Protein AF-A0A9W8YN40-F1 (afdb_monomer)

Sequence (1027 aa):
MPEPERVTSNSIYPKCIRDFQIVTLHNPSYLPKDEFDDFLQGDRIKATIQMERAFQSYRSKRKKDLIEYSRRNPKVFLTLAVTDLIKKMPLLFSEKFEDKDFPVRLELKEGSGPKVFSVSGTQHRPWECFVLGDDEDHEWAWAELEHFVSKQWMFSAFTFDTRSFMAILLQDCPLPYFKLGGMAIGGGHFGKVFKLGLRAEHIIPQSSRVHEVAVKQLHVDGANDQDLTSFFNKERITLETMRKLDHCHLIKAISAYERGSERCFVFPWATGGNLRELWNRGTGPTRRETMRWAWDQIQGLTEGITMLHKDNTRHGDLKPENILVFGNEGKTKLGELVVADVGIAKYHADETAKRQAEGKNTTNKYETMRYGPPKIELGIPGKTETISRKYDSWSLGCILLEFIIWLLRGPTGQERFNDEGRNATPRLDSFWIHESNQPPMLHPVVKRWMNEELNQDWKDAPALQDLMTLIGDQLLVASLKKRKYIREFYQSLEDLIKKKIKGPITLERVGSKIKVLSTDQHIISLYCDQVSQLAVPFAKPGLPLLPEVASPEEFSLLKSLLHHCDEKHHCMKEQKYSKVPERLPTRVIDVGRDGTNSIRLLDNTIEDSGITGRYIALSHCWGKAGDKGHFCTSKLNIEERKAHISYEELPASFQDAVRVTRSLGVRYLWIDSLCIIQGDDEDWATEAGRMEDVFSGAYCTIAASSAASSSVGFLGKRRPRDVIKLPMSGGTPLYLAEDIDDFRADVENSGLSSRGWVFQERALSRRTIYFTSAQIYWECGNGVVCETLAQLQNPQSRFLGDSDFPSFGLQFYKDERIRLVQHFYETYSTLALSYATDRTKAVAGLQRRIARVFNSEVTYGIVWNWLERTLLWRAAQSGSLTRIVYTETAEAPPSWSWMAYEGPISFLEIHFAGVEWAGNVHKPSPAEGYERVQAEATGLCLNGADLMERVVLDVQDVESSQDSWMCVLIGKAKPSSDGEEVGTAHYVLLIRPISTPGEPSDIYERVGVATLLASHLTSDTRSVSIV

Foldseek 3Di:
DDDDPDDDPQELQVVCVVVVVVVVPADDWADDVVRLVVCLPLVRLLVHQVPDPLCPPDDPVVSVVLSLLCNQAVLLNSLCRNLVNNLLSVLCVVLVPGNQQPPKDWDDDVPDDIFIHRPRDPDPDTRPQAADDDPSRRYDDPVSVVSSNLSSQRHAAAAFEQVAAEEEAEQSHHHQWHDPPDDFPDDDQFWTKDFTWHAQVRYPLGDDGIFTKIKTKTDHPPDDLVVNVVQLVQQSVLLVLLCVLVAPQAFNWRHWYHYPSITITMGGDQPLAWQVVLLQDDDDPDLPLNVLLVLVQLLSNLVSQVSCVVVVAAQQQQDRNQWGFHDDPPDDPGGHTHGHRSGCNVVVVVVLVVVVVVVDDDPCNQRSQALFADPPVPPDPPDPDDDDNLRVLSSSLSRLLLVLLCSQPGSVSSVVLQVCQCPDVVHSSYQWDDDPPDQIGGDPSSVCSLPPVCVVVCVVPVLVNVVSVLSVQARNDRDPVRHHRSVVSSVVSVVSVVVVVVDDFDWDQDQQFIATPSVRDTWKGKEFDPVCCVVVVSHYHFCLFFDAQLDLVNLVLVLVVLVCCCPPNPLNVVVVVDPDFLDAPQKWWQLDAPPDQATAIDGPPPVPPPDGDAEEEEQDAAADPPPPDRPAAAPVCNVVRRRGDGLVPFAQQVVQQSSSCNSSVHRIYHYCRYRAHPPDVVSCLVVLLCLLVNQLSHSFYEYLLADNHSNDHLSDGADGKDKDWDDDDPGIIMMMITDLPDCCVFPCPTPSNLALLVLSSQQSHQWYWYRTSHFIWIAHCVAIATSRRDGDDDLLSNQSRRSLHRQRNCVVPPQCSVVNLQVVVLSSLSHDYPALLCLQSSCVSVQVSVCVNVVAHGHLSAGQVPRLQSLQKFAPAFQFKDFHDDPDPVSAAFQSHPSRIHHGIHGPDDDRVFKDFDPQWDDDDVVVPPNKIKGKKFAFDDDPVQCSNWWRWRRDPPVDDPNQKIKGFGIWTHDDPPPDPDFIWTKIWMWGFDPDPPDDRQEIETTTIGTDGPSGTDPDIDIHMGD

InterPro domains:
  IPR000719 Protein kinase domain [PF00069] (184-405)
  IPR000719 Protein kinase domain [PS50011] (179-476)
  IPR000719 Protein kinase domain [SM00220] (178-464)
  IPR010730 Heterokaryon incompatibility [PF06985] (615-761)
  IPR011009 Protein kinase-like domain superfamily [SSF56112] (185-411)
  IPR017441 Protein kinase, ATP binding site [PS00107] (185-216)

Mean predicted aligned error: 19.42 Å

Nearest PDB structures (foldseek):
  8y22-assembly2_A  TM=7.067E-01  e=1.399E-10  Homo sapiens
  2qkw-assembly1_B  TM=6.751E-01  e=4.948E-10  Solanum pimpinellifolium
  3c4f-assembly2_B  TM=7.199E-01  e=5.060E-09  Homo sapiens
  4zsa-assembly2_B  TM=7.064E-01  e=3.736E-09  Homo sapiens
  8w5c-assembly1_A  TM=7.017E-01  e=5.598E-09  Homo sapiens

pLDDT: mean 79.55, std 15.23, range [28.55, 97.81]

Solvent-accessible surface area (backbone atoms only — not comparable to full-atom values): 56852 Å² total; per-residue (Å²): 131,83,83,86,75,83,79,68,96,58,36,53,47,74,46,49,56,53,54,49,65,59,48,66,77,80,75,76,58,53,63,55,70,85,62,51,59,69,64,64,39,72,65,29,52,50,45,44,54,67,69,38,70,81,50,70,81,53,54,74,65,62,53,50,54,53,55,51,47,36,69,76,15,48,50,54,40,51,28,25,42,72,64,74,40,56,73,46,46,68,51,38,58,73,70,64,65,48,50,75,47,49,60,55,46,82,46,81,48,96,96,47,78,67,38,40,30,48,72,73,58,98,56,94,58,62,53,81,71,59,40,76,51,88,47,85,70,81,27,36,45,72,70,56,50,54,45,44,57,64,44,41,28,41,64,50,50,52,66,49,43,57,90,47,55,70,48,84,46,58,68,79,56,25,68,61,62,44,82,74,86,63,73,76,78,49,70,59,81,59,26,39,34,34,60,31,33,33,52,23,90,39,31,40,75,72,55,99,53,74,39,60,29,32,40,38,36,54,43,58,88,92,59,55,74,68,56,53,51,54,49,52,51,52,29,48,54,52,46,53,50,45,42,71,67,69,43,84,24,37,47,60,60,50,34,34,38,35,37,63,91,46,40,36,38,33,30,69,48,46,80,52,43,26,46,52,59,54,47,67,47,95,69,74,65,63,80,65,66,48,48,56,52,49,52,54,43,54,52,41,41,39,50,36,53,35,54,45,45,69,75,80,41,64,46,64,57,54,46,45,76,33,25,32,18,36,67,47,99,86,79,52,100,81,42,47,58,22,44,44,78,51,56,56,43,74,55,58,54,53,53,52,50,51,35,65,77,67,73,67,86,63,92,72,65,54,66,71,46,30,36,47,62,76,72,79,86,69,84,60,94,91,66,95,70,84,82,61,66,52,44,43,18,24,9,49,26,48,46,50,52,54,50,50,41,30,75,76,47,33,46,66,38,44,51,49,56,52,50,53,24,70,72,36,89,76,55,58,55,30,60,49,47,68,56,95,98,50,77,58,37,64,22,68,67,59,54,40,46,74,70,51,74,43,54,71,55,31,77,81,38,55,70,58,43,56,50,49,49,49,33,47,71,28,19,55,36,52,48,75,87,73,29,34,46,47,58,58,49,41,54,52,48,52,54,46,52,70,67,49,78,78,58,93,77,57,73,44,74,59,73,36,32,31,23,32,71,91,73,73,43,62,51,34,32,33,27,28,51,74,87,46,30,81,81,41,73,50,33,38,58,54,40,72,71,70,62,58,77,91,31,74,61,38,44,48,50,52,48,49,54,51,50,46,40,65,76,72,38,72,60,42,54,66,60,80,74,48,91,67,76,50,67,54,59,61,30,32,32,38,49,40,53,85,96,50,79,57,27,23,42,42,74,55,80,54,91,82,68,80,66,62,52,64,30,32,33,55,48,72,33,79,51,63,97,83,55,86,73,78,83,58,23,26,89,88,44,41,70,52,31,44,72,46,39,62,68,87,74,42,40,37,29,53,44,42,50,48,51,52,37,34,66,68,74,35,42,30,38,35,41,64,52,60,48,32,44,52,96,35,70,69,52,38,55,54,49,55,71,38,47,42,58,48,32,48,66,24,67,34,30,41,31,34,40,50,20,79,20,35,75,38,45,39,73,55,89,55,70,85,79,61,66,46,82,41,88,43,96,86,80,56,57,41,33,43,17,59,46,75,94,47,63,56,68,53,44,64,67,17,82,46,50,46,26,33,55,47,50,40,47,51,32,39,14,31,25,37,41,35,30,30,61,80,51,46,37,39,36,23,46,92,32,36,35,39,65,42,57,46,75,48,90,48,74,67,50,34,34,40,21,11,40,60,34,48,55,67,40,42,71,79,33,86,88,54,50,67,55,55,57,49,53,47,51,29,56,53,39,63,34,48,56,98,50,70,76,44,52,59,63,42,42,44,50,56,35,53,32,49,15,64,71,67,74,26,62,46,57,68,87,31,40,58,84,44,41,60,70,44,57,42,45,34,36,66,46,68,24,62,30,43,78,59,83,60,94,48,76,92,76,48,57,29,50,67,23,72,66,27,39,46,46,49,40,36,66,68,93,69,61,88,86,41,55,47,73,61,74,34,64,44,85,53,54,86,91,76,38,84,58,44,35,46,29,43,29,22,39,62,57,72,54,77,65,54,44,71,66,33,44,34,30,31,46,68,86,68,89,63,70,70,89,59,38,31,28,31,54,35,28,30,44,50,78,61,96,76,82,60,88,73,71,55,42,28,39,28,42,29,29,33,65,63,93,53,95,89,64,70,93,48,38,26,33,51,47,31,28,33,60,40,45,70,82,34,47,48,93,59,69,42,79,32,35,37,43

Structure (mmCIF, N/CA/C/O backbone):
data_AF-A0A9W8YN40-F1
#
_entry.id   AF-A0A9W8YN40-F1
#
loop_
_atom_site.group_PDB
_atom_site.id
_atom_site.type_symbol
_atom_site.label_atom_id
_atom_site.label_alt_id
_atom_site.label_comp_id
_atom_site.label_asym_id
_atom_site.label_entity_id
_atom_site.label_seq_id
_atom_site.pdbx_PDB_ins_code
_atom_site.Cartn_x
_atom_site.Cartn_y
_atom_site.Cartn_z
_atom_site.occupancy
_atom_site.B_iso_or_equiv
_atom_site.auth_seq_id
_atom_site.auth_comp_id
_atom_site.auth_asym_id
_atom_site.auth_atom_id
_atom_site.pdbx_PDB_model_num
ATOM 1 N N . MET A 1 1 ? 20.243 1.309 -68.559 1.00 29.31 1 MET A N 1
ATOM 2 C CA . MET A 1 1 ? 20.143 0.231 -67.554 1.00 29.31 1 MET A CA 1
ATOM 3 C C . MET A 1 1 ? 19.019 -0.700 -67.983 1.00 29.31 1 MET A C 1
ATOM 5 O O . MET A 1 1 ? 18.032 -0.169 -68.484 1.00 29.31 1 MET A O 1
ATOM 9 N N . PRO A 1 2 ? 19.179 -2.029 -67.890 1.00 29.22 2 PRO A N 1
ATOM 10 C CA . PRO A 1 2 ? 18.128 -2.983 -68.244 1.00 29.22 2 PRO A CA 1
ATOM 11 C C . PRO A 1 2 ? 16.961 -2.889 -67.250 1.00 29.22 2 PRO A C 1
ATOM 13 O O . PRO A 1 2 ? 17.165 -2.494 -66.102 1.00 29.22 2 PRO A O 1
ATOM 16 N N . GLU A 1 3 ? 15.755 -3.228 -67.705 1.00 28.55 3 GLU A N 1
ATOM 17 C CA . GLU A 1 3 ? 14.522 -3.262 -66.906 1.00 28.55 3 GLU A CA 1
ATOM 18 C C . GLU A 1 3 ? 14.653 -4.158 -65.656 1.00 28.55 3 GLU A C 1
ATOM 20 O O . GLU A 1 3 ? 15.265 -5.226 -65.737 1.00 28.55 3 GLU A O 1
ATOM 25 N N . PRO A 1 4 ? 14.059 -3.780 -64.505 1.00 35.75 4 PRO A N 1
ATOM 26 C CA . PRO A 1 4 ? 14.060 -4.628 -63.324 1.00 35.75 4 PRO A CA 1
ATOM 27 C C . PRO A 1 4 ? 13.022 -5.747 -63.484 1.00 35.75 4 PRO A C 1
ATOM 29 O O . PRO A 1 4 ? 11.815 -5.549 -63.336 1.00 35.75 4 PRO A O 1
ATOM 32 N N . GLU A 1 5 ? 13.510 -6.949 -63.777 1.00 34.06 5 GLU A N 1
ATOM 33 C CA . GLU A 1 5 ? 12.746 -8.189 -63.691 1.00 34.06 5 GLU A CA 1
ATOM 34 C C . GLU A 1 5 ? 12.165 -8.380 -62.275 1.00 34.06 5 GLU A C 1
ATOM 36 O O . GLU A 1 5 ? 12.888 -8.406 -61.284 1.00 34.06 5 GLU A O 1
ATOM 41 N N . ARG A 1 6 ? 10.833 -8.519 -62.203 1.00 38.22 6 ARG A N 1
ATOM 42 C CA . ARG A 1 6 ? 10.029 -9.163 -61.140 1.00 38.22 6 ARG A CA 1
ATOM 43 C C . ARG A 1 6 ? 10.667 -9.221 -59.735 1.00 38.22 6 ARG A C 1
ATOM 45 O O . ARG A 1 6 ? 11.030 -10.292 -59.253 1.00 38.22 6 ARG A O 1
ATOM 52 N N . VAL A 1 7 ? 10.662 -8.099 -59.013 1.00 38.56 7 VAL A N 1
ATOM 53 C CA . VAL A 1 7 ? 10.828 -8.103 -57.548 1.00 38.56 7 VAL A CA 1
ATOM 54 C C . VAL A 1 7 ? 9.521 -8.597 -56.920 1.00 38.56 7 VAL A C 1
ATOM 56 O O . VAL A 1 7 ? 8.497 -7.918 -56.950 1.00 38.56 7 VAL A O 1
ATOM 59 N N . THR A 1 8 ? 9.532 -9.816 -56.385 1.00 41.78 8 THR A N 1
ATOM 60 C CA . THR A 1 8 ? 8.410 -10.393 -55.631 1.00 41.78 8 THR A CA 1
ATOM 61 C C . THR A 1 8 ? 8.090 -9.539 -54.401 1.00 41.78 8 THR A C 1
ATOM 63 O O . THR A 1 8 ? 8.997 -9.158 -53.665 1.00 41.78 8 THR A O 1
ATOM 66 N N . SER A 1 9 ? 6.804 -9.295 -54.143 1.00 49.72 9 SER A N 1
ATOM 67 C CA . SER A 1 9 ? 6.222 -8.397 -53.127 1.00 49.72 9 SER A CA 1
ATOM 68 C C . SER A 1 9 ? 6.549 -8.680 -51.645 1.00 49.72 9 SER A C 1
ATOM 70 O O . SER A 1 9 ? 5.893 -8.104 -50.780 1.00 49.72 9 SER A O 1
ATOM 72 N N . ASN A 1 10 ? 7.516 -9.552 -51.341 1.00 54.31 10 ASN A N 1
ATOM 73 C CA . ASN A 1 10 ? 7.762 -10.119 -50.006 1.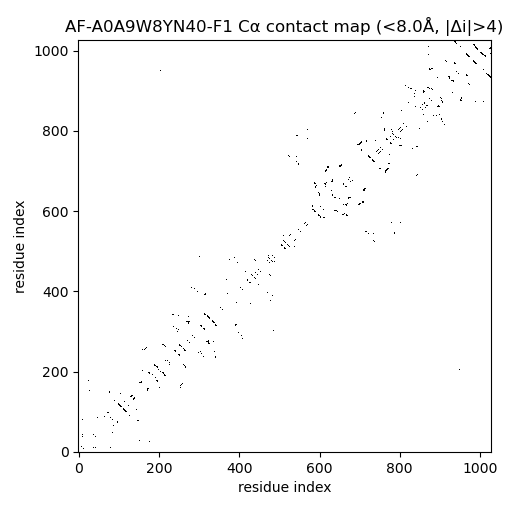00 54.31 10 ASN A CA 1
ATOM 74 C C . ASN A 1 10 ? 9.112 -9.732 -49.364 1.00 54.31 10 ASN A C 1
ATOM 76 O O . ASN A 1 10 ? 9.381 -10.180 -48.249 1.00 54.31 10 ASN A O 1
ATOM 80 N N . SER A 1 11 ? 9.973 -8.940 -50.018 1.00 59.44 11 SER A N 1
ATOM 81 C CA . SER A 1 11 ? 11.221 -8.454 -49.402 1.00 59.44 11 SER A CA 1
ATOM 82 C C . SER A 1 11 ? 10.999 -7.203 -48.543 1.00 59.44 11 SER A C 1
ATOM 84 O O . SER A 1 11 ? 10.030 -6.463 -48.724 1.00 59.44 11 SER A O 1
ATOM 86 N N . ILE A 1 12 ? 11.891 -6.978 -47.573 1.00 64.06 12 ILE A N 1
ATOM 87 C CA . ILE A 1 12 ? 11.754 -5.905 -46.573 1.00 64.06 12 ILE A CA 1
ATOM 88 C C . ILE A 1 12 ? 11.967 -4.521 -47.202 1.00 64.06 12 ILE A C 1
ATOM 90 O O . ILE A 1 12 ? 11.219 -3.598 -46.899 1.00 64.06 12 ILE A O 1
ATOM 94 N N . TYR A 1 13 ? 12.899 -4.384 -48.149 1.00 62.81 13 TYR A N 1
ATOM 95 C CA . TYR A 1 13 ? 13.249 -3.096 -48.760 1.00 62.81 13 TYR A CA 1
ATOM 96 C C . TYR A 1 13 ? 12.068 -2.384 -49.475 1.00 62.81 13 TYR A C 1
ATOM 98 O O . TYR A 1 13 ? 11.756 -1.248 -49.108 1.00 62.81 13 TYR A O 1
ATOM 106 N N . PRO A 1 14 ? 11.305 -3.013 -50.402 1.00 58.34 14 PRO A N 1
ATOM 107 C CA . PRO A 1 14 ? 10.176 -2.364 -51.086 1.00 58.34 14 PRO A CA 1
ATOM 108 C C . PRO A 1 14 ? 8.959 -2.116 -50.187 1.00 58.34 14 PRO A C 1
ATOM 110 O O . PRO A 1 14 ? 8.075 -1.334 -50.547 1.00 58.34 14 PRO A O 1
ATOM 113 N N . LYS A 1 15 ? 8.861 -2.823 -49.053 1.00 60.44 15 LYS A N 1
ATOM 114 C CA . LYS A 1 15 ? 7.811 -2.608 -48.055 1.00 60.44 15 LYS A CA 1
ATOM 115 C C . LYS A 1 15 ? 8.190 -1.469 -47.112 1.00 60.44 15 LYS A C 1
ATOM 117 O O . LYS A 1 15 ? 7.402 -0.542 -46.976 1.00 60.44 15 LYS A O 1
ATOM 122 N N . CYS A 1 16 ? 9.418 -1.467 -46.586 1.00 57.88 16 CYS A N 1
ATOM 123 C CA . CYS A 1 16 ? 9.956 -0.354 -45.810 1.00 57.88 16 CYS A CA 1
ATOM 124 C C . CYS A 1 16 ? 9.834 0.951 -46.593 1.00 57.88 16 CYS A C 1
ATOM 126 O O . CYS A 1 16 ? 9.239 1.874 -46.071 1.00 57.88 16 CYS A O 1
ATOM 128 N N . ILE A 1 17 ? 10.281 1.039 -47.853 1.00 59.00 17 ILE A N 1
ATOM 129 C CA . ILE A 1 17 ? 10.170 2.296 -48.620 1.00 59.00 17 ILE A CA 1
ATOM 130 C C . ILE A 1 17 ? 8.711 2.749 -48.818 1.00 59.00 17 ILE A C 1
ATOM 132 O O . ILE A 1 17 ? 8.439 3.944 -48.740 1.00 59.00 17 ILE A O 1
ATOM 136 N N . ARG A 1 18 ? 7.764 1.825 -49.019 1.00 57.31 18 ARG A N 1
ATOM 137 C CA . ARG A 1 18 ? 6.336 2.139 -49.211 1.00 57.31 18 ARG A CA 1
ATOM 138 C C . ARG A 1 18 ? 5.660 2.608 -47.923 1.00 57.31 18 ARG A C 1
ATOM 140 O O . ARG A 1 18 ? 4.980 3.630 -47.938 1.00 57.31 18 ARG A O 1
ATOM 147 N N . ASP A 1 19 ? 5.890 1.901 -46.822 1.00 52.84 19 ASP A N 1
ATOM 148 C CA . ASP A 1 19 ? 5.282 2.204 -45.526 1.00 52.84 19 ASP A CA 1
ATOM 149 C C . ASP A 1 19 ? 5.960 3.444 -44.895 1.00 52.84 19 ASP A C 1
ATOM 151 O O . ASP A 1 19 ? 5.278 4.328 -44.382 1.00 52.84 19 ASP A O 1
ATOM 155 N N . PHE A 1 20 ? 7.276 3.645 -45.081 1.00 52.19 20 PHE A N 1
ATOM 156 C CA . PHE A 1 20 ? 7.968 4.880 -44.663 1.00 52.19 20 PHE A CA 1
ATOM 157 C C . PHE A 1 20 ? 7.581 6.117 -45.497 1.00 52.19 20 PHE A C 1
ATOM 159 O O . PHE A 1 20 ? 7.558 7.234 -44.969 1.00 52.19 20 PHE A O 1
ATOM 166 N N . GLN A 1 21 ? 7.245 5.961 -46.785 1.00 45.28 21 GLN A N 1
ATOM 167 C CA . GLN A 1 21 ? 6.706 7.065 -47.599 1.00 45.28 21 GLN A CA 1
ATOM 168 C C . GLN A 1 21 ? 5.317 7.523 -47.119 1.00 45.28 21 GLN A C 1
ATOM 170 O O . GLN A 1 21 ? 4.964 8.683 -47.317 1.00 45.28 21 GLN A O 1
ATOM 175 N N . ILE A 1 22 ? 4.559 6.659 -46.434 1.00 40.50 22 ILE A N 1
ATOM 176 C CA . ILE A 1 22 ? 3.275 7.004 -45.802 1.00 40.50 22 ILE A CA 1
ATOM 177 C C . ILE A 1 22 ? 3.502 7.634 -44.413 1.00 40.50 22 ILE A C 1
ATOM 179 O O . ILE A 1 22 ? 2.855 8.623 -44.067 1.00 40.50 22 ILE A O 1
ATOM 183 N N . VAL A 1 23 ? 4.477 7.137 -43.643 1.00 39.00 23 VAL A N 1
ATOM 184 C CA . VAL A 1 23 ? 4.809 7.621 -42.284 1.00 39.00 23 VAL A CA 1
ATOM 185 C C . VAL A 1 23 ? 5.474 9.010 -42.276 1.00 39.00 23 VAL A C 1
ATOM 187 O O . VAL A 1 23 ? 5.299 9.788 -41.334 1.00 39.00 23 VAL A O 1
ATOM 190 N N . THR A 1 24 ? 6.180 9.399 -43.343 1.00 37.78 24 THR A N 1
ATOM 191 C CA . THR A 1 24 ? 6.833 10.725 -43.441 1.00 37.78 24 THR A CA 1
ATOM 192 C C . THR A 1 24 ? 5.859 11.918 -43.466 1.00 37.78 24 THR A C 1
ATOM 194 O O . THR A 1 24 ? 6.288 13.048 -43.232 1.00 37.78 24 THR A O 1
ATOM 197 N N . LEU A 1 25 ? 4.550 11.698 -43.654 1.00 33.75 25 LEU A N 1
ATOM 198 C CA . LEU A 1 25 ? 3.537 12.761 -43.742 1.00 33.75 25 LEU A CA 1
ATOM 199 C C . LEU A 1 25 ? 3.020 13.304 -42.389 1.00 33.75 25 LEU A C 1
ATOM 201 O O . LEU A 1 25 ? 2.448 14.396 -42.378 1.00 33.75 25 LEU A O 1
ATOM 205 N N . HIS A 1 26 ? 3.223 12.626 -41.244 1.00 38.41 26 HIS A N 1
ATOM 206 C CA . HIS A 1 26 ? 2.530 12.994 -39.982 1.00 38.41 26 HIS A CA 1
ATOM 207 C C . HIS A 1 26 ? 3.381 13.325 -38.730 1.00 38.41 26 HIS A C 1
ATOM 209 O O . HIS A 1 26 ? 2.818 13.762 -37.727 1.00 38.41 26 HIS A O 1
ATOM 215 N N . ASN A 1 27 ? 4.713 13.335 -38.840 1.00 44.81 27 ASN A N 1
ATOM 216 C CA . ASN A 1 27 ? 5.774 13.702 -37.866 1.00 44.81 27 ASN A CA 1
ATOM 217 C C . ASN A 1 27 ? 6.640 12.502 -37.439 1.00 44.81 27 ASN A C 1
ATOM 219 O O . ASN A 1 27 ? 6.096 11.568 -36.861 1.00 44.81 27 ASN A O 1
ATOM 223 N N . PRO A 1 28 ? 7.972 12.547 -37.654 1.00 54.56 28 PRO A N 1
ATOM 224 C CA . PRO A 1 28 ? 8.762 11.357 -37.983 1.00 54.56 28 PRO A CA 1
ATOM 225 C C . PRO A 1 28 ? 9.953 11.131 -37.033 1.00 54.56 28 PRO A C 1
ATOM 227 O O . PRO A 1 28 ? 10.402 12.076 -36.389 1.00 54.56 28 PRO A O 1
ATOM 230 N N . SER A 1 29 ? 10.514 9.916 -36.977 1.00 60.59 29 SER A N 1
ATOM 231 C CA . SER A 1 29 ? 11.969 9.655 -36.777 1.00 60.59 29 SER A CA 1
ATOM 232 C C . SER A 1 29 ? 12.302 8.187 -36.484 1.00 60.59 29 SER A C 1
ATOM 234 O O . SER A 1 29 ? 13.461 7.804 -36.611 1.00 60.59 29 SER A O 1
ATOM 236 N N . TYR A 1 30 ? 11.313 7.358 -36.152 1.00 69.06 30 TYR A N 1
ATOM 237 C CA . TYR A 1 30 ? 11.506 5.937 -35.882 1.00 69.06 30 TYR A CA 1
ATOM 238 C C . TYR A 1 30 ? 10.229 5.137 -36.166 1.00 69.06 30 TYR A C 1
ATOM 240 O O . TYR A 1 30 ? 9.148 5.716 -36.278 1.00 69.06 30 TYR A O 1
ATOM 248 N N . LEU A 1 31 ? 10.373 3.823 -36.310 1.00 71.38 31 LEU A N 1
ATOM 249 C CA . LEU A 1 31 ? 9.282 2.881 -36.522 1.00 71.38 31 LEU A CA 1
ATOM 250 C C . LEU A 1 31 ? 8.691 2.450 -35.161 1.00 71.38 31 LEU A C 1
ATOM 252 O O . LEU A 1 31 ? 9.449 1.940 -34.330 1.00 71.38 31 LEU A O 1
ATOM 256 N N . PRO A 1 32 ? 7.384 2.654 -34.907 1.00 65.31 32 PRO A N 1
ATOM 257 C CA . PRO A 1 32 ? 6.709 2.178 -33.696 1.00 65.31 32 PRO A CA 1
ATOM 258 C C . PRO A 1 32 ? 6.850 0.658 -33.498 1.00 65.31 32 PRO A C 1
ATOM 260 O O . PRO A 1 32 ? 6.951 -0.085 -34.476 1.00 65.31 32 PRO A O 1
ATOM 263 N N . LYS A 1 33 ? 6.877 0.176 -32.247 1.00 64.62 33 LYS A N 1
ATOM 264 C CA . LYS A 1 33 ? 7.172 -1.239 -31.949 1.00 64.62 33 LYS A CA 1
ATOM 265 C C . LYS A 1 33 ? 6.107 -2.205 -32.495 1.00 64.62 33 LYS A C 1
ATOM 267 O O . LYS A 1 33 ? 6.441 -3.299 -32.932 1.00 64.62 33 LYS A O 1
ATOM 272 N N . ASP A 1 34 ? 4.852 -1.775 -32.530 1.00 61.12 34 ASP A N 1
ATOM 273 C CA . ASP A 1 34 ? 3.718 -2.470 -33.150 1.00 61.12 34 ASP A CA 1
ATOM 274 C C . ASP A 1 34 ? 3.907 -2.697 -34.663 1.00 61.12 34 ASP A C 1
ATOM 276 O O . ASP A 1 34 ? 3.527 -3.742 -35.187 1.00 61.12 34 ASP A O 1
ATOM 280 N N . GLU A 1 35 ? 4.557 -1.767 -35.366 1.00 64.06 35 GLU A N 1
ATOM 281 C CA . GLU A 1 35 ? 4.912 -1.932 -36.784 1.00 64.06 35 GLU A CA 1
ATOM 282 C C . GLU A 1 35 ? 6.239 -2.695 -36.969 1.00 64.06 35 GLU A C 1
ATOM 284 O O . GLU A 1 35 ? 6.428 -3.381 -37.976 1.00 64.06 35 GLU A O 1
ATOM 289 N N . PHE A 1 36 ? 7.148 -2.612 -35.989 1.00 66.19 36 PHE A N 1
ATOM 290 C CA . PHE A 1 36 ? 8.460 -3.274 -35.967 1.00 66.19 36 PHE A CA 1
ATOM 291 C C . PHE A 1 36 ? 8.358 -4.806 -36.068 1.00 66.19 36 PHE A C 1
ATOM 293 O O . PHE A 1 36 ? 9.114 -5.424 -36.824 1.00 66.19 36 PHE A O 1
ATOM 300 N N . ASP A 1 37 ? 7.387 -5.414 -35.381 1.00 66.75 37 ASP A N 1
ATOM 301 C CA . ASP A 1 37 ? 7.210 -6.872 -35.344 1.00 66.75 37 ASP A CA 1
ATOM 302 C C . ASP A 1 37 ? 6.696 -7.456 -36.684 1.00 66.75 37 ASP A C 1
ATOM 304 O O . ASP A 1 37 ? 7.063 -8.576 -37.054 1.00 66.75 37 ASP A O 1
ATOM 308 N N . ASP A 1 38 ? 5.943 -6.692 -37.494 1.00 67.44 38 ASP A N 1
ATOM 309 C CA . ASP A 1 38 ? 5.480 -7.144 -38.823 1.00 67.44 38 ASP A CA 1
ATOM 310 C C . ASP A 1 38 ? 6.633 -7.269 -39.843 1.00 67.44 38 ASP A C 1
ATOM 312 O O . ASP A 1 38 ? 6.598 -8.127 -40.735 1.00 67.44 38 ASP A O 1
ATOM 316 N N . PHE A 1 39 ? 7.696 -6.465 -39.720 1.00 65.31 39 PHE A N 1
ATOM 317 C CA . PHE A 1 39 ? 8.874 -6.576 -40.595 1.00 65.31 39 PHE A CA 1
ATOM 318 C C . PHE A 1 39 ? 9.738 -7.807 -40.290 1.00 65.31 39 PHE A C 1
ATOM 320 O O . PHE A 1 39 ? 10.436 -8.295 -41.183 1.00 65.31 39 PHE A O 1
ATOM 327 N N . LEU A 1 40 ? 9.660 -8.343 -39.068 1.00 68.25 40 LEU A N 1
ATOM 328 C CA . LEU A 1 40 ? 10.500 -9.440 -38.576 1.00 68.25 40 LEU A CA 1
ATOM 329 C C . LEU A 1 40 ? 9.883 -10.836 -38.761 1.00 68.25 40 LEU A C 1
ATOM 331 O O . LEU A 1 40 ? 10.463 -11.835 -38.323 1.00 68.25 40 LEU A O 1
ATOM 335 N N . GLN A 1 41 ? 8.753 -10.943 -39.469 1.00 71.81 41 GLN A N 1
ATOM 336 C CA . GLN A 1 41 ? 8.169 -12.233 -39.846 1.00 71.81 41 GLN A CA 1
ATOM 337 C C . GLN A 1 41 ? 9.205 -13.119 -40.561 1.00 71.81 41 GLN A C 1
ATOM 339 O O . GLN A 1 41 ? 9.870 -12.710 -41.519 1.00 71.81 41 GLN A O 1
ATOM 344 N N . GLY A 1 42 ? 9.336 -14.369 -40.100 1.00 64.62 42 GLY A N 1
ATOM 345 C CA . GLY A 1 42 ? 10.455 -15.250 -40.447 1.00 64.62 42 GLY A CA 1
ATOM 346 C C . GLY A 1 42 ? 10.639 -15.532 -41.942 1.00 64.62 42 GLY A C 1
ATOM 347 O O . GLY A 1 42 ? 11.759 -15.826 -42.364 1.00 64.62 42 GLY A O 1
ATOM 348 N N . ASP A 1 43 ? 9.583 -15.417 -42.743 1.00 71.56 43 ASP A N 1
ATOM 349 C CA . ASP A 1 43 ? 9.646 -15.614 -44.192 1.00 71.56 43 ASP A CA 1
ATOM 350 C C . ASP A 1 43 ? 10.181 -14.386 -44.940 1.00 71.56 43 ASP A C 1
ATOM 352 O O . ASP A 1 43 ? 10.863 -14.543 -45.953 1.00 71.56 43 ASP A O 1
ATOM 356 N N . ARG A 1 44 ? 9.993 -13.173 -44.404 1.00 73.56 44 ARG A N 1
ATOM 357 C CA . ARG A 1 44 ? 10.538 -11.932 -44.984 1.00 73.56 44 ARG A CA 1
ATOM 358 C C . ARG A 1 44 ? 12.039 -11.797 -44.740 1.00 73.56 44 ARG A C 1
ATOM 360 O O . ARG A 1 44 ? 12.773 -11.400 -45.647 1.00 73.56 44 ARG A O 1
ATOM 367 N N . ILE A 1 45 ? 12.512 -12.202 -43.557 1.00 76.62 45 ILE A N 1
ATOM 368 C CA . ILE A 1 45 ? 13.950 -12.274 -43.236 1.00 76.62 45 ILE A CA 1
ATOM 369 C C . ILE A 1 45 ? 14.646 -13.246 -44.195 1.00 76.62 45 ILE A C 1
ATOM 371 O O . ILE A 1 45 ? 15.641 -12.898 -44.833 1.00 76.62 45 ILE A O 1
ATOM 375 N N . LYS A 1 46 ? 14.085 -14.455 -44.356 1.00 76.25 46 LYS A N 1
ATOM 376 C CA . LYS A 1 46 ? 14.612 -15.464 -45.288 1.00 76.25 46 LYS A CA 1
ATOM 377 C C . LYS A 1 46 ? 14.623 -14.954 -46.725 1.00 76.25 46 LYS A C 1
ATOM 379 O O . LYS A 1 46 ? 15.646 -15.098 -47.383 1.00 76.25 46 LYS A O 1
ATOM 384 N N . ALA A 1 47 ? 13.525 -14.360 -47.195 1.00 76.44 47 ALA A N 1
ATOM 385 C CA . ALA A 1 47 ? 13.438 -13.821 -48.549 1.00 76.44 47 ALA A CA 1
ATOM 386 C C . ALA A 1 47 ? 14.499 -12.735 -48.795 1.00 76.44 47 ALA A C 1
ATOM 388 O O . ALA A 1 47 ? 15.195 -12.783 -49.804 1.00 76.44 47 ALA A O 1
ATOM 389 N N . THR A 1 48 ? 14.682 -11.816 -47.842 1.00 79.00 48 THR A N 1
ATOM 390 C CA . THR A 1 48 ? 15.663 -10.721 -47.944 1.00 79.00 48 THR A CA 1
ATOM 391 C C . THR A 1 48 ? 17.102 -11.249 -48.004 1.00 79.00 48 THR A C 1
ATOM 393 O O . THR A 1 48 ? 17.868 -10.831 -48.864 1.00 79.00 48 THR A O 1
ATOM 396 N N . ILE A 1 49 ? 17.461 -12.237 -47.173 1.00 77.94 49 ILE A N 1
ATOM 397 C CA . ILE A 1 49 ? 18.805 -12.851 -47.190 1.00 77.94 49 ILE A CA 1
ATOM 398 C C . ILE A 1 49 ? 19.028 -13.715 -48.445 1.00 77.94 49 ILE A C 1
ATOM 400 O O . ILE A 1 49 ? 20.136 -13.772 -48.970 1.00 77.94 49 ILE A O 1
ATOM 404 N N . GLN A 1 50 ? 17.997 -14.408 -48.938 1.00 75.31 50 GLN A N 1
ATOM 405 C CA . GLN A 1 50 ? 18.101 -15.271 -50.125 1.00 75.31 50 GLN A CA 1
ATOM 406 C C . GLN A 1 50 ? 18.216 -14.489 -51.437 1.00 75.31 50 GLN A C 1
ATOM 408 O O . GLN A 1 50 ? 18.779 -15.010 -52.402 1.00 75.31 50 GLN A O 1
ATOM 413 N N . MET A 1 51 ? 17.680 -13.269 -51.479 1.00 72.94 51 MET A N 1
ATOM 414 C CA . MET A 1 51 ? 17.784 -12.377 -52.634 1.00 72.94 51 MET A CA 1
ATOM 415 C C . MET A 1 51 ? 19.192 -11.801 -52.814 1.00 72.94 51 MET A C 1
ATOM 417 O O . MET A 1 51 ? 19.571 -11.489 -53.942 1.00 72.94 51 MET A O 1
ATOM 421 N N . GLU A 1 52 ? 19.976 -11.705 -51.741 1.00 79.25 52 GLU A N 1
ATOM 422 C CA . GLU A 1 52 ? 21.319 -11.136 -51.794 1.00 79.25 52 GLU A CA 1
ATOM 423 C C . GLU A 1 52 ? 22.331 -12.139 -52.378 1.00 79.25 52 GLU A C 1
ATOM 425 O O . GLU A 1 52 ? 22.527 -13.257 -51.881 1.00 79.25 52 GLU A O 1
ATOM 430 N N . ARG A 1 53 ? 22.984 -11.736 -53.474 1.00 73.06 53 ARG A N 1
ATOM 431 C CA . ARG A 1 53 ? 23.846 -12.604 -54.293 1.00 73.06 53 ARG A CA 1
ATOM 432 C C . ARG A 1 53 ? 25.056 -13.090 -53.510 1.00 73.06 53 ARG A C 1
ATOM 434 O O . ARG A 1 53 ? 25.411 -14.265 -53.637 1.00 73.06 53 ARG A O 1
ATOM 441 N N . ALA A 1 54 ? 25.616 -12.233 -52.653 1.00 68.62 54 ALA A N 1
ATOM 442 C CA . ALA A 1 54 ? 26.746 -12.563 -51.785 1.00 68.62 54 ALA A CA 1
ATOM 443 C C . ALA A 1 54 ? 26.473 -13.806 -50.920 1.00 68.62 54 ALA A C 1
ATOM 445 O O . ALA A 1 54 ? 27.387 -14.572 -50.612 1.00 68.62 54 ALA A O 1
ATOM 446 N N . PHE A 1 55 ? 25.203 -14.082 -50.591 1.00 72.31 55 PHE A N 1
ATOM 447 C CA . PHE A 1 55 ? 24.860 -15.227 -49.759 1.00 72.31 55 PHE A CA 1
ATOM 448 C C . PHE A 1 55 ? 24.684 -16.528 -50.529 1.00 72.31 55 PHE A C 1
ATOM 450 O O . PHE A 1 55 ? 24.718 -17.589 -49.909 1.00 72.31 55 PHE A O 1
ATOM 457 N N . GLN A 1 56 ? 24.530 -16.515 -51.855 1.00 70.38 56 GLN A N 1
ATOM 458 C CA . GLN A 1 56 ? 24.230 -17.727 -52.627 1.00 70.38 56 GLN A CA 1
ATOM 459 C C . GLN A 1 56 ? 25.333 -18.790 -52.503 1.00 70.38 56 GLN A C 1
ATOM 461 O O . GLN A 1 56 ? 25.008 -19.974 -52.374 1.00 70.38 56 GLN A O 1
ATOM 466 N N . SER A 1 57 ? 26.595 -18.360 -52.409 1.00 69.31 57 SER A N 1
ATOM 467 C CA . SER A 1 57 ? 27.794 -19.199 -52.277 1.00 69.31 57 SER A CA 1
ATOM 468 C C . SER A 1 57 ? 28.001 -19.806 -50.878 1.00 69.31 57 SER A C 1
ATOM 470 O O . SER A 1 57 ? 28.755 -20.772 -50.731 1.00 69.31 57 SER A O 1
ATOM 472 N N . TYR A 1 58 ? 27.325 -19.303 -49.836 1.00 73.94 58 TYR A N 1
ATOM 473 C CA . TYR A 1 58 ? 27.503 -19.823 -48.478 1.00 73.94 58 TYR A CA 1
ATOM 474 C C . TYR A 1 58 ? 26.850 -21.194 -48.273 1.00 73.94 58 TYR A C 1
ATOM 476 O O . TYR A 1 58 ? 25.728 -21.469 -48.717 1.00 73.94 58 TYR A O 1
ATOM 484 N N . ARG A 1 59 ? 27.539 -22.046 -47.498 1.00 76.62 59 ARG A N 1
ATOM 485 C CA . ARG A 1 59 ? 27.011 -23.335 -47.027 1.00 76.62 59 ARG A CA 1
ATOM 486 C C . ARG A 1 59 ? 25.722 -23.129 -46.227 1.00 76.62 59 ARG A C 1
ATOM 488 O O . ARG A 1 59 ? 25.573 -22.150 -45.498 1.00 76.62 59 ARG A O 1
ATOM 495 N N . SER A 1 60 ? 24.825 -24.110 -46.301 1.00 74.19 60 SER A N 1
ATOM 496 C CA . SER A 1 60 ? 23.512 -24.109 -45.641 1.00 74.19 60 SER A CA 1
ATOM 497 C C . SER A 1 60 ? 23.569 -23.829 -44.135 1.00 74.19 60 SER A C 1
ATOM 499 O O . SER A 1 60 ? 22.674 -23.167 -43.620 1.00 74.19 60 SER A O 1
ATOM 501 N N . LYS A 1 61 ? 24.630 -24.264 -43.441 1.00 77.56 61 LYS A N 1
ATOM 502 C CA . LYS A 1 61 ? 24.860 -23.949 -42.021 1.00 77.56 61 LYS A CA 1
ATOM 503 C C . LYS A 1 61 ? 25.077 -22.445 -41.784 1.00 77.56 61 LYS A C 1
ATOM 505 O O . LYS A 1 61 ? 24.310 -21.844 -41.050 1.00 77.56 61 LYS A O 1
ATOM 510 N N . ARG A 1 62 ? 26.007 -21.814 -42.512 1.00 78.31 62 ARG A N 1
ATOM 511 C CA . ARG A 1 62 ? 26.319 -20.377 -42.369 1.00 78.31 62 ARG A CA 1
ATOM 512 C C . ARG A 1 62 ? 25.121 -19.478 -42.701 1.00 78.31 62 ARG A C 1
ATOM 514 O O . ARG A 1 62 ? 24.922 -18.461 -42.053 1.00 78.31 62 ARG A O 1
ATOM 521 N N . LYS A 1 63 ? 24.277 -19.880 -43.661 1.00 79.19 63 LYS A N 1
ATOM 522 C CA . LYS A 1 63 ? 23.000 -19.197 -43.955 1.00 79.19 63 LYS A CA 1
ATOM 523 C C . LYS A 1 63 ? 22.022 -19.248 -42.776 1.00 79.19 63 LYS A C 1
ATOM 525 O O . LYS A 1 63 ? 21.357 -18.254 -42.509 1.00 79.19 63 LYS A O 1
ATOM 530 N N . LYS A 1 64 ? 21.924 -20.390 -42.082 1.00 82.44 64 LYS A N 1
ATOM 531 C CA . LYS A 1 64 ? 21.080 -20.525 -40.883 1.00 82.44 64 LYS A CA 1
ATOM 532 C C . LYS A 1 64 ? 21.592 -19.643 -39.745 1.00 82.44 64 LYS A C 1
ATOM 534 O O . LYS A 1 64 ? 20.782 -18.936 -39.160 1.00 82.44 64 LYS A O 1
ATOM 539 N N . ASP A 1 65 ? 22.907 -19.621 -39.525 1.00 85.06 65 ASP A N 1
ATOM 540 C CA . ASP A 1 65 ? 23.540 -18.807 -38.478 1.00 85.06 65 ASP A CA 1
ATOM 541 C C . ASP A 1 65 ? 23.266 -17.304 -38.691 1.00 85.06 65 ASP A C 1
ATOM 543 O O . ASP A 1 65 ? 22.917 -16.591 -37.756 1.00 85.06 65 ASP A O 1
ATOM 547 N N . LEU A 1 66 ? 23.326 -16.824 -39.940 1.00 84.06 66 LEU A N 1
ATOM 548 C CA . LEU A 1 66 ? 23.026 -15.428 -40.291 1.00 84.06 66 LEU A CA 1
ATOM 549 C C . LEU A 1 66 ? 21.531 -15.075 -40.179 1.00 84.06 66 LEU A C 1
ATOM 551 O O . LEU A 1 66 ? 21.189 -13.968 -39.763 1.00 84.06 66 LEU A O 1
ATOM 555 N N . ILE A 1 67 ? 20.628 -16.008 -40.511 1.00 84.31 67 ILE A N 1
ATOM 556 C CA . ILE A 1 67 ? 19.179 -15.837 -40.289 1.00 84.31 67 ILE A CA 1
ATOM 557 C C . ILE A 1 67 ? 18.880 -15.751 -38.788 1.00 84.31 67 ILE A C 1
ATOM 559 O O . ILE A 1 67 ? 18.058 -14.940 -38.366 1.00 84.31 67 ILE A O 1
ATOM 563 N N . GLU A 1 68 ? 19.531 -16.581 -37.976 1.00 87.12 68 GLU A N 1
ATOM 564 C CA . GLU A 1 68 ? 19.383 -16.553 -36.524 1.00 87.12 68 GLU A CA 1
ATOM 565 C C . GLU A 1 68 ? 19.961 -15.270 -35.918 1.00 87.12 68 GLU A C 1
ATOM 567 O O . GLU A 1 68 ? 19.286 -14.619 -35.122 1.00 87.12 68 GLU A O 1
ATOM 572 N N . TYR A 1 69 ? 21.142 -14.844 -36.372 1.00 88.31 69 TYR A N 1
ATOM 573 C CA . TYR A 1 69 ? 21.730 -13.555 -36.012 1.00 88.31 69 TYR A CA 1
ATOM 574 C C . TYR A 1 69 ? 20.797 -12.385 -36.349 1.00 88.31 69 TYR A C 1
ATOM 576 O O . TYR A 1 69 ? 20.600 -11.511 -35.511 1.00 88.31 69 TYR A O 1
ATOM 584 N N . SER A 1 70 ? 20.149 -12.409 -37.519 1.00 85.44 70 SER A N 1
ATOM 585 C CA . SER A 1 70 ? 19.187 -11.379 -37.940 1.00 85.44 70 SER A CA 1
ATOM 586 C C . SER A 1 70 ? 17.942 -11.309 -37.049 1.00 85.44 70 SER A C 1
ATOM 588 O O . SER A 1 70 ? 17.393 -10.232 -36.846 1.00 85.44 70 SER A O 1
ATOM 590 N N . ARG A 1 71 ? 17.490 -12.447 -36.501 1.00 83.25 71 ARG A N 1
ATOM 591 C CA . ARG A 1 71 ? 16.359 -12.496 -35.554 1.00 83.25 71 ARG A CA 1
ATOM 592 C C . ARG A 1 71 ? 16.731 -12.000 -34.164 1.00 83.25 71 ARG A C 1
ATOM 594 O O . ARG A 1 71 ? 15.889 -11.422 -33.491 1.00 83.25 71 ARG A O 1
ATOM 601 N N . ARG A 1 72 ? 17.965 -12.269 -33.728 1.00 85.88 72 ARG A N 1
ATOM 602 C CA . ARG A 1 72 ? 18.484 -11.833 -32.423 1.00 85.88 72 ARG A CA 1
ATOM 603 C C . ARG A 1 72 ? 18.903 -10.361 -32.424 1.00 85.88 72 ARG A C 1
ATOM 605 O O . ARG A 1 72 ? 18.842 -9.734 -31.375 1.00 85.88 72 ARG A O 1
ATOM 612 N N . ASN A 1 73 ? 19.289 -9.827 -33.586 1.00 89.44 73 ASN A N 1
ATOM 613 C CA . ASN A 1 73 ? 19.723 -8.440 -33.776 1.00 89.44 73 ASN A CA 1
ATOM 614 C C . ASN A 1 73 ? 18.845 -7.715 -34.811 1.00 89.44 73 ASN A C 1
ATOM 616 O O . ASN A 1 73 ? 19.318 -7.361 -35.901 1.00 89.44 73 ASN A O 1
ATOM 620 N N . PRO A 1 74 ? 17.541 -7.551 -34.523 1.00 86.69 74 PRO A N 1
ATOM 621 C CA . PRO A 1 74 ? 16.600 -6.968 -35.464 1.00 86.69 74 PRO A CA 1
ATOM 622 C C . PRO A 1 74 ? 16.944 -5.524 -35.849 1.00 86.69 74 PRO A C 1
ATOM 624 O O . PRO A 1 74 ? 16.738 -5.162 -37.006 1.00 86.69 74 PRO A O 1
ATOM 627 N N . LYS A 1 75 ? 17.508 -4.696 -34.956 1.00 87.50 75 LYS A N 1
ATOM 628 C CA . LYS A 1 75 ? 17.906 -3.320 -35.309 1.00 87.50 75 LYS A CA 1
ATOM 629 C C . LYS A 1 75 ? 19.076 -3.318 -36.284 1.00 87.50 75 LYS A C 1
ATOM 631 O O . LYS A 1 75 ? 19.037 -2.573 -37.264 1.00 87.50 75 LYS A O 1
ATOM 636 N N . VAL A 1 76 ? 20.090 -4.161 -36.069 1.00 89.88 76 VAL A N 1
ATOM 637 C CA . VAL A 1 76 ? 21.223 -4.314 -37.002 1.00 89.88 76 VAL A CA 1
ATOM 638 C C . VAL A 1 76 ? 20.720 -4.800 -38.355 1.00 89.88 76 VAL A C 1
ATOM 640 O O . VAL A 1 76 ? 21.006 -4.182 -39.381 1.00 89.88 76 VAL A O 1
ATOM 643 N N . PHE A 1 77 ? 19.914 -5.861 -38.358 1.00 88.75 77 PHE A N 1
ATOM 644 C CA . PHE A 1 77 ? 19.373 -6.447 -39.577 1.00 88.75 77 PHE A CA 1
ATOM 645 C C . PHE A 1 77 ? 18.516 -5.463 -40.378 1.00 88.75 77 PHE A C 1
ATOM 647 O O . PHE A 1 77 ? 18.741 -5.297 -41.575 1.00 88.75 77 PHE A O 1
ATOM 654 N N . LEU A 1 78 ? 17.561 -4.786 -39.737 1.00 85.31 78 LEU A N 1
ATOM 655 C CA . LEU A 1 78 ? 16.675 -3.837 -40.410 1.00 85.31 78 LEU A CA 1
ATOM 656 C C . LEU A 1 78 ? 17.429 -2.596 -40.901 1.00 85.31 78 LEU A C 1
ATOM 658 O O . LEU A 1 78 ? 17.124 -2.091 -41.981 1.00 85.31 78 LEU A O 1
ATOM 662 N N . THR A 1 79 ? 18.458 -2.146 -40.173 1.00 87.56 79 THR A N 1
ATOM 663 C CA . THR A 1 79 ? 19.334 -1.056 -40.632 1.00 87.56 79 THR A CA 1
ATOM 664 C C . THR A 1 79 ? 20.090 -1.464 -41.896 1.00 87.56 79 THR A C 1
ATOM 666 O O . THR A 1 79 ? 20.103 -0.705 -42.862 1.00 87.56 79 THR A O 1
ATOM 669 N N . LEU A 1 80 ? 20.651 -2.677 -41.953 1.00 88.19 80 LEU A N 1
ATOM 670 C CA . LEU A 1 80 ? 21.272 -3.200 -43.177 1.00 88.19 80 LEU A CA 1
ATOM 671 C C . LEU A 1 80 ? 20.249 -3.390 -44.306 1.00 88.19 80 LEU A C 1
ATOM 673 O O . LEU A 1 80 ? 20.533 -3.064 -45.454 1.00 88.19 80 LEU A O 1
ATOM 677 N N . ALA A 1 81 ? 19.049 -3.884 -43.993 1.00 83.81 81 ALA A N 1
ATOM 678 C CA . ALA A 1 81 ? 17.997 -4.127 -44.976 1.00 83.81 81 ALA A CA 1
ATOM 679 C C . ALA A 1 81 ? 17.518 -2.832 -45.635 1.00 83.81 81 ALA A C 1
ATOM 681 O O . ALA A 1 81 ? 17.329 -2.799 -46.846 1.00 83.81 81 ALA A O 1
ATOM 682 N N . VAL A 1 82 ? 17.328 -1.762 -44.858 1.00 78.38 82 VAL A N 1
ATOM 683 C CA . VAL A 1 82 ? 16.822 -0.484 -45.378 1.00 78.38 82 VAL A CA 1
ATOM 684 C C . VAL A 1 82 ? 17.894 0.336 -46.094 1.00 78.38 82 VAL A C 1
ATOM 686 O O . VAL A 1 82 ? 17.566 1.200 -46.906 1.00 78.38 82 VAL A O 1
ATOM 689 N N . THR A 1 83 ? 19.168 0.059 -45.809 1.00 81.75 83 THR A N 1
ATOM 690 C CA . THR A 1 83 ? 20.319 0.688 -46.474 1.00 81.75 83 THR A CA 1
ATOM 691 C C . THR A 1 83 ? 20.820 -0.090 -47.686 1.00 81.75 83 THR A C 1
ATOM 693 O O . THR A 1 83 ? 21.715 0.398 -48.366 1.00 81.75 83 THR A O 1
ATOM 696 N N . ASP A 1 84 ? 20.229 -1.254 -47.982 1.00 82.62 84 ASP A N 1
ATOM 697 C CA . ASP A 1 84 ? 20.686 -2.180 -49.029 1.00 82.62 84 ASP A CA 1
ATOM 698 C C . ASP A 1 84 ? 22.127 -2.690 -48.796 1.00 82.62 84 ASP A C 1
ATOM 700 O O . ASP A 1 84 ? 22.906 -2.921 -49.715 1.00 82.62 84 ASP A O 1
ATOM 704 N N . LEU A 1 85 ? 22.501 -2.862 -47.522 1.00 87.06 85 LEU A N 1
ATOM 705 C CA . LEU A 1 85 ? 23.836 -3.285 -47.079 1.00 87.06 85 LEU A CA 1
ATOM 706 C C . LEU A 1 85 ? 23.842 -4.691 -46.476 1.00 87.06 85 LEU A C 1
ATOM 708 O O . LEU A 1 85 ? 24.760 -5.056 -45.743 1.00 87.06 85 LEU A O 1
ATOM 712 N N . ILE A 1 86 ? 22.842 -5.519 -46.788 1.00 87.19 86 ILE A N 1
ATOM 713 C CA . ILE A 1 86 ? 22.724 -6.891 -46.266 1.00 87.19 86 ILE A CA 1
ATOM 714 C C . ILE A 1 86 ? 23.991 -7.714 -46.535 1.00 87.19 86 ILE A C 1
ATOM 716 O O . ILE A 1 86 ? 24.392 -8.490 -45.667 1.00 87.19 86 ILE A O 1
ATOM 720 N N . LYS A 1 87 ? 24.699 -7.465 -47.646 1.00 86.25 87 LYS A N 1
ATOM 721 C CA . LYS A 1 87 ? 26.028 -8.034 -47.943 1.00 86.25 87 LYS A CA 1
ATOM 722 C C . LYS A 1 87 ? 27.072 -7.863 -46.822 1.00 86.25 87 LYS A C 1
ATOM 724 O O . LYS A 1 87 ? 27.923 -8.731 -46.673 1.00 86.25 87 LYS A O 1
ATOM 729 N N . LYS A 1 88 ? 26.984 -6.817 -45.986 1.00 88.88 88 LYS A N 1
ATOM 730 C CA . LYS A 1 88 ? 27.915 -6.526 -44.870 1.00 88.88 88 LYS A CA 1
ATOM 731 C C . LYS A 1 88 ? 27.624 -7.311 -43.590 1.00 88.88 88 LYS A C 1
ATOM 733 O O . LYS A 1 88 ? 28.434 -7.327 -42.666 1.00 88.88 88 LYS A O 1
ATOM 738 N N . MET A 1 89 ? 26.496 -8.013 -43.524 1.00 89.00 89 MET A N 1
ATOM 739 C CA . MET A 1 89 ? 26.091 -8.783 -42.345 1.00 89.00 89 MET A CA 1
ATOM 740 C C . MET A 1 89 ? 27.114 -9.833 -41.871 1.00 89.00 89 MET A C 1
ATOM 742 O O . MET A 1 89 ? 27.289 -9.950 -40.659 1.00 89.00 89 MET A O 1
ATOM 746 N N . PRO A 1 90 ? 27.824 -10.588 -42.742 1.00 87.62 90 PRO A N 1
ATOM 747 C CA . PRO A 1 90 ? 28.820 -11.560 -42.293 1.00 87.62 90 PRO A CA 1
ATOM 748 C C . PRO A 1 90 ? 29.981 -10.933 -41.516 1.00 87.62 90 PRO A C 1
ATOM 750 O O . PRO A 1 90 ? 30.522 -11.600 -40.638 1.00 87.62 90 PRO A O 1
ATOM 753 N N . LEU A 1 91 ? 30.338 -9.685 -41.836 1.00 87.69 91 LEU A N 1
ATOM 754 C CA . LEU A 1 91 ? 31.403 -8.922 -41.184 1.00 87.69 91 LEU A CA 1
ATOM 755 C C . LEU A 1 91 ? 30.982 -8.461 -39.781 1.00 87.69 91 LEU A C 1
ATOM 757 O O . LEU A 1 91 ? 31.731 -8.611 -38.820 1.00 87.69 91 LEU A O 1
ATOM 761 N N . LEU A 1 92 ? 29.748 -7.966 -39.637 1.00 90.62 92 LEU A N 1
ATOM 762 C CA . LEU A 1 92 ? 29.190 -7.618 -38.323 1.00 90.62 92 LEU A CA 1
ATOM 763 C C . LEU A 1 92 ? 28.993 -8.862 -37.442 1.00 90.62 92 LEU A C 1
ATOM 765 O O . LEU A 1 92 ? 29.268 -8.825 -36.244 1.00 90.62 92 LEU A O 1
ATOM 769 N N . PHE A 1 93 ? 28.589 -9.982 -38.048 1.00 89.44 93 PHE A N 1
ATOM 770 C CA . PHE A 1 93 ? 28.461 -11.272 -37.372 1.00 89.44 93 PHE A CA 1
ATOM 771 C C . PHE A 1 93 ? 29.808 -11.812 -36.866 1.00 89.44 93 PHE A C 1
ATOM 773 O O . PHE A 1 93 ? 29.869 -12.308 -35.741 1.00 89.44 93 PHE A O 1
ATOM 780 N N . SER A 1 94 ? 30.891 -11.725 -37.655 1.00 86.50 94 SER A N 1
ATOM 781 C CA . SER A 1 94 ? 32.209 -12.226 -37.232 1.00 86.50 94 SER A CA 1
ATOM 782 C C . SER A 1 94 ? 32.789 -11.441 -36.059 1.00 86.50 94 SER A C 1
ATOM 784 O O . SER A 1 94 ? 33.354 -12.049 -35.153 1.00 86.50 94 SER A O 1
ATOM 786 N N . GLU A 1 95 ? 32.578 -10.124 -36.041 1.00 86.94 95 GLU A N 1
ATOM 787 C CA . GLU A 1 95 ? 33.025 -9.242 -34.955 1.00 86.94 95 GLU A CA 1
ATOM 788 C C . GLU A 1 95 ? 32.038 -9.162 -33.778 1.00 86.94 95 GLU A C 1
ATOM 790 O O . GLU A 1 95 ? 32.288 -8.440 -32.817 1.00 86.94 95 GLU A O 1
ATOM 795 N N . LYS A 1 96 ? 30.937 -9.930 -33.807 1.00 88.88 96 LYS A N 1
ATOM 796 C CA . LYS A 1 96 ? 29.907 -9.969 -32.749 1.00 88.88 96 LYS A CA 1
ATOM 797 C C . LYS A 1 96 ? 29.290 -8.598 -32.434 1.00 88.88 96 LYS A C 1
ATOM 799 O O . LYS A 1 96 ? 28.992 -8.309 -31.278 1.00 88.88 96 LYS A O 1
ATOM 804 N N . PHE A 1 97 ? 29.094 -7.772 -33.458 1.00 89.88 97 PHE A N 1
ATOM 805 C CA . PHE A 1 97 ? 28.339 -6.528 -33.333 1.00 89.88 97 PHE A CA 1
ATOM 806 C C . PHE A 1 97 ? 26.852 -6.862 -33.135 1.00 89.88 97 PHE A C 1
ATOM 808 O O . PHE A 1 97 ? 26.293 -7.638 -33.908 1.00 89.88 97 PHE A O 1
ATOM 815 N N . GLU A 1 98 ? 26.198 -6.328 -32.113 1.00 90.62 98 GLU A N 1
ATOM 816 C CA . GLU A 1 98 ? 24.837 -6.686 -31.694 1.00 90.62 98 GLU A CA 1
ATOM 817 C C . GLU A 1 98 ? 23.950 -5.443 -31.502 1.00 90.62 98 GLU A C 1
ATOM 819 O O . GLU A 1 98 ? 24.421 -4.310 -31.431 1.00 90.62 98 GLU A O 1
ATOM 824 N N . ASP A 1 99 ? 22.635 -5.637 -31.358 1.00 88.19 99 ASP A N 1
ATOM 825 C CA . ASP A 1 99 ? 21.674 -4.539 -31.150 1.00 88.19 99 ASP A CA 1
ATOM 826 C C . ASP A 1 99 ? 21.986 -3.668 -29.917 1.00 88.19 99 ASP A C 1
ATOM 828 O O . ASP A 1 99 ? 21.641 -2.485 -29.893 1.00 88.19 99 ASP A O 1
ATOM 832 N N . LYS A 1 100 ? 22.643 -4.236 -28.896 1.00 84.75 100 LYS A N 1
ATOM 833 C CA . LYS A 1 100 ? 23.074 -3.522 -27.679 1.00 84.75 100 LYS A CA 1
ATOM 834 C C . LYS A 1 100 ? 24.191 -2.503 -27.938 1.00 84.75 100 LYS A C 1
ATOM 836 O O . LYS A 1 100 ? 24.383 -1.596 -27.128 1.00 84.75 100 LYS A O 1
ATOM 841 N N . ASP A 1 101 ? 24.918 -2.666 -29.045 1.00 85.94 101 ASP A N 1
ATOM 842 C CA . ASP A 1 101 ? 26.035 -1.802 -29.426 1.00 85.94 101 ASP A CA 1
ATOM 843 C C . ASP A 1 101 ? 25.551 -0.520 -30.114 1.00 85.94 101 ASP A C 1
ATOM 845 O O . ASP A 1 101 ? 26.306 0.456 -30.199 1.00 85.94 101 ASP A O 1
ATOM 849 N N . PHE A 1 102 ? 24.279 -0.481 -30.531 1.00 83.69 102 PHE A N 1
ATOM 850 C CA . PHE A 1 102 ? 23.595 0.757 -30.871 1.00 83.69 102 PHE A CA 1
ATOM 851 C C . PHE A 1 102 ? 23.230 1.580 -29.614 1.00 83.69 102 PHE A C 1
ATOM 853 O O . PHE A 1 102 ? 22.886 1.022 -28.571 1.00 83.69 102 PHE A O 1
ATOM 860 N N . PRO A 1 103 ? 23.214 2.921 -29.715 1.00 84.69 103 PRO A N 1
ATOM 861 C CA . PRO A 1 103 ? 23.546 3.678 -30.913 1.00 84.69 103 PRO A CA 1
ATOM 862 C C . PRO A 1 103 ? 25.061 3.799 -31.138 1.00 84.69 103 PRO A C 1
ATOM 864 O O . PRO A 1 103 ? 25.843 3.867 -30.188 1.00 84.69 103 PRO A O 1
ATOM 867 N N . VAL A 1 104 ? 25.467 3.869 -32.407 1.00 86.38 104 VAL A N 1
ATOM 868 C CA . VAL A 1 104 ? 26.857 4.106 -32.821 1.00 86.38 104 VAL A CA 1
ATOM 869 C C . VAL A 1 104 ? 27.038 5.499 -33.407 1.00 86.38 104 VAL A C 1
ATOM 871 O O . VAL A 1 104 ? 26.115 6.075 -33.979 1.00 86.38 104 VAL A O 1
ATOM 874 N N . ARG A 1 105 ? 28.246 6.048 -33.300 1.00 84.62 105 ARG A N 1
ATOM 875 C CA . ARG A 1 105 ? 28.610 7.341 -33.886 1.00 84.62 105 ARG A CA 1
ATOM 876 C C . ARG A 1 105 ? 29.886 7.248 -34.703 1.00 84.62 105 ARG A C 1
ATOM 878 O O . ARG A 1 105 ? 30.772 6.450 -34.398 1.00 84.62 105 ARG A O 1
ATOM 885 N N . LEU A 1 106 ? 29.973 8.110 -35.706 1.00 85.62 106 LEU A N 1
ATOM 886 C CA . LEU A 1 106 ? 31.158 8.291 -36.530 1.00 85.62 106 LEU A CA 1
ATOM 887 C C . LEU A 1 106 ? 32.030 9.405 -35.927 1.00 85.62 106 LEU A C 1
ATOM 889 O O . LEU A 1 106 ? 31.536 10.506 -35.688 1.00 85.62 106 LEU A O 1
ATOM 893 N N . GLU A 1 107 ? 33.316 9.144 -35.691 1.00 82.81 107 GLU A N 1
ATOM 894 C CA . GLU A 1 107 ? 34.297 10.188 -35.370 1.00 82.81 107 GLU A CA 1
ATOM 895 C C . GLU A 1 107 ? 35.340 10.323 -36.483 1.00 82.81 107 GLU A C 1
ATOM 897 O O . GLU A 1 107 ? 35.904 9.330 -36.952 1.00 82.81 107 GLU A O 1
ATOM 902 N N . LEU A 1 108 ? 35.646 11.570 -36.843 1.00 79.44 108 LEU A N 1
ATOM 903 C CA . LEU A 1 108 ? 36.749 11.936 -37.727 1.00 79.44 108 LEU A CA 1
ATOM 904 C C . LEU A 1 108 ? 37.883 12.517 -36.883 1.00 79.44 108 LEU A C 1
ATOM 906 O O . LEU A 1 108 ? 37.687 13.511 -36.187 1.00 79.44 108 LEU A O 1
ATOM 910 N N . LYS A 1 109 ? 39.069 11.908 -36.940 1.00 69.94 109 LYS A N 1
ATOM 911 C CA . LYS A 1 109 ? 40.285 12.459 -36.326 1.00 69.94 109 LYS A CA 1
ATOM 912 C C . LYS A 1 109 ? 41.249 12.884 -37.422 1.00 69.94 109 LYS A C 1
ATOM 914 O O . LYS A 1 109 ? 41.487 12.121 -38.353 1.00 69.94 109 LYS A O 1
ATOM 919 N N . GLU A 1 110 ? 41.822 14.079 -37.311 1.00 58.69 110 GLU A N 1
ATOM 920 C CA . GLU A 1 110 ? 42.817 14.563 -38.274 1.00 58.69 110 GLU A CA 1
ATOM 921 C C . GLU A 1 110 ? 43.965 13.548 -38.418 1.00 58.69 110 GLU A C 1
ATOM 923 O O . GLU A 1 110 ? 44.617 13.182 -37.441 1.00 58.69 110 GLU A O 1
ATOM 928 N N . GLY A 1 111 ? 44.180 13.049 -39.639 1.00 59.81 111 GLY A N 1
ATOM 929 C CA . GLY A 1 111 ? 45.243 12.087 -39.956 1.00 59.81 111 GLY A CA 1
ATOM 930 C C . GLY A 1 111 ? 44.898 10.600 -39.782 1.00 59.81 111 GLY A C 1
ATOM 931 O O . GLY A 1 111 ? 45.723 9.761 -40.133 1.00 59.81 111 GLY A O 1
ATOM 932 N N . SER A 1 112 ? 43.699 10.238 -39.309 1.00 63.81 112 SER A N 1
ATOM 933 C CA . SER A 1 112 ? 43.201 8.852 -39.335 1.00 63.81 112 SER A CA 1
ATOM 934 C C . SER A 1 112 ? 41.792 8.808 -39.928 1.00 63.81 112 SER A C 1
ATOM 936 O O . SER A 1 112 ? 40.972 9.647 -39.573 1.00 63.81 112 SER A O 1
ATOM 938 N N . GLY A 1 113 ? 41.502 7.848 -40.813 1.00 68.50 113 GLY A N 1
ATOM 939 C CA . GLY A 1 113 ? 40.169 7.680 -41.415 1.00 68.50 113 GLY A CA 1
ATOM 940 C C . GLY A 1 113 ? 39.028 7.571 -40.382 1.00 68.50 113 GLY A C 1
ATOM 941 O O . GLY A 1 113 ? 39.298 7.441 -39.182 1.00 68.50 113 GLY A O 1
ATOM 942 N N . PRO A 1 114 ? 37.754 7.636 -40.818 1.00 76.06 114 PRO A N 1
ATOM 943 C CA . PRO A 1 114 ? 36.609 7.563 -39.914 1.00 76.06 114 PRO A CA 1
ATOM 944 C C . PRO A 1 114 ? 36.639 6.304 -39.067 1.00 76.06 114 PRO A C 1
ATOM 946 O O . PRO A 1 114 ? 37.041 5.232 -39.519 1.00 76.06 114 PRO A O 1
ATOM 949 N N . LYS A 1 115 ? 36.156 6.439 -37.838 1.00 83.88 115 LYS A N 1
ATOM 950 C CA . LYS A 1 115 ? 36.031 5.330 -36.901 1.00 83.88 115 LYS A CA 1
ATOM 951 C C . LYS A 1 115 ? 34.641 5.315 -36.290 1.00 83.88 115 LYS A C 1
ATOM 953 O O . LYS A 1 115 ? 34.099 6.370 -35.958 1.00 83.88 115 LYS A O 1
ATOM 958 N N . VAL A 1 116 ? 34.083 4.117 -36.132 1.00 86.12 116 VAL A N 1
ATOM 959 C CA . VAL A 1 116 ? 32.763 3.904 -35.531 1.00 86.12 116 VAL A CA 1
ATOM 960 C C . VAL A 1 116 ? 32.917 3.491 -34.075 1.00 86.12 116 VAL A C 1
ATOM 962 O O . VAL A 1 116 ? 33.675 2.575 -33.757 1.00 86.12 116 VAL A O 1
ATOM 965 N N . PHE A 1 117 ? 32.175 4.155 -33.195 1.00 83.94 117 PHE A N 1
ATOM 966 C CA . PHE A 1 117 ? 32.176 3.903 -31.756 1.00 83.94 117 PHE A CA 1
ATOM 967 C C . PHE A 1 117 ? 30.758 3.641 -31.264 1.00 83.94 117 PHE A C 1
ATOM 969 O O . PHE A 1 117 ? 29.835 4.346 -31.672 1.00 83.94 117 PHE A O 1
ATOM 976 N N . SER A 1 118 ? 30.594 2.688 -30.346 1.00 81.00 118 SER A N 1
ATOM 977 C CA . SER A 1 118 ? 29.359 2.579 -29.563 1.00 81.00 118 SER A CA 1
ATOM 978 C C . SER A 1 118 ? 29.269 3.727 -28.554 1.00 81.00 118 SER A C 1
ATOM 980 O O . SER A 1 118 ? 30.284 4.206 -28.044 1.00 81.00 118 SER A O 1
ATOM 982 N N . VAL A 1 119 ? 28.051 4.190 -28.284 1.00 69.12 119 VAL A N 1
ATOM 983 C CA . VAL A 1 119 ? 27.779 5.268 -27.321 1.00 69.12 119 VAL A CA 1
ATOM 984 C C . VAL A 1 119 ? 27.315 4.730 -25.964 1.00 69.12 119 VAL A C 1
ATOM 986 O O . VAL A 1 119 ? 27.448 5.422 -24.958 1.00 69.12 119 VAL A O 1
ATOM 989 N N . SER A 1 120 ? 26.820 3.492 -25.917 1.00 57.88 120 SER A N 1
ATOM 990 C CA . SER A 1 120 ? 26.225 2.846 -24.739 1.00 57.88 120 SER A CA 1
ATOM 991 C C . SER A 1 120 ? 27.198 1.968 -23.930 1.00 57.88 120 SER A C 1
ATOM 993 O O . SER A 1 120 ? 26.833 1.514 -22.846 1.00 57.88 120 SER A O 1
ATOM 995 N N . GLY A 1 121 ? 28.423 1.718 -24.417 1.00 50.22 121 GLY A N 1
ATOM 996 C CA . GLY A 1 121 ? 29.334 0.703 -23.865 1.00 50.22 121 GLY A CA 1
ATOM 997 C C . GLY A 1 121 ? 30.596 1.214 -23.151 1.00 50.22 121 GLY A C 1
ATOM 998 O O . GLY A 1 121 ? 31.113 2.293 -23.417 1.00 50.22 121 GLY A O 1
ATOM 999 N N . THR A 1 122 ? 31.159 0.361 -22.288 1.00 41.22 122 THR A N 1
ATOM 1000 C CA . THR A 1 122 ? 32.448 0.508 -21.570 1.00 41.22 122 THR A CA 1
ATOM 1001 C C . THR A 1 122 ? 33.692 0.500 -22.477 1.00 41.22 122 THR A C 1
ATOM 1003 O O . THR A 1 122 ? 34.822 0.611 -21.994 1.00 41.22 122 THR A O 1
ATOM 1006 N N . GLN A 1 123 ? 33.518 0.363 -23.794 1.00 50.09 123 GLN A N 1
ATOM 1007 C CA . GLN A 1 123 ? 34.605 0.353 -24.766 1.00 50.09 123 GLN A CA 1
ATOM 1008 C C . GLN A 1 123 ? 34.891 1.761 -25.303 1.00 50.09 123 GLN A C 1
ATOM 1010 O O . GLN A 1 123 ? 34.122 2.328 -26.069 1.00 50.09 123 GLN A O 1
ATOM 1015 N N . HIS A 1 124 ? 36.077 2.290 -24.993 1.00 59.47 124 HIS A N 1
ATOM 1016 C CA . HIS A 1 124 ? 36.632 3.485 -25.650 1.00 59.47 124 HIS A CA 1
ATOM 1017 C C . HIS A 1 124 ? 37.350 3.174 -26.983 1.00 59.47 124 HIS A C 1
ATOM 1019 O O . HIS A 1 124 ? 38.067 4.025 -27.514 1.00 59.47 124 HIS A O 1
ATOM 1025 N N . ARG A 1 125 ? 37.220 1.949 -27.513 1.00 75.25 125 ARG A N 1
ATOM 1026 C CA . ARG A 1 125 ? 37.901 1.502 -28.738 1.00 75.25 125 ARG A CA 1
ATOM 1027 C C . ARG A 1 125 ? 36.933 1.486 -29.929 1.00 75.25 125 ARG A C 1
ATOM 1029 O O . ARG A 1 125 ? 35.760 1.188 -29.729 1.00 75.25 125 ARG A O 1
ATOM 1036 N N . PRO A 1 126 ? 37.404 1.837 -31.138 1.00 82.75 126 PRO A N 1
ATOM 1037 C CA . PRO A 1 126 ? 36.590 1.782 -32.345 1.00 82.75 126 PRO A CA 1
ATOM 1038 C C . PRO A 1 126 ? 36.324 0.331 -32.748 1.00 82.75 126 PRO A C 1
ATOM 1040 O O . PRO A 1 126 ? 37.169 -0.536 -32.528 1.00 82.75 126 PRO A O 1
ATOM 1043 N N . TRP A 1 127 ? 35.185 0.090 -33.382 1.00 86.19 127 TRP A N 1
ATOM 1044 C CA . TRP A 1 127 ? 34.857 -1.209 -33.955 1.00 86.19 127 TRP A CA 1
ATOM 1045 C C . TRP A 1 127 ? 35.724 -1.497 -35.183 1.00 86.19 127 TRP A C 1
ATOM 1047 O O . TRP A 1 127 ? 35.751 -0.714 -36.133 1.00 86.19 127 TRP A O 1
ATOM 1057 N N . GLU A 1 128 ? 36.423 -2.631 -35.163 1.00 83.31 128 GLU A N 1
ATOM 1058 C CA . GLU A 1 128 ? 37.367 -3.019 -36.218 1.00 83.31 128 GLU A CA 1
ATOM 1059 C C . GLU A 1 128 ? 36.663 -3.513 -37.495 1.00 83.31 128 GLU A C 1
ATOM 1061 O O . GLU A 1 128 ? 37.270 -3.489 -38.557 1.00 83.31 128 GLU A O 1
ATOM 1066 N N . CYS A 1 129 ? 35.370 -3.859 -37.441 1.00 85.19 129 CYS A N 1
ATOM 1067 C CA . CYS A 1 129 ? 34.569 -4.235 -38.617 1.00 85.19 129 CYS A CA 1
ATOM 1068 C C . CYS A 1 129 ? 34.226 -3.075 -39.569 1.00 85.19 129 CYS A C 1
ATOM 1070 O O . CYS A 1 129 ? 33.719 -3.326 -40.659 1.00 85.19 129 CYS A O 1
ATOM 1072 N N . PHE A 1 130 ? 34.462 -1.814 -39.198 1.00 87.19 130 PHE A N 1
ATOM 1073 C CA . PHE A 1 130 ? 34.140 -0.654 -40.040 1.00 87.19 130 PHE A CA 1
ATOM 1074 C C . PHE A 1 130 ? 35.401 -0.072 -40.693 1.00 87.19 130 PHE A C 1
ATOM 1076 O O . PHE A 1 130 ? 35.776 1.075 -40.446 1.00 87.19 130 PHE A O 1
ATOM 1083 N N . VAL A 1 131 ? 36.080 -0.884 -41.508 1.00 85.12 131 VAL A N 1
ATOM 1084 C CA . VAL A 1 131 ? 37.261 -0.467 -42.285 1.00 85.12 131 VAL A CA 1
ATOM 1085 C C . VAL A 1 131 ? 36.816 0.152 -43.604 1.00 85.12 131 VAL A C 1
ATOM 1087 O O . VAL A 1 131 ? 36.011 -0.452 -44.307 1.00 85.12 131 VAL A O 1
ATOM 1090 N N . LEU A 1 132 ? 37.338 1.334 -43.949 1.00 84.31 132 LEU A N 1
ATOM 1091 C CA . LEU A 1 132 ? 37.142 1.901 -45.283 1.00 84.31 132 LEU A CA 1
ATOM 1092 C C . LEU A 1 132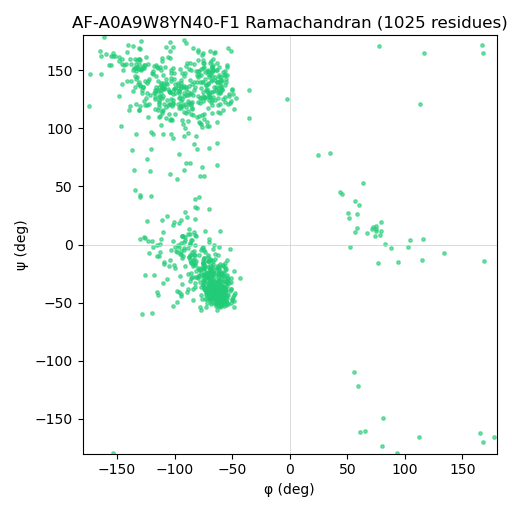 ? 38.102 1.287 -46.297 1.00 84.31 132 LEU A C 1
ATOM 1094 O O . LEU A 1 132 ? 39.298 1.190 -46.020 1.00 84.31 132 LEU A O 1
ATOM 1098 N N . GLY A 1 133 ? 37.598 1.026 -47.494 1.00 81.94 133 GLY A N 1
ATOM 1099 C CA . GLY A 1 133 ? 38.411 0.624 -48.631 1.00 81.94 133 GLY A CA 1
ATOM 1100 C C . GLY A 1 133 ? 37.561 0.326 -49.862 1.00 81.94 133 GLY A C 1
ATOM 1101 O O . GLY A 1 133 ? 36.395 0.724 -49.919 1.00 81.94 133 GLY A O 1
ATOM 1102 N N . ASP A 1 134 ? 38.169 -0.323 -50.850 1.00 77.62 134 ASP A N 1
ATOM 1103 C CA . ASP A 1 134 ? 37.589 -0.534 -52.180 1.00 77.62 134 ASP A CA 1
ATOM 1104 C C . ASP A 1 134 ? 37.049 -1.970 -52.369 1.00 77.62 134 ASP A C 1
ATOM 1106 O O . ASP A 1 134 ? 36.444 -2.267 -53.402 1.00 77.62 134 ASP A O 1
ATOM 1110 N N . ASP A 1 135 ? 37.243 -2.875 -51.395 1.00 81.81 135 ASP A N 1
ATOM 1111 C CA . ASP A 1 135 ? 36.648 -4.219 -51.417 1.00 81.81 135 ASP A CA 1
ATOM 1112 C C . ASP A 1 135 ? 35.153 -4.156 -51.054 1.00 81.81 135 ASP A C 1
ATOM 1114 O O . ASP A 1 135 ? 34.762 -4.083 -49.886 1.00 81.81 135 ASP A O 1
ATOM 1118 N N . GLU A 1 136 ? 34.295 -4.226 -52.076 1.00 72.31 136 GLU A N 1
ATOM 1119 C CA . GLU A 1 136 ? 32.838 -4.120 -51.937 1.00 72.31 136 GLU A CA 1
ATOM 1120 C C . GLU A 1 136 ? 32.193 -5.160 -51.006 1.00 72.31 136 GLU A C 1
ATOM 1122 O O . GLU A 1 136 ? 31.065 -4.914 -50.553 1.00 72.31 136 GLU A O 1
ATOM 1127 N N . ASP A 1 137 ? 32.867 -6.270 -50.685 1.00 70.75 137 ASP A N 1
ATOM 1128 C CA . ASP A 1 137 ? 32.366 -7.340 -49.818 1.00 70.75 137 ASP A CA 1
ATOM 1129 C C . ASP A 1 137 ? 32.895 -7.202 -48.381 1.00 70.75 137 ASP A C 1
ATOM 1131 O O . ASP A 1 137 ? 32.120 -7.346 -47.431 1.00 70.75 137 ASP A O 1
ATOM 1135 N N . HIS A 1 138 ? 34.166 -6.828 -48.199 1.00 77.56 138 HIS A N 1
ATOM 1136 C CA . HIS A 1 138 ? 34.843 -6.854 -46.890 1.00 77.56 138 HIS A CA 1
ATOM 1137 C C . HIS A 1 138 ? 35.121 -5.473 -46.276 1.00 77.56 138 HIS A C 1
ATOM 1139 O O . HIS A 1 138 ? 35.374 -5.390 -45.075 1.00 77.56 138 HIS A O 1
ATOM 1145 N N . GLU A 1 139 ? 35.024 -4.393 -47.051 1.00 84.81 139 GLU A N 1
ATOM 1146 C CA . GLU A 1 139 ? 35.330 -3.020 -46.628 1.00 84.81 139 GLU A CA 1
ATOM 1147 C C . GLU A 1 139 ? 34.146 -2.083 -46.906 1.00 84.81 139 GLU A C 1
ATOM 1149 O O . GLU A 1 139 ? 33.299 -2.361 -47.747 1.00 84.81 139 GLU A O 1
ATOM 1154 N N . TRP A 1 140 ? 34.019 -0.983 -46.173 1.00 89.69 140 TRP A N 1
ATOM 1155 C CA . TRP A 1 140 ? 32.902 -0.048 -46.309 1.00 89.69 140 TRP A CA 1
ATOM 1156 C C . TRP A 1 140 ? 33.288 1.113 -47.216 1.00 89.69 140 TRP A C 1
ATOM 1158 O O . TRP A 1 140 ? 34.305 1.768 -46.987 1.00 89.69 140 TRP A O 1
ATOM 1168 N N . ALA A 1 141 ? 32.439 1.462 -48.181 1.00 88.25 141 ALA A N 1
ATOM 1169 C CA . ALA A 1 141 ? 32.559 2.775 -48.800 1.00 88.25 141 ALA A CA 1
ATOM 1170 C C . ALA A 1 141 ? 32.105 3.856 -47.804 1.00 88.25 141 ALA A C 1
ATOM 1172 O O . ALA A 1 141 ? 31.199 3.638 -46.995 1.00 88.25 141 ALA A O 1
ATOM 1173 N N . TRP A 1 142 ? 32.685 5.058 -47.895 1.00 83.12 142 TRP A N 1
ATOM 1174 C CA . TRP A 1 142 ? 32.311 6.183 -47.025 1.00 83.12 142 TRP A CA 1
ATOM 1175 C C . TRP A 1 142 ? 30.791 6.409 -46.991 1.00 83.12 142 TRP A C 1
ATOM 1177 O O . TRP A 1 142 ? 30.192 6.520 -45.923 1.00 83.12 142 TRP A O 1
ATOM 1187 N N . ALA A 1 143 ? 30.164 6.413 -48.170 1.00 81.00 143 ALA A N 1
ATOM 1188 C CA . ALA A 1 143 ? 28.730 6.628 -48.309 1.00 81.00 143 ALA A CA 1
ATOM 1189 C C . ALA A 1 143 ? 27.895 5.503 -47.671 1.00 81.00 143 ALA A C 1
ATOM 1191 O O . ALA A 1 143 ? 26.856 5.791 -47.088 1.00 81.00 143 ALA A O 1
ATOM 1192 N N . GLU A 1 144 ? 28.339 4.241 -47.740 1.00 87.88 144 GLU A N 1
ATOM 1193 C CA . GLU A 1 144 ? 27.650 3.105 -47.103 1.00 87.88 144 GLU A CA 1
ATOM 1194 C C . GLU A 1 144 ? 27.680 3.245 -45.575 1.00 87.88 144 GLU A C 1
ATOM 1196 O O . GLU A 1 144 ? 26.661 3.068 -44.905 1.00 87.88 144 GLU A O 1
ATOM 1201 N N . LEU A 1 145 ? 28.837 3.627 -45.026 1.00 86.88 145 LEU A N 1
ATOM 1202 C CA . LEU A 1 145 ? 29.034 3.808 -43.590 1.00 86.88 145 LEU A CA 1
ATOM 1203 C C . LEU A 1 145 ? 28.187 4.960 -43.036 1.00 86.88 145 LEU A C 1
ATOM 1205 O O . LEU A 1 145 ? 27.509 4.812 -42.019 1.00 86.88 145 LEU A O 1
ATOM 1209 N N . GLU A 1 146 ? 28.185 6.097 -43.730 1.00 83.38 146 GLU A N 1
ATOM 1210 C CA . GLU A 1 146 ? 27.351 7.254 -43.396 1.00 83.38 146 GLU A CA 1
ATOM 1211 C C . GLU A 1 146 ? 25.852 6.906 -43.470 1.00 83.38 146 GLU A C 1
ATOM 1213 O O . GLU A 1 146 ? 25.059 7.299 -42.606 1.00 83.38 146 GLU A O 1
ATOM 1218 N N . HIS A 1 147 ? 25.454 6.093 -44.453 1.00 84.69 147 HIS A N 1
ATOM 1219 C CA . HIS A 1 147 ? 24.078 5.622 -44.592 1.00 84.69 147 HIS A CA 1
ATOM 1220 C C . HIS A 1 147 ? 23.682 4.680 -43.438 1.00 84.69 147 HIS A C 1
ATOM 1222 O O . HIS A 1 147 ? 22.626 4.859 -42.831 1.00 84.69 147 HIS A O 1
ATOM 1228 N N . PHE A 1 148 ? 24.536 3.725 -43.066 1.00 87.50 148 PHE A N 1
ATOM 1229 C CA . PHE A 1 148 ? 24.288 2.812 -41.945 1.00 87.50 148 PHE A CA 1
ATOM 1230 C C . PHE A 1 148 ? 24.159 3.553 -40.607 1.00 87.50 148 PHE A C 1
ATOM 1232 O O . PHE A 1 148 ? 23.179 3.370 -39.881 1.00 87.50 148 PHE A O 1
ATOM 1239 N N . VAL A 1 149 ? 25.100 4.458 -40.315 1.00 86.81 149 VAL A N 1
ATOM 1240 C CA . VAL A 1 149 ? 25.086 5.268 -39.087 1.00 86.81 149 VAL A CA 1
ATOM 1241 C C . VAL A 1 149 ? 23.872 6.201 -39.052 1.00 86.81 149 VAL A C 1
ATOM 1243 O O . VAL A 1 149 ? 23.276 6.374 -37.994 1.00 86.81 149 VAL A O 1
ATOM 1246 N N . SER A 1 150 ? 23.447 6.784 -40.174 1.00 82.44 150 SER A N 1
ATOM 1247 C CA . SER A 1 150 ? 22.274 7.673 -40.179 1.00 82.44 150 SER A CA 1
ATOM 1248 C C . SER A 1 150 ? 20.937 6.929 -40.068 1.00 82.44 150 SER A C 1
ATOM 1250 O O . SER A 1 150 ? 20.004 7.445 -39.451 1.00 82.44 150 SER A O 1
ATOM 1252 N N . LYS A 1 151 ? 20.814 5.714 -40.624 1.00 84.00 151 LYS A N 1
ATOM 1253 C CA . LYS A 1 151 ? 19.542 4.962 -40.641 1.00 84.00 151 LYS A CA 1
ATOM 1254 C C . LYS A 1 151 ? 19.278 4.116 -39.404 1.00 84.00 151 LYS A C 1
ATOM 1256 O O . LYS A 1 151 ? 18.124 3.751 -39.194 1.00 84.00 151 LYS A O 1
ATOM 1261 N N . GLN A 1 152 ? 20.274 3.892 -38.542 1.00 86.19 152 GLN A N 1
ATOM 1262 C CA . GLN A 1 152 ? 20.090 3.183 -37.263 1.00 86.19 152 GLN A CA 1
ATOM 1263 C C . GLN A 1 152 ? 18.935 3.755 -36.419 1.00 86.19 152 GLN A C 1
ATOM 1265 O O . GLN A 1 152 ? 18.248 3.038 -35.687 1.00 86.19 152 GLN A O 1
ATOM 1270 N N . TRP A 1 153 ? 18.718 5.070 -36.527 1.00 83.88 153 TRP A N 1
ATOM 1271 C CA . TRP A 1 153 ? 17.740 5.812 -35.744 1.00 83.88 153 TRP A CA 1
ATOM 1272 C C . TRP A 1 153 ? 16.306 5.412 -36.064 1.00 83.88 153 TRP A C 1
ATOM 1274 O O . TRP A 1 153 ? 15.463 5.447 -35.176 1.00 83.88 153 TRP A O 1
ATOM 1284 N N . MET A 1 154 ? 16.048 4.883 -37.263 1.00 80.56 154 MET A N 1
ATOM 1285 C CA . MET A 1 154 ? 14.734 4.351 -37.628 1.00 80.56 154 MET A CA 1
ATOM 1286 C C . MET A 1 154 ? 14.246 3.258 -36.663 1.00 80.56 154 MET A C 1
ATOM 1288 O O . MET A 1 154 ? 13.045 3.036 -36.564 1.00 80.56 154 MET A O 1
ATOM 1292 N N . PHE A 1 155 ? 15.157 2.609 -35.934 1.00 81.69 155 PHE A N 1
ATOM 1293 C CA . PHE A 1 155 ? 14.876 1.460 -35.072 1.00 81.69 155 PHE A CA 1
ATOM 1294 C C . PHE A 1 155 ? 15.379 1.642 -33.629 1.00 81.69 155 PHE A C 1
ATOM 1296 O O . PHE A 1 155 ? 15.334 0.709 -32.827 1.00 81.69 155 PHE A O 1
ATOM 1303 N N . SER A 1 156 ? 15.882 2.833 -33.286 1.00 80.06 156 SER A N 1
ATOM 1304 C CA . SER A 1 156 ? 16.641 3.077 -32.048 1.00 80.06 156 SER A CA 1
ATOM 1305 C C . SER A 1 156 ? 16.138 4.291 -31.264 1.00 80.06 156 SER A C 1
ATOM 1307 O O . SER A 1 156 ? 16.936 5.074 -30.750 1.00 80.06 156 SER A O 1
ATOM 1309 N N . ALA A 1 157 ? 14.817 4.467 -31.175 1.00 82.56 157 ALA A N 1
ATOM 1310 C CA . ALA A 1 157 ? 14.231 5.506 -30.330 1.00 82.56 157 ALA A CA 1
ATOM 1311 C C . ALA A 1 157 ? 14.523 5.285 -28.841 1.00 82.56 157 ALA A C 1
ATOM 1313 O O . ALA A 1 157 ? 14.666 4.154 -28.374 1.00 82.56 157 ALA A O 1
ATOM 1314 N N . PHE A 1 158 ? 14.601 6.389 -28.100 1.00 84.62 158 PHE A N 1
ATOM 1315 C CA . PHE A 1 158 ? 14.911 6.378 -26.675 1.00 84.62 158 PHE A CA 1
ATOM 1316 C C . PHE A 1 158 ? 13.810 5.711 -25.832 1.00 84.62 158 PHE A C 1
ATOM 1318 O O . PHE A 1 158 ? 12.628 5.793 -26.161 1.00 84.62 158 PHE A O 1
ATOM 1325 N N . THR A 1 159 ? 14.194 5.108 -24.705 1.00 84.44 159 THR A N 1
ATOM 1326 C CA . THR A 1 159 ? 13.280 4.511 -23.720 1.00 84.44 159 THR A CA 1
ATOM 1327 C C . THR A 1 159 ? 13.554 5.110 -22.343 1.00 84.44 159 THR A C 1
ATOM 1329 O O . THR A 1 159 ? 14.687 5.094 -21.864 1.00 84.44 159 THR A O 1
ATOM 1332 N N . PHE A 1 160 ? 12.515 5.641 -21.697 1.00 83.88 160 PHE A N 1
ATOM 1333 C CA . PHE A 1 160 ? 12.590 6.269 -20.381 1.00 83.88 160 PHE A CA 1
ATOM 1334 C C . PHE A 1 160 ? 12.586 5.214 -19.268 1.00 83.88 160 PHE A C 1
ATOM 1336 O O . PHE A 1 160 ? 11.553 4.611 -18.989 1.00 83.88 160 PHE A O 1
ATOM 1343 N N . ASP A 1 161 ? 13.709 5.022 -18.576 1.00 81.19 161 ASP A N 1
ATOM 1344 C CA . ASP A 1 161 ? 13.743 4.211 -17.354 1.00 81.19 161 ASP A CA 1
ATOM 1345 C C . ASP A 1 161 ? 13.363 5.067 -16.146 1.00 81.19 161 ASP A C 1
ATOM 1347 O O . ASP A 1 161 ? 14.111 5.949 -15.741 1.00 81.19 161 ASP A O 1
ATOM 1351 N N . THR A 1 162 ? 12.212 4.801 -15.534 1.00 71.38 162 THR A N 1
ATOM 1352 C CA . THR A 1 162 ? 11.763 5.550 -14.357 1.00 71.38 162 THR A CA 1
ATOM 1353 C C . THR A 1 162 ? 12.654 5.325 -13.134 1.00 71.38 162 THR A C 1
ATOM 1355 O O . THR A 1 162 ? 12.610 6.135 -12.217 1.00 71.38 162 THR A O 1
ATOM 1358 N N . ARG A 1 163 ? 13.501 4.292 -13.083 1.00 78.06 163 ARG A N 1
ATOM 1359 C CA . ARG A 1 163 ? 14.473 4.111 -11.989 1.00 78.06 163 ARG A CA 1
ATOM 1360 C C . ARG A 1 163 ? 15.650 5.077 -12.098 1.00 78.06 163 ARG A C 1
ATOM 1362 O O . ARG A 1 163 ? 16.238 5.421 -11.075 1.00 78.06 163 ARG A O 1
ATOM 1369 N N . SER A 1 164 ? 15.971 5.538 -13.309 1.00 81.38 164 SER A N 1
ATOM 1370 C CA . SER A 1 164 ? 17.014 6.535 -13.555 1.00 81.38 164 SER A CA 1
ATOM 1371 C C . SER A 1 164 ? 16.401 7.891 -13.882 1.00 81.38 164 SER A C 1
ATOM 1373 O O . SER A 1 164 ? 15.693 8.067 -14.869 1.00 81.38 164 SER A O 1
ATOM 1375 N N . PHE A 1 165 ? 16.706 8.907 -13.079 1.00 85.69 165 PHE A N 1
ATOM 1376 C CA . PHE A 1 165 ? 16.127 10.226 -13.311 1.00 85.69 165 PHE A CA 1
ATOM 1377 C C . PHE A 1 165 ? 16.772 10.986 -14.484 1.00 85.69 165 PHE A C 1
ATOM 1379 O O . PHE A 1 165 ? 16.155 11.915 -14.992 1.00 85.69 165 PHE A O 1
ATOM 1386 N N . MET A 1 166 ? 17.983 10.621 -14.926 1.00 89.62 166 MET A N 1
ATOM 1387 C CA . MET A 1 166 ? 18.773 11.407 -15.881 1.00 89.62 166 MET A CA 1
ATOM 1388 C C . MET A 1 166 ? 19.295 10.573 -17.058 1.00 89.62 166 MET A C 1
ATOM 1390 O O . MET A 1 166 ? 19.834 9.488 -16.849 1.00 89.62 166 MET A O 1
ATOM 1394 N N . ALA A 1 167 ? 19.214 11.119 -18.276 1.00 86.75 167 ALA A N 1
ATOM 1395 C CA . ALA A 1 167 ? 19.751 10.508 -19.494 1.00 86.75 167 ALA A CA 1
ATOM 1396 C C . ALA A 1 167 ? 20.542 11.502 -20.366 1.00 86.75 167 ALA A C 1
ATOM 1398 O O . ALA A 1 167 ? 20.161 12.660 -20.515 1.00 86.75 167 ALA A O 1
ATOM 1399 N N . ILE A 1 168 ? 21.638 11.046 -20.976 1.00 85.69 168 ILE A N 1
ATOM 1400 C CA . ILE A 1 168 ? 22.421 11.821 -21.952 1.00 85.69 168 ILE A CA 1
ATOM 1401 C C . ILE A 1 168 ? 22.276 11.137 -23.312 1.00 85.69 168 ILE A C 1
ATOM 1403 O O . ILE A 1 168 ? 22.597 9.959 -23.453 1.00 85.69 168 ILE A O 1
ATOM 1407 N N . LEU A 1 169 ? 21.768 11.870 -24.300 1.00 83.50 169 LEU A N 1
ATOM 1408 C CA . LEU A 1 169 ? 21.360 11.374 -25.611 1.00 83.50 169 LEU A CA 1
ATOM 1409 C C . LEU A 1 169 ? 22.166 12.052 -26.726 1.00 83.50 169 LEU A C 1
ATOM 1411 O O . LEU A 1 169 ? 22.504 13.238 -26.650 1.00 83.50 169 LEU A O 1
ATOM 1415 N N . LEU A 1 170 ? 22.419 11.313 -27.807 1.00 79.69 170 LEU A N 1
ATOM 1416 C CA . LEU A 1 170 ? 22.979 11.879 -29.037 1.00 79.69 170 LEU A CA 1
ATOM 1417 C C . LEU A 1 170 ? 21.974 12.824 -29.702 1.00 79.69 170 LEU A C 1
ATOM 1419 O O . LEU A 1 170 ? 20.771 12.586 -29.634 1.00 79.69 170 LEU A O 1
ATOM 1423 N N . GLN A 1 171 ? 22.476 13.862 -30.379 1.00 80.62 171 GLN A N 1
ATOM 1424 C CA . GLN A 1 171 ? 21.663 14.888 -31.052 1.00 80.62 171 GLN A CA 1
ATOM 1425 C C . GLN A 1 171 ? 20.591 14.283 -31.976 1.00 80.62 171 GLN A C 1
ATOM 1427 O O . GLN A 1 171 ? 19.461 14.768 -31.998 1.00 80.62 171 GLN A O 1
ATOM 1432 N N . ASP A 1 172 ? 20.931 13.200 -32.675 1.00 77.94 172 ASP A N 1
ATOM 1433 C CA . ASP A 1 172 ? 20.062 12.547 -33.660 1.00 77.94 172 ASP A CA 1
ATOM 1434 C C . ASP A 1 172 ? 19.135 11.476 -33.063 1.00 77.94 172 ASP A C 1
ATOM 1436 O O . ASP A 1 172 ? 18.312 10.911 -33.779 1.00 77.94 172 ASP A O 1
ATOM 1440 N N . CYS A 1 173 ? 19.233 11.202 -31.755 1.00 82.19 173 CYS A N 1
ATOM 1441 C CA . CYS A 1 173 ? 18.429 10.180 -31.090 1.00 82.19 173 CYS A CA 1
ATOM 1442 C C . CYS A 1 173 ? 16.927 10.518 -31.170 1.00 82.19 173 CYS A C 1
ATOM 1444 O O . CYS A 1 173 ? 16.512 11.568 -30.652 1.00 82.19 173 CYS A O 1
ATOM 1446 N N . PRO A 1 174 ? 16.091 9.659 -31.786 1.00 83.56 174 PRO A N 1
ATOM 1447 C CA . PRO A 1 174 ? 14.650 9.853 -31.833 1.00 83.56 174 PRO A CA 1
ATOM 1448 C C . PRO A 1 174 ? 14.039 9.758 -30.445 1.00 83.56 174 PRO A C 1
ATOM 1450 O O . PRO A 1 174 ? 14.344 8.856 -29.662 1.00 83.56 174 PRO A O 1
ATOM 1453 N N . LEU A 1 175 ? 13.136 10.686 -30.154 1.00 84.75 175 LEU A N 1
ATOM 1454 C CA . LEU A 1 175 ? 12.378 10.676 -28.914 1.00 84.75 175 LEU A CA 1
ATOM 1455 C C . LEU A 1 175 ? 11.013 10.031 -29.173 1.00 84.75 175 LEU A C 1
ATOM 1457 O O . LEU A 1 175 ? 10.384 10.357 -30.183 1.00 84.75 175 LEU A O 1
ATOM 1461 N N . PRO A 1 176 ? 10.526 9.166 -28.270 1.00 84.81 176 PRO A N 1
ATOM 1462 C CA . PRO A 1 176 ? 9.329 8.352 -28.479 1.00 84.81 176 PRO A CA 1
ATOM 1463 C C . PRO A 1 176 ? 8.013 9.121 -28.265 1.00 84.81 176 PRO A C 1
ATOM 1465 O O . PRO A 1 176 ? 7.067 8.640 -27.636 1.00 84.81 176 PRO A O 1
ATOM 1468 N N . TYR A 1 177 ? 7.968 10.364 -28.738 1.00 84.25 177 TYR A N 1
ATOM 1469 C CA . TYR A 1 177 ? 6.828 11.252 -28.591 1.00 84.25 177 TYR A CA 1
ATOM 1470 C C . TYR A 1 177 ? 6.003 11.302 -29.868 1.00 84.25 177 TYR A C 1
ATOM 1472 O O . TYR A 1 177 ? 6.544 11.397 -30.967 1.00 84.25 177 TYR A O 1
ATOM 1480 N N . PHE A 1 178 ? 4.685 11.366 -29.721 1.00 78.50 178 PHE A N 1
ATOM 1481 C CA . PHE A 1 178 ? 3.775 11.633 -30.830 1.00 78.50 178 PHE A CA 1
ATOM 1482 C C . PHE A 1 178 ? 2.833 12.794 -30.506 1.00 78.50 178 PHE A C 1
ATOM 1484 O O . PHE A 1 178 ? 2.539 13.101 -29.346 1.00 78.50 178 PHE A O 1
ATOM 1491 N N . LYS A 1 179 ? 2.383 13.499 -31.548 1.00 75.25 179 LYS A N 1
ATOM 1492 C CA . LYS A 1 179 ? 1.529 14.680 -31.389 1.00 75.25 179 LYS A CA 1
ATOM 1493 C C . LYS A 1 179 ? 0.092 14.256 -31.102 1.00 75.25 179 LYS A C 1
ATOM 1495 O O . LYS A 1 179 ? -0.523 13.568 -31.904 1.00 75.25 179 LYS A O 1
ATOM 1500 N N . LEU A 1 180 ? -0.470 14.773 -30.014 1.00 68.75 180 LEU A N 1
ATOM 1501 C CA . LEU A 1 180 ? -1.885 14.606 -29.654 1.00 68.75 180 LEU A CA 1
ATOM 1502 C C . LEU A 1 180 ? -2.785 15.710 -30.256 1.00 68.75 180 LEU A C 1
ATOM 1504 O O . LEU A 1 180 ? -3.842 16.016 -29.718 1.00 68.75 180 LEU A O 1
ATOM 1508 N N . GLY A 1 181 ? -2.360 16.347 -31.356 1.00 54.59 181 GLY A N 1
ATOM 1509 C CA . GLY A 1 181 ? -3.157 17.362 -32.064 1.00 54.59 181 GLY A CA 1
ATOM 1510 C C . GLY A 1 181 ? -3.180 18.777 -31.458 1.00 54.59 181 GLY A C 1
ATOM 1511 O O . GLY A 1 181 ? -3.966 19.599 -31.916 1.00 54.59 181 GLY A O 1
ATOM 1512 N N . GLY A 1 182 ? -2.325 19.100 -30.477 1.00 49.50 182 GLY A N 1
ATOM 1513 C CA . GLY A 1 182 ? -2.226 20.441 -29.870 1.00 49.50 182 GLY A CA 1
ATOM 1514 C C . GLY A 1 182 ? -0.890 21.153 -30.140 1.00 49.50 182 GLY A C 1
ATOM 1515 O O . GLY A 1 182 ? 0.167 20.522 -30.123 1.00 49.50 182 GLY A O 1
ATOM 1516 N N . MET A 1 183 ? -0.928 22.470 -30.384 1.00 53.34 183 MET A N 1
ATOM 1517 C CA . MET A 1 183 ? 0.255 23.354 -30.397 1.00 53.34 183 MET A CA 1
ATOM 1518 C C . MET A 1 183 ? 0.840 23.534 -28.980 1.00 53.34 183 MET A C 1
ATOM 1520 O O . MET A 1 183 ? 0.192 23.190 -27.994 1.00 53.34 183 MET A O 1
ATOM 1524 N N . ALA A 1 184 ? 2.066 24.071 -28.880 1.00 52.72 184 ALA A N 1
ATOM 1525 C CA . ALA A 1 184 ? 2.723 24.398 -27.608 1.00 52.72 184 ALA A CA 1
ATOM 1526 C C . ALA A 1 184 ? 1.769 25.152 -26.661 1.00 52.72 184 ALA A C 1
ATOM 1528 O O . ALA A 1 184 ? 1.185 26.161 -27.049 1.00 52.72 184 ALA A O 1
ATOM 1529 N N . ILE A 1 185 ? 1.606 24.644 -25.436 1.00 59.44 185 ILE A N 1
ATOM 1530 C CA . ILE A 1 185 ? 0.524 25.067 -24.526 1.00 59.44 185 ILE A CA 1
ATOM 1531 C C . ILE A 1 185 ? 0.965 26.235 -23.630 1.00 59.44 185 ILE A C 1
ATOM 1533 O O . ILE A 1 185 ? 0.135 26.983 -23.125 1.00 59.44 185 ILE A O 1
ATOM 1537 N N . GLY A 1 186 ? 2.276 26.461 -23.495 1.00 57.59 186 GLY A N 1
ATOM 1538 C CA . GLY A 1 186 ? 2.821 27.615 -22.784 1.00 57.59 186 GLY A CA 1
ATOM 1539 C C . GLY A 1 186 ? 4.340 27.727 -22.914 1.00 57.59 186 GLY A C 1
ATOM 1540 O O . GLY A 1 186 ? 5.049 26.722 -23.003 1.00 57.59 186 GLY A O 1
ATOM 1541 N N . GLY A 1 187 ? 4.840 28.964 -22.941 1.00 50.50 187 GLY A N 1
ATOM 1542 C CA . GLY A 1 187 ? 6.265 29.294 -22.942 1.00 50.50 187 GLY A CA 1
ATOM 1543 C C . GLY A 1 187 ? 6.560 30.343 -21.876 1.00 50.50 187 GLY A C 1
ATOM 1544 O O . GLY A 1 187 ? 6.001 31.438 -21.910 1.00 50.50 187 GLY A O 1
ATOM 1545 N N . GLY A 1 188 ? 7.414 29.988 -20.918 1.00 53.34 188 GLY A N 1
ATOM 1546 C CA . GLY A 1 188 ? 8.001 30.929 -19.971 1.00 53.34 188 GLY A CA 1
ATOM 1547 C C . GLY A 1 188 ? 9.339 31.458 -20.489 1.00 53.34 188 GLY A C 1
ATOM 1548 O O . GLY A 1 188 ? 9.855 30.998 -21.503 1.00 53.34 188 GLY A O 1
ATOM 1549 N N . HIS A 1 189 ? 9.939 32.392 -19.750 1.00 52.38 189 HIS A N 1
ATOM 1550 C CA . HIS A 1 189 ? 11.254 32.964 -20.086 1.00 52.38 189 HIS A CA 1
ATOM 1551 C C . HIS A 1 189 ? 12.393 31.922 -20.106 1.00 52.38 189 HIS A C 1
ATOM 1553 O O . HIS A 1 189 ? 13.403 32.118 -20.771 1.00 52.38 189 HIS A O 1
ATOM 1559 N N . PHE A 1 190 ? 12.218 30.807 -19.391 1.00 58.72 190 PHE A N 1
ATOM 1560 C CA . PHE A 1 190 ? 13.250 29.786 -19.181 1.00 58.72 190 PHE A CA 1
ATOM 1561 C C . PHE A 1 190 ? 12.948 28.445 -19.869 1.00 58.72 190 PHE A C 1
ATOM 1563 O O . PHE A 1 190 ? 13.687 27.479 -19.684 1.00 58.72 190 PHE A O 1
ATOM 1570 N N . GLY A 1 191 ? 11.865 28.347 -20.651 1.00 69.94 191 GLY A N 1
ATOM 1571 C CA . GLY A 1 191 ? 11.545 27.117 -21.371 1.00 69.94 191 GLY A CA 1
ATOM 1572 C C . GLY A 1 191 ? 10.145 27.046 -21.978 1.00 69.94 191 GLY A C 1
ATOM 1573 O O . GLY A 1 191 ? 9.246 27.815 -21.633 1.00 69.94 191 GLY A O 1
ATOM 1574 N N . LYS A 1 192 ? 9.963 26.089 -22.890 1.00 79.88 192 LYS A N 1
ATOM 1575 C CA . LYS A 1 192 ? 8.696 25.780 -23.569 1.00 79.88 192 LYS A CA 1
ATOM 1576 C C . LYS A 1 192 ? 8.154 24.441 -23.092 1.00 79.88 192 LYS A C 1
ATOM 1578 O O . LYS A 1 192 ? 8.920 23.493 -22.949 1.00 79.88 192 LYS A O 1
ATOM 1583 N N . VAL A 1 193 ? 6.842 24.362 -22.875 1.00 82.50 193 VAL A N 1
ATOM 1584 C CA . VAL A 1 193 ? 6.169 23.125 -22.464 1.00 82.50 193 VAL A CA 1
ATOM 1585 C C . VAL A 1 193 ? 5.303 22.590 -23.601 1.00 82.50 193 VAL A C 1
ATOM 1587 O O . VAL A 1 193 ? 4.452 23.294 -24.153 1.00 82.50 193 VAL A O 1
ATOM 1590 N N . PHE A 1 194 ? 5.510 21.320 -23.931 1.00 84.12 194 PHE A N 1
ATOM 1591 C CA . PHE A 1 194 ? 4.783 20.599 -24.969 1.00 84.12 194 PHE A CA 1
ATOM 1592 C C . PHE A 1 194 ? 3.919 19.505 -24.344 1.00 84.12 194 PHE A C 1
ATOM 1594 O O . PHE A 1 194 ? 4.419 18.727 -23.533 1.00 84.12 194 PHE A O 1
ATOM 1601 N N . LYS A 1 195 ? 2.647 19.408 -24.750 1.00 86.00 195 LYS A N 1
ATOM 1602 C CA . LYS A 1 195 ? 1.825 18.222 -24.476 1.00 86.00 195 LYS A CA 1
ATOM 1603 C C . LYS A 1 195 ? 2.064 17.197 -25.569 1.00 86.00 195 LYS A C 1
ATOM 1605 O O . LYS A 1 195 ? 1.800 17.470 -26.740 1.00 86.00 195 LYS A O 1
ATOM 1610 N N . LEU A 1 196 ? 2.548 16.029 -25.177 1.00 86.75 196 LEU A N 1
ATOM 1611 C CA . LEU A 1 196 ? 2.899 14.951 -26.090 1.00 86.75 196 LEU A CA 1
ATOM 1612 C C . LEU A 1 196 ? 2.307 13.634 -25.591 1.00 86.75 196 LEU A C 1
ATOM 1614 O O . LEU A 1 196 ? 2.064 13.458 -24.397 1.00 86.75 196 LEU A O 1
ATOM 1618 N N . GLY A 1 197 ? 2.051 12.720 -26.520 1.00 85.31 197 GLY A N 1
ATOM 1619 C CA . GLY A 1 197 ? 1.786 11.326 -26.198 1.00 85.31 197 GLY A CA 1
ATOM 1620 C C . GLY A 1 197 ? 3.106 10.580 -26.065 1.00 85.31 197 GLY A C 1
ATOM 1621 O O . GLY A 1 197 ? 4.013 10.788 -26.870 1.00 85.31 197 GLY A O 1
ATOM 1622 N N . LEU A 1 198 ? 3.205 9.720 -25.057 1.00 84.81 198 LEU A N 1
ATOM 1623 C CA . LEU A 1 198 ? 4.320 8.809 -24.837 1.00 84.81 198 LEU A CA 1
ATOM 1624 C C . LEU A 1 198 ? 3.768 7.384 -24.755 1.00 84.81 198 LEU A C 1
ATOM 1626 O O . LEU A 1 198 ? 2.907 7.086 -23.923 1.00 84.81 198 LEU A O 1
ATOM 1630 N N . ARG A 1 199 ? 4.219 6.506 -25.654 1.00 78.75 199 ARG A N 1
ATOM 1631 C CA . ARG A 1 199 ? 3.776 5.105 -25.672 1.00 78.75 199 ARG A CA 1
ATOM 1632 C C . ARG A 1 199 ? 4.361 4.359 -24.471 1.00 78.75 199 ARG A C 1
ATOM 1634 O O . ARG A 1 199 ? 5.529 4.549 -24.138 1.00 78.75 199 ARG A O 1
ATOM 1641 N N . ALA A 1 200 ? 3.555 3.503 -23.844 1.00 74.31 200 ALA A N 1
ATOM 1642 C CA . ALA A 1 200 ? 3.938 2.746 -22.647 1.00 74.31 200 ALA A CA 1
ATOM 1643 C C . ALA A 1 200 ? 5.185 1.871 -22.855 1.00 74.31 200 ALA A C 1
ATOM 1645 O O . ALA A 1 200 ? 5.977 1.702 -21.936 1.00 74.31 200 ALA A O 1
ATOM 1646 N N . GLU A 1 201 ? 5.382 1.362 -24.075 1.00 76.88 201 GLU A N 1
ATOM 1647 C CA . GLU A 1 201 ? 6.538 0.550 -24.482 1.00 76.88 201 GLU A CA 1
ATOM 1648 C C . GLU A 1 201 ? 7.887 1.280 -24.373 1.00 76.88 201 GLU A C 1
ATOM 1650 O O . GLU A 1 201 ? 8.930 0.635 -24.290 1.00 76.88 201 GLU A O 1
ATOM 1655 N N . HIS A 1 202 ? 7.869 2.615 -24.339 1.00 81.50 202 HIS A N 1
ATOM 1656 C CA . HIS A 1 202 ? 9.049 3.455 -24.155 1.00 81.50 202 HIS A CA 1
ATOM 1657 C C . HIS A 1 202 ? 9.198 3.965 -22.711 1.00 81.50 202 HIS A C 1
ATOM 1659 O O . HIS A 1 202 ? 9.923 4.934 -22.478 1.00 81.50 202 HIS A O 1
ATOM 1665 N N . ILE A 1 203 ? 8.537 3.328 -21.736 1.00 79.56 203 ILE A N 1
ATOM 1666 C CA . ILE A 1 203 ? 8.675 3.604 -20.299 1.00 79.56 203 ILE A CA 1
ATOM 1667 C C . ILE A 1 203 ? 8.964 2.293 -19.550 1.00 79.56 203 ILE A C 1
ATOM 1669 O O . ILE A 1 203 ? 8.275 1.299 -19.758 1.00 79.56 203 ILE A O 1
ATOM 1673 N N . ILE A 1 204 ? 9.957 2.290 -18.656 1.00 77.81 204 ILE A N 1
ATOM 1674 C CA . ILE A 1 204 ? 10.321 1.134 -17.817 1.00 77.81 204 ILE A CA 1
ATOM 1675 C C . ILE A 1 204 ? 10.106 1.481 -16.328 1.00 77.81 204 ILE A C 1
ATOM 1677 O O . ILE A 1 204 ? 10.602 2.521 -15.886 1.00 77.81 204 ILE A O 1
ATOM 1681 N N . PRO A 1 205 ? 9.417 0.645 -15.523 1.00 72.12 205 PRO A N 1
ATOM 1682 C CA . PRO A 1 205 ? 8.736 -0.587 -15.924 1.00 72.12 205 PRO A CA 1
ATOM 1683 C C . PRO A 1 205 ? 7.517 -0.294 -16.811 1.00 72.12 205 PRO A C 1
ATOM 1685 O O . PRO A 1 205 ? 6.887 0.757 -16.682 1.00 72.12 205 PRO A O 1
ATOM 1688 N N . GLN A 1 206 ? 7.206 -1.225 -17.718 1.00 65.75 206 GLN A N 1
ATOM 1689 C CA . GLN A 1 206 ? 6.111 -1.063 -18.675 1.00 65.75 206 GLN A CA 1
ATOM 1690 C C . GLN A 1 206 ? 4.757 -0.991 -17.956 1.00 65.75 206 GLN A C 1
ATOM 1692 O O . GLN A 1 206 ? 4.462 -1.767 -17.048 1.00 65.75 206 GLN A O 1
ATOM 1697 N N . SER A 1 207 ? 3.935 -0.037 -18.387 1.00 59.28 207 SER A N 1
ATOM 1698 C CA . SER A 1 207 ? 2.575 0.217 -17.903 1.00 59.28 207 SER A CA 1
ATOM 1699 C C . SER A 1 207 ? 1.561 -0.138 -18.997 1.00 59.28 207 SER A C 1
ATOM 1701 O O . SER A 1 207 ? 1.906 -0.214 -20.172 1.00 59.28 207 SER A O 1
ATOM 1703 N N . SER A 1 208 ? 0.294 -0.357 -18.650 1.00 47.72 208 SER A N 1
ATOM 1704 C CA . SER A 1 208 ? -0.717 -0.905 -19.567 1.00 47.72 208 SER A CA 1
ATOM 1705 C C . SER A 1 208 ? -1.382 0.109 -20.524 1.00 47.72 208 SER A C 1
ATOM 1707 O O . SER A 1 208 ? -2.348 -0.252 -21.194 1.00 47.72 208 SER A O 1
ATOM 1709 N N . ARG A 1 209 ? -0.923 1.375 -20.619 1.00 60.56 209 ARG A N 1
ATOM 1710 C CA . ARG A 1 209 ? -1.563 2.436 -21.446 1.00 60.56 209 ARG A CA 1
ATOM 1711 C C . ARG A 1 209 ? -0.587 3.478 -22.027 1.00 60.56 209 ARG A C 1
ATOM 1713 O O . ARG A 1 209 ? 0.496 3.693 -21.501 1.00 60.56 209 ARG A O 1
ATOM 1720 N N . VAL A 1 210 ? -1.022 4.202 -23.069 1.00 65.38 210 VAL A N 1
ATOM 1721 C CA . VAL A 1 210 ? -0.415 5.475 -23.526 1.00 65.38 210 VAL A CA 1
ATOM 1722 C C . VAL A 1 210 ? -0.469 6.520 -22.407 1.00 65.38 210 VAL A C 1
ATOM 1724 O O . VAL A 1 210 ? -1.524 6.730 -21.808 1.00 65.38 210 VAL A O 1
ATOM 1727 N N . HIS A 1 211 ? 0.639 7.223 -22.178 1.00 76.00 211 HIS A N 1
ATOM 1728 C CA . HIS A 1 211 ? 0.728 8.316 -21.215 1.00 76.00 211 HIS A CA 1
ATOM 1729 C C . HIS A 1 211 ? 0.670 9.677 -21.919 1.00 76.00 211 HIS A C 1
ATOM 1731 O O . HIS A 1 211 ? 1.436 9.947 -22.844 1.00 76.00 211 HIS A O 1
ATOM 1737 N N . GLU A 1 212 ? -0.209 10.568 -21.458 1.00 87.44 212 GLU A N 1
ATOM 1738 C CA . GLU A 1 212 ? -0.089 11.992 -21.773 1.00 87.44 212 GLU A CA 1
ATOM 1739 C C . GLU A 1 212 ? 1.012 12.599 -20.892 1.00 87.44 212 GLU A C 1
ATOM 1741 O O . GLU A 1 212 ? 0.976 12.477 -19.663 1.00 87.44 212 GLU A O 1
ATOM 1746 N N . VAL A 1 213 ? 1.991 13.261 -21.510 1.00 89.19 213 VAL A N 1
ATOM 1747 C CA . VAL A 1 213 ? 3.130 13.870 -20.809 1.00 89.19 213 VAL A CA 1
ATOM 1748 C C . VAL A 1 213 ? 3.291 15.347 -21.157 1.00 89.19 213 VAL A C 1
ATOM 1750 O O . VAL A 1 213 ? 2.935 15.799 -22.248 1.00 89.19 213 VAL A O 1
ATOM 1753 N N . ALA A 1 214 ? 3.854 16.100 -20.214 1.00 89.25 214 ALA A N 1
ATOM 1754 C CA . ALA A 1 214 ? 4.363 17.446 -20.427 1.00 89.25 214 ALA A CA 1
ATOM 1755 C C . ALA A 1 214 ? 5.890 17.395 -20.563 1.00 89.25 214 ALA A C 1
ATOM 1757 O O . ALA A 1 214 ? 6.582 16.973 -19.637 1.00 89.25 214 ALA A O 1
ATOM 1758 N N . VAL A 1 215 ? 6.427 17.852 -21.693 1.00 89.38 215 VAL A N 1
ATOM 1759 C CA . VAL A 1 215 ? 7.876 17.979 -21.905 1.00 89.38 215 VAL A CA 1
ATOM 1760 C C . VAL A 1 215 ? 8.259 19.447 -21.812 1.00 89.38 215 VAL A C 1
ATOM 1762 O O . VAL A 1 215 ? 7.861 20.245 -22.659 1.00 89.38 215 VAL A O 1
ATOM 1765 N N . LYS A 1 216 ? 9.018 19.807 -20.775 1.00 87.56 216 LYS A N 1
ATOM 1766 C CA . LYS A 1 216 ? 9.573 21.148 -20.560 1.00 87.56 216 LYS A CA 1
ATOM 1767 C C . LYS A 1 216 ? 10.977 21.199 -21.150 1.00 87.56 216 LYS A C 1
ATOM 1769 O O . LYS A 1 216 ? 11.901 20.633 -20.576 1.00 87.56 216 LYS A O 1
ATOM 1774 N N . GLN A 1 217 ? 11.134 21.882 -22.276 1.00 87.19 217 GLN A N 1
ATOM 1775 C CA . GLN A 1 217 ? 12.429 22.166 -22.888 1.00 87.19 217 GLN A CA 1
ATOM 1776 C C . GLN A 1 217 ? 12.957 23.498 -22.362 1.00 87.19 217 GLN A C 1
ATOM 1778 O O . GLN A 1 217 ? 12.301 24.526 -22.536 1.00 87.19 217 GLN A O 1
ATOM 1783 N N . LEU A 1 218 ? 14.133 23.494 -21.739 1.00 82.94 218 LEU A N 1
ATOM 1784 C CA . LEU A 1 218 ? 14.785 24.710 -21.273 1.00 82.94 218 LEU A CA 1
ATOM 1785 C C . LEU A 1 218 ? 15.339 25.520 -22.446 1.00 82.94 218 LEU A C 1
ATOM 1787 O O . LEU A 1 218 ? 15.952 24.983 -23.366 1.00 82.94 218 LEU A O 1
ATOM 1791 N N . HIS A 1 219 ? 15.144 26.831 -22.376 1.00 72.88 219 HIS A N 1
ATOM 1792 C CA . HIS A 1 219 ? 15.733 27.812 -23.280 1.00 72.88 219 HIS A CA 1
ATOM 1793 C C . HIS A 1 219 ? 16.012 29.076 -22.478 1.00 72.88 219 HIS A C 1
ATOM 1795 O O . HIS A 1 219 ? 15.169 29.470 -21.676 1.00 72.88 219 HIS A O 1
ATOM 1801 N N . VAL A 1 220 ? 17.155 29.726 -22.688 1.00 63.19 220 VAL A N 1
ATOM 1802 C CA . VAL A 1 220 ? 17.448 31.014 -22.050 1.00 63.19 220 VAL A CA 1
ATOM 1803 C C . VAL A 1 220 ? 17.933 31.992 -23.111 1.00 63.19 220 VAL A C 1
ATOM 1805 O O . VAL A 1 220 ? 18.984 31.796 -23.717 1.00 63.19 220 VAL A O 1
ATOM 1808 N N . ASP A 1 221 ? 17.155 33.051 -23.335 1.00 57.22 221 ASP A N 1
ATOM 1809 C CA . ASP A 1 221 ? 17.466 34.081 -24.326 1.00 57.22 221 ASP A CA 1
ATOM 1810 C C . ASP A 1 221 ? 18.803 34.770 -23.998 1.00 57.22 221 ASP A C 1
ATOM 1812 O O . ASP A 1 221 ? 18.918 35.485 -23.002 1.00 57.22 221 ASP A O 1
ATOM 1816 N N . GLY A 1 222 ? 19.813 34.581 -24.853 1.00 58.28 222 GLY A N 1
ATOM 1817 C CA . GLY A 1 222 ? 21.122 35.232 -24.724 1.00 58.28 222 GLY A CA 1
ATOM 1818 C C . GLY A 1 222 ? 22.066 34.627 -23.678 1.00 58.28 222 GLY A C 1
ATOM 1819 O O . GLY A 1 222 ? 23.121 35.211 -23.429 1.00 58.28 222 GLY A O 1
ATOM 1820 N N . ALA A 1 223 ? 21.726 33.483 -23.075 1.00 61.69 223 ALA A N 1
ATOM 1821 C CA . ALA A 1 223 ? 22.653 32.745 -22.216 1.00 61.69 223 ALA A CA 1
ATOM 1822 C C . ALA A 1 223 ? 23.642 31.914 -23.039 1.00 61.69 223 ALA A C 1
ATOM 1824 O O . ALA A 1 223 ? 23.315 31.425 -24.119 1.00 61.69 223 ALA A O 1
ATOM 1825 N N . ASN A 1 224 ? 24.847 31.727 -22.500 1.00 68.81 224 ASN A N 1
ATOM 1826 C CA . ASN A 1 224 ? 25.795 30.758 -23.044 1.00 68.81 224 ASN A CA 1
ATOM 1827 C C . ASN A 1 224 ? 25.437 29.326 -22.582 1.00 68.81 224 ASN A C 1
ATOM 1829 O O . ASN A 1 224 ? 24.682 29.128 -21.625 1.00 68.81 224 ASN A O 1
ATOM 1833 N N . ASP A 1 225 ? 26.019 28.317 -23.231 1.00 69.69 225 ASP A N 1
ATOM 1834 C CA . ASP A 1 225 ? 25.765 26.901 -22.916 1.00 69.69 225 ASP A CA 1
ATOM 1835 C C . ASP A 1 225 ? 26.127 26.516 -21.469 1.00 69.69 225 ASP A C 1
ATOM 1837 O O . ASP A 1 225 ? 25.510 25.620 -20.883 1.00 69.69 225 ASP A O 1
ATOM 1841 N N . GLN A 1 226 ? 27.104 27.197 -20.855 1.00 72.56 226 GLN A N 1
ATOM 1842 C CA . GLN A 1 226 ? 27.510 26.935 -19.469 1.00 72.56 226 GLN A CA 1
ATOM 1843 C C . GLN A 1 226 ? 26.429 27.363 -18.473 1.00 72.56 226 GLN A C 1
ATOM 1845 O O . GLN A 1 226 ? 26.135 26.633 -17.521 1.00 72.56 226 GLN A O 1
ATOM 1850 N N . ASP A 1 227 ? 25.803 28.514 -18.708 1.00 70.69 227 ASP A N 1
ATOM 1851 C CA . ASP A 1 227 ? 24.702 29.021 -17.900 1.00 70.69 227 ASP A CA 1
ATOM 1852 C C . ASP A 1 227 ? 23.490 28.086 -18.013 1.00 70.69 227 ASP A C 1
ATOM 1854 O O . ASP A 1 227 ? 22.960 27.645 -16.990 1.00 70.69 227 ASP A O 1
ATOM 1858 N N . LEU A 1 228 ? 23.117 27.688 -19.237 1.00 76.12 228 LEU A N 1
ATOM 1859 C CA . LEU A 1 228 ? 22.020 26.743 -19.485 1.00 76.12 228 LEU A CA 1
ATOM 1860 C C . LEU A 1 228 ? 22.246 25.395 -18.780 1.00 76.12 228 LEU A C 1
ATOM 1862 O O . LEU A 1 228 ? 21.350 24.882 -18.107 1.00 76.12 228 LEU A O 1
ATOM 1866 N N . THR A 1 229 ? 23.466 24.859 -18.855 1.00 80.12 229 THR A N 1
ATOM 1867 C CA . THR A 1 229 ? 23.859 23.612 -18.178 1.00 80.12 229 THR A CA 1
ATOM 1868 C C . THR A 1 229 ? 23.810 23.750 -16.653 1.00 80.12 229 THR A C 1
ATOM 1870 O O . THR A 1 229 ? 23.375 22.838 -15.944 1.00 80.12 229 THR A O 1
ATOM 1873 N N . SER A 1 230 ? 24.220 24.902 -16.114 1.00 77.12 230 SER A N 1
ATOM 1874 C CA . SER A 1 230 ? 24.125 25.195 -14.678 1.00 77.12 230 SER A CA 1
ATOM 1875 C C . SER A 1 230 ? 22.671 25.219 -14.199 1.00 77.12 230 SER A C 1
ATOM 1877 O O . SER A 1 230 ? 22.369 24.692 -13.123 1.00 77.12 230 SER A O 1
ATOM 1879 N N . PHE A 1 231 ? 21.762 25.808 -14.984 1.00 76.12 231 PHE A N 1
ATOM 1880 C CA . PHE A 1 231 ? 20.331 25.840 -14.666 1.00 76.12 231 PHE A CA 1
ATOM 1881 C C . PHE A 1 231 ? 19.714 24.455 -14.698 1.00 76.12 231 PHE A C 1
ATOM 1883 O O . PHE A 1 231 ? 19.095 24.043 -13.716 1.00 76.12 231 PHE A O 1
ATOM 1890 N N . PHE A 1 232 ? 19.954 23.726 -15.783 1.00 84.38 232 PHE A N 1
ATOM 1891 C CA . PHE A 1 232 ? 19.466 22.369 -15.944 1.00 84.38 232 PHE A CA 1
ATOM 1892 C C . PHE A 1 232 ? 19.884 21.481 -14.768 1.00 84.38 232 PHE A C 1
ATOM 1894 O O . PHE A 1 232 ? 19.044 20.822 -14.163 1.00 84.38 232 PHE A O 1
ATOM 1901 N N . ASN A 1 233 ? 21.151 21.541 -14.347 1.00 84.50 233 ASN A N 1
ATOM 1902 C CA . ASN A 1 233 ? 21.629 20.753 -13.212 1.00 84.50 233 ASN A CA 1
ATOM 1903 C C . ASN A 1 233 ? 20.962 21.124 -11.879 1.00 84.50 233 ASN A C 1
ATOM 1905 O O . ASN A 1 233 ? 20.646 20.236 -11.088 1.00 84.50 233 ASN A O 1
ATOM 1909 N N . LYS A 1 234 ? 20.722 22.413 -11.616 1.00 78.19 234 LYS A N 1
ATOM 1910 C CA . LYS A 1 234 ? 20.043 22.858 -10.385 1.00 78.19 234 LYS A CA 1
ATOM 1911 C C . LYS A 1 234 ? 18.585 22.411 -10.348 1.00 78.19 234 LYS A C 1
ATOM 1913 O O . LYS A 1 234 ? 18.127 21.905 -9.322 1.00 78.19 234 LYS A O 1
ATOM 1918 N N . GLU A 1 235 ? 17.866 22.573 -11.455 1.00 83.50 235 GLU A N 1
ATOM 1919 C CA . GLU A 1 235 ? 16.474 22.136 -11.561 1.00 83.50 235 GLU A CA 1
ATOM 1920 C C . GLU A 1 235 ? 16.375 20.608 -11.469 1.00 83.50 235 GLU A C 1
ATOM 1922 O O . GLU A 1 235 ? 15.574 20.100 -10.687 1.00 83.50 235 GLU A O 1
ATOM 1927 N N . ARG A 1 236 ? 17.278 19.876 -12.140 1.00 87.25 236 ARG A N 1
ATOM 1928 C CA . ARG A 1 236 ? 17.389 18.414 -12.055 1.00 87.25 236 ARG A CA 1
ATOM 1929 C C . ARG A 1 236 ? 17.556 17.936 -10.615 1.00 87.25 236 ARG A C 1
ATOM 1931 O O . ARG A 1 236 ? 16.788 17.089 -10.180 1.00 87.25 236 ARG A O 1
ATOM 1938 N N . ILE A 1 237 ? 18.513 18.488 -9.863 1.00 83.69 237 ILE A N 1
ATOM 1939 C CA . ILE A 1 237 ? 18.737 18.106 -8.457 1.00 83.69 237 ILE A CA 1
ATOM 1940 C C . ILE A 1 237 ? 17.474 18.350 -7.624 1.00 83.69 237 ILE A C 1
ATOM 1942 O O . ILE A 1 237 ? 17.085 17.504 -6.827 1.00 83.69 237 ILE A O 1
ATOM 1946 N N . THR A 1 238 ? 16.806 19.484 -7.835 1.00 80.75 238 THR A N 1
ATOM 1947 C CA . THR A 1 238 ? 15.605 19.846 -7.071 1.00 80.75 238 THR A CA 1
ATOM 1948 C C . THR A 1 238 ? 14.441 18.894 -7.367 1.00 80.75 238 THR A C 1
ATOM 1950 O O . THR A 1 238 ? 13.795 18.407 -6.440 1.00 80.75 238 THR A O 1
ATOM 1953 N N . LEU A 1 239 ? 14.196 18.582 -8.643 1.00 87.31 239 LEU A N 1
ATOM 1954 C CA . LEU A 1 239 ? 13.160 17.635 -9.064 1.00 87.31 239 LEU A CA 1
ATOM 1955 C C . LEU A 1 239 ? 13.466 16.206 -8.604 1.00 87.31 239 LEU A C 1
ATOM 1957 O O . LEU A 1 239 ? 12.557 15.478 -8.211 1.00 87.31 239 LEU A O 1
ATOM 1961 N N . GLU A 1 240 ? 14.740 15.819 -8.593 1.00 86.88 240 GLU A N 1
ATOM 1962 C CA . GLU A 1 240 ? 15.175 14.528 -8.066 1.00 86.88 240 GLU A CA 1
ATOM 1963 C C . GLU A 1 240 ? 14.918 14.426 -6.552 1.00 86.88 240 GLU A C 1
ATOM 1965 O O . GLU A 1 240 ? 14.432 13.400 -6.077 1.00 86.88 240 GLU A O 1
ATOM 1970 N N . THR A 1 241 ? 15.173 15.498 -5.792 1.00 83.69 241 THR A N 1
ATOM 1971 C CA . THR A 1 241 ? 14.827 15.578 -4.363 1.00 83.69 241 THR A CA 1
ATOM 1972 C C . THR A 1 241 ? 13.317 15.487 -4.146 1.00 83.69 241 THR A C 1
ATOM 1974 O O . THR A 1 241 ? 12.867 14.676 -3.341 1.00 83.69 241 THR A O 1
ATOM 1977 N N . MET A 1 242 ? 12.511 16.249 -4.897 1.00 85.69 242 MET A N 1
ATOM 1978 C CA . MET A 1 242 ? 11.043 16.167 -4.811 1.00 85.69 242 MET A CA 1
ATOM 1979 C C . MET A 1 242 ? 10.525 14.758 -5.092 1.00 85.69 242 MET A C 1
ATOM 1981 O O . MET A 1 242 ? 9.628 14.281 -4.401 1.00 85.69 242 MET A O 1
ATOM 1985 N N . ARG A 1 243 ? 11.119 14.078 -6.077 1.00 85.94 243 ARG A N 1
ATOM 1986 C CA . ARG A 1 243 ? 10.785 12.698 -6.416 1.00 85.94 243 ARG A CA 1
ATOM 1987 C C . ARG A 1 243 ? 11.085 11.733 -5.262 1.00 85.94 243 ARG A C 1
ATOM 1989 O O . ARG A 1 243 ? 10.281 10.841 -5.018 1.00 85.94 243 ARG A O 1
ATOM 1996 N N . LYS A 1 244 ? 12.197 11.921 -4.539 1.00 86.06 244 LYS A N 1
ATOM 1997 C CA . LYS A 1 244 ? 12.591 11.093 -3.377 1.00 86.06 244 LYS A CA 1
ATOM 1998 C C . LYS A 1 244 ? 11.705 11.302 -2.146 1.00 86.06 244 LYS A C 1
ATOM 2000 O O . LYS A 1 244 ? 11.551 10.376 -1.361 1.00 86.06 244 LYS A O 1
ATOM 2005 N N . LEU A 1 245 ? 11.117 12.490 -1.985 1.00 85.38 245 LEU A N 1
ATOM 2006 C CA . LEU A 1 245 ? 10.177 12.787 -0.895 1.00 85.38 245 LEU A CA 1
ATOM 2007 C C . LEU A 1 245 ? 8.829 12.053 -1.033 1.00 85.38 245 LEU A C 1
ATOM 2009 O O . LEU A 1 245 ? 8.087 11.981 -0.059 1.00 85.38 245 LEU A O 1
ATOM 2013 N N . ASP A 1 246 ? 8.511 11.545 -2.229 1.00 81.94 246 ASP A N 1
ATOM 2014 C CA . ASP A 1 246 ? 7.353 10.697 -2.560 1.00 81.94 246 ASP A CA 1
ATOM 2015 C C . ASP A 1 246 ? 5.965 11.208 -2.105 1.00 81.94 246 ASP A C 1
ATOM 2017 O O . ASP A 1 246 ? 5.015 10.447 -1.933 1.00 81.94 246 ASP A O 1
ATOM 2021 N N . HIS A 1 247 ? 5.790 12.522 -1.974 1.00 90.62 247 HIS A N 1
ATOM 2022 C CA . HIS A 1 247 ? 4.537 13.124 -1.508 1.00 90.62 247 HIS A CA 1
ATOM 2023 C C . HIS A 1 247 ? 3.529 13.356 -2.651 1.00 90.62 247 HIS A C 1
ATOM 2025 O O . HIS A 1 247 ? 3.917 13.772 -3.742 1.00 90.62 247 HIS A O 1
ATOM 2031 N N . CYS A 1 248 ? 2.226 13.143 -2.421 1.00 90.38 248 CYS A N 1
ATOM 2032 C CA . CYS A 1 248 ? 1.195 13.256 -3.469 1.00 90.38 248 CYS A CA 1
ATOM 2033 C C . CYS A 1 248 ? 0.970 14.696 -3.975 1.00 90.38 248 CYS A C 1
ATOM 2035 O O . CYS A 1 248 ? 0.737 14.901 -5.160 1.00 90.38 248 CYS A O 1
ATOM 2037 N N . HIS A 1 249 ? 1.158 15.704 -3.118 1.00 94.25 249 HIS A N 1
ATOM 2038 C CA . HIS A 1 249 ? 1.056 17.127 -3.482 1.00 94.25 249 HIS A CA 1
ATOM 2039 C C . HIS A 1 249 ? 2.351 17.752 -4.045 1.00 94.25 249 HIS A C 1
ATOM 2041 O O . HIS A 1 249 ? 2.421 18.971 -4.205 1.00 94.25 249 HIS A O 1
ATOM 2047 N N . LEU A 1 250 ? 3.389 16.959 -4.332 1.00 92.25 250 LEU A N 1
ATOM 2048 C CA . LEU A 1 250 ? 4.626 17.418 -4.977 1.00 92.25 250 LEU A CA 1
ATOM 2049 C C . LEU A 1 250 ? 4.785 16.728 -6.337 1.00 92.25 250 LEU A C 1
ATOM 2051 O O . LEU A 1 250 ? 4.581 15.521 -6.447 1.00 92.25 250 LEU A O 1
ATOM 2055 N N . ILE A 1 251 ? 5.150 17.479 -7.381 1.00 91.19 251 ILE A N 1
ATOM 2056 C CA . ILE A 1 251 ? 5.262 16.914 -8.730 1.00 91.19 251 ILE A CA 1
ATOM 2057 C C . ILE A 1 251 ? 6.327 15.813 -8.792 1.00 91.19 251 ILE A C 1
ATOM 2059 O O . ILE A 1 251 ? 7.469 15.990 -8.363 1.00 91.19 251 ILE A O 1
ATOM 2063 N N . LYS A 1 252 ? 5.956 14.677 -9.388 1.00 90.06 252 LYS A N 1
ATOM 2064 C CA . LYS A 1 252 ? 6.853 13.542 -9.628 1.00 90.06 252 LYS A CA 1
ATOM 2065 C C . LYS A 1 252 ? 7.289 13.554 -11.089 1.00 90.06 252 LYS A C 1
ATOM 2067 O O . LYS A 1 252 ? 6.600 13.029 -11.959 1.00 90.06 252 LYS A O 1
ATOM 2072 N N . ALA A 1 253 ? 8.417 14.207 -11.367 1.00 89.25 253 ALA A N 1
ATOM 2073 C CA . ALA A 1 253 ? 9.002 14.229 -12.705 1.00 89.25 253 ALA A CA 1
ATOM 2074 C C . ALA A 1 253 ? 9.383 12.805 -13.152 1.00 89.25 253 ALA A C 1
ATOM 2076 O O . ALA A 1 253 ? 9.982 12.045 -12.387 1.00 89.25 253 ALA A O 1
ATOM 2077 N N . ILE A 1 254 ? 9.040 12.453 -14.394 1.00 87.06 254 ILE A N 1
ATOM 2078 C CA . ILE A 1 254 ? 9.277 11.130 -14.984 1.00 87.06 254 ILE A CA 1
ATOM 2079 C C . ILE A 1 254 ? 10.771 10.950 -15.259 1.00 87.06 254 ILE A C 1
ATOM 2081 O O . ILE A 1 254 ? 11.340 9.945 -14.840 1.00 87.06 254 ILE A O 1
ATOM 2085 N N . SER A 1 255 ? 11.396 11.922 -15.933 1.00 90.44 255 SER A N 1
ATOM 2086 C CA . SER A 1 255 ? 12.808 11.875 -16.333 1.00 90.44 255 SER A CA 1
ATOM 2087 C C . SER A 1 255 ? 13.332 13.263 -16.730 1.00 90.44 255 SER A C 1
ATOM 2089 O O . SER A 1 255 ? 12.554 14.170 -17.034 1.00 90.44 255 SER A O 1
ATOM 2091 N N . ALA A 1 256 ? 14.651 13.421 -16.753 1.00 91.56 256 ALA A N 1
ATOM 2092 C CA . ALA A 1 256 ? 15.393 14.549 -17.295 1.00 91.56 256 ALA A CA 1
ATOM 2093 C C . ALA A 1 256 ? 16.366 14.041 -18.368 1.00 91.56 256 ALA A C 1
ATOM 2095 O O . ALA A 1 256 ? 16.965 12.977 -18.202 1.00 91.56 256 ALA A O 1
ATOM 2096 N N . TYR A 1 257 ? 16.558 14.789 -19.456 1.00 91.31 257 TYR A N 1
ATOM 2097 C CA . TYR A 1 257 ? 17.529 14.399 -20.476 1.00 91.31 257 TYR A CA 1
ATOM 2098 C C . TYR A 1 257 ? 18.259 15.569 -21.138 1.00 91.31 257 TYR A C 1
ATOM 2100 O O . TYR A 1 257 ? 17.718 16.668 -21.291 1.00 91.31 257 TYR A O 1
ATOM 2108 N N . GLU A 1 258 ? 19.493 15.297 -21.564 1.00 89.62 258 GLU A N 1
ATOM 2109 C CA . GLU A 1 258 ? 20.266 16.137 -22.481 1.00 89.62 258 GLU A CA 1
ATOM 2110 C C . GLU A 1 258 ? 20.261 15.491 -23.862 1.00 89.62 258 GLU A C 1
ATOM 2112 O O . GLU A 1 258 ? 20.551 14.304 -23.967 1.00 89.62 258 GLU A O 1
ATOM 2117 N N . ARG A 1 259 ? 19.963 16.243 -24.922 1.00 85.88 259 ARG A N 1
ATOM 2118 C CA . ARG A 1 259 ? 20.062 15.751 -26.303 1.00 85.88 259 ARG A CA 1
ATOM 2119 C C . ARG A 1 259 ? 20.784 16.779 -27.164 1.00 85.88 259 ARG A C 1
ATOM 2121 O O . ARG A 1 259 ? 20.185 17.755 -27.606 1.00 85.88 259 ARG A O 1
ATOM 2128 N N . GLY A 1 260 ? 22.094 16.595 -27.323 1.00 79.19 260 GLY A N 1
ATOM 2129 C CA . GLY A 1 260 ? 22.989 17.600 -27.905 1.00 79.19 260 GLY A CA 1
ATOM 2130 C C . GLY A 1 260 ? 22.912 18.943 -27.171 1.00 79.19 260 GLY A C 1
ATOM 2131 O O . GLY A 1 260 ? 23.361 19.008 -26.028 1.00 79.19 260 GLY A O 1
ATOM 2132 N N . SER A 1 261 ? 22.347 19.999 -27.769 1.00 77.38 261 SER A N 1
ATOM 2133 C CA . SER A 1 261 ? 22.127 21.296 -27.085 1.00 77.38 261 SER A CA 1
ATOM 2134 C C . SER A 1 261 ? 20.799 21.388 -26.317 1.00 77.38 261 SER A C 1
ATOM 2136 O O . SER A 1 261 ? 20.599 22.304 -25.520 1.00 77.38 261 SER A O 1
ATOM 2138 N N . GLU A 1 262 ? 19.888 20.428 -26.496 1.00 84.06 262 GLU A N 1
ATOM 2139 C CA . GLU A 1 262 ? 18.587 20.426 -25.826 1.00 84.06 262 GLU A CA 1
ATOM 2140 C C . GLU A 1 262 ? 18.711 19.956 -24.374 1.00 84.06 262 GLU A C 1
ATOM 2142 O O . GLU A 1 262 ? 19.440 19.008 -24.067 1.00 84.06 262 GLU A O 1
ATOM 2147 N N . ARG A 1 263 ? 17.974 20.603 -23.471 1.00 88.56 263 ARG A N 1
ATOM 2148 C CA . ARG A 1 263 ? 17.891 20.253 -22.049 1.00 88.56 263 ARG A CA 1
ATOM 2149 C C . ARG A 1 263 ? 16.427 20.193 -21.646 1.00 88.56 263 ARG A C 1
ATOM 2151 O O . ARG A 1 263 ? 15.740 21.209 -21.724 1.00 88.56 263 ARG A O 1
ATOM 2158 N N . CYS A 1 264 ? 15.937 19.017 -21.263 1.00 90.00 264 CYS A N 1
ATOM 2159 C CA . CYS A 1 264 ? 14.503 18.773 -21.123 1.00 90.00 264 CYS A CA 1
ATOM 2160 C C . CYS A 1 264 ? 14.137 18.009 -19.849 1.00 90.00 264 CYS A C 1
ATOM 2162 O O . CYS A 1 264 ? 14.884 17.153 -19.379 1.00 90.00 264 CYS A O 1
ATOM 2164 N N . PHE A 1 265 ? 12.931 18.269 -19.350 1.00 90.75 265 PHE A N 1
ATOM 2165 C CA . PHE A 1 265 ? 12.289 17.532 -18.263 1.00 90.75 265 PHE A CA 1
ATOM 2166 C C . PHE A 1 265 ? 10.941 16.980 -18.718 1.00 90.75 265 PHE A C 1
ATOM 2168 O O . PHE A 1 265 ? 10.190 17.656 -19.420 1.00 90.75 265 PHE A O 1
ATOM 2175 N N . VAL A 1 266 ? 10.627 15.760 -18.298 1.00 90.31 266 VAL A N 1
ATOM 2176 C CA . VAL A 1 266 ? 9.398 15.043 -18.643 1.00 90.31 266 VAL A CA 1
ATOM 2177 C C . VAL A 1 266 ? 8.548 14.898 -17.390 1.00 90.31 266 VAL A C 1
ATOM 2179 O O . VAL A 1 266 ? 9.015 14.389 -16.371 1.00 90.31 266 VAL A O 1
ATOM 2182 N N . PHE A 1 267 ? 7.291 15.318 -17.463 1.00 90.31 267 PHE A N 1
ATOM 2183 C CA . PHE A 1 267 ? 6.338 15.285 -16.358 1.00 90.31 267 PHE A CA 1
ATOM 2184 C C . PHE A 1 267 ? 5.048 14.572 -16.769 1.00 90.31 267 PHE A C 1
ATOM 2186 O O . PHE A 1 267 ? 4.689 14.588 -17.951 1.00 90.31 267 PHE A O 1
ATOM 2193 N N . PRO A 1 268 ? 4.302 14.003 -15.811 1.00 89.25 268 PRO A N 1
ATOM 2194 C CA . PRO A 1 268 ? 2.925 13.590 -16.051 1.00 89.25 268 PRO A CA 1
ATOM 2195 C C . PRO A 1 268 ? 2.075 14.790 -16.499 1.00 89.25 268 PRO A C 1
ATOM 2197 O O . PRO A 1 268 ? 2.238 15.896 -15.976 1.00 89.25 268 PRO A O 1
ATOM 2200 N N . TRP A 1 269 ? 1.168 14.594 -17.459 1.00 89.00 269 TRP A N 1
ATOM 2201 C CA . TRP A 1 269 ? 0.269 15.662 -17.900 1.00 89.00 269 TRP A CA 1
ATOM 2202 C C . TRP A 1 269 ? -0.838 15.933 -16.870 1.00 89.00 269 TRP A C 1
ATOM 2204 O O . TRP A 1 269 ? -1.586 15.033 -16.484 1.00 89.00 269 TRP A O 1
ATOM 2214 N N . ALA A 1 270 ? -0.980 17.194 -16.460 1.00 88.75 270 ALA A N 1
ATOM 2215 C CA . ALA A 1 270 ? -2.046 17.639 -15.568 1.00 88.75 270 ALA A CA 1
ATOM 2216 C C . ALA A 1 270 ? -3.344 17.875 -16.356 1.00 88.75 270 ALA A C 1
ATOM 2218 O O . ALA A 1 270 ? -3.582 18.954 -16.901 1.00 88.75 270 ALA A O 1
ATOM 2219 N N . THR A 1 271 ? -4.204 16.857 -16.425 1.00 84.00 271 THR A N 1
ATOM 2220 C CA . THR A 1 271 ? -5.475 16.904 -17.175 1.00 84.00 271 THR A CA 1
ATOM 2221 C C . THR A 1 271 ? -6.425 18.011 -16.711 1.00 84.00 271 THR A C 1
ATOM 2223 O O . THR A 1 271 ? -7.245 18.492 -17.493 1.00 84.00 271 THR A O 1
ATOM 2226 N N . GLY A 1 272 ? -6.310 18.446 -15.456 1.00 81.50 272 GLY A N 1
ATOM 2227 C CA . GLY A 1 272 ? -7.109 19.515 -14.877 1.00 81.50 272 GLY A CA 1
ATOM 2228 C C . GLY A 1 272 ? -6.583 20.928 -15.144 1.00 81.50 272 GLY A C 1
ATOM 2229 O O . GLY A 1 272 ? -7.317 21.867 -14.844 1.00 81.50 272 GLY A O 1
ATOM 2230 N N . GLY A 1 273 ? -5.401 21.105 -15.744 1.00 87.44 273 GLY A N 1
ATOM 2231 C CA . GLY A 1 273 ? -4.764 22.418 -15.924 1.00 87.44 273 GLY A CA 1
ATOM 2232 C C . GLY A 1 273 ? -4.029 22.896 -14.665 1.00 87.44 273 GLY A C 1
ATOM 2233 O O . GLY A 1 273 ? -3.530 22.079 -13.892 1.00 87.44 273 GLY A O 1
ATOM 2234 N N . ASN A 1 274 ? -3.957 24.212 -14.450 1.00 89.50 274 ASN A N 1
ATOM 2235 C CA . ASN A 1 274 ? -3.410 24.816 -13.221 1.00 89.50 274 ASN A CA 1
ATOM 2236 C C . ASN A 1 274 ? -4.507 25.429 -12.325 1.00 89.50 274 ASN A C 1
ATOM 2238 O O . ASN A 1 274 ? -5.670 25.551 -12.714 1.00 89.50 274 ASN A O 1
ATOM 2242 N N . LEU A 1 275 ? -4.143 25.823 -11.103 1.00 90.62 275 LEU A N 1
ATOM 2243 C CA . LEU A 1 275 ? -5.080 26.348 -10.109 1.00 90.62 275 LEU A CA 1
ATOM 2244 C C . LEU A 1 275 ? -5.750 27.659 -10.560 1.00 90.62 275 LEU A C 1
ATOM 2246 O O . LEU A 1 275 ? -6.928 27.865 -10.268 1.00 90.62 275 LEU A O 1
ATOM 2250 N N . ARG A 1 276 ? -5.051 28.516 -11.319 1.00 89.12 276 ARG A N 1
ATOM 2251 C CA . ARG A 1 276 ? -5.647 29.729 -11.909 1.00 89.12 276 ARG A CA 1
ATOM 2252 C C . ARG A 1 276 ? -6.768 29.375 -12.880 1.00 89.12 276 ARG A C 1
ATOM 2254 O O . ARG A 1 276 ? -7.850 29.952 -12.820 1.00 89.12 276 ARG A O 1
ATOM 2261 N N . GLU A 1 277 ? -6.516 28.424 -13.771 1.00 87.81 277 GLU A N 1
ATOM 2262 C CA . GLU A 1 277 ? -7.507 27.947 -14.734 1.00 87.81 277 GLU A CA 1
ATOM 2263 C C . GLU A 1 277 ? -8.690 27.280 -14.039 1.00 87.81 277 GLU A C 1
ATOM 2265 O O . GLU A 1 277 ? -9.829 27.489 -14.452 1.00 87.81 277 GLU A O 1
ATOM 2270 N N . LEU A 1 278 ? -8.440 26.524 -12.964 1.00 85.56 278 LEU A N 1
ATOM 2271 C CA . LEU A 1 278 ? -9.501 25.963 -12.132 1.00 85.56 278 LEU A CA 1
ATOM 2272 C C . LEU A 1 278 ? -10.401 27.069 -11.573 1.00 85.56 278 LEU A C 1
ATOM 2274 O O . LEU A 1 278 ? -11.625 26.938 -11.622 1.00 85.56 278 LEU A O 1
ATOM 2278 N N . TRP A 1 279 ? -9.814 28.174 -11.103 1.00 86.44 279 TRP A N 1
ATOM 2279 C CA . TRP A 1 279 ? -10.583 29.302 -10.586 1.00 86.44 279 TRP A CA 1
ATOM 2280 C C . TRP A 1 279 ? -11.451 29.988 -11.643 1.00 86.44 279 TRP A C 1
ATOM 2282 O O . TRP A 1 279 ? -12.524 30.490 -11.312 1.00 86.44 279 TRP A O 1
ATOM 2292 N N . ASN A 1 280 ? -11.031 29.955 -12.907 1.00 82.44 280 ASN A N 1
ATOM 2293 C CA . ASN A 1 280 ? -11.735 30.585 -14.023 1.00 82.44 280 ASN A CA 1
ATOM 2294 C C . ASN A 1 280 ? -12.877 29.722 -14.605 1.00 82.44 280 ASN A C 1
ATOM 2296 O O . ASN A 1 280 ? -13.649 30.205 -15.433 1.00 82.44 280 ASN A O 1
ATOM 2300 N N . ARG A 1 281 ? -13.019 28.445 -14.211 1.00 75.56 281 ARG A N 1
ATOM 2301 C CA . ARG A 1 281 ? -14.080 27.558 -14.731 1.00 75.56 281 ARG A CA 1
ATOM 2302 C C . ARG A 1 281 ? -15.446 27.898 -14.110 1.00 75.56 281 ARG A C 1
ATOM 2304 O O . ARG A 1 281 ? -15.607 27.949 -12.895 1.00 75.56 281 ARG A O 1
ATOM 2311 N N . GLY A 1 282 ? -16.446 28.109 -14.973 1.00 52.91 282 GLY A N 1
ATOM 2312 C CA . GLY A 1 282 ? -17.706 28.822 -14.694 1.00 52.91 282 GLY A CA 1
ATOM 2313 C C . GLY A 1 282 ? -18.782 28.141 -13.837 1.00 52.91 282 GLY A C 1
ATOM 2314 O O . GLY A 1 282 ? -19.890 28.661 -13.761 1.00 52.91 282 GLY A O 1
ATOM 2315 N N . THR A 1 283 ? -18.505 27.025 -13.164 1.00 52.28 283 THR A N 1
ATOM 2316 C CA . THR A 1 283 ? -19.427 26.448 -12.169 1.00 52.28 283 THR A CA 1
ATOM 2317 C C . THR A 1 283 ? -18.619 25.788 -11.062 1.00 52.28 283 THR A C 1
ATOM 2319 O O . THR A 1 283 ? -18.096 24.687 -11.242 1.00 52.28 283 THR A O 1
ATOM 2322 N N . GLY A 1 284 ? -18.504 26.462 -9.914 1.00 50.44 284 GLY A N 1
ATOM 2323 C CA . GLY A 1 284 ? -17.966 25.841 -8.707 1.00 50.44 284 GLY A CA 1
ATOM 2324 C C . GLY A 1 284 ? -18.790 24.595 -8.337 1.00 50.44 284 GLY A C 1
ATOM 2325 O O . GLY A 1 284 ? -20.000 24.573 -8.577 1.00 50.44 284 GLY A O 1
ATOM 2326 N N . PRO A 1 285 ? -18.183 23.541 -7.773 1.00 50.78 285 PRO A N 1
ATOM 2327 C CA . PRO A 1 285 ? -18.930 22.371 -7.319 1.00 50.78 285 PRO A CA 1
ATOM 2328 C C . PRO A 1 285 ? -19.848 22.726 -6.146 1.00 50.78 285 PRO A C 1
ATOM 2330 O O . PRO A 1 285 ? -19.699 23.776 -5.513 1.00 50.78 285 PRO A O 1
ATOM 2333 N N . THR A 1 286 ? -20.800 21.839 -5.836 1.00 54.69 286 THR A N 1
ATOM 2334 C CA . THR A 1 286 ? -21.732 22.031 -4.715 1.00 54.69 286 THR A CA 1
ATOM 2335 C C . THR A 1 286 ? -20.963 22.392 -3.433 1.00 54.69 286 THR A C 1
ATOM 2337 O O . THR A 1 286 ? -19.955 21.764 -3.109 1.00 54.69 286 THR A O 1
ATOM 2340 N N . ARG A 1 287 ? -21.428 23.419 -2.694 1.00 59.44 287 ARG A N 1
ATOM 2341 C CA . ARG A 1 287 ? -20.691 24.111 -1.603 1.00 59.44 287 ARG A CA 1
ATOM 2342 C C . ARG A 1 287 ? -20.032 23.174 -0.575 1.00 59.44 287 ARG A C 1
ATOM 2344 O O . ARG A 1 287 ? -19.096 23.576 0.104 1.00 59.44 287 ARG A O 1
ATOM 2351 N N . ARG A 1 288 ? -20.513 21.934 -0.435 1.00 57.81 288 ARG A N 1
ATOM 2352 C CA . ARG A 1 288 ? -20.092 20.981 0.598 1.00 57.81 288 ARG A CA 1
ATOM 2353 C C . ARG A 1 288 ? -18.990 20.013 0.177 1.00 57.81 288 ARG A C 1
ATOM 2355 O O . ARG A 1 288 ? -18.084 19.775 0.971 1.00 57.81 288 ARG A O 1
ATOM 2362 N N . GLU A 1 289 ? -19.056 19.466 -1.033 1.00 58.84 289 GLU A N 1
ATOM 2363 C CA . GLU A 1 289 ? -18.014 18.577 -1.571 1.00 58.84 289 GLU A CA 1
ATOM 2364 C C . GLU A 1 289 ? -16.736 19.373 -1.858 1.00 58.84 289 GLU A C 1
ATOM 2366 O O . GLU A 1 289 ? -15.650 18.953 -1.468 1.00 58.84 289 GLU A O 1
ATOM 2371 N N . THR A 1 290 ? -16.885 20.586 -2.403 1.00 72.75 290 THR A N 1
ATOM 2372 C CA . THR A 1 290 ? -15.785 21.535 -2.634 1.00 72.75 290 THR A CA 1
ATOM 2373 C C . THR A 1 290 ? -15.063 21.913 -1.346 1.00 72.75 290 THR A C 1
ATOM 2375 O O . THR A 1 290 ? -13.847 22.051 -1.345 1.00 72.75 290 THR A O 1
ATOM 2378 N N . MET A 1 291 ? -15.796 22.078 -0.238 1.00 76.25 291 MET A N 1
ATOM 2379 C CA . MET A 1 291 ? -15.211 22.526 1.027 1.00 76.25 291 MET A CA 1
ATOM 2380 C C . MET A 1 291 ? -14.296 21.462 1.631 1.00 76.25 291 MET A C 1
ATOM 2382 O O . MET A 1 291 ? -13.178 21.773 2.015 1.00 76.25 291 MET A O 1
ATOM 2386 N N . ARG A 1 292 ? -14.762 20.209 1.702 1.00 74.75 292 ARG A N 1
ATOM 2387 C CA . ARG A 1 292 ? -13.963 19.084 2.219 1.00 74.75 292 ARG A CA 1
ATOM 2388 C C . ARG A 1 292 ? -12.714 18.880 1.380 1.00 74.75 292 ARG A C 1
ATOM 2390 O O . ARG A 1 292 ? -11.617 18.930 1.916 1.00 74.75 292 ARG A O 1
ATOM 2397 N N . TRP A 1 293 ? -12.908 18.803 0.065 1.00 84.69 293 TRP A N 1
ATOM 2398 C CA . TRP A 1 293 ? -11.812 18.745 -0.887 1.00 84.69 293 TRP A CA 1
ATOM 2399 C C . TRP A 1 293 ? -10.797 19.869 -0.650 1.00 84.69 293 TRP A C 1
ATOM 2401 O O . TRP A 1 293 ? -9.613 19.593 -0.509 1.00 84.69 293 TRP A O 1
ATOM 2411 N N . ALA A 1 294 ? -11.246 21.123 -0.533 1.00 86.00 294 ALA A N 1
ATOM 2412 C CA . ALA A 1 294 ? -10.355 22.262 -0.339 1.00 86.00 294 ALA A CA 1
ATOM 2413 C C . ALA A 1 294 ? -9.529 22.165 0.950 1.00 86.00 294 ALA A C 1
ATOM 2415 O O . ALA A 1 294 ? -8.351 22.506 0.926 1.00 86.00 294 ALA A O 1
ATOM 2416 N N . TRP A 1 295 ? -10.107 21.684 2.054 1.00 87.06 295 TRP A N 1
ATOM 2417 C CA . TRP A 1 295 ? -9.352 21.452 3.289 1.00 87.06 295 TRP A CA 1
ATOM 2418 C C . TRP A 1 295 ? -8.257 20.405 3.099 1.00 87.06 295 TRP A C 1
ATOM 2420 O O . TRP A 1 295 ? -7.116 20.676 3.476 1.00 87.06 295 TRP A O 1
ATOM 2430 N N . ASP A 1 296 ? -8.575 19.281 2.450 1.00 87.19 296 ASP A N 1
ATOM 2431 C CA . ASP A 1 296 ? -7.595 18.232 2.146 1.00 87.19 296 ASP A CA 1
ATOM 2432 C C . ASP A 1 296 ? -6.455 18.794 1.285 1.00 87.19 296 ASP A C 1
ATOM 2434 O O . ASP A 1 296 ? -5.279 18.580 1.575 1.00 87.19 296 ASP A O 1
ATOM 2438 N N . GLN A 1 297 ? -6.791 19.606 0.274 1.00 92.12 297 GLN A N 1
ATOM 2439 C CA . GLN A 1 297 ? -5.788 20.231 -0.586 1.00 92.12 297 GLN A CA 1
ATOM 2440 C C . GLN A 1 297 ? -4.918 21.247 0.165 1.00 92.12 297 GLN A C 1
ATOM 2442 O O . GLN A 1 297 ? -3.706 21.267 -0.019 1.00 92.12 297 GLN A O 1
ATOM 2447 N N . ILE A 1 298 ? -5.500 22.102 1.012 1.00 94.06 298 ILE A N 1
ATOM 2448 C CA . ILE A 1 298 ? -4.743 23.105 1.781 1.00 94.06 298 ILE A CA 1
ATOM 2449 C C . ILE A 1 298 ? -3.798 22.411 2.763 1.00 94.06 298 ILE A C 1
ATOM 2451 O O . ILE A 1 298 ? -2.637 22.814 2.877 1.00 94.06 298 ILE A O 1
ATOM 2455 N N . GLN A 1 299 ? -4.268 21.364 3.443 1.00 93.50 299 GLN A N 1
ATOM 2456 C CA . GLN A 1 299 ? -3.446 20.574 4.352 1.00 93.50 299 GLN A CA 1
ATOM 2457 C C . GLN A 1 299 ? -2.293 19.908 3.598 1.00 93.50 299 GLN A C 1
ATOM 2459 O O . GLN A 1 299 ? -1.134 20.135 3.947 1.00 93.50 299 GLN A O 1
ATOM 2464 N N . GLY A 1 300 ? -2.596 19.178 2.525 1.00 93.81 300 GLY A N 1
ATOM 2465 C CA . GLY A 1 300 ? -1.603 18.430 1.765 1.00 93.81 300 GLY A CA 1
ATOM 2466 C C . GLY A 1 300 ? -0.585 19.305 1.023 1.00 93.81 300 GLY A C 1
ATOM 2467 O O . GLY A 1 300 ? 0.607 18.996 1.024 1.00 93.81 300 GLY A O 1
ATOM 2468 N N . LEU A 1 301 ? -0.993 20.453 0.464 1.00 95.44 301 LEU A N 1
ATOM 2469 C CA . LEU A 1 301 ? -0.059 21.437 -0.106 1.00 95.44 301 LEU A CA 1
ATOM 2470 C C . LEU A 1 301 ? 0.906 21.968 0.964 1.00 95.44 301 LEU A C 1
ATOM 2472 O O . LEU A 1 301 ? 2.112 22.078 0.733 1.00 95.44 301 LEU A O 1
ATOM 2476 N N . THR A 1 302 ? 0.384 22.287 2.150 1.00 95.50 302 THR A N 1
ATOM 2477 C CA . THR A 1 302 ? 1.185 22.823 3.258 1.00 95.50 302 THR A CA 1
ATOM 2478 C C . THR A 1 302 ? 2.158 21.770 3.804 1.00 95.50 302 THR A C 1
ATOM 2480 O O . THR A 1 302 ? 3.316 22.089 4.099 1.00 95.50 302 THR A O 1
ATOM 2483 N N . GLU A 1 303 ? 1.722 20.515 3.899 1.00 95.50 303 GLU A N 1
ATOM 2484 C CA . GLU A 1 303 ? 2.549 19.375 4.297 1.00 95.50 303 GLU A CA 1
ATOM 2485 C C . GLU A 1 303 ? 3.675 19.118 3.290 1.00 95.50 303 GLU A C 1
ATOM 2487 O O . GLU A 1 303 ? 4.851 19.108 3.665 1.00 95.50 303 GLU A O 1
ATOM 2492 N N . GLY A 1 304 ? 3.340 19.023 2.000 1.00 92.88 304 GLY A N 1
ATOM 2493 C CA . GLY A 1 304 ? 4.311 18.796 0.931 1.00 92.88 304 GLY A CA 1
ATOM 2494 C C . GLY A 1 304 ? 5.391 19.879 0.888 1.00 92.88 304 GLY A C 1
ATOM 2495 O O . GLY A 1 304 ? 6.585 19.576 0.842 1.00 92.88 304 GLY A O 1
ATOM 2496 N N . ILE A 1 305 ? 5.012 21.158 0.994 1.00 92.06 305 ILE A N 1
ATOM 2497 C CA . ILE A 1 305 ? 5.992 22.256 1.037 1.00 92.06 305 ILE A CA 1
ATOM 2498 C C . ILE A 1 305 ? 6.821 22.207 2.333 1.00 92.06 305 ILE A C 1
ATOM 2500 O O . ILE A 1 305 ? 8.019 22.498 2.316 1.00 92.06 305 ILE A O 1
ATOM 2504 N N . THR A 1 306 ? 6.230 21.786 3.454 1.00 93.19 306 THR A N 1
ATOM 2505 C CA . THR A 1 306 ? 6.968 21.572 4.708 1.00 93.19 306 THR A CA 1
ATOM 2506 C C . THR A 1 306 ? 8.029 20.480 4.560 1.00 93.19 306 THR A C 1
ATOM 2508 O O . THR A 1 306 ? 9.143 20.653 5.061 1.00 93.19 306 THR A O 1
ATOM 2511 N N . MET A 1 307 ? 7.725 19.384 3.859 1.00 90.44 307 MET A N 1
ATOM 2512 C CA . MET A 1 307 ? 8.695 18.329 3.545 1.00 90.44 307 MET A CA 1
ATOM 2513 C C . MET A 1 307 ? 9.813 18.844 2.640 1.00 90.44 307 MET A C 1
ATOM 2515 O O . MET A 1 307 ? 10.982 18.674 2.976 1.00 90.44 307 MET A O 1
ATOM 2519 N N . LEU A 1 308 ? 9.471 19.573 1.573 1.00 86.38 308 LEU A N 1
ATOM 2520 C CA . LEU A 1 308 ? 10.454 20.205 0.687 1.00 86.38 308 LEU A CA 1
ATOM 2521 C C . LEU A 1 308 ? 11.417 21.118 1.463 1.00 86.38 308 LEU A C 1
ATOM 2523 O O . LEU A 1 308 ? 12.625 21.129 1.230 1.00 86.38 308 LEU A O 1
ATOM 2527 N N . HIS A 1 309 ? 10.890 21.859 2.439 1.00 87.00 309 HIS A N 1
ATOM 2528 C CA . HIS A 1 309 ? 11.685 22.731 3.299 1.00 87.00 309 HIS A CA 1
ATOM 2529 C C . HIS A 1 309 ? 12.640 21.976 4.228 1.00 87.00 309 HIS A C 1
ATOM 2531 O O . HIS A 1 309 ? 13.654 22.571 4.602 1.00 87.00 309 HIS A O 1
ATOM 2537 N N . LYS A 1 310 ? 12.366 20.719 4.612 1.00 83.06 310 LYS A N 1
ATOM 2538 C CA . LYS A 1 310 ? 13.258 19.924 5.482 1.00 83.06 310 LYS A CA 1
ATOM 2539 C C . LYS A 1 310 ? 14.589 19.609 4.795 1.00 83.06 310 LYS A C 1
ATOM 2541 O O . LYS A 1 310 ? 15.626 19.794 5.427 1.00 83.06 310 LYS A O 1
ATOM 2546 N N . ASP A 1 311 ? 14.574 19.308 3.500 1.00 67.56 311 ASP A N 1
ATOM 2547 C CA . ASP A 1 311 ? 15.770 18.982 2.700 1.00 67.56 311 ASP A CA 1
ATOM 2548 C C . ASP A 1 311 ? 16.549 20.226 2.237 1.00 67.56 311 ASP A C 1
ATOM 2550 O O . ASP A 1 311 ? 17.135 20.272 1.156 1.00 67.56 311 ASP A O 1
ATOM 2554 N N . ASN A 1 312 ? 16.516 21.291 3.047 1.00 69.12 312 ASN A N 1
ATOM 2555 C CA . ASN A 1 312 ? 17.138 22.591 2.778 1.00 69.12 312 ASN A CA 1
ATOM 2556 C C . ASN A 1 312 ? 16.771 23.201 1.407 1.00 69.12 312 ASN A C 1
ATOM 2558 O O . ASN A 1 312 ? 17.486 24.056 0.879 1.00 69.12 312 ASN A O 1
ATOM 2562 N N . THR A 1 313 ? 15.638 22.779 0.849 1.00 73.25 313 THR A N 1
ATOM 2563 C CA . THR A 1 313 ? 15.143 23.199 -0.459 1.00 73.25 313 THR A CA 1
ATOM 2564 C C . THR A 1 313 ? 14.022 24.222 -0.273 1.00 73.25 313 THR A C 1
ATOM 2566 O O . THR A 1 313 ? 13.295 24.218 0.720 1.00 73.25 313 THR A O 1
ATOM 2569 N N . ARG A 1 314 ? 13.906 25.168 -1.204 1.00 77.25 314 ARG A N 1
ATOM 2570 C CA . ARG A 1 314 ? 12.822 26.161 -1.248 1.00 77.25 314 ARG A CA 1
ATOM 2571 C C . ARG A 1 314 ? 12.194 26.142 -2.630 1.00 77.25 314 ARG A C 1
ATOM 2573 O O . ARG A 1 314 ? 12.903 25.866 -3.592 1.00 77.25 314 ARG A O 1
ATOM 2580 N N . HIS A 1 315 ? 10.926 26.516 -2.726 1.00 82.31 315 HIS A N 1
ATOM 2581 C CA . HIS A 1 315 ? 10.268 26.669 -4.018 1.00 82.31 315 HIS A CA 1
ATOM 2582 C C . HIS A 1 315 ? 10.675 27.991 -4.688 1.00 82.31 315 HIS A C 1
ATOM 2584 O O . HIS A 1 315 ? 11.146 28.032 -5.818 1.00 82.31 315 HIS A O 1
ATOM 2590 N N . GLY A 1 316 ? 10.522 29.110 -3.979 1.00 75.56 316 GLY A N 1
ATOM 2591 C CA . GLY A 1 316 ? 10.985 30.436 -4.387 1.00 75.56 316 GLY A CA 1
ATOM 2592 C C . GLY A 1 316 ? 10.149 31.169 -5.447 1.00 75.56 316 GLY A C 1
ATOM 2593 O O . GLY A 1 316 ? 10.324 32.378 -5.570 1.00 75.56 316 GLY A O 1
ATOM 2594 N N . ASP A 1 317 ? 9.259 30.486 -6.171 1.00 78.75 317 ASP A N 1
ATOM 2595 C CA . ASP A 1 317 ? 8.277 31.091 -7.099 1.00 78.75 317 ASP A CA 1
ATOM 2596 C C . ASP A 1 317 ? 6.859 30.496 -6.942 1.00 78.75 317 ASP A C 1
ATOM 2598 O O . ASP A 1 317 ? 6.240 30.055 -7.905 1.00 78.75 317 ASP A O 1
ATOM 2602 N N . LEU A 1 318 ? 6.352 30.366 -5.710 1.00 86.75 318 LEU A N 1
ATOM 2603 C CA . LEU A 1 318 ? 4.991 29.847 -5.509 1.00 86.75 318 LEU A CA 1
ATOM 2604 C C . LEU A 1 318 ? 3.955 30.838 -6.056 1.00 86.75 318 LEU A C 1
ATOM 2606 O O . LEU A 1 318 ? 3.898 31.991 -5.627 1.00 86.75 318 LEU A O 1
ATOM 2610 N N . LYS A 1 319 ? 3.102 30.358 -6.959 1.00 87.94 319 LYS A N 1
ATOM 2611 C CA . LYS A 1 319 ? 1.968 31.087 -7.543 1.00 87.94 319 LYS A CA 1
ATOM 2612 C C . LYS A 1 319 ? 0.903 30.095 -8.031 1.00 87.94 319 LYS A C 1
ATOM 2614 O O . LYS A 1 319 ? 1.232 28.917 -8.193 1.00 87.94 319 LYS A O 1
ATOM 2619 N N . PRO A 1 320 ? -0.349 30.519 -8.268 1.00 90.81 320 PRO A N 1
ATOM 2620 C CA . PRO A 1 320 ? -1.422 29.610 -8.688 1.00 90.81 320 PRO A CA 1
ATOM 2621 C C . PRO A 1 320 ? -1.112 28.837 -9.978 1.00 90.81 320 PRO A C 1
ATOM 2623 O O . PRO A 1 320 ? -1.510 27.689 -10.131 1.00 90.81 320 PRO A O 1
ATOM 2626 N N . GLU A 1 321 ? -0.347 29.426 -10.890 1.00 88.25 321 GLU A N 1
ATOM 2627 C CA . GLU A 1 321 ? 0.048 28.807 -12.156 1.00 88.25 321 GLU A CA 1
ATOM 2628 C C . GLU A 1 321 ? 1.036 27.637 -11.953 1.00 88.25 321 GLU A C 1
ATOM 2630 O O . GLU A 1 321 ? 1.105 26.738 -12.787 1.00 88.25 321 GLU A O 1
ATOM 2635 N N . ASN A 1 322 ? 1.737 27.608 -10.811 1.00 90.31 322 ASN A N 1
ATOM 2636 C CA . ASN A 1 322 ? 2.685 26.561 -10.412 1.00 90.31 322 ASN A CA 1
ATOM 2637 C C . ASN A 1 322 ? 2.038 25.466 -9.537 1.00 90.31 322 ASN A C 1
ATOM 2639 O O . ASN A 1 322 ? 2.728 24.595 -9.008 1.00 90.31 322 ASN A O 1
ATOM 2643 N N . ILE A 1 323 ? 0.711 25.487 -9.373 1.00 93.06 323 ILE A N 1
ATOM 2644 C CA . ILE A 1 323 ? -0.054 24.424 -8.712 1.00 93.06 323 ILE A CA 1
ATOM 2645 C C . ILE A 1 323 ? -0.936 23.760 -9.770 1.00 93.06 323 ILE A C 1
ATOM 2647 O O . ILE A 1 323 ? -1.881 24.362 -10.277 1.00 93.06 323 ILE A O 1
ATOM 2651 N N . LEU A 1 324 ? -0.601 22.523 -10.123 1.00 92.94 324 LEU A N 1
ATOM 2652 C CA . LEU A 1 324 ? -1.242 21.744 -11.179 1.00 92.94 324 LEU A CA 1
ATOM 2653 C C . LEU A 1 324 ? -2.408 20.915 -10.639 1.00 92.94 324 LEU A C 1
ATOM 2655 O O . LEU A 1 324 ? -2.412 20.541 -9.471 1.00 92.94 324 LEU A O 1
ATOM 2659 N N . VAL A 1 325 ? -3.381 20.598 -11.492 1.00 90.94 325 VAL A N 1
ATOM 2660 C CA . VAL A 1 325 ? -4.583 19.837 -11.129 1.00 90.94 325 VAL A CA 1
ATOM 2661 C C . VAL A 1 325 ? -4.590 18.490 -11.855 1.00 90.94 325 VAL A C 1
ATOM 2663 O O . VAL A 1 325 ? -4.696 18.436 -13.083 1.00 90.94 325 VAL A O 1
ATOM 2666 N N . PHE A 1 326 ? -4.512 17.389 -11.106 1.00 88.88 326 PHE A N 1
ATOM 2667 C CA . PHE A 1 326 ? -4.531 16.022 -11.640 1.00 88.88 326 PHE A CA 1
ATOM 2668 C C . PHE A 1 326 ? -5.888 15.350 -11.409 1.00 88.88 326 PHE A C 1
ATOM 2670 O O . PHE A 1 326 ? -6.332 15.209 -10.273 1.00 88.88 326 PHE A O 1
ATOM 2677 N N . GLY A 1 327 ? -6.573 14.932 -12.478 1.00 74.31 327 GLY A N 1
ATOM 2678 C CA . GLY A 1 327 ? -7.842 14.203 -12.367 1.00 74.31 327 GLY A CA 1
ATOM 2679 C C . GLY A 1 327 ? -7.646 12.766 -11.869 1.00 74.31 327 GLY A C 1
ATOM 2680 O O . GLY A 1 327 ? -6.751 12.074 -12.341 1.00 74.31 327 GLY A O 1
ATOM 2681 N N . ASN A 1 328 ? -8.501 12.305 -10.951 1.00 56.34 328 ASN A N 1
ATOM 2682 C CA . ASN A 1 328 ? -8.518 10.915 -10.484 1.00 56.34 328 ASN A CA 1
ATOM 2683 C C . ASN A 1 328 ? -9.685 10.170 -11.152 1.00 56.34 328 ASN A C 1
ATOM 2685 O O . ASN A 1 328 ? -10.842 10.534 -10.925 1.00 56.34 328 ASN A O 1
ATOM 2689 N N . GLU A 1 329 ? -9.408 9.114 -11.925 1.00 46.59 329 GLU A N 1
ATOM 2690 C CA . GLU A 1 329 ? -10.428 8.142 -12.347 1.00 46.59 329 GLU A CA 1
ATOM 2691 C C . GLU A 1 329 ? -10.973 7.438 -11.082 1.00 46.59 329 GLU A C 1
ATOM 2693 O O . GLU A 1 329 ? -10.448 6.423 -10.641 1.00 46.59 329 GLU A O 1
ATOM 2698 N N . GLY A 1 330 ? -11.994 8.024 -10.436 1.00 44.56 330 GLY A N 1
ATOM 2699 C CA . GLY A 1 330 ? -12.786 7.364 -9.386 1.00 44.56 330 GLY A CA 1
ATOM 2700 C C . GLY A 1 330 ? -12.743 7.922 -7.953 1.00 44.56 330 GLY A C 1
ATOM 2701 O O . GLY A 1 330 ? -13.361 7.301 -7.095 1.00 44.56 330 GLY A O 1
ATOM 2702 N N . LYS A 1 331 ? -12.082 9.059 -7.651 1.00 47.66 331 LYS A N 1
ATOM 2703 C CA . LYS A 1 331 ? -12.034 9.608 -6.264 1.00 47.66 331 LYS A CA 1
ATOM 2704 C C . LYS A 1 331 ? -12.744 10.958 -6.042 1.00 47.66 331 LYS A C 1
ATOM 2706 O O . LYS A 1 331 ? -13.474 11.070 -5.066 1.00 47.66 331 LYS A O 1
ATOM 2711 N N . THR A 1 332 ? -12.610 11.966 -6.918 1.00 55.22 332 THR A N 1
ATOM 2712 C CA . THR A 1 332 ? -13.363 13.248 -6.841 1.00 55.22 332 THR A CA 1
ATOM 2713 C C . THR A 1 332 ? -13.484 13.920 -8.223 1.00 55.22 332 THR A C 1
ATOM 2715 O O . THR A 1 332 ? -12.625 13.725 -9.080 1.00 55.22 332 THR A O 1
ATOM 2718 N N . LYS A 1 333 ? -14.513 14.757 -8.460 1.00 62.12 333 LYS A N 1
ATOM 2719 C CA . LYS A 1 333 ? -14.672 15.521 -9.726 1.00 62.12 333 LYS A CA 1
ATOM 2720 C C . LYS A 1 333 ? -13.658 16.668 -9.914 1.00 62.12 333 LYS A C 1
ATOM 2722 O O . LYS A 1 333 ? -13.571 17.207 -11.012 1.00 62.12 333 LYS A O 1
ATOM 2727 N N . LEU A 1 334 ? -12.942 17.071 -8.858 1.00 73.12 334 LEU A N 1
ATOM 2728 C CA . LEU A 1 334 ? -12.077 18.264 -8.828 1.00 73.12 334 LEU A CA 1
ATOM 2729 C C . LEU A 1 334 ? -10.579 17.974 -9.000 1.00 73.12 334 LEU A C 1
ATOM 2731 O O . LEU A 1 334 ? -9.834 18.891 -9.333 1.00 73.12 334 LEU A O 1
ATOM 2735 N N . GLY A 1 335 ? -10.148 16.724 -8.805 1.00 84.12 335 GLY A N 1
ATOM 2736 C CA . GLY A 1 335 ? -8.741 16.328 -8.920 1.00 84.12 335 GLY A CA 1
ATOM 2737 C C . GLY A 1 335 ? -7.889 16.657 -7.689 1.00 84.12 335 GLY A C 1
ATOM 2738 O O . GLY A 1 335 ? -8.412 17.059 -6.657 1.00 84.12 335 GLY A O 1
ATOM 2739 N N . GLU A 1 336 ? -6.580 16.451 -7.778 1.00 91.06 336 GLU A N 1
ATOM 2740 C CA . GLU A 1 336 ? -5.587 16.706 -6.725 1.00 91.06 336 GLU A CA 1
ATOM 2741 C C . GLU A 1 336 ? -4.666 17.870 -7.126 1.00 91.06 336 GLU A C 1
ATOM 2743 O O . GLU A 1 336 ? -4.258 17.966 -8.285 1.00 91.06 336 GLU A O 1
ATOM 2748 N N . LEU A 1 337 ? -4.366 18.772 -6.184 1.00 93.56 337 LEU A N 1
ATOM 2749 C CA . LEU A 1 337 ? -3.505 19.940 -6.375 1.00 93.56 337 LEU A CA 1
ATOM 2750 C C . LEU A 1 337 ? -2.044 19.579 -6.116 1.00 93.56 337 LEU A C 1
ATOM 2752 O O . LEU A 1 337 ? -1.689 19.185 -5.013 1.00 93.56 337 LEU A O 1
ATOM 2756 N N . VAL A 1 338 ? -1.172 19.775 -7.093 1.00 94.50 338 VAL A N 1
ATOM 2757 C CA . VAL A 1 338 ? 0.222 19.326 -7.032 1.00 94.50 338 VAL A CA 1
ATOM 2758 C C . VAL A 1 338 ? 1.158 20.497 -7.307 1.00 94.50 338 VAL A C 1
ATOM 2760 O O . VAL A 1 338 ? 1.065 21.142 -8.348 1.00 94.50 338 VAL A O 1
ATOM 2763 N N . VAL A 1 339 ? 2.078 20.775 -6.382 1.00 92.44 339 VAL A N 1
ATOM 2764 C CA . VAL A 1 339 ? 3.094 21.825 -6.534 1.00 92.44 339 VAL A CA 1
ATOM 2765 C C . VAL A 1 339 ? 4.116 21.409 -7.590 1.00 92.44 339 VAL A C 1
ATOM 2767 O O . VAL A 1 339 ? 4.722 20.340 -7.487 1.00 92.44 339 VAL A O 1
ATOM 2770 N N . ALA A 1 340 ? 4.342 22.276 -8.573 1.00 88.31 340 ALA A N 1
ATOM 2771 C CA . ALA A 1 340 ? 5.307 22.102 -9.651 1.00 88.31 340 ALA A CA 1
ATOM 2772 C C . ALA A 1 340 ? 6.196 23.348 -9.818 1.00 88.31 340 ALA A C 1
ATOM 2774 O O . ALA A 1 340 ? 5.912 24.396 -9.260 1.00 88.31 340 ALA A O 1
ATOM 2775 N N . ASP A 1 341 ? 7.260 23.237 -10.619 1.00 75.50 341 ASP A N 1
ATOM 2776 C CA . ASP A 1 341 ? 8.134 24.361 -11.016 1.00 75.50 341 ASP A CA 1
ATOM 2777 C C . ASP A 1 341 ? 8.923 25.048 -9.871 1.00 75.50 341 ASP A C 1
ATOM 2779 O O . ASP A 1 341 ? 8.938 26.264 -9.694 1.00 75.50 341 ASP A O 1
ATOM 2783 N N . VAL A 1 342 ? 9.655 24.238 -9.102 1.00 64.31 342 VAL A N 1
ATOM 2784 C CA . VAL A 1 342 ? 10.478 24.623 -7.932 1.00 64.31 342 VAL A CA 1
ATOM 2785 C C . VAL A 1 342 ? 11.822 25.322 -8.246 1.00 64.31 342 VAL A C 1
ATOM 2787 O O . VAL A 1 342 ? 12.578 25.644 -7.331 1.00 64.31 342 VAL A O 1
ATOM 2790 N N . GLY A 1 343 ? 12.191 25.499 -9.522 1.00 56.38 343 GLY A N 1
ATOM 2791 C CA . GLY A 1 343 ? 13.604 25.423 -9.936 1.00 56.38 343 GLY A CA 1
ATOM 2792 C C . GLY A 1 343 ? 14.411 26.696 -10.248 1.00 56.38 343 GLY A C 1
ATOM 2793 O O . GLY A 1 343 ? 15.630 26.581 -10.359 1.00 56.38 343 GLY A O 1
ATOM 2794 N N . ILE A 1 344 ? 13.837 27.901 -10.415 1.00 56.81 344 ILE A N 1
ATOM 2795 C CA . ILE A 1 344 ? 14.584 29.021 -11.070 1.00 56.81 344 ILE A CA 1
ATOM 2796 C C . ILE A 1 344 ? 14.550 30.360 -10.287 1.00 56.81 344 ILE A C 1
ATOM 2798 O O . ILE A 1 344 ? 15.122 31.376 -10.691 1.00 56.81 344 ILE A O 1
ATOM 2802 N N . ALA A 1 345 ? 13.968 30.385 -9.086 1.00 49.78 345 ALA A N 1
ATOM 2803 C CA . ALA A 1 345 ? 13.660 31.612 -8.335 1.00 49.78 345 ALA A CA 1
ATOM 2804 C C . ALA A 1 345 ? 14.827 32.601 -8.090 1.00 49.78 345 ALA A C 1
ATOM 2806 O O . ALA A 1 345 ? 14.606 33.808 -7.970 1.00 49.78 345 ALA A O 1
ATOM 2807 N N . LYS A 1 346 ? 16.080 32.125 -7.989 1.00 45.72 346 LYS A N 1
ATOM 2808 C CA . LYS A 1 346 ? 17.248 32.997 -7.737 1.00 45.72 346 LYS A CA 1
ATOM 2809 C C . LYS A 1 346 ? 17.589 33.870 -8.956 1.00 45.72 346 LYS A C 1
ATOM 2811 O O . LYS A 1 346 ? 17.886 35.041 -8.771 1.00 45.72 346 LYS A O 1
ATOM 2816 N N . TYR A 1 347 ? 17.477 33.336 -10.174 1.00 47.75 347 TYR A N 1
ATOM 2817 C CA . TYR A 1 347 ? 17.816 34.065 -11.404 1.00 47.75 347 TYR A CA 1
ATOM 2818 C C . TYR A 1 347 ? 16.643 34.899 -11.933 1.00 47.75 347 TYR A C 1
ATOM 2820 O O . TYR A 1 347 ? 16.869 35.999 -12.423 1.00 47.75 347 TYR A O 1
ATOM 2828 N N . HIS A 1 348 ? 15.389 34.461 -11.727 1.00 46.47 348 HIS A N 1
ATOM 2829 C CA . HIS A 1 348 ? 14.200 35.293 -11.978 1.00 46.47 348 HIS A CA 1
ATOM 2830 C C . HIS A 1 348 ? 14.306 36.667 -11.296 1.00 46.47 348 HIS A C 1
ATOM 2832 O O . HIS A 1 348 ? 13.917 37.676 -11.880 1.00 46.47 348 HIS A O 1
ATOM 2838 N N . ALA A 1 349 ? 14.856 36.728 -10.079 1.00 46.44 349 ALA A N 1
ATOM 2839 C CA . ALA A 1 349 ? 15.068 37.981 -9.358 1.00 46.44 349 ALA A CA 1
ATOM 2840 C C . ALA A 1 349 ? 16.184 38.851 -9.971 1.00 46.44 349 ALA A C 1
ATOM 2842 O O . ALA A 1 349 ? 15.984 40.058 -10.111 1.00 46.44 349 ALA A O 1
ATOM 2843 N N . ASP A 1 350 ? 17.311 38.248 -10.360 1.00 43.03 350 ASP A N 1
ATOM 2844 C CA . ASP A 1 350 ? 18.485 38.945 -10.909 1.00 43.03 350 ASP A CA 1
ATOM 2845 C C . ASP A 1 350 ? 18.254 39.441 -12.351 1.00 43.03 350 ASP A C 1
ATOM 2847 O O . ASP A 1 350 ? 18.633 40.559 -12.701 1.00 43.03 350 ASP A O 1
ATOM 2851 N N . GLU A 1 351 ? 17.570 38.661 -13.190 1.00 45.88 351 GLU A N 1
ATOM 2852 C CA . GLU A 1 351 ? 17.189 39.068 -14.548 1.00 45.88 351 GLU A CA 1
ATOM 2853 C C . GLU A 1 351 ? 16.074 40.115 -14.560 1.00 45.88 351 GLU A C 1
ATOM 2855 O O . GLU A 1 351 ? 16.120 41.051 -15.358 1.00 45.88 351 GLU A O 1
ATOM 2860 N N . THR A 1 352 ? 15.083 39.997 -13.669 1.00 43.81 352 THR A N 1
ATOM 2861 C CA . THR A 1 352 ? 14.042 41.029 -13.526 1.00 43.81 352 THR A CA 1
ATOM 2862 C C . THR A 1 352 ? 14.668 42.357 -13.090 1.00 43.81 352 THR A C 1
ATOM 2864 O O . THR A 1 352 ? 14.279 43.406 -13.603 1.00 43.81 352 THR A O 1
ATOM 2867 N N . ALA A 1 353 ? 15.687 42.322 -12.221 1.00 45.97 353 ALA A N 1
ATOM 2868 C CA . ALA A 1 353 ? 16.454 43.500 -11.819 1.00 45.97 353 ALA A CA 1
ATOM 2869 C C . ALA A 1 353 ? 17.303 44.085 -12.969 1.00 45.97 353 ALA A C 1
ATOM 2871 O O . ALA A 1 353 ? 17.277 45.296 -13.187 1.00 45.97 353 ALA A O 1
ATOM 2872 N N . LYS A 1 354 ? 17.998 43.250 -13.760 1.00 43.88 354 LYS A N 1
ATOM 2873 C CA . LYS A 1 354 ? 18.743 43.701 -14.957 1.00 43.88 354 LYS A CA 1
ATOM 2874 C C . LYS A 1 354 ? 17.826 44.311 -16.024 1.00 43.88 354 LYS A C 1
ATOM 2876 O O . LYS A 1 354 ? 18.123 45.372 -16.559 1.00 43.88 354 LYS A O 1
ATOM 2881 N N . ARG A 1 355 ? 16.666 43.706 -16.292 1.00 47.97 355 ARG A N 1
ATOM 2882 C CA . ARG A 1 355 ? 15.684 44.217 -17.270 1.00 47.97 355 ARG A CA 1
ATOM 2883 C C . ARG A 1 355 ? 15.000 45.507 -16.821 1.00 47.97 355 ARG A C 1
ATOM 2885 O O . ARG A 1 355 ? 14.677 46.337 -17.667 1.00 47.97 355 ARG A O 1
ATOM 2892 N N . GLN A 1 356 ? 14.804 45.694 -15.512 1.00 44.44 356 GLN A N 1
ATOM 2893 C CA . GLN A 1 356 ? 14.366 46.974 -14.944 1.00 44.44 356 GLN A CA 1
ATOM 2894 C C . GLN A 1 356 ? 15.400 48.082 -15.168 1.00 44.44 356 GLN A C 1
ATOM 2896 O O . GLN A 1 356 ? 15.004 49.206 -15.464 1.00 44.44 356 GLN A O 1
ATOM 2901 N N . ALA A 1 357 ? 16.696 47.763 -15.094 1.00 45.62 357 ALA A N 1
ATOM 2902 C CA . ALA A 1 357 ? 17.766 48.702 -15.427 1.00 45.62 357 ALA A CA 1
ATOM 2903 C C . ALA A 1 357 ? 17.848 49.019 -16.939 1.00 45.62 357 ALA A C 1
ATOM 2905 O O . ALA A 1 357 ? 18.302 50.098 -17.306 1.00 45.62 357 ALA A O 1
ATOM 2906 N N . GLU A 1 358 ? 17.369 48.120 -17.810 1.00 40.66 358 GLU A N 1
ATOM 2907 C CA . GLU A 1 358 ? 17.406 48.253 -19.281 1.00 40.66 358 GLU A CA 1
ATOM 2908 C C . GLU A 1 358 ? 16.088 48.727 -19.938 1.00 40.66 358 GLU A C 1
ATOM 2910 O O . GLU A 1 358 ? 16.024 48.876 -21.157 1.00 40.66 358 GLU A O 1
ATOM 2915 N N . GLY A 1 359 ? 15.012 48.949 -19.176 1.00 39.25 359 GLY A N 1
ATOM 2916 C CA . GLY A 1 359 ? 13.765 49.545 -19.688 1.00 39.25 359 GLY A CA 1
ATOM 2917 C C . GLY A 1 359 ? 12.902 48.668 -20.615 1.00 39.25 359 GLY A C 1
ATOM 2918 O O . GLY A 1 359 ? 11.973 49.180 -21.240 1.00 39.25 359 GLY A O 1
ATOM 2919 N N . LYS A 1 360 ? 13.148 47.354 -20.712 1.00 39.38 360 LYS A N 1
ATOM 2920 C CA . LYS A 1 360 ? 12.352 46.431 -21.552 1.00 39.38 360 LYS A CA 1
ATOM 2921 C C . LYS A 1 360 ? 11.080 45.953 -20.824 1.00 39.38 360 LYS A C 1
ATOM 2923 O O . LYS A 1 360 ? 11.150 45.463 -19.698 1.00 39.38 360 LYS A O 1
ATOM 2928 N N . ASN A 1 361 ? 9.911 46.067 -21.466 1.00 36.66 361 ASN A N 1
ATOM 2929 C CA . ASN A 1 361 ? 8.616 45.603 -20.937 1.00 36.66 361 ASN A CA 1
ATOM 2930 C C . ASN A 1 361 ? 8.253 44.203 -21.464 1.00 36.66 361 ASN A C 1
ATOM 2932 O O . ASN A 1 361 ? 8.290 43.975 -22.668 1.00 36.66 361 ASN A O 1
ATOM 2936 N N . THR A 1 362 ? 7.837 43.293 -20.577 1.00 37.06 362 THR A N 1
ATOM 2937 C CA . THR A 1 362 ? 7.222 41.998 -20.926 1.00 37.06 362 THR A CA 1
ATOM 2938 C C . THR A 1 362 ? 5.777 41.936 -20.422 1.00 37.06 362 THR A C 1
ATOM 2940 O O . THR A 1 362 ? 5.414 42.615 -19.462 1.00 37.06 362 THR A O 1
ATOM 2943 N N . THR A 1 363 ? 4.940 41.119 -21.060 1.00 37.06 363 THR A N 1
ATOM 2944 C CA . THR A 1 363 ? 3.526 40.901 -20.698 1.00 37.06 363 THR A CA 1
ATOM 2945 C C . THR A 1 363 ? 3.348 40.176 -19.354 1.00 37.06 363 THR A C 1
ATOM 2947 O O . THR A 1 363 ? 2.390 40.461 -18.644 1.00 37.06 363 THR A O 1
ATOM 2950 N N . ASN A 1 364 ? 4.320 39.355 -18.927 1.00 41.38 364 ASN A N 1
ATOM 2951 C CA . ASN A 1 364 ? 4.310 38.618 -17.645 1.00 41.38 364 ASN A CA 1
ATOM 2952 C C . ASN A 1 364 ? 4.896 39.410 -16.450 1.00 41.38 364 ASN A C 1
ATOM 2954 O O . ASN A 1 364 ? 5.194 38.841 -15.400 1.00 41.38 364 ASN A O 1
ATOM 2958 N N . LYS A 1 365 ? 5.094 40.729 -16.596 1.00 38.00 365 LYS A N 1
ATOM 2959 C CA . LYS A 1 365 ? 5.729 41.609 -15.593 1.00 38.00 365 LYS A CA 1
ATOM 2960 C C . LYS A 1 365 ? 4.910 41.775 -14.299 1.00 38.00 365 LYS A C 1
ATOM 2962 O O . LYS A 1 365 ? 5.492 42.071 -13.260 1.00 38.00 365 LYS A O 1
ATOM 2967 N N . TYR A 1 366 ? 3.590 41.584 -14.355 1.00 41.62 366 TYR A N 1
ATOM 2968 C CA . TYR A 1 366 ? 2.671 41.879 -13.246 1.00 41.62 366 TYR A CA 1
ATOM 2969 C C . TYR A 1 366 ? 2.388 40.673 -12.330 1.00 41.62 366 TYR A C 1
ATOM 2971 O O . TYR A 1 366 ? 2.247 40.845 -11.124 1.00 41.62 366 TYR A O 1
ATOM 2979 N N . GLU A 1 367 ? 2.351 39.448 -12.861 1.00 42.97 367 GLU A N 1
ATOM 2980 C CA . GLU A 1 367 ? 1.875 38.269 -12.113 1.00 42.97 367 GLU A CA 1
ATOM 2981 C C . GLU A 1 367 ? 2.943 37.653 -11.191 1.00 42.97 367 GLU A C 1
ATOM 2983 O O . GLU A 1 367 ? 2.640 37.288 -10.057 1.00 42.97 367 GLU A O 1
ATOM 2988 N N . THR A 1 368 ? 4.217 37.634 -11.601 1.00 47.47 368 THR A N 1
ATOM 2989 C CA . THR A 1 368 ? 5.328 37.086 -10.790 1.00 47.47 368 THR A CA 1
ATOM 2990 C C . THR A 1 368 ? 5.672 37.961 -9.575 1.00 47.47 368 THR A C 1
ATOM 2992 O O . THR A 1 368 ? 6.144 37.467 -8.553 1.00 47.47 368 THR A O 1
ATOM 2995 N N . MET A 1 369 ? 5.429 39.276 -9.643 1.00 60.25 369 MET A N 1
ATOM 2996 C CA . MET A 1 369 ? 5.667 40.178 -8.506 1.00 60.25 369 MET A CA 1
ATOM 2997 C C . MET A 1 369 ? 4.511 40.154 -7.495 1.00 60.25 369 MET A C 1
ATOM 2999 O O . MET A 1 369 ? 4.722 40.439 -6.313 1.00 60.25 369 MET A O 1
ATOM 3003 N N . ARG A 1 370 ? 3.312 39.753 -7.939 1.00 78.44 370 ARG A N 1
ATOM 3004 C CA . ARG A 1 370 ? 2.078 39.814 -7.155 1.00 78.44 370 ARG A CA 1
ATOM 3005 C C . ARG A 1 370 ? 2.134 38.976 -5.878 1.00 78.44 370 ARG A C 1
ATOM 3007 O O . ARG A 1 370 ? 1.787 39.469 -4.803 1.00 78.44 370 ARG A O 1
ATOM 3014 N N . TYR A 1 371 ? 2.632 37.746 -6.004 1.00 87.44 371 TYR A N 1
ATOM 3015 C CA . TYR A 1 371 ? 2.796 36.772 -4.916 1.00 87.44 371 TYR A CA 1
ATOM 3016 C C . TYR A 1 371 ? 4.127 36.927 -4.160 1.00 87.44 371 TYR A C 1
ATOM 3018 O O . TYR A 1 371 ? 4.420 36.148 -3.252 1.00 87.44 371 TYR A O 1
ATOM 3026 N N . GLY A 1 372 ? 4.960 37.909 -4.522 1.00 81.81 372 GLY A N 1
ATOM 3027 C CA . GLY A 1 372 ? 6.277 38.126 -3.927 1.00 81.81 372 GLY A CA 1
ATOM 3028 C C . GLY A 1 372 ? 6.224 38.931 -2.618 1.00 81.81 372 GLY A C 1
ATOM 3029 O O . GLY A 1 372 ? 5.484 39.915 -2.532 1.00 81.81 372 GLY A O 1
ATOM 3030 N N . PRO A 1 373 ? 7.024 38.579 -1.591 1.00 83.94 373 PRO A N 1
ATOM 3031 C CA . PRO A 1 373 ? 7.077 39.333 -0.337 1.00 83.94 373 PRO A CA 1
ATOM 3032 C C . PRO A 1 373 ? 7.856 40.656 -0.457 1.00 83.94 373 PRO A C 1
ATOM 3034 O O . PRO A 1 373 ? 8.666 40.818 -1.376 1.00 83.94 373 PRO A O 1
ATOM 3037 N N . PRO A 1 374 ? 7.716 41.568 0.526 1.00 79.81 374 PRO A N 1
ATOM 3038 C CA . PRO A 1 374 ? 8.586 42.735 0.650 1.00 79.81 374 PRO A CA 1
ATOM 3039 C C . PRO A 1 374 ? 10.065 42.342 0.791 1.00 79.81 374 PRO A C 1
ATOM 3041 O O . PRO A 1 374 ? 10.428 41.591 1.698 1.00 79.81 374 PRO A O 1
ATOM 3044 N N . LYS A 1 375 ? 10.935 42.876 -0.079 1.00 68.06 375 LYS A N 1
ATOM 3045 C CA . LYS A 1 375 ? 12.395 42.620 -0.071 1.00 68.06 375 LYS A CA 1
ATOM 3046 C C . LYS A 1 375 ? 13.213 43.629 0.760 1.00 68.06 375 LYS A C 1
ATOM 3048 O O . LYS A 1 375 ? 14.416 43.459 0.915 1.00 68.06 375 LYS A O 1
ATOM 3053 N N . ILE A 1 376 ? 12.568 44.667 1.296 1.00 59.62 376 ILE A N 1
ATOM 3054 C CA . ILE A 1 376 ? 13.204 45.902 1.803 1.00 59.62 376 ILE A CA 1
ATOM 3055 C C . ILE A 1 376 ? 13.913 45.722 3.167 1.00 59.62 376 ILE A C 1
ATOM 3057 O O . ILE A 1 376 ? 14.773 46.520 3.521 1.00 59.62 376 ILE A O 1
ATOM 3061 N N . GLU A 1 377 ? 13.642 44.649 3.921 1.00 50.00 377 GLU A N 1
ATOM 3062 C CA . GLU A 1 377 ? 14.297 44.395 5.223 1.00 50.00 377 GLU A CA 1
ATOM 3063 C C . GLU A 1 377 ? 15.747 43.850 5.120 1.00 50.00 377 GLU A C 1
ATOM 3065 O O . GLU A 1 377 ? 16.416 43.717 6.145 1.00 50.00 377 GLU A O 1
ATOM 3070 N N . LEU A 1 378 ? 16.261 43.554 3.916 1.00 49.22 378 LEU A N 1
ATOM 3071 C CA . LEU A 1 378 ? 17.642 43.098 3.674 1.00 49.22 378 LEU A CA 1
ATOM 3072 C C . LEU A 1 378 ? 18.566 44.292 3.380 1.00 49.22 378 LEU A C 1
ATOM 3074 O O . LEU A 1 378 ? 19.088 44.457 2.279 1.00 49.22 378 LEU A O 1
ATOM 3078 N N . GLY A 1 379 ? 18.736 45.179 4.357 1.00 45.91 379 GLY A N 1
ATOM 3079 C CA . GLY A 1 379 ? 19.720 46.252 4.257 1.00 45.91 379 GLY A CA 1
ATOM 3080 C C . GLY A 1 379 ? 21.139 45.690 4.342 1.00 45.91 379 GLY A C 1
ATOM 3081 O O . GLY A 1 379 ? 21.561 45.371 5.442 1.00 45.91 379 GLY A O 1
ATOM 3082 N N . ILE A 1 380 ? 21.832 45.557 3.202 1.00 38.06 380 ILE A N 1
ATOM 3083 C CA . ILE A 1 380 ? 23.270 45.827 2.948 1.00 38.06 380 ILE A CA 1
ATOM 3084 C C . ILE A 1 380 ? 23.509 45.647 1.428 1.00 38.06 380 ILE A C 1
ATOM 3086 O O . ILE A 1 380 ? 23.335 44.542 0.909 1.00 38.06 380 ILE A O 1
ATOM 3090 N N . PRO A 1 381 ? 23.953 46.678 0.685 1.00 34.53 381 PRO A N 1
ATOM 3091 C CA . PRO A 1 381 ? 24.450 46.504 -0.679 1.00 34.53 381 PRO A CA 1
ATOM 3092 C C . PRO A 1 381 ? 25.756 45.691 -0.664 1.00 34.53 381 PRO A C 1
ATOM 3094 O O . PRO A 1 381 ? 26.699 46.058 0.033 1.00 34.53 381 PRO A O 1
ATOM 3097 N N . GLY A 1 382 ? 25.836 44.602 -1.437 1.00 38.91 382 GLY A N 1
ATOM 3098 C CA . GLY A 1 382 ? 27.106 43.909 -1.720 1.00 38.91 382 GLY A CA 1
ATOM 3099 C C . GLY A 1 382 ? 27.375 42.578 -1.001 1.00 38.91 382 GLY A C 1
ATOM 3100 O O . GLY A 1 382 ? 28.434 41.997 -1.221 1.00 38.91 382 GLY A O 1
ATOM 3101 N N . LYS A 1 383 ? 26.441 42.036 -0.206 1.00 35.78 383 LYS A N 1
ATOM 3102 C CA . LYS A 1 383 ? 26.494 40.636 0.267 1.00 35.78 383 LYS A CA 1
ATOM 3103 C C . LYS A 1 383 ? 25.344 39.829 -0.334 1.00 35.78 383 LYS A C 1
ATOM 3105 O O . LYS A 1 383 ? 24.180 40.113 -0.075 1.00 35.78 383 LYS A O 1
ATOM 3110 N N . THR A 1 384 ? 25.656 38.795 -1.113 1.00 37.06 384 THR A N 1
ATOM 3111 C CA . THR A 1 384 ? 24.683 37.778 -1.544 1.00 37.06 384 THR A CA 1
ATOM 3112 C C . THR A 1 384 ? 24.269 36.919 -0.347 1.00 37.06 384 THR A C 1
ATOM 3114 O O . THR A 1 384 ? 24.832 35.848 -0.127 1.00 37.06 384 THR A O 1
ATOM 3117 N N . GLU A 1 385 ? 23.314 37.385 0.456 1.00 44.34 385 GLU A N 1
ATOM 3118 C CA . GLU A 1 385 ? 22.724 36.577 1.528 1.00 44.34 385 GLU A CA 1
ATOM 3119 C C . GLU A 1 385 ? 21.716 35.552 0.980 1.00 44.34 385 GLU A C 1
ATOM 3121 O O . GLU A 1 385 ? 21.009 35.769 -0.008 1.00 44.34 385 GLU A O 1
ATOM 3126 N N . THR A 1 386 ? 21.658 34.390 1.628 1.00 54.06 386 THR A N 1
ATOM 3127 C CA . THR A 1 386 ? 20.725 33.300 1.326 1.00 54.06 386 THR A CA 1
ATOM 3128 C C . THR A 1 386 ? 19.288 33.713 1.656 1.00 54.06 386 THR A C 1
ATOM 3130 O O . THR A 1 386 ? 18.934 33.891 2.819 1.00 54.06 386 THR A O 1
ATOM 3133 N N . ILE A 1 387 ? 18.443 33.847 0.633 1.00 65.81 387 ILE A N 1
ATOM 3134 C CA . ILE A 1 387 ? 17.025 34.211 0.773 1.00 65.81 387 ILE A CA 1
ATOM 3135 C C . ILE A 1 387 ? 16.274 33.155 1.613 1.00 65.81 387 ILE A C 1
ATOM 3137 O O . ILE A 1 387 ? 16.357 31.957 1.345 1.00 65.81 387 ILE A O 1
ATOM 3141 N N . SER A 1 388 ? 15.507 33.610 2.609 1.00 78.44 388 SER A N 1
ATOM 3142 C CA . SER A 1 388 ? 14.804 32.757 3.581 1.00 78.44 388 SER A CA 1
ATOM 3143 C C . SER A 1 388 ? 13.641 31.949 2.980 1.00 78.44 388 SER A C 1
ATOM 3145 O O . SER A 1 388 ? 12.875 32.462 2.166 1.00 78.44 388 SER A O 1
ATOM 3147 N N . ARG A 1 389 ? 13.411 30.728 3.495 1.00 84.50 389 ARG A N 1
ATOM 3148 C CA . ARG A 1 389 ? 12.210 29.898 3.231 1.00 84.50 389 ARG A CA 1
ATOM 3149 C C . ARG A 1 389 ? 10.886 30.582 3.610 1.00 84.50 389 ARG A C 1
ATOM 3151 O O . ARG A 1 389 ? 9.839 30.215 3.095 1.00 84.50 389 ARG A O 1
ATOM 3158 N N . LYS A 1 390 ? 10.919 31.628 4.448 1.00 87.88 390 LYS A N 1
ATOM 3159 C CA . LYS A 1 390 ? 9.745 32.467 4.768 1.00 87.88 390 LYS A CA 1
ATOM 3160 C C . LYS A 1 390 ? 9.206 33.264 3.570 1.00 87.88 390 LYS A C 1
ATOM 3162 O O . LYS A 1 390 ? 8.175 33.927 3.684 1.00 87.88 390 LYS A O 1
ATOM 3167 N N . TYR A 1 391 ? 9.912 33.264 2.442 1.00 86.94 391 TYR A N 1
ATOM 3168 C CA . TYR A 1 391 ? 9.394 33.816 1.193 1.00 86.94 391 TYR A CA 1
ATOM 3169 C C . TYR A 1 391 ? 8.247 32.953 0.664 1.00 86.94 391 TYR A C 1
ATOM 3171 O O . TYR A 1 391 ? 7.174 33.490 0.411 1.00 86.94 391 TYR A O 1
ATOM 3179 N N . ASP A 1 392 ? 8.428 31.629 0.656 1.00 90.12 392 ASP A N 1
ATOM 3180 C CA . ASP A 1 392 ? 7.378 30.675 0.287 1.00 90.12 392 ASP A CA 1
ATOM 3181 C C . ASP A 1 392 ? 6.160 30.813 1.211 1.00 90.12 392 ASP A C 1
ATOM 3183 O O . ASP A 1 392 ? 5.031 30.743 0.736 1.00 90.12 392 ASP A O 1
ATOM 3187 N N . SER A 1 393 ? 6.367 31.096 2.510 1.00 93.88 393 SER A N 1
ATOM 3188 C CA . SER A 1 393 ? 5.264 31.367 3.449 1.00 93.88 393 SER A CA 1
ATOM 3189 C C . SER A 1 393 ? 4.355 32.503 2.969 1.00 93.88 393 SER A C 1
ATOM 3191 O O . SER A 1 393 ? 3.137 32.382 3.028 1.00 93.88 393 SER A O 1
ATOM 3193 N N . TRP A 1 394 ? 4.932 33.611 2.493 1.00 93.38 394 TRP A N 1
ATOM 3194 C CA . TRP A 1 394 ? 4.152 34.759 2.017 1.00 93.38 394 TRP A CA 1
ATOM 3195 C C . TRP A 1 394 ? 3.397 34.431 0.735 1.00 93.38 394 TRP A C 1
ATOM 3197 O O . TRP A 1 394 ? 2.208 34.726 0.623 1.00 93.38 394 TRP A O 1
ATOM 3207 N N . SER A 1 395 ? 4.083 33.798 -0.215 1.00 92.62 395 SER A N 1
ATOM 3208 C CA . SER A 1 395 ? 3.494 33.408 -1.492 1.00 92.62 395 SER A CA 1
ATOM 3209 C C . SER A 1 395 ? 2.340 32.425 -1.297 1.00 92.62 395 SER A C 1
ATOM 3211 O O . SER A 1 395 ? 1.264 32.640 -1.852 1.00 92.62 395 SER A O 1
ATOM 3213 N N . LEU A 1 396 ? 2.501 31.428 -0.418 1.00 95.50 396 LEU A N 1
ATOM 3214 C CA . LEU A 1 396 ? 1.416 30.530 -0.021 1.00 95.50 396 LEU A CA 1
ATOM 3215 C C . LEU A 1 396 ? 0.255 31.302 0.622 1.00 95.50 396 LEU A C 1
ATOM 3217 O O . LEU A 1 396 ? -0.894 31.059 0.275 1.00 95.50 396 LEU A O 1
ATOM 3221 N N . GLY A 1 397 ? 0.530 32.279 1.492 1.00 96.50 397 GLY A N 1
ATOM 3222 C CA . GLY A 1 397 ? -0.510 33.127 2.084 1.00 96.50 397 GLY A CA 1
ATOM 3223 C C . GLY A 1 397 ? -1.333 33.898 1.046 1.00 96.50 397 GLY A C 1
ATOM 3224 O O . GLY A 1 397 ? -2.555 33.974 1.161 1.00 96.50 397 GLY A O 1
ATOM 3225 N N . CYS A 1 398 ? -0.682 34.418 0.003 1.00 95.50 398 CYS A N 1
ATOM 3226 C CA . CYS A 1 398 ? -1.353 35.116 -1.096 1.00 95.50 398 CYS A CA 1
ATOM 3227 C C . CYS A 1 398 ? -2.254 34.159 -1.897 1.00 95.50 398 CYS A C 1
ATOM 3229 O O . CYS A 1 398 ? -3.411 34.480 -2.168 1.00 95.50 398 CYS A O 1
ATOM 3231 N N . ILE A 1 399 ? -1.745 32.961 -2.217 1.00 95.56 399 ILE A N 1
ATOM 3232 C CA . ILE A 1 399 ? -2.490 31.910 -2.928 1.00 95.56 399 ILE A CA 1
ATOM 3233 C C . ILE A 1 399 ? -3.706 31.463 -2.115 1.00 95.56 399 ILE A C 1
ATOM 3235 O O . ILE A 1 399 ? -4.798 31.359 -2.666 1.00 95.56 399 ILE A O 1
ATOM 3239 N N . LEU A 1 400 ? -3.541 31.223 -0.811 1.00 96.25 400 LEU A N 1
ATOM 3240 C CA . LEU A 1 400 ? -4.624 30.765 0.059 1.00 96.25 400 LEU A CA 1
ATOM 3241 C C . LEU A 1 400 ? -5.714 31.829 0.247 1.00 96.25 400 LEU A C 1
ATOM 3243 O O . LEU A 1 400 ? -6.888 31.469 0.294 1.00 96.25 400 LEU A O 1
ATOM 3247 N N . LEU A 1 401 ? -5.366 33.123 0.303 1.00 94.88 401 LEU A N 1
ATOM 3248 C CA . LEU A 1 401 ? -6.367 34.197 0.326 1.00 94.88 401 LEU A CA 1
ATOM 3249 C C . LEU A 1 401 ? -7.245 34.156 -0.929 1.00 94.88 401 LEU A C 1
ATOM 3251 O O . LEU A 1 401 ? -8.470 34.100 -0.835 1.00 94.88 401 LEU A O 1
ATOM 3255 N N . GLU A 1 402 ? -6.616 34.148 -2.100 1.00 93.25 402 GLU A N 1
ATOM 3256 C CA . GLU A 1 402 ? -7.319 34.058 -3.380 1.00 93.25 402 GLU A CA 1
ATOM 3257 C C . GLU A 1 402 ? -8.128 32.757 -3.498 1.00 93.25 402 GLU A C 1
ATOM 3259 O O . GLU A 1 402 ? -9.279 32.772 -3.946 1.00 93.25 402 GLU A O 1
ATOM 3264 N N . PHE A 1 403 ? -7.588 31.640 -3.010 1.00 92.62 403 PHE A N 1
ATOM 3265 C CA . PHE A 1 403 ? -8.305 30.372 -2.990 1.00 92.62 403 PHE A CA 1
ATOM 3266 C C . PHE A 1 403 ? -9.578 30.453 -2.136 1.00 92.62 403 PHE A C 1
ATOM 3268 O O . PHE A 1 403 ? -10.636 30.010 -2.575 1.00 92.62 403 PHE A O 1
ATOM 3275 N N . ILE A 1 404 ? -9.517 31.081 -0.957 1.00 90.69 404 ILE A N 1
ATOM 3276 C CA . ILE A 1 404 ? -10.684 31.276 -0.082 1.00 90.69 404 ILE A CA 1
ATOM 3277 C C . ILE A 1 404 ? -11.719 32.208 -0.724 1.00 90.69 404 ILE A C 1
ATOM 3279 O O . ILE A 1 404 ? -12.914 31.915 -0.662 1.00 90.69 404 ILE A O 1
ATOM 3283 N N . ILE A 1 405 ? -11.288 33.290 -1.381 1.00 90.69 405 ILE A N 1
ATOM 3284 C CA . ILE A 1 405 ? -12.193 34.179 -2.131 1.00 90.69 405 ILE A CA 1
ATOM 3285 C C . ILE A 1 405 ? -12.943 33.380 -3.202 1.00 90.69 405 ILE A C 1
ATOM 3287 O O . ILE A 1 405 ? -14.169 33.469 -3.296 1.00 90.69 405 ILE A O 1
ATOM 3291 N N . TRP A 1 406 ? -12.228 32.549 -3.963 1.00 88.94 406 TRP A N 1
ATOM 3292 C CA . TRP A 1 406 ? -12.838 31.683 -4.967 1.00 88.94 406 TRP A CA 1
ATOM 3293 C C . TRP A 1 406 ? -13.802 30.656 -4.353 1.00 88.94 406 TRP A C 1
ATOM 3295 O O . TRP A 1 406 ? -14.906 30.473 -4.860 1.00 88.94 406 TRP A O 1
ATOM 3305 N N . LEU A 1 407 ? -13.443 30.023 -3.231 1.00 85.25 407 LEU A N 1
ATOM 3306 C CA . LEU A 1 407 ? -14.309 29.049 -2.552 1.00 85.25 407 LEU A CA 1
ATOM 3307 C C . LEU A 1 407 ? -15.635 29.658 -2.076 1.00 85.25 407 LEU A C 1
ATOM 3309 O O . LEU A 1 407 ? -16.658 28.973 -2.066 1.00 85.25 407 LEU A O 1
ATOM 3313 N N . LEU A 1 408 ? -15.624 30.928 -1.664 1.00 83.88 408 LEU A N 1
ATOM 3314 C CA . LEU A 1 408 ? -16.799 31.612 -1.120 1.00 83.88 408 LEU A CA 1
ATOM 3315 C C . LEU A 1 408 ? -17.656 32.284 -2.194 1.00 83.88 408 LEU A C 1
ATOM 3317 O O . LEU A 1 408 ? -18.882 32.289 -2.089 1.00 83.88 408 LEU A O 1
ATOM 3321 N N . ARG A 1 409 ? -17.021 32.869 -3.211 1.00 84.75 409 ARG A N 1
ATOM 3322 C CA . ARG A 1 409 ? -17.663 33.777 -4.175 1.00 84.75 409 ARG A CA 1
ATOM 3323 C C . ARG A 1 409 ? -17.477 33.356 -5.636 1.00 84.75 409 ARG A C 1
ATOM 3325 O O . ARG A 1 409 ? -17.887 34.091 -6.536 1.00 84.75 409 ARG A O 1
ATOM 3332 N N . GLY A 1 410 ? -16.873 32.194 -5.876 1.00 83.62 410 GLY A N 1
ATOM 3333 C CA . GLY A 1 410 ? -16.616 31.652 -7.206 1.00 83.62 410 GLY A CA 1
ATOM 3334 C C . GLY A 1 410 ? -15.711 32.544 -8.069 1.00 83.62 410 GLY A C 1
ATOM 3335 O O . GLY A 1 410 ? -15.025 33.434 -7.550 1.00 83.62 410 GLY A O 1
ATOM 3336 N N . PRO A 1 411 ? -15.735 32.343 -9.400 1.00 84.38 411 PRO A N 1
ATOM 3337 C CA . PRO A 1 411 ? -14.973 33.154 -10.353 1.00 84.38 411 PRO A CA 1
ATOM 3338 C C . PRO A 1 411 ? -15.297 34.654 -10.254 1.00 84.38 411 PRO A C 1
ATOM 3340 O O . PRO A 1 411 ? -14.402 35.491 -10.293 1.00 84.38 411 PRO A O 1
ATOM 3343 N N . THR A 1 412 ? -16.562 35.005 -10.000 1.00 84.19 412 THR A N 1
ATOM 3344 C CA . THR A 1 412 ? -17.012 36.403 -9.892 1.00 84.19 412 THR A CA 1
ATOM 3345 C C . THR A 1 412 ? -16.382 37.161 -8.721 1.00 84.19 412 THR A C 1
ATOM 3347 O O . THR A 1 412 ? -16.106 38.354 -8.822 1.00 84.19 412 THR A O 1
ATOM 3350 N N . GLY A 1 413 ? -16.135 36.490 -7.590 1.00 86.25 413 GLY A N 1
ATOM 3351 C CA . GLY A 1 413 ? -15.464 37.121 -6.450 1.00 86.25 413 GLY A CA 1
ATOM 3352 C C . GLY A 1 413 ? -13.986 37.382 -6.713 1.00 86.25 413 GLY A C 1
ATOM 3353 O O . GLY A 1 413 ? -13.470 38.437 -6.354 1.00 86.25 413 GLY A O 1
ATOM 3354 N N . GLN A 1 414 ? -13.332 36.435 -7.383 1.00 87.31 414 GLN A N 1
ATOM 3355 C CA . GLN A 1 414 ? -11.958 36.570 -7.858 1.00 87.31 414 GLN A CA 1
ATOM 3356 C C . GLN A 1 414 ? -11.813 37.738 -8.838 1.00 87.31 414 GLN A C 1
ATOM 3358 O O . GLN A 1 414 ? -10.949 38.595 -8.654 1.00 87.31 414 GLN A O 1
ATOM 3363 N N . GLU A 1 415 ? -12.690 37.820 -9.840 1.00 86.44 415 GLU A N 1
ATOM 3364 C CA . GLU A 1 415 ? -12.739 38.936 -10.792 1.00 86.44 415 GLU A CA 1
ATOM 3365 C C . GLU A 1 415 ? -12.885 40.277 -10.071 1.00 86.44 415 GLU A C 1
ATOM 3367 O O . GLU A 1 415 ? -12.077 41.179 -10.287 1.00 86.44 415 GLU A O 1
ATOM 3372 N N . ARG A 1 416 ? -13.829 40.380 -9.126 1.00 89.94 416 ARG A N 1
ATOM 3373 C CA . ARG A 1 416 ? -14.041 41.607 -8.351 1.00 89.94 416 ARG A CA 1
ATOM 3374 C C . ARG A 1 416 ? -12.819 41.998 -7.512 1.00 89.94 416 ARG A C 1
ATOM 3376 O O . ARG A 1 416 ? -12.438 43.166 -7.511 1.00 89.94 416 ARG A O 1
ATOM 3383 N N . PHE A 1 417 ? -12.187 41.048 -6.820 1.00 90.56 417 PHE A N 1
ATOM 3384 C CA . PHE A 1 417 ? -10.957 41.305 -6.058 1.00 90.56 417 PHE A CA 1
ATOM 3385 C C . PHE A 1 417 ? -9.838 41.839 -6.963 1.00 90.56 417 PHE A C 1
ATOM 3387 O O . PHE A 1 417 ? -9.159 42.814 -6.626 1.00 90.56 417 PHE A O 1
ATOM 3394 N N . ASN A 1 418 ? -9.679 41.236 -8.143 1.00 87.38 418 ASN A N 1
ATOM 3395 C CA . ASN A 1 418 ? -8.698 41.653 -9.138 1.00 87.38 418 ASN A CA 1
ATOM 3396 C C . ASN A 1 418 ? -9.017 43.045 -9.714 1.00 87.38 418 ASN A C 1
ATOM 3398 O O . ASN A 1 418 ? -8.109 43.863 -9.855 1.00 87.38 418 ASN A O 1
ATOM 3402 N N . ASP A 1 419 ? -10.282 43.347 -10.005 1.00 86.56 419 ASP A N 1
ATOM 3403 C CA . ASP A 1 419 ? -10.730 44.642 -10.532 1.00 86.56 419 ASP A CA 1
ATOM 3404 C C . ASP A 1 419 ? -10.554 45.780 -9.536 1.00 86.56 419 ASP A C 1
ATOM 3406 O O . ASP A 1 419 ? -10.026 46.837 -9.885 1.00 86.56 419 ASP A O 1
ATOM 3410 N N . GLU A 1 420 ? -10.938 45.566 -8.280 1.00 89.19 420 GLU A N 1
ATOM 3411 C CA . GLU A 1 420 ? -10.703 46.540 -7.217 1.00 89.19 420 GLU A CA 1
ATOM 3412 C C . GLU A 1 420 ? -9.206 46.782 -7.015 1.00 89.19 420 GLU A C 1
ATOM 3414 O O . GLU A 1 420 ? -8.789 47.921 -6.825 1.00 89.19 420 GLU A O 1
ATOM 3419 N N . GLY A 1 421 ? -8.387 45.734 -7.122 1.00 85.25 421 GLY A N 1
ATOM 3420 C CA . GLY A 1 421 ? -6.936 45.856 -7.107 1.00 85.25 421 GLY A CA 1
ATOM 3421 C C . GLY A 1 421 ? -6.382 46.674 -8.279 1.00 85.25 421 GLY A C 1
ATOM 3422 O O . GLY A 1 421 ? -5.529 47.538 -8.071 1.00 85.25 421 GLY A O 1
ATOM 3423 N N . ARG A 1 422 ? -6.882 46.444 -9.503 1.00 85.31 422 ARG A N 1
ATOM 3424 C CA . ARG A 1 422 ? -6.486 47.185 -10.717 1.00 85.31 422 ARG A CA 1
ATOM 3425 C C . ARG A 1 422 ? -6.857 48.668 -10.655 1.00 85.31 422 ARG A C 1
ATOM 3427 O O . ARG A 1 422 ? -6.105 49.486 -11.178 1.00 85.31 422 ARG A O 1
ATOM 3434 N N . ASN A 1 423 ? -7.984 48.989 -10.023 1.00 85.44 423 ASN A N 1
ATOM 3435 C CA . ASN A 1 423 ? -8.538 50.342 -9.940 1.00 85.44 423 ASN A CA 1
ATOM 3436 C C . ASN A 1 423 ? -8.173 51.090 -8.642 1.00 85.44 423 ASN A C 1
ATOM 3438 O O . ASN A 1 423 ? -8.577 52.239 -8.469 1.00 85.44 423 ASN A O 1
ATOM 3442 N N . ALA A 1 424 ? -7.446 50.457 -7.717 1.00 85.06 424 ALA A N 1
ATOM 3443 C CA . ALA A 1 424 ? -7.022 51.082 -6.469 1.00 85.06 424 ALA A CA 1
ATOM 3444 C C . ALA A 1 424 ? -5.870 52.079 -6.668 1.00 85.06 424 ALA A C 1
ATOM 3446 O O . ALA A 1 424 ? -5.070 51.964 -7.598 1.00 85.06 424 ALA A O 1
ATOM 3447 N N . THR A 1 425 ? -5.756 53.023 -5.730 1.00 79.75 425 THR A N 1
ATOM 3448 C CA . THR A 1 425 ? -4.627 53.955 -5.629 1.00 79.75 425 THR A CA 1
ATOM 3449 C C . THR A 1 425 ? -3.991 53.810 -4.242 1.00 79.75 425 THR A C 1
ATOM 3451 O O . THR A 1 425 ? -4.621 54.213 -3.261 1.00 79.75 425 THR A O 1
ATOM 3454 N N . PRO A 1 426 ? -2.769 53.254 -4.124 1.00 80.88 426 PRO A N 1
ATOM 3455 C CA . PRO A 1 426 ? -1.963 52.648 -5.191 1.00 80.88 426 PRO A CA 1
ATOM 3456 C C . PRO A 1 426 ? -2.597 51.364 -5.757 1.00 80.88 426 PRO A C 1
ATOM 3458 O O . PRO A 1 426 ? -3.441 50.740 -5.114 1.00 80.88 426 PRO A O 1
ATOM 3461 N N . ARG A 1 427 ? -2.190 50.990 -6.976 1.00 81.25 427 ARG A N 1
ATOM 3462 C CA . ARG A 1 427 ? -2.642 49.768 -7.652 1.00 81.25 427 ARG A CA 1
ATOM 3463 C C . ARG A 1 427 ? -2.102 48.534 -6.923 1.00 81.25 427 ARG A C 1
ATOM 3465 O O . ARG A 1 427 ? -0.947 48.523 -6.499 1.00 81.25 427 ARG A O 1
ATOM 3472 N N . LEU A 1 428 ? -2.913 47.478 -6.831 1.00 81.94 428 LEU A N 1
ATOM 3473 C CA . LEU A 1 428 ? -2.535 46.196 -6.226 1.00 81.94 428 LEU A CA 1
ATOM 3474 C C . LEU A 1 428 ? -1.634 45.377 -7.166 1.00 81.94 428 LEU A C 1
ATOM 3476 O O . LEU A 1 428 ? -2.020 44.321 -7.667 1.00 81.94 428 LEU A O 1
ATOM 3480 N N . ASP A 1 429 ? -0.427 45.870 -7.411 1.00 78.31 429 ASP A N 1
ATOM 3481 C CA . ASP A 1 429 ? 0.585 45.144 -8.185 1.00 78.31 429 ASP A CA 1
ATOM 3482 C C . ASP A 1 429 ? 1.303 44.080 -7.327 1.00 78.31 429 ASP A C 1
ATOM 3484 O O . ASP A 1 429 ? 1.845 43.108 -7.850 1.00 78.31 429 ASP A O 1
ATOM 3488 N N . SER A 1 430 ? 1.255 44.216 -5.998 1.00 84.12 430 SER A N 1
ATOM 3489 C CA . SER A 1 430 ? 1.689 43.222 -5.011 1.00 84.12 430 SER A CA 1
ATOM 3490 C C . SER A 1 430 ? 0.797 43.271 -3.771 1.00 84.12 430 SER A C 1
ATOM 3492 O O . SER A 1 430 ? 0.129 44.267 -3.503 1.00 84.12 430 SER A O 1
ATOM 3494 N N . PHE A 1 431 ? 0.778 42.199 -2.973 1.00 90.12 431 PHE A N 1
ATOM 3495 C CA . PHE A 1 431 ? -0.064 42.126 -1.766 1.00 90.12 431 PHE A CA 1
ATOM 3496 C C . PHE A 1 431 ? 0.398 43.061 -0.628 1.00 90.12 431 PHE A C 1
ATOM 3498 O O . PHE A 1 431 ? -0.172 43.052 0.463 1.00 90.12 431 PHE A O 1
ATOM 3505 N N . TRP A 1 432 ? 1.417 43.888 -0.861 1.00 89.50 432 TRP A N 1
ATOM 3506 C CA . TRP A 1 432 ? 2.001 44.805 0.109 1.00 89.50 432 TRP A CA 1
ATOM 3507 C C . TRP A 1 432 ? 2.315 46.162 -0.528 1.00 89.50 432 TRP A C 1
ATOM 3509 O O . TRP A 1 432 ? 2.460 46.276 -1.737 1.00 89.50 432 TRP A O 1
ATOM 3519 N N . ILE A 1 433 ? 2.450 47.193 0.300 1.00 87.50 433 ILE A N 1
ATOM 3520 C CA . ILE A 1 433 ? 2.899 48.529 -0.102 1.00 87.50 433 ILE A CA 1
ATOM 3521 C C . ILE A 1 433 ? 4.017 49.004 0.821 1.00 87.50 433 ILE A C 1
ATOM 3523 O O . ILE A 1 433 ? 4.172 48.514 1.943 1.00 87.50 433 ILE A O 1
ATOM 3527 N N . HIS A 1 434 ? 4.804 49.960 0.342 1.00 81.62 434 HIS A N 1
ATOM 3528 C CA . HIS A 1 434 ? 5.834 50.621 1.130 1.00 81.62 434 HIS A CA 1
ATOM 3529 C C . HIS A 1 434 ? 5.839 52.110 0.802 1.00 81.62 434 HIS A C 1
ATOM 3531 O O . HIS A 1 434 ? 6.138 52.507 -0.324 1.00 81.62 434 HIS A O 1
ATOM 3537 N N . GLU A 1 435 ? 5.521 52.920 1.803 1.00 79.44 435 GLU A N 1
ATOM 3538 C CA . GLU A 1 435 ? 5.652 54.371 1.743 1.00 79.44 435 GLU A CA 1
ATOM 3539 C C . GLU A 1 435 ? 7.032 54.775 2.270 1.00 79.44 435 GLU A C 1
ATOM 3541 O O . GLU A 1 435 ? 7.576 54.147 3.181 1.00 79.44 435 GLU A O 1
ATOM 3546 N N . SER A 1 436 ? 7.620 55.820 1.690 1.00 70.88 436 SER A N 1
ATOM 3547 C CA . SER A 1 436 ? 8.922 56.348 2.104 1.00 70.88 436 SER A CA 1
ATOM 3548 C C . SER A 1 436 ? 8.951 56.592 3.622 1.00 70.88 436 SER A C 1
ATOM 3550 O O . SER A 1 436 ? 8.129 57.344 4.137 1.00 70.88 436 SER A O 1
ATOM 3552 N N . ASN A 1 437 ? 9.913 55.984 4.329 1.00 68.81 437 ASN A N 1
ATOM 3553 C CA . ASN A 1 437 ? 10.101 56.035 5.792 1.00 68.81 437 ASN A CA 1
ATOM 3554 C C . ASN A 1 437 ? 9.133 55.202 6.661 1.00 68.81 437 ASN A C 1
ATOM 3556 O O . ASN A 1 437 ? 9.128 55.383 7.879 1.00 68.81 437 ASN A O 1
ATOM 3560 N N . GLN A 1 438 ? 8.358 54.272 6.095 1.00 76.06 438 GLN A N 1
ATOM 3561 C CA . GLN A 1 438 ? 7.541 53.318 6.861 1.00 76.06 438 GLN A CA 1
ATOM 3562 C C . GLN A 1 438 ? 7.958 51.867 6.575 1.00 76.06 438 GLN A C 1
ATOM 3564 O O . GLN A 1 438 ? 8.405 51.567 5.470 1.00 76.06 438 GLN A O 1
ATOM 3569 N N . PRO A 1 439 ? 7.827 50.929 7.535 1.00 78.25 439 PRO A N 1
ATOM 3570 C CA . PRO A 1 439 ? 8.025 49.513 7.242 1.00 78.25 439 PRO A CA 1
ATOM 3571 C C . PRO A 1 439 ? 6.997 49.036 6.200 1.00 78.25 439 PRO A C 1
ATOM 3573 O O . PRO A 1 439 ? 5.896 49.584 6.136 1.00 78.25 439 PRO A O 1
ATOM 3576 N N . PRO A 1 440 ? 7.308 48.003 5.395 1.00 83.94 440 PRO A N 1
ATOM 3577 C CA . PRO A 1 440 ? 6.348 47.465 4.441 1.00 83.94 440 PRO A CA 1
ATOM 3578 C C . PRO A 1 440 ? 5.088 46.965 5.160 1.00 83.94 440 PRO A C 1
ATOM 3580 O O . PRO A 1 440 ? 5.163 46.371 6.238 1.00 83.94 440 PRO A O 1
ATOM 3583 N N . MET A 1 441 ? 3.930 47.188 4.545 1.00 88.25 441 MET A N 1
ATOM 3584 C CA . MET A 1 441 ? 2.614 46.865 5.100 1.00 88.25 441 MET A CA 1
ATOM 3585 C C . MET A 1 441 ? 1.767 46.092 4.093 1.00 88.25 441 MET A C 1
ATOM 3587 O O . MET A 1 441 ? 2.009 46.153 2.893 1.00 88.25 441 MET A O 1
ATOM 3591 N N . LEU A 1 442 ? 0.750 45.375 4.574 1.00 90.69 442 LEU A N 1
ATOM 3592 C CA . LEU A 1 442 ? -0.237 44.719 3.714 1.00 90.69 442 LEU A CA 1
ATOM 3593 C C . LEU A 1 442 ? -1.025 45.767 2.912 1.00 90.69 442 LEU A C 1
ATOM 3595 O O . LEU A 1 442 ? -1.393 46.810 3.456 1.00 90.69 442 LEU A O 1
ATOM 3599 N N . HIS A 1 443 ? -1.299 45.492 1.637 1.00 92.12 443 HIS A N 1
ATOM 3600 C CA . HIS A 1 443 ? -2.002 46.434 0.769 1.00 92.12 443 HIS A CA 1
ATOM 3601 C C . HIS A 1 443 ? -3.425 46.731 1.298 1.00 92.12 443 HIS A C 1
ATOM 3603 O O . HIS A 1 443 ? -4.116 45.793 1.710 1.00 92.12 443 HIS A O 1
ATOM 3609 N N . PRO A 1 444 ? -3.919 47.987 1.247 1.00 91.06 444 PRO A N 1
ATOM 3610 C CA . PRO A 1 444 ? -5.241 48.355 1.766 1.00 91.06 444 PRO A CA 1
ATOM 3611 C C . PRO A 1 444 ? -6.391 47.508 1.211 1.00 91.06 444 PRO A C 1
ATOM 3613 O O . PRO A 1 444 ? -7.223 47.039 1.979 1.00 91.06 444 PRO A O 1
ATOM 3616 N N . VAL A 1 445 ? -6.399 47.242 -0.101 1.00 92.25 445 VAL A N 1
ATOM 3617 C CA . VAL A 1 445 ? -7.377 46.337 -0.743 1.00 92.25 445 VAL A CA 1
ATOM 3618 C C . VAL A 1 445 ? -7.346 44.938 -0.123 1.00 92.25 445 VAL A C 1
ATOM 3620 O O . VAL A 1 445 ? -8.389 44.426 0.261 1.00 92.25 445 VAL A O 1
ATOM 3623 N N . VAL A 1 446 ? -6.165 44.335 0.050 1.00 93.19 446 VAL A N 1
ATOM 3624 C CA . VAL A 1 446 ? -6.022 42.998 0.656 1.00 93.19 446 VAL A CA 1
ATOM 3625 C C . VAL A 1 446 ? -6.548 43.004 2.090 1.00 93.19 446 VAL A C 1
ATOM 3627 O O . VAL A 1 446 ? -7.352 42.155 2.466 1.00 93.19 446 VAL A O 1
ATOM 3630 N N . LYS A 1 447 ? -6.159 44.016 2.874 1.00 91.62 447 LYS A N 1
ATOM 3631 C CA . LYS A 1 447 ? -6.618 44.193 4.255 1.00 91.62 447 LYS A CA 1
ATOM 3632 C C . LYS A 1 447 ? -8.141 44.359 4.338 1.00 91.62 447 LYS A C 1
ATOM 3634 O O . LYS A 1 447 ? -8.761 43.759 5.212 1.00 91.62 447 LYS A O 1
ATOM 3639 N N . ARG A 1 448 ? -8.742 45.133 3.428 1.00 92.75 448 ARG A N 1
ATOM 3640 C CA . ARG A 1 448 ? -10.197 45.322 3.334 1.00 92.75 448 ARG A CA 1
ATOM 3641 C C . ARG A 1 448 ? -10.905 44.015 2.988 1.00 92.75 448 ARG A C 1
ATOM 3643 O O . ARG A 1 448 ? -11.897 43.676 3.618 1.00 92.75 448 ARG A O 1
ATOM 3650 N N . TRP A 1 449 ? -10.383 43.240 2.043 1.00 93.25 449 TRP A N 1
ATOM 3651 C CA . TRP A 1 449 ? -10.987 41.956 1.685 1.00 93.25 449 TRP A CA 1
ATOM 3652 C C . TRP A 1 449 ? -10.956 40.943 2.831 1.00 93.25 449 TRP A C 1
ATOM 3654 O O . TRP A 1 449 ? -11.951 40.266 3.076 1.00 93.25 449 TRP A O 1
ATOM 3664 N N . MET A 1 450 ? -9.853 40.887 3.578 1.00 89.81 450 MET A N 1
ATOM 3665 C CA . MET A 1 450 ? -9.730 39.999 4.737 1.00 89.81 450 MET A CA 1
ATOM 3666 C C . MET A 1 450 ? -10.657 40.397 5.897 1.00 89.81 450 MET A C 1
ATOM 3668 O O . MET A 1 450 ? -11.231 39.520 6.542 1.00 89.81 450 MET A O 1
ATOM 3672 N N . ASN A 1 451 ? -10.818 41.700 6.154 1.00 85.94 451 ASN A N 1
ATOM 3673 C CA . ASN A 1 451 ? -11.469 42.202 7.372 1.00 85.94 451 ASN A CA 1
ATOM 3674 C C . ASN A 1 451 ? -12.898 42.731 7.177 1.00 85.94 451 ASN A C 1
ATOM 3676 O O . ASN A 1 451 ? -13.609 42.915 8.164 1.00 85.94 451 ASN A O 1
ATOM 3680 N N . GLU A 1 452 ? -13.300 43.055 5.946 1.00 87.25 452 GLU A N 1
ATOM 3681 C CA . GLU A 1 452 ? -14.543 43.778 5.651 1.00 87.25 452 GLU A CA 1
ATOM 3682 C C . GLU A 1 452 ? -15.392 43.064 4.591 1.00 87.25 452 GLU A C 1
ATOM 3684 O O . GLU A 1 452 ? -16.512 42.654 4.897 1.00 87.25 452 GLU A O 1
ATOM 3689 N N . GLU A 1 453 ? -14.875 42.857 3.373 1.00 87.56 453 GLU A N 1
ATOM 3690 C CA . GLU A 1 453 ? -15.686 42.364 2.236 1.00 87.56 453 GLU A CA 1
ATOM 3691 C C . GLU A 1 453 ? -16.247 40.950 2.451 1.00 87.56 453 GLU A C 1
ATOM 3693 O O . GLU A 1 453 ? -17.360 40.647 2.021 1.00 87.56 453 GLU A O 1
ATOM 3698 N N . LEU A 1 454 ? -15.504 40.087 3.149 1.00 85.25 454 LEU A N 1
ATOM 3699 C CA . LEU A 1 454 ? -15.903 38.702 3.416 1.00 85.25 454 LEU A CA 1
ATOM 3700 C C . LEU A 1 454 ? -16.692 38.538 4.731 1.00 85.25 454 LEU A C 1
ATOM 3702 O O . LEU A 1 454 ? -17.067 37.424 5.091 1.00 85.25 454 LEU A O 1
ATOM 3706 N N . ASN A 1 455 ? -17.013 39.626 5.446 1.00 83.69 455 ASN A N 1
ATOM 3707 C CA . ASN A 1 455 ? -17.661 39.552 6.766 1.00 83.69 455 ASN A CA 1
ATOM 3708 C C . ASN A 1 455 ? -19.012 38.841 6.766 1.00 83.69 455 ASN A C 1
ATOM 3710 O O . ASN A 1 455 ? -19.363 38.164 7.734 1.00 83.69 455 ASN A O 1
ATOM 3714 N N . GLN A 1 456 ? -19.783 38.992 5.691 1.00 76.62 456 GLN A N 1
ATOM 3715 C CA . GLN A 1 456 ? -21.050 38.281 5.571 1.00 76.62 456 GLN A CA 1
ATOM 3716 C C . GLN A 1 456 ? -20.832 36.794 5.249 1.00 76.62 456 GLN A C 1
ATOM 3718 O O . GLN A 1 456 ? -21.599 35.965 5.731 1.00 76.62 456 GLN A O 1
ATOM 3723 N N . ASP A 1 457 ? -19.770 36.445 4.518 1.00 80.44 457 ASP A N 1
ATOM 3724 C CA . ASP A 1 457 ? -19.418 35.057 4.192 1.00 80.44 457 ASP A CA 1
ATOM 3725 C C . ASP A 1 457 ? -18.909 34.287 5.414 1.00 80.44 457 ASP A C 1
ATOM 3727 O O . ASP A 1 457 ? -19.176 33.092 5.560 1.00 80.44 457 ASP A O 1
ATOM 3731 N N . TRP A 1 458 ? -18.229 34.977 6.334 1.00 80.50 458 TRP A N 1
ATOM 3732 C CA . TRP A 1 458 ? -17.751 34.406 7.593 1.00 80.50 458 TRP A CA 1
ATOM 3733 C C . TRP A 1 458 ? -18.871 33.861 8.474 1.00 80.50 458 TRP A C 1
ATOM 3735 O O . TRP A 1 458 ? -18.668 32.858 9.157 1.00 80.50 458 TRP A O 1
ATOM 3745 N N . LYS A 1 459 ? -20.069 34.455 8.410 1.00 74.88 459 LYS A N 1
ATOM 3746 C CA . LYS A 1 459 ? -21.245 33.947 9.134 1.00 74.88 459 LYS A CA 1
ATOM 3747 C C . LYS A 1 459 ? -21.665 32.561 8.641 1.00 74.88 459 LYS A C 1
ATOM 3749 O O . LYS A 1 459 ? -22.056 31.726 9.451 1.00 74.88 459 LYS A O 1
ATOM 3754 N N . ASP A 1 460 ? -21.535 32.306 7.342 1.00 66.81 460 ASP A N 1
ATOM 3755 C CA . ASP A 1 460 ? -21.890 31.023 6.732 1.00 66.81 460 ASP A CA 1
ATOM 3756 C C . ASP A 1 460 ? -20.748 29.994 6.790 1.00 66.81 460 ASP A C 1
ATOM 3758 O O . ASP A 1 460 ? -20.988 28.787 6.722 1.00 66.81 460 ASP A O 1
ATOM 3762 N N . ALA A 1 461 ? -19.497 30.454 6.877 1.00 73.06 461 ALA A N 1
ATOM 3763 C CA . ALA A 1 461 ? -18.302 29.616 6.863 1.00 73.06 461 ALA A CA 1
ATOM 3764 C C . ALA A 1 461 ? -17.285 30.035 7.946 1.00 73.06 461 ALA A C 1
ATOM 3766 O O . ALA A 1 461 ? -16.145 30.390 7.626 1.00 73.06 461 ALA A O 1
ATOM 3767 N N . PRO A 1 462 ? -17.627 29.922 9.244 1.00 78.62 462 PRO A N 1
ATOM 3768 C CA . PRO A 1 462 ? -16.756 30.368 10.335 1.00 78.62 462 PRO A CA 1
ATOM 3769 C C . PRO A 1 462 ? -15.434 29.589 10.394 1.00 78.62 462 PRO A C 1
ATOM 3771 O O . PRO A 1 462 ? -14.467 30.027 11.005 1.00 78.62 462 PRO A O 1
ATOM 3774 N N . ALA A 1 463 ? -15.362 28.392 9.801 1.00 76.75 463 ALA A N 1
ATOM 3775 C CA . ALA A 1 463 ? -14.117 27.630 9.668 1.00 76.75 463 ALA A CA 1
ATOM 3776 C C . ALA A 1 463 ? -13.082 28.334 8.782 1.00 76.75 463 ALA A C 1
ATOM 3778 O O . ALA A 1 463 ? -11.902 28.361 9.121 1.00 76.75 463 ALA A O 1
ATOM 3779 N N . LEU A 1 464 ? -13.538 28.935 7.681 1.00 84.19 464 LEU A N 1
ATOM 3780 C CA . LEU A 1 464 ? -12.674 29.675 6.769 1.00 84.19 464 LEU A CA 1
ATOM 3781 C C . LEU A 1 464 ? -12.265 31.034 7.343 1.00 84.19 464 LEU A C 1
ATOM 3783 O O . LEU A 1 464 ? -11.179 31.502 7.030 1.00 84.19 464 LEU A O 1
ATOM 3787 N N . GLN A 1 465 ? -13.073 31.629 8.226 1.00 87.81 465 GLN A N 1
ATOM 3788 C CA . GLN A 1 465 ? -12.688 32.843 8.951 1.00 87.81 465 GLN A CA 1
ATOM 3789 C C . GLN A 1 465 ? -11.480 32.604 9.872 1.00 87.81 465 GLN A C 1
ATOM 3791 O O . GLN A 1 465 ? -10.537 33.395 9.885 1.00 87.81 465 GLN A O 1
ATOM 3796 N N . ASP A 1 466 ? -11.472 31.497 10.616 1.00 88.06 466 ASP A N 1
ATOM 3797 C CA . ASP A 1 466 ? -10.338 31.160 11.485 1.00 88.06 466 ASP A CA 1
ATOM 3798 C C . ASP A 1 466 ? -9.087 30.820 10.667 1.00 88.06 466 ASP A C 1
ATOM 3800 O O . ASP A 1 466 ? -7.979 31.217 11.029 1.00 88.06 466 ASP A O 1
ATOM 3804 N N . LEU A 1 467 ? -9.262 30.147 9.523 1.00 91.38 4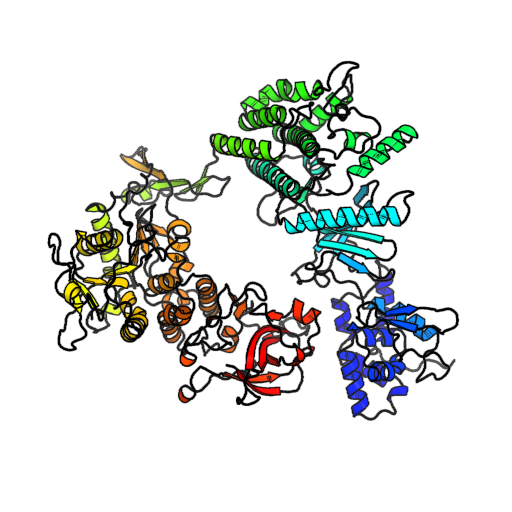67 LEU A N 1
ATOM 3805 C CA . LEU A 1 467 ? -8.174 29.919 8.574 1.00 91.38 467 LEU A CA 1
ATOM 3806 C C . LEU A 1 467 ? -7.641 31.241 8.006 1.00 91.38 467 LEU A C 1
ATOM 3808 O O . LEU A 1 467 ? -6.430 31.418 7.914 1.00 91.38 467 LEU A O 1
ATOM 3812 N N . MET A 1 468 ? -8.521 32.185 7.667 1.00 93.44 468 MET A N 1
ATOM 3813 C CA . MET A 1 468 ? -8.137 33.510 7.178 1.00 93.44 468 MET A CA 1
ATOM 3814 C C . MET A 1 468 ? -7.353 34.300 8.229 1.00 93.44 468 MET A C 1
ATOM 3816 O O . MET A 1 468 ? -6.324 34.896 7.911 1.00 93.44 468 MET A O 1
ATOM 3820 N N . THR A 1 469 ? -7.796 34.250 9.488 1.00 93.56 469 THR A N 1
ATOM 3821 C CA . THR A 1 469 ? -7.069 34.825 10.630 1.00 93.56 469 THR A CA 1
ATOM 3822 C C . THR A 1 469 ? -5.672 34.215 10.728 1.00 93.56 469 THR A C 1
ATOM 3824 O O . THR A 1 469 ? -4.679 34.937 10.778 1.00 93.56 469 THR A O 1
ATOM 3827 N N . LEU A 1 470 ? -5.571 32.884 10.640 1.00 94.81 470 LEU A N 1
ATOM 3828 C CA . LEU A 1 470 ? -4.294 32.178 10.678 1.00 94.81 470 LEU A CA 1
ATOM 3829 C C . LEU A 1 470 ? -3.359 32.586 9.525 1.00 94.81 470 LEU A C 1
ATOM 3831 O O . LEU A 1 470 ? -2.166 32.805 9.740 1.00 94.81 470 LEU A O 1
ATOM 3835 N N . ILE A 1 471 ? -3.896 32.717 8.308 1.00 96.06 471 ILE A N 1
ATOM 3836 C CA . ILE A 1 471 ? -3.153 33.183 7.129 1.00 96.06 471 ILE A CA 1
ATOM 3837 C C . ILE A 1 471 ? -2.627 34.607 7.358 1.00 96.06 471 ILE A C 1
ATOM 3839 O O . ILE A 1 471 ? -1.453 34.869 7.089 1.00 96.06 471 ILE A O 1
ATOM 3843 N N . GLY A 1 472 ? -3.456 35.512 7.882 1.00 94.75 472 GLY A N 1
ATOM 3844 C CA . GLY A 1 472 ? -3.064 36.887 8.199 1.00 94.75 472 GLY A CA 1
ATOM 3845 C C . GLY A 1 472 ? -1.975 36.982 9.266 1.00 94.75 472 GLY A C 1
ATOM 3846 O O . GLY A 1 472 ? -0.984 37.688 9.075 1.00 94.75 472 GLY A O 1
ATOM 3847 N N . ASP A 1 473 ? -2.123 36.221 10.348 1.00 94.94 473 ASP A N 1
ATOM 3848 C CA . ASP A 1 473 ? -1.235 36.272 11.513 1.00 94.94 473 ASP A CA 1
ATOM 3849 C C . ASP A 1 473 ? 0.117 35.592 11.279 1.00 94.94 473 ASP A C 1
ATOM 3851 O O . ASP A 1 473 ? 1.109 35.929 11.931 1.00 94.94 473 ASP A O 1
ATOM 3855 N N . GLN A 1 474 ? 0.174 34.613 10.370 1.00 96.50 474 GLN A N 1
ATOM 3856 C CA . GLN A 1 474 ? 1.358 33.771 10.192 1.00 96.50 474 GLN A CA 1
ATOM 3857 C C . GLN A 1 474 ? 2.036 33.927 8.828 1.00 96.50 474 GLN A C 1
ATOM 3859 O O . GLN A 1 474 ? 3.272 33.968 8.769 1.00 96.50 474 GLN A O 1
ATOM 3864 N N . LEU A 1 475 ? 1.265 34.025 7.740 1.00 95.62 475 LEU A N 1
ATOM 3865 C CA . LEU A 1 475 ? 1.777 33.981 6.366 1.00 95.62 475 LEU A CA 1
ATOM 3866 C C . LEU A 1 475 ? 1.877 35.375 5.733 1.00 95.62 475 LEU A C 1
ATOM 3868 O O . LEU A 1 475 ? 2.962 35.777 5.302 1.00 95.62 475 LEU A O 1
ATOM 3872 N N . LEU A 1 476 ? 0.787 36.150 5.744 1.00 94.50 476 LEU A N 1
ATOM 3873 C CA . LEU A 1 476 ? 0.696 37.502 5.168 1.00 94.50 476 LEU A CA 1
ATOM 3874 C C . LEU A 1 476 ? 1.239 38.597 6.107 1.00 94.50 476 LEU A C 1
ATOM 3876 O O . LEU A 1 476 ? 0.737 39.718 6.175 1.00 94.50 476 LEU A O 1
ATOM 3880 N N . VAL A 1 477 ? 2.333 38.289 6.806 1.00 92.62 477 VAL A N 1
ATOM 3881 C CA . VAL A 1 477 ? 3.037 39.216 7.699 1.00 92.62 477 VAL A CA 1
ATOM 3882 C C . VAL A 1 477 ? 4.181 39.884 6.941 1.00 92.62 477 VAL A C 1
ATOM 3884 O O . VAL A 1 477 ? 5.120 39.218 6.496 1.00 92.62 477 VAL A O 1
ATOM 3887 N N . ALA A 1 478 ? 4.125 41.209 6.784 1.00 86.69 478 ALA A N 1
ATOM 3888 C CA . ALA A 1 478 ? 5.097 41.943 5.970 1.00 86.69 478 ALA A CA 1
ATOM 3889 C C . ALA A 1 478 ? 6.534 41.842 6.517 1.00 86.69 478 ALA A C 1
ATOM 3891 O O . ALA A 1 478 ? 7.469 41.668 5.738 1.00 86.69 478 ALA A O 1
ATOM 3892 N N . SER A 1 479 ? 6.699 41.848 7.846 1.00 85.19 479 SER A N 1
ATOM 3893 C CA . SER A 1 479 ? 8.012 41.700 8.482 1.00 85.19 479 SER A CA 1
ATOM 3894 C C . SER A 1 479 ? 8.524 40.260 8.437 1.00 85.19 479 SER A C 1
ATOM 3896 O O . SER A 1 479 ? 7.899 39.345 8.980 1.00 85.19 479 SER A O 1
ATOM 3898 N N . LEU A 1 480 ? 9.714 40.061 7.870 1.00 83.25 480 LEU A N 1
ATOM 3899 C CA . LEU A 1 480 ? 10.366 38.760 7.720 1.00 83.25 480 LEU A CA 1
ATOM 3900 C C . LEU A 1 480 ? 10.725 38.135 9.075 1.00 83.25 480 LEU A C 1
ATOM 3902 O O . LEU A 1 480 ? 10.670 36.912 9.247 1.00 83.25 480 LEU A O 1
ATOM 3906 N N . LYS A 1 481 ? 11.071 38.968 10.065 1.00 83.38 481 LYS A N 1
ATOM 3907 C CA . LYS A 1 481 ? 11.375 38.506 11.428 1.00 83.38 481 LYS A CA 1
ATOM 3908 C C . LYS A 1 481 ? 10.144 37.888 12.091 1.00 83.38 481 LYS A C 1
ATOM 3910 O O . LYS A 1 481 ? 10.257 36.814 12.679 1.00 83.38 481 LYS A O 1
ATOM 3915 N N . LYS A 1 482 ? 8.981 38.530 11.943 1.00 89.12 482 LYS A N 1
ATOM 3916 C CA . LYS A 1 482 ? 7.717 38.111 12.571 1.00 89.12 482 LYS A CA 1
ATOM 3917 C C . LYS A 1 482 ? 6.993 37.004 11.805 1.00 89.12 482 LYS A C 1
ATOM 3919 O O . LYS A 1 482 ? 6.360 36.165 12.439 1.00 89.12 482 LYS A O 1
ATOM 3924 N N . ARG A 1 483 ? 7.104 36.980 10.472 1.00 93.12 483 ARG A N 1
ATOM 3925 C CA . ARG A 1 483 ? 6.461 35.970 9.619 1.00 93.12 483 ARG A CA 1
ATOM 3926 C C . ARG A 1 483 ? 6.857 34.558 10.042 1.00 93.12 483 ARG A C 1
ATOM 3928 O O . ARG A 1 483 ? 8.023 34.312 10.356 1.00 93.12 483 ARG A O 1
ATOM 3935 N N . LYS A 1 484 ? 5.909 33.632 10.028 1.00 94.75 484 LYS A N 1
ATOM 3936 C CA . LYS A 1 484 ? 6.118 32.238 10.422 1.00 94.75 484 LYS A CA 1
ATOM 3937 C C . LYS A 1 484 ? 6.616 31.383 9.259 1.00 94.75 484 LYS A C 1
ATOM 3939 O O . LYS A 1 484 ? 6.441 31.725 8.086 1.00 94.75 484 LYS A O 1
ATOM 3944 N N . TYR A 1 485 ? 7.288 30.279 9.575 1.00 94.25 485 TYR A N 1
ATOM 3945 C CA . TYR A 1 485 ? 7.592 29.252 8.575 1.00 94.25 485 TYR A CA 1
ATOM 3946 C C . TYR A 1 485 ? 6.332 28.442 8.241 1.00 94.25 485 TYR A C 1
ATOM 3948 O O . TYR A 1 485 ? 5.468 28.274 9.098 1.00 94.25 485 TYR A O 1
ATOM 3956 N N . ILE A 1 486 ? 6.258 27.880 7.029 1.00 94.56 486 ILE A N 1
ATOM 3957 C CA . ILE A 1 486 ? 5.136 27.019 6.603 1.00 94.56 486 ILE A CA 1
ATOM 3958 C C . ILE A 1 486 ? 4.927 25.850 7.575 1.00 94.56 486 ILE A C 1
ATOM 3960 O O . ILE A 1 486 ? 3.796 25.569 7.938 1.00 94.56 486 ILE A O 1
ATOM 3964 N N . ARG A 1 487 ? 6.007 25.266 8.109 1.00 94.88 487 ARG A N 1
ATOM 3965 C CA . ARG A 1 487 ? 5.970 24.280 9.206 1.00 94.88 487 ARG A CA 1
ATOM 3966 C C . ARG A 1 487 ? 5.114 24.716 10.406 1.00 94.88 487 ARG A C 1
ATOM 3968 O O . ARG A 1 487 ? 4.406 23.903 10.984 1.00 94.88 487 ARG A O 1
ATOM 3975 N N . GLU A 1 488 ? 5.257 25.964 10.850 1.00 96.25 488 GLU A N 1
ATOM 3976 C CA . GLU A 1 488 ? 4.542 26.473 12.033 1.00 96.25 488 GLU A CA 1
ATOM 3977 C C . GLU A 1 488 ? 3.063 26.722 11.705 1.00 96.25 488 GLU A C 1
ATOM 3979 O O . GLU A 1 488 ? 2.182 26.428 12.518 1.00 96.25 488 GLU A O 1
ATOM 3984 N N . PHE A 1 489 ? 2.799 27.200 10.485 1.00 96.31 489 PHE A N 1
ATOM 3985 C CA . PHE A 1 489 ? 1.447 27.329 9.952 1.00 96.31 489 PHE A CA 1
ATOM 3986 C C . PHE A 1 489 ? 0.768 25.966 9.808 1.00 96.31 489 PHE A C 1
ATOM 3988 O O . PHE A 1 489 ? -0.369 25.831 10.240 1.00 96.31 489 PHE A O 1
ATOM 3995 N N . TYR A 1 490 ? 1.471 24.947 9.304 1.00 95.75 490 TYR A N 1
ATOM 3996 C CA . TYR A 1 490 ? 0.975 23.574 9.197 1.00 95.75 490 TYR A CA 1
ATOM 3997 C C . TYR A 1 490 ? 0.507 23.032 10.547 1.00 95.75 490 TYR A C 1
ATOM 3999 O O . TYR A 1 490 ? -0.620 22.566 10.661 1.00 95.75 490 TYR A O 1
ATOM 4007 N N . GLN A 1 491 ? 1.323 23.186 11.594 1.00 93.31 491 GLN A N 1
ATOM 4008 C CA . GLN A 1 491 ? 0.942 22.743 12.936 1.00 93.31 491 GLN A CA 1
ATOM 4009 C C . GLN A 1 491 ? -0.322 23.453 13.435 1.00 93.31 491 GLN A C 1
ATOM 4011 O O . GLN A 1 491 ? -1.223 22.834 13.995 1.00 93.31 491 GLN A O 1
ATOM 4016 N N . SER A 1 492 ? -0.400 24.764 13.204 1.00 94.38 492 SER A N 1
ATOM 4017 C CA . SER A 1 492 ? -1.553 25.568 13.613 1.00 94.38 492 SER A CA 1
ATOM 4018 C C . SER A 1 492 ? -2.810 25.232 12.798 1.00 94.38 492 SER A C 1
ATOM 4020 O O . SER A 1 492 ? -3.922 25.282 13.323 1.00 94.38 492 SER A O 1
ATOM 4022 N N . LEU A 1 493 ? -2.634 24.879 11.522 1.00 91.94 493 LEU A N 1
ATOM 4023 C CA . LEU A 1 493 ? -3.680 24.420 10.616 1.00 91.94 493 LEU A CA 1
ATOM 4024 C C . LEU A 1 493 ? -4.225 23.062 11.066 1.00 91.94 493 LEU A C 1
ATOM 4026 O O . LEU A 1 493 ? -5.438 22.910 11.159 1.00 91.94 493 LEU A O 1
ATOM 4030 N N . GLU A 1 494 ? -3.359 22.106 11.408 1.00 89.06 494 GLU A N 1
ATOM 4031 C CA . GLU A 1 494 ? -3.779 20.825 11.982 1.00 89.06 494 GLU A CA 1
ATOM 4032 C C . GLU A 1 494 ? -4.589 21.028 13.264 1.00 89.06 494 GLU A C 1
ATOM 4034 O O . GLU A 1 494 ? -5.647 20.422 13.436 1.00 89.06 494 GLU A O 1
ATOM 4039 N N . ASP A 1 495 ? -4.125 21.902 14.158 1.00 85.81 495 ASP A N 1
ATOM 4040 C CA . ASP A 1 495 ? -4.838 22.217 15.394 1.00 85.81 495 ASP A CA 1
ATOM 4041 C C . ASP A 1 495 ? -6.202 22.860 15.109 1.00 85.81 495 ASP A C 1
ATOM 4043 O O . ASP A 1 495 ? -7.183 22.573 15.800 1.00 85.81 495 ASP A O 1
ATOM 4047 N N . LEU A 1 496 ? -6.291 23.714 14.084 1.00 84.19 496 LEU A N 1
ATOM 4048 C CA . LEU A 1 496 ? -7.545 24.315 13.639 1.00 84.19 496 LEU A CA 1
ATOM 4049 C C . LEU A 1 496 ? -8.506 23.262 13.070 1.00 84.19 496 LEU A C 1
ATOM 4051 O O . LEU A 1 496 ? -9.673 23.243 13.462 1.00 84.19 496 LEU A O 1
ATOM 4055 N N . ILE A 1 497 ? -8.027 22.371 12.200 1.00 78.56 497 ILE A N 1
ATOM 4056 C CA . ILE A 1 497 ? -8.813 21.275 11.616 1.00 78.56 497 ILE A CA 1
ATOM 4057 C C . ILE A 1 497 ? -9.334 20.362 12.732 1.00 78.56 497 ILE A C 1
ATOM 4059 O O . ILE A 1 497 ? -10.540 20.119 12.816 1.00 78.56 497 ILE A O 1
ATOM 4063 N N . LYS A 1 498 ? -8.463 19.969 13.672 1.00 72.81 498 LYS A N 1
ATOM 4064 C CA . LYS A 1 498 ? -8.827 19.196 14.872 1.00 72.81 498 LYS A CA 1
ATOM 4065 C C . LYS A 1 498 ? -9.893 19.913 15.714 1.00 72.81 498 LYS A C 1
ATOM 4067 O O . LYS A 1 498 ? -10.822 19.274 16.203 1.00 72.81 498 LYS A O 1
ATOM 4072 N N . LYS A 1 499 ? -9.827 21.246 15.847 1.00 68.25 499 LYS A N 1
ATOM 4073 C CA . LYS A 1 499 ? -10.843 22.062 16.547 1.00 68.25 499 LYS A CA 1
ATOM 4074 C C . LYS A 1 499 ? -12.168 22.208 15.769 1.00 68.25 499 LYS A C 1
ATOM 4076 O O . LYS A 1 499 ? -13.208 22.384 16.410 1.00 68.25 499 LYS A O 1
ATOM 4081 N N . LYS A 1 500 ? -12.152 22.150 14.427 1.00 57.38 500 LYS A N 1
ATOM 4082 C CA . LYS A 1 500 ? -13.264 22.484 13.499 1.00 57.38 500 LYS A CA 1
ATOM 4083 C C . LYS A 1 500 ? -14.044 21.306 12.910 1.00 57.38 500 LYS A C 1
ATOM 4085 O O . LYS A 1 500 ? -15.035 21.557 12.227 1.00 57.38 500 LYS A O 1
ATOM 4090 N N . ILE A 1 501 ? -13.756 20.060 13.291 1.00 53.38 501 ILE A N 1
ATOM 4091 C CA . ILE A 1 501 ? -14.681 18.905 13.131 1.00 53.38 501 ILE A CA 1
ATOM 4092 C C . ILE A 1 501 ? -16.095 19.190 13.730 1.00 53.38 501 ILE A C 1
ATOM 4094 O O . ILE A 1 501 ? -17.046 18.443 13.540 1.00 53.38 501 ILE A O 1
ATOM 4098 N N . LYS A 1 502 ? -16.277 20.354 14.362 1.00 48.59 502 LYS A N 1
ATOM 4099 C CA . LYS A 1 502 ? -17.517 20.967 14.849 1.00 48.59 502 LYS A CA 1
ATOM 4100 C C . LYS A 1 502 ? -18.370 21.744 13.798 1.00 48.59 502 LYS A C 1
ATOM 4102 O O . LYS A 1 502 ? -19.125 22.623 14.204 1.00 48.59 502 LYS A O 1
ATOM 4107 N N . GLY A 1 503 ? -18.251 21.509 12.478 1.00 51.59 503 GLY A N 1
ATOM 4108 C CA . GLY A 1 503 ? -19.116 22.105 11.417 1.00 51.59 503 GLY A CA 1
ATOM 4109 C C . GLY A 1 503 ? -20.373 21.266 11.075 1.00 51.59 503 GLY A C 1
ATOM 4110 O O . GLY A 1 503 ? -20.483 20.149 11.576 1.00 51.59 503 GLY A O 1
ATOM 4111 N N . PRO A 1 504 ? -21.335 21.726 10.230 1.00 54.31 504 PRO A N 1
ATOM 4112 C CA . PRO A 1 504 ? -22.519 20.923 9.910 1.00 54.31 504 PRO A CA 1
ATOM 4113 C C . PRO A 1 504 ? -22.112 19.656 9.143 1.00 54.31 504 PRO A C 1
ATOM 4115 O O . PRO A 1 504 ? -21.500 19.720 8.073 1.00 54.31 504 PRO A O 1
ATOM 4118 N N . ILE A 1 505 ? -22.497 18.490 9.659 1.00 60.78 505 ILE A N 1
ATOM 4119 C CA . ILE A 1 505 ? -22.160 17.157 9.132 1.00 60.78 505 ILE A CA 1
ATOM 4120 C C . ILE A 1 505 ? -23.255 16.702 8.149 1.00 60.78 505 ILE A C 1
ATOM 4122 O O . ILE A 1 505 ? -24.438 16.883 8.442 1.00 60.78 505 ILE A O 1
ATOM 4126 N N . THR A 1 506 ? -22.917 16.224 6.931 1.00 75.69 506 THR A N 1
ATOM 4127 C CA . THR A 1 506 ? -23.948 15.625 6.046 1.00 75.69 506 THR A CA 1
ATOM 4128 C C . THR A 1 506 ? -24.022 14.176 6.387 1.00 75.69 506 THR A C 1
ATOM 4130 O O . THR A 1 506 ? -23.001 13.487 6.342 1.00 75.69 506 THR A O 1
ATOM 4133 N N . LEU A 1 507 ? -25.239 13.739 6.626 1.00 81.06 507 LEU A N 1
ATOM 4134 C CA . LEU A 1 507 ? -25.545 12.376 6.949 1.00 81.06 507 LEU A CA 1
ATOM 4135 C C . LEU A 1 507 ? -26.360 11.798 5.799 1.00 81.06 507 LEU A C 1
ATOM 4137 O O . LEU A 1 507 ? -27.353 12.393 5.384 1.00 81.06 507 LEU A O 1
ATOM 4141 N N . GLU A 1 508 ? -25.917 10.664 5.277 1.00 88.19 508 GLU A N 1
ATOM 4142 C CA . GLU A 1 508 ? -26.700 9.834 4.370 1.00 88.19 508 GLU A CA 1
ATOM 4143 C C . GLU A 1 508 ? -27.099 8.562 5.111 1.00 88.19 508 GLU A C 1
ATOM 4145 O O . GLU A 1 508 ? -26.273 7.933 5.774 1.00 88.19 508 GLU A O 1
ATOM 4150 N N . ARG A 1 509 ? -28.370 8.168 5.002 1.00 88.38 509 ARG A N 1
ATOM 4151 C CA . ARG A 1 509 ? -28.838 6.885 5.526 1.00 88.38 509 ARG A CA 1
ATOM 4152 C C . ARG A 1 509 ? -28.710 5.818 4.442 1.00 88.38 509 ARG A C 1
ATOM 4154 O O . ARG A 1 509 ? -29.409 5.879 3.435 1.00 88.38 509 ARG A O 1
ATOM 4161 N N . VAL A 1 510 ? -27.895 4.805 4.705 1.00 85.69 510 VAL A N 1
ATOM 4162 C CA . VAL A 1 510 ? -27.744 3.606 3.876 1.00 85.69 510 VAL A CA 1
ATOM 4163 C C . VAL A 1 510 ? -28.313 2.425 4.658 1.00 85.69 510 VAL A C 1
ATOM 4165 O O . VAL A 1 510 ? -27.707 1.943 5.616 1.00 85.69 510 VAL A O 1
ATOM 4168 N N . GLY A 1 511 ? -29.520 1.986 4.293 1.00 87.06 511 GLY A N 1
ATOM 4169 C CA . GLY A 1 511 ? -30.237 0.947 5.039 1.00 87.06 511 GLY A CA 1
ATOM 4170 C C . GLY A 1 511 ? -30.477 1.360 6.496 1.00 87.06 511 GLY A C 1
ATOM 4171 O O . GLY A 1 511 ? -31.093 2.402 6.744 1.00 87.06 511 GLY A O 1
ATOM 4172 N N . SER A 1 512 ? -29.969 0.555 7.434 1.00 89.19 512 SER A N 1
ATOM 4173 C CA . SER A 1 512 ? -30.031 0.796 8.882 1.00 89.19 512 SER A CA 1
ATOM 4174 C C . SER A 1 512 ? -28.841 1.556 9.453 1.00 89.19 512 SER A C 1
ATOM 4176 O O . SER A 1 512 ? -28.736 1.675 10.672 1.00 89.19 512 SER A O 1
ATOM 4178 N N . LYS A 1 513 ? -27.930 2.048 8.611 1.00 91.00 513 LYS A N 1
ATOM 4179 C CA . LYS A 1 513 ? -26.773 2.833 9.038 1.00 91.00 513 LYS A CA 1
ATOM 4180 C C . LYS A 1 513 ? -26.870 4.263 8.522 1.00 91.00 513 LYS A C 1
ATOM 4182 O O . LYS A 1 513 ? -27.441 4.526 7.466 1.00 91.00 513 LYS A O 1
ATOM 4187 N N . ILE A 1 514 ? -26.271 5.187 9.254 1.00 90.06 514 ILE A N 1
ATOM 4188 C CA . ILE A 1 514 ? -26.065 6.571 8.845 1.00 90.06 514 ILE A CA 1
ATOM 4189 C C . ILE A 1 514 ? -24.567 6.772 8.678 1.00 90.06 514 ILE A C 1
ATOM 4191 O O . ILE A 1 514 ? -23.801 6.515 9.609 1.00 90.06 514 ILE A O 1
ATOM 4195 N N . LYS A 1 515 ? -24.156 7.226 7.498 1.00 85.94 515 LYS A N 1
ATOM 4196 C CA . LYS A 1 515 ? -22.766 7.535 7.180 1.00 85.94 515 LYS A CA 1
ATOM 4197 C C . LYS A 1 515 ? -22.555 9.018 6.955 1.00 85.94 515 LYS A C 1
ATOM 4199 O O . LYS A 1 515 ? -23.460 9.746 6.542 1.00 85.94 515 LYS A O 1
ATOM 4204 N N . VAL A 1 516 ? -21.336 9.459 7.213 1.00 78.50 516 VAL A N 1
ATOM 4205 C CA . VAL A 1 516 ? -20.902 10.814 6.918 1.00 78.50 516 VAL A CA 1
ATOM 4206 C C . VAL A 1 516 ? -20.452 10.866 5.466 1.00 78.50 516 VAL A C 1
ATOM 4208 O O . VAL A 1 516 ? -19.449 10.265 5.099 1.00 78.50 516 VAL A O 1
ATOM 4211 N N . LEU A 1 517 ? -21.138 11.659 4.640 1.00 69.81 517 LEU A N 1
ATOM 4212 C CA . LEU A 1 517 ? -20.816 11.747 3.208 1.00 69.81 517 LEU A CA 1
ATOM 4213 C C . LEU A 1 517 ? -19.383 12.235 2.906 1.00 69.81 517 LEU A C 1
ATOM 4215 O O . LEU A 1 517 ? -18.958 12.130 1.768 1.00 69.81 517 LEU A O 1
ATOM 4219 N N . SER A 1 518 ? -18.654 12.847 3.856 1.00 58.22 518 SER A N 1
ATOM 4220 C CA . SER A 1 518 ? -17.260 13.293 3.599 1.00 58.22 518 SER A CA 1
ATOM 4221 C C . SER A 1 518 ? -16.321 12.122 3.501 1.00 58.22 518 SER A C 1
ATOM 4223 O O . SER A 1 518 ? -15.376 12.162 2.731 1.00 58.22 518 SER A O 1
ATOM 4225 N N . THR A 1 519 ? -16.509 11.194 4.429 1.00 64.19 519 THR A N 1
ATOM 4226 C CA . THR A 1 519 ? -15.516 10.196 4.801 1.00 64.19 519 THR A CA 1
ATOM 4227 C C . THR A 1 519 ? -15.967 8.803 4.402 1.00 64.19 519 THR A C 1
ATOM 4229 O O . THR A 1 519 ? -15.219 7.858 4.597 1.00 64.19 519 THR A O 1
ATOM 4232 N N . ASP A 1 520 ? -17.205 8.670 3.916 1.00 70.88 520 ASP A N 1
ATOM 4233 C CA . ASP A 1 520 ? -17.905 7.399 3.720 1.00 70.88 520 ASP A CA 1
ATOM 4234 C C . ASP A 1 520 ? -18.013 6.547 5.004 1.00 70.88 520 ASP A C 1
ATOM 4236 O O . ASP A 1 520 ? -18.442 5.399 4.982 1.00 70.88 520 ASP A O 1
ATOM 4240 N N . GLN A 1 521 ? -17.677 7.131 6.160 1.00 75.00 521 GLN A N 1
ATOM 4241 C CA . GLN A 1 521 ? -17.644 6.448 7.445 1.00 75.00 521 GLN A CA 1
ATOM 4242 C C . GLN A 1 521 ? -19.053 6.323 8.021 1.00 75.00 521 GLN A C 1
ATOM 4244 O O . GLN A 1 521 ? -19.760 7.324 8.182 1.00 75.00 521 GLN A O 1
ATOM 4249 N N . HIS A 1 522 ? -19.445 5.110 8.396 1.00 84.62 522 HIS A N 1
ATOM 4250 C CA . HIS A 1 522 ? -20.653 4.877 9.178 1.00 84.62 522 HIS A CA 1
ATOM 4251 C C . HIS A 1 522 ? -20.459 5.345 10.626 1.00 84.62 522 HIS A C 1
ATOM 4253 O O . HIS A 1 522 ? -19.428 5.080 11.233 1.00 84.62 522 HIS A O 1
ATOM 4259 N N . ILE A 1 523 ? -21.442 6.067 11.168 1.00 88.75 523 ILE A N 1
ATOM 4260 C CA . ILE A 1 523 ? -21.355 6.658 12.514 1.00 88.75 523 ILE A CA 1
ATOM 4261 C C . ILE A 1 523 ? -22.519 6.283 13.429 1.00 88.75 523 ILE A C 1
ATOM 4263 O O . ILE A 1 523 ? -22.362 6.295 14.646 1.00 88.75 523 ILE A O 1
ATOM 4267 N N . ILE A 1 524 ? -23.694 5.966 12.874 1.00 92.62 524 ILE A N 1
ATOM 4268 C CA . ILE A 1 524 ? -24.883 5.601 13.656 1.00 92.62 524 ILE A CA 1
ATOM 4269 C C . ILE A 1 524 ? -25.532 4.369 13.034 1.00 92.62 524 ILE A C 1
ATOM 4271 O O . ILE A 1 524 ? -25.741 4.316 11.823 1.00 92.62 524 ILE A O 1
ATOM 4275 N N . SER A 1 525 ? -25.913 3.416 13.876 1.00 93.50 525 SER A N 1
ATOM 4276 C CA . SER A 1 525 ? -26.773 2.284 13.543 1.00 93.50 525 SER A CA 1
ATOM 4277 C C . SER A 1 525 ? -28.164 2.462 14.173 1.00 93.50 525 SER A C 1
ATOM 4279 O O . SER A 1 525 ? -28.294 2.894 15.320 1.00 93.50 525 SER A O 1
ATOM 4281 N N . LEU A 1 526 ? -29.210 2.127 13.412 1.00 92.19 526 LEU A N 1
ATOM 4282 C CA . LEU A 1 526 ? -30.621 2.231 13.795 1.00 92.19 526 LEU A CA 1
ATOM 4283 C C . LEU A 1 526 ? -31.177 0.860 14.193 1.00 92.19 526 LEU A C 1
ATOM 4285 O O . LEU A 1 526 ? -31.191 -0.055 13.364 1.00 92.19 526 LEU A O 1
ATOM 4289 N N . TYR A 1 527 ? -31.684 0.739 15.422 1.00 91.25 527 TYR A N 1
ATOM 4290 C CA . TYR A 1 527 ? -32.226 -0.507 15.970 1.00 91.25 527 TYR A CA 1
ATOM 4291 C C . TYR A 1 527 ? -33.706 -0.402 16.354 1.00 91.25 527 TYR A C 1
ATOM 4293 O O . TYR A 1 527 ? -34.164 0.636 16.829 1.00 91.25 527 TYR A O 1
ATOM 4301 N N . CYS A 1 528 ? -34.440 -1.501 16.202 1.00 88.50 528 CYS A N 1
ATOM 4302 C CA . CYS A 1 528 ? -35.810 -1.686 16.694 1.00 88.50 528 CYS A CA 1
ATOM 4303 C C . CYS A 1 528 ? -35.984 -3.117 17.237 1.00 88.50 528 CYS A C 1
ATOM 4305 O O . CYS A 1 528 ? -35.080 -3.940 17.094 1.00 88.50 528 CYS A O 1
ATOM 4307 N N . ASP A 1 529 ? -37.111 -3.432 17.878 1.00 81.19 529 ASP A N 1
ATOM 4308 C CA . ASP A 1 529 ? -37.417 -4.827 18.219 1.00 81.19 529 ASP A CA 1
ATOM 4309 C C . ASP A 1 529 ? -37.886 -5.633 16.991 1.00 81.19 529 ASP A C 1
ATOM 4311 O O . ASP A 1 529 ? -38.264 -5.079 15.956 1.00 81.19 529 ASP A O 1
ATOM 4315 N N . GLN A 1 530 ? -37.851 -6.967 17.097 1.00 74.50 530 GLN A N 1
ATOM 4316 C CA . GLN A 1 530 ? -38.229 -7.860 15.992 1.00 74.50 530 GLN A CA 1
ATOM 4317 C C . GLN A 1 530 ? -39.682 -7.677 15.540 1.00 74.50 530 GLN A C 1
ATOM 4319 O O . GLN A 1 530 ? -39.968 -7.781 14.350 1.00 74.50 530 GLN A O 1
ATOM 4324 N N . VAL A 1 531 ? -40.597 -7.400 16.473 1.00 72.88 531 VAL A N 1
ATOM 4325 C CA . VAL A 1 531 ? -42.028 -7.235 16.173 1.00 72.88 531 VAL A CA 1
ATOM 4326 C C . VAL A 1 531 ? -42.249 -5.996 15.301 1.00 72.88 531 VAL A C 1
ATOM 4328 O O . VAL A 1 531 ? -43.114 -5.981 14.426 1.00 72.88 531 VAL A O 1
ATOM 4331 N N . SER A 1 532 ? -41.423 -4.973 15.494 1.00 73.94 532 SER A N 1
ATOM 4332 C CA . SER A 1 532 ? -41.626 -3.647 14.918 1.00 73.94 532 SER A CA 1
ATOM 4333 C C . SER A 1 532 ? -40.814 -3.375 13.663 1.00 73.94 532 SER A C 1
ATOM 4335 O O . SER A 1 532 ? -41.044 -2.358 13.008 1.00 73.94 532 SER A O 1
ATOM 4337 N N . GLN A 1 533 ? -39.924 -4.286 13.265 1.00 77.62 533 GLN A N 1
ATOM 4338 C CA . GLN A 1 533 ? -39.178 -4.177 12.009 1.00 77.62 533 GLN A CA 1
ATOM 4339 C C . GLN A 1 533 ? -40.108 -4.018 10.790 1.00 77.62 533 GLN A C 1
ATOM 4341 O O . GLN A 1 533 ? -39.768 -3.317 9.840 1.00 77.62 533 GLN A O 1
ATOM 4346 N N . LEU A 1 534 ? -41.311 -4.602 10.833 1.00 76.56 534 LEU A N 1
ATOM 4347 C CA . LEU A 1 534 ? -42.328 -4.433 9.788 1.00 76.56 534 LEU A CA 1
ATOM 4348 C C . LEU A 1 534 ? -42.816 -2.978 9.659 1.00 76.56 534 LEU A C 1
ATOM 4350 O O . LEU A 1 534 ? -43.114 -2.530 8.554 1.00 76.56 534 LEU A O 1
ATOM 4354 N N . ALA A 1 535 ? -42.884 -2.237 10.769 1.00 73.38 535 ALA A N 1
ATOM 4355 C CA . ALA A 1 535 ? -43.324 -0.842 10.800 1.00 73.38 535 ALA A CA 1
ATOM 4356 C C . ALA A 1 535 ? -42.182 0.152 10.513 1.00 73.38 535 ALA A C 1
ATOM 4358 O O . ALA A 1 535 ? -42.421 1.230 9.968 1.00 73.38 535 ALA A O 1
ATOM 4359 N N . VAL A 1 536 ? -40.938 -0.209 10.844 1.00 80.06 536 VAL A N 1
ATOM 4360 C CA . VAL A 1 536 ? -39.718 0.574 10.573 1.00 80.06 536 VAL A CA 1
ATOM 4361 C C . VAL A 1 536 ? -38.715 -0.262 9.767 1.00 80.06 536 VAL A C 1
ATOM 4363 O O . VAL A 1 536 ? -37.677 -0.666 10.292 1.00 80.06 536 VAL A O 1
ATOM 4366 N N . PRO A 1 537 ? -38.968 -0.485 8.461 1.00 79.06 537 PRO A N 1
ATOM 4367 C CA . PRO A 1 537 ? -38.171 -1.400 7.634 1.00 79.06 537 PRO A CA 1
ATOM 4368 C C . PRO A 1 537 ? -36.730 -0.928 7.406 1.00 79.06 537 PRO A C 1
ATOM 4370 O O . PRO A 1 537 ? -35.883 -1.689 6.946 1.00 79.06 537 PRO A O 1
ATOM 4373 N N . PHE A 1 538 ? -36.435 0.337 7.712 1.00 85.00 538 PHE A N 1
ATOM 4374 C CA . PHE A 1 538 ? -35.086 0.882 7.649 1.00 85.00 538 PHE A CA 1
ATOM 4375 C C . PHE A 1 538 ? -34.262 0.649 8.923 1.00 85.00 538 PHE A C 1
ATOM 4377 O O . PHE A 1 538 ? -33.075 0.944 8.897 1.00 85.00 538 PHE A O 1
ATOM 4384 N N . ALA A 1 539 ? -34.839 0.169 10.027 1.00 86.88 539 ALA A N 1
ATOM 4385 C CA . ALA A 1 539 ? -34.108 -0.177 11.247 1.00 86.88 539 ALA A CA 1
ATOM 4386 C C . ALA A 1 539 ? -33.910 -1.699 11.337 1.00 86.88 539 ALA A C 1
ATOM 4388 O O . ALA A 1 539 ? -34.710 -2.469 10.804 1.00 86.88 539 ALA A O 1
ATOM 4389 N N . LYS A 1 540 ? -32.838 -2.144 12.004 1.00 87.81 540 LYS A N 1
ATOM 4390 C CA . LYS A 1 540 ? -32.539 -3.578 12.174 1.00 87.81 540 LYS A CA 1
ATOM 4391 C C . LYS A 1 540 ? -32.887 -4.070 13.588 1.00 87.81 540 LYS A C 1
ATOM 4393 O O . LYS A 1 540 ? -32.781 -3.290 14.533 1.00 87.81 540 LYS A O 1
ATOM 4398 N N . PRO A 1 541 ? -33.266 -5.342 13.781 1.00 86.69 541 PRO A N 1
ATOM 4399 C CA . PRO A 1 541 ? -33.271 -5.957 15.101 1.00 86.69 541 PRO A CA 1
ATOM 4400 C C . PRO A 1 541 ? -31.842 -6.043 15.640 1.00 86.69 541 PRO A C 1
ATOM 4402 O O . PRO A 1 541 ? -30.910 -6.277 14.870 1.00 86.69 541 PRO A O 1
ATOM 4405 N N . GLY A 1 542 ? -31.655 -5.870 16.947 1.00 88.50 542 GLY A N 1
ATOM 4406 C CA . GLY A 1 542 ? -30.348 -6.072 17.573 1.00 88.50 542 GLY A CA 1
ATOM 4407 C C . GLY A 1 542 ? -30.251 -5.544 18.998 1.00 88.50 542 GLY A C 1
ATOM 4408 O O . GLY A 1 542 ? -31.257 -5.164 19.598 1.00 88.50 542 GLY A O 1
ATOM 4409 N N . LEU A 1 543 ? -29.026 -5.518 19.521 1.00 89.19 543 LEU A N 1
ATOM 4410 C CA . LEU A 1 543 ? -28.697 -5.006 20.852 1.00 89.19 543 LEU A CA 1
ATOM 4411 C C . LEU A 1 543 ? -28.066 -3.608 20.729 1.00 89.19 543 LEU A C 1
ATOM 4413 O O . LEU A 1 543 ? -26.862 -3.489 20.481 1.00 89.19 543 LEU A O 1
ATOM 4417 N N . PRO A 1 544 ? -28.856 -2.521 20.855 1.00 88.81 544 PRO A N 1
ATOM 4418 C CA . PRO A 1 544 ? -28.304 -1.169 20.834 1.00 88.81 544 PRO A CA 1
ATOM 4419 C C . PRO A 1 544 ? -27.424 -0.918 22.065 1.00 88.81 544 PRO A C 1
ATOM 4421 O O . PRO A 1 544 ? -26.338 -0.359 21.929 1.00 88.81 544 PRO A O 1
ATOM 4424 N N . LEU A 1 545 ? -27.859 -1.391 23.238 1.00 89.38 545 LEU A N 1
ATOM 4425 C CA . LEU A 1 545 ? -27.062 -1.461 24.462 1.00 89.38 545 LEU A CA 1
ATOM 4426 C C . LEU A 1 545 ? -26.436 -2.850 24.558 1.00 89.38 545 LEU A C 1
ATOM 4428 O O . LEU A 1 545 ? -27.157 -3.849 24.523 1.00 89.38 545 LEU A O 1
ATOM 4432 N N . LEU A 1 546 ? -25.112 -2.894 24.664 1.00 90.81 546 LEU A N 1
ATOM 4433 C CA . LEU A 1 546 ? -24.380 -4.138 24.863 1.00 90.81 546 LEU A CA 1
ATOM 4434 C C . LEU A 1 546 ? -24.413 -4.543 26.348 1.00 90.81 546 LEU A C 1
ATOM 4436 O O . LEU A 1 546 ? -24.464 -3.655 27.206 1.00 90.81 546 LEU A O 1
ATOM 4440 N N . PRO A 1 547 ? -24.386 -5.849 26.662 1.00 91.25 547 PRO A N 1
ATOM 4441 C CA . PRO A 1 547 ? -24.177 -6.332 28.023 1.00 91.25 547 PRO A CA 1
ATOM 4442 C C . PRO A 1 547 ? -22.895 -5.772 28.657 1.00 91.25 547 PRO A C 1
ATOM 4444 O O . PRO A 1 547 ? -21.937 -5.427 27.966 1.00 91.25 547 PRO A O 1
ATOM 4447 N N . GLU A 1 548 ? -22.850 -5.698 29.989 1.00 91.25 548 GLU A N 1
ATOM 4448 C CA . GLU A 1 548 ? -21.608 -5.342 30.680 1.00 91.25 548 GLU A CA 1
ATOM 4449 C C . GLU A 1 548 ? -20.557 -6.447 30.504 1.00 91.25 548 GLU A C 1
ATOM 4451 O O . GLU A 1 548 ? -20.881 -7.637 30.489 1.00 91.25 548 GLU A O 1
ATOM 4456 N N . VAL A 1 549 ? -19.283 -6.061 30.405 1.00 91.31 549 VAL A N 1
ATOM 4457 C CA . VAL A 1 549 ? -18.181 -7.010 30.202 1.00 91.31 549 VAL A CA 1
ATOM 4458 C C . VAL A 1 549 ? -18.117 -8.006 31.358 1.00 91.31 549 VAL A C 1
ATOM 4460 O O . VAL A 1 549 ? -18.093 -7.627 32.530 1.00 91.31 549 VAL A O 1
ATOM 4463 N N . ALA A 1 550 ? -18.045 -9.288 31.014 1.00 90.25 550 ALA A N 1
ATOM 4464 C CA . ALA A 1 550 ? -18.015 -10.420 31.926 1.00 90.25 550 ALA A CA 1
ATOM 4465 C C . ALA A 1 550 ? -19.233 -10.517 32.871 1.00 90.25 550 ALA A C 1
ATOM 4467 O O . ALA A 1 550 ? -19.128 -11.090 33.967 1.00 90.25 550 ALA A O 1
ATOM 4468 N N . SER A 1 551 ? -20.376 -9.962 32.450 1.00 93.75 551 SER A N 1
ATOM 4469 C CA . SER A 1 551 ? -21.673 -10.086 33.123 1.00 93.75 551 SER A CA 1
ATOM 4470 C C . SER A 1 551 ? -22.366 -11.424 32.819 1.00 93.75 551 SER A C 1
ATOM 4472 O O . SER A 1 551 ? -22.073 -12.068 31.804 1.00 93.75 551 SER A O 1
ATOM 4474 N N . PRO A 1 552 ? -23.317 -11.863 33.667 1.00 93.56 552 PRO A N 1
ATOM 4475 C CA . PRO A 1 552 ? -24.168 -13.014 33.365 1.00 93.56 552 PRO A CA 1
ATOM 4476 C C . PRO A 1 552 ? -24.907 -12.885 32.025 1.00 93.56 552 PRO A C 1
ATOM 4478 O O . PRO A 1 552 ? -25.069 -13.882 31.321 1.00 93.56 552 PRO A O 1
ATOM 4481 N N . GLU A 1 553 ? -25.324 -11.674 31.652 1.00 94.19 553 GLU A N 1
ATOM 4482 C CA . GLU A 1 553 ? -26.025 -11.372 30.404 1.00 94.19 553 GLU A CA 1
ATOM 4483 C C . GLU A 1 553 ? -25.119 -11.567 29.181 1.00 94.19 553 GLU A C 1
ATOM 4485 O O . GLU A 1 553 ? -25.537 -12.213 28.219 1.00 94.19 553 GLU A O 1
ATOM 4490 N N . GLU A 1 554 ? -23.869 -11.085 29.232 1.00 94.00 554 GLU A N 1
ATOM 4491 C CA . GLU A 1 554 ? -22.876 -11.287 28.164 1.00 94.00 554 GLU A CA 1
ATOM 4492 C C . GLU A 1 554 ? -22.607 -12.782 27.952 1.00 94.00 554 GLU A C 1
ATOM 4494 O O . GLU A 1 554 ? -22.687 -13.300 26.836 1.00 94.00 554 GLU A O 1
ATOM 4499 N N . PHE A 1 555 ? -22.372 -13.524 29.038 1.00 94.50 555 PHE A N 1
ATOM 4500 C CA . PHE A 1 555 ? -22.141 -14.964 28.947 1.00 94.50 555 PHE A CA 1
ATOM 4501 C C . PHE A 1 555 ? -23.388 -15.740 28.505 1.00 94.50 555 PHE A C 1
ATOM 4503 O O . PHE A 1 555 ? -23.262 -16.750 27.810 1.00 94.50 555 PHE A O 1
ATOM 4510 N N . SER A 1 556 ? -24.591 -15.283 28.860 1.00 95.25 556 SER A N 1
ATOM 4511 C CA . SER A 1 556 ? -25.852 -15.862 28.378 1.00 95.25 556 SER A CA 1
ATOM 4512 C C . SER A 1 556 ? -26.034 -15.656 26.871 1.00 95.25 556 SER A C 1
ATOM 4514 O O . SER A 1 556 ? -26.434 -16.584 26.159 1.00 95.25 556 SER A O 1
ATOM 4516 N N . LEU A 1 557 ? -25.664 -14.477 26.358 1.00 94.25 557 LEU A N 1
ATOM 4517 C CA . LEU A 1 557 ? -25.630 -14.200 24.924 1.00 94.25 557 LEU A CA 1
ATOM 4518 C C . LEU A 1 557 ? -24.657 -15.146 24.206 1.00 94.25 557 LEU A C 1
ATOM 4520 O O . LEU A 1 557 ? -25.053 -15.812 23.248 1.00 94.25 557 LEU A O 1
ATOM 4524 N N . LEU A 1 558 ? -23.424 -15.282 24.702 1.00 94.81 558 LEU A N 1
ATOM 4525 C CA . LEU A 1 558 ? -22.430 -16.190 24.117 1.00 94.81 558 LEU A CA 1
ATOM 4526 C C . LEU A 1 558 ? -22.894 -17.652 24.129 1.00 94.81 558 LEU A C 1
ATOM 4528 O O . LEU A 1 558 ? -22.773 -18.342 23.117 1.00 94.81 558 LEU A O 1
ATOM 4532 N N . LYS A 1 559 ? -23.492 -18.119 25.233 1.00 94.62 559 LYS A N 1
ATOM 4533 C CA . LYS A 1 559 ? -24.113 -19.454 25.311 1.00 94.62 559 LYS A CA 1
ATOM 4534 C C . LYS A 1 559 ? -25.216 -19.635 24.278 1.00 94.62 559 LYS A C 1
ATOM 4536 O O . LYS A 1 559 ? -25.292 -20.689 23.654 1.00 94.62 559 LYS A O 1
ATOM 4541 N N . SER A 1 560 ? -26.056 -18.621 24.091 1.00 93.12 560 SER A N 1
ATOM 4542 C CA . SER A 1 560 ? -27.159 -18.665 23.129 1.00 93.12 560 SER A CA 1
ATOM 4543 C C . SER A 1 560 ? -26.646 -18.747 21.689 1.00 93.12 560 SER A C 1
ATOM 4545 O O . SER A 1 560 ? -27.160 -19.542 20.905 1.00 93.12 560 SER A O 1
ATOM 4547 N N . LEU A 1 561 ? -25.596 -17.990 21.348 1.00 92.00 561 LEU A N 1
ATOM 4548 C CA . LEU A 1 561 ? -24.937 -18.058 20.037 1.00 92.00 561 LEU A CA 1
ATOM 4549 C C . LEU A 1 561 ? -24.276 -19.425 19.799 1.00 92.00 561 LEU A C 1
ATOM 4551 O O . LEU A 1 561 ? -24.445 -20.018 18.731 1.00 92.00 561 LEU A O 1
ATOM 4555 N N . LEU A 1 562 ? -23.585 -19.959 20.811 1.00 91.56 562 LEU A N 1
ATOM 4556 C CA . LEU A 1 562 ? -22.998 -21.302 20.787 1.00 91.56 562 LEU A CA 1
ATOM 4557 C C . LEU A 1 562 ? -24.057 -22.382 20.547 1.00 91.56 562 LEU A C 1
ATOM 4559 O O . LEU A 1 562 ? -23.921 -23.177 19.617 1.00 91.56 562 LEU A O 1
ATOM 4563 N N . HIS A 1 563 ? -25.132 -22.356 21.336 1.00 90.94 563 HIS A N 1
ATOM 4564 C CA . HIS A 1 563 ? -26.262 -23.275 21.218 1.00 90.94 563 HIS A CA 1
ATOM 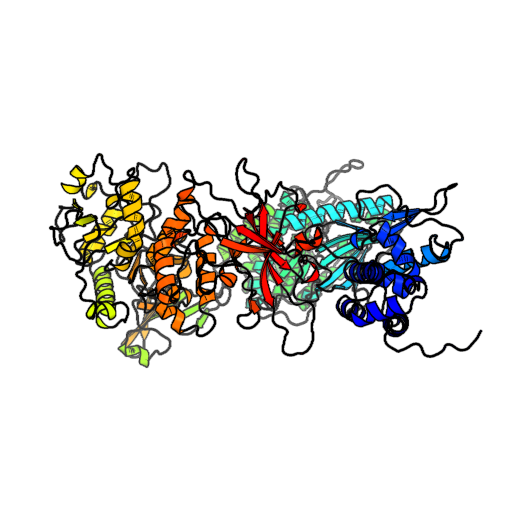4565 C C . HIS A 1 563 ? -26.941 -23.163 19.846 1.00 90.94 563 HIS A C 1
ATOM 4567 O O . HIS A 1 563 ? -27.311 -24.165 19.238 1.00 90.94 563 HIS A O 1
ATOM 4573 N N . HIS A 1 564 ? -27.059 -21.949 19.304 1.00 89.38 564 HIS A N 1
ATOM 4574 C CA . HIS A 1 564 ? -27.582 -21.749 17.957 1.00 89.38 564 HIS A CA 1
ATOM 4575 C C . HIS A 1 564 ? -26.688 -22.388 16.876 1.00 89.38 564 HIS A C 1
ATOM 4577 O O . HIS A 1 564 ? -27.226 -23.045 15.980 1.00 89.38 564 HIS A O 1
ATOM 4583 N N . CYS A 1 565 ? -25.348 -22.272 16.960 1.00 88.19 565 CYS A N 1
ATOM 4584 C CA . CYS A 1 565 ? -24.449 -22.994 16.032 1.00 88.19 565 CYS A CA 1
ATOM 4585 C C . CYS A 1 565 ? -24.617 -24.513 16.208 1.00 88.19 565 CYS A C 1
ATOM 4587 O O . CYS A 1 565 ? -24.753 -25.210 15.205 1.00 88.19 565 CYS A O 1
ATOM 4589 N N . ASP A 1 566 ? -24.674 -25.012 17.453 1.00 87.56 566 ASP A N 1
ATOM 4590 C CA . ASP A 1 566 ? -24.844 -26.444 17.763 1.00 87.56 566 ASP A CA 1
ATOM 4591 C C . ASP A 1 566 ? -26.102 -27.044 17.109 1.00 87.56 566 ASP A C 1
ATOM 4593 O O . ASP A 1 566 ? -26.080 -28.172 16.606 1.00 87.56 566 ASP A O 1
ATOM 4597 N N . GLU A 1 567 ? -27.212 -26.302 17.093 1.00 87.06 567 GLU A N 1
ATOM 4598 C CA . GLU A 1 567 ? -28.486 -26.797 16.570 1.00 87.06 567 GLU A CA 1
ATOM 4599 C C . GLU A 1 567 ? -28.696 -26.554 15.073 1.00 87.06 567 GLU A C 1
ATOM 4601 O O . GLU A 1 567 ? -29.279 -27.401 14.383 1.00 87.06 567 GLU A O 1
ATOM 4606 N N . LYS A 1 568 ? -28.314 -25.373 14.572 1.00 84.19 568 LYS A N 1
ATOM 4607 C CA . LYS A 1 568 ? -28.783 -24.870 13.269 1.00 84.19 568 LYS A CA 1
ATOM 4608 C C . LYS A 1 568 ? -27.703 -24.845 12.198 1.00 84.19 568 LYS A C 1
ATOM 4610 O O . LYS A 1 568 ? -28.020 -25.051 11.022 1.00 84.19 568 LYS A O 1
ATOM 4615 N N . HIS A 1 569 ? -26.452 -24.601 12.567 1.00 81.75 569 HIS A N 1
ATOM 4616 C CA . HIS A 1 569 ? -25.389 -24.346 11.601 1.00 81.75 569 HIS A CA 1
ATOM 4617 C C . HIS A 1 569 ? -24.730 -25.641 11.114 1.00 81.75 569 HIS A C 1
ATOM 4619 O O . HIS A 1 569 ? -24.659 -26.645 11.821 1.00 81.75 569 HIS A O 1
ATOM 4625 N N . HIS A 1 570 ? -24.226 -25.620 9.878 1.00 73.25 570 HIS A N 1
ATOM 4626 C CA . HIS A 1 570 ? -23.482 -26.752 9.317 1.00 73.25 570 HIS A CA 1
ATOM 4627 C C . HIS A 1 570 ? -22.118 -26.945 9.998 1.00 73.25 570 HIS A C 1
ATOM 4629 O O . HIS A 1 570 ? -21.648 -28.079 10.032 1.00 73.25 570 HIS A O 1
ATOM 4635 N N . CYS A 1 571 ? -21.605 -25.891 10.661 1.00 72.81 571 CYS A N 1
ATOM 4636 C CA . CYS A 1 571 ? -20.401 -25.864 11.509 1.00 72.81 571 CYS A CA 1
ATOM 4637 C C . CYS A 1 571 ? -20.267 -27.074 12.460 1.00 72.81 571 CYS A C 1
ATOM 4639 O O . CYS A 1 571 ? -19.152 -27.459 12.800 1.00 72.81 571 CYS A O 1
ATOM 4641 N N . MET A 1 572 ? -21.397 -27.664 12.883 1.00 69.81 572 MET A N 1
ATOM 4642 C CA . MET A 1 572 ? -21.465 -28.775 13.843 1.00 69.81 572 MET A CA 1
ATOM 4643 C C . MET A 1 572 ? -22.168 -30.039 13.309 1.00 69.81 572 MET A C 1
ATOM 4645 O O . MET A 1 572 ? -22.172 -31.069 13.985 1.00 69.81 572 MET A O 1
ATOM 4649 N N . LYS A 1 573 ? -22.779 -30.013 12.112 1.00 55.38 573 LYS A N 1
ATOM 4650 C CA . LYS A 1 573 ? -23.609 -31.137 11.620 1.00 55.38 573 LYS A CA 1
ATOM 4651 C C . LYS A 1 573 ? -22.799 -32.384 11.256 1.00 55.38 573 LYS A C 1
ATOM 4653 O O . LYS A 1 573 ? -23.324 -33.485 11.401 1.00 55.38 573 LYS A O 1
ATOM 4658 N N . GLU A 1 574 ? -21.543 -32.246 10.841 1.00 53.09 574 GLU A N 1
ATOM 4659 C CA . GLU A 1 574 ? -20.697 -33.395 10.478 1.00 53.09 574 GLU A CA 1
ATOM 4660 C C . GLU A 1 574 ? -20.207 -34.191 11.701 1.00 53.09 574 GLU A C 1
ATOM 4662 O O . GLU A 1 574 ? -20.039 -35.408 11.620 1.00 53.09 574 GLU A O 1
ATOM 4667 N N . GLN A 1 575 ? -20.118 -33.569 12.885 1.00 51.22 575 GLN A N 1
ATOM 4668 C CA . GLN A 1 575 ? -19.832 -34.291 14.133 1.00 51.22 575 GLN A CA 1
ATOM 4669 C C . GLN A 1 575 ? -21.000 -35.157 14.624 1.00 51.22 575 GLN A C 1
ATOM 4671 O O . GLN A 1 575 ? -20.759 -36.157 15.291 1.00 51.22 575 GLN A O 1
ATOM 4676 N N . LYS A 1 576 ? -22.256 -34.857 14.252 1.00 45.28 576 LYS A N 1
ATOM 4677 C CA . LYS A 1 576 ? -23.396 -35.736 14.594 1.00 45.28 576 LYS A CA 1
ATOM 4678 C C . LYS A 1 576 ? -23.285 -37.133 13.968 1.00 45.28 576 LYS A C 1
ATOM 4680 O O . LYS A 1 576 ? -23.926 -38.055 14.466 1.00 45.28 576 LYS A O 1
ATOM 4685 N N . TYR A 1 577 ? -22.485 -37.290 12.909 1.00 39.25 577 TYR A N 1
ATOM 4686 C CA . TYR A 1 577 ? -22.300 -38.558 12.194 1.00 39.25 577 TYR A CA 1
ATOM 4687 C C . TYR A 1 577 ? -20.887 -39.150 12.329 1.00 39.25 577 TYR A C 1
ATOM 4689 O O . TYR A 1 577 ? -20.688 -40.316 11.985 1.00 39.25 577 TYR A O 1
ATOM 4697 N N . SER A 1 578 ? -19.924 -38.401 12.877 1.00 44.16 578 SER A N 1
ATOM 4698 C CA . SER A 1 578 ? -18.576 -38.899 13.164 1.00 44.16 578 SER A CA 1
ATOM 4699 C C . SER A 1 578 ? -18.531 -39.527 14.561 1.00 44.16 578 SER A C 1
ATOM 4701 O O . SER A 1 578 ? -18.559 -38.836 15.574 1.00 44.16 578 SER A O 1
ATOM 4703 N N . LYS A 1 579 ? -18.476 -40.862 14.626 1.00 36.12 579 LYS A N 1
ATOM 4704 C CA . LYS A 1 579 ? -18.384 -41.674 15.859 1.00 36.12 579 LYS A CA 1
ATOM 4705 C C . LYS A 1 579 ? -17.025 -41.561 16.587 1.00 36.12 579 LYS A C 1
ATOM 4707 O O . LYS A 1 579 ? -16.581 -42.538 17.186 1.00 36.12 579 LYS A O 1
ATOM 4712 N N . VAL A 1 580 ? -16.326 -40.428 16.521 1.00 44.12 580 VAL A N 1
ATOM 4713 C CA . VAL A 1 580 ? -15.027 -40.269 17.197 1.00 44.12 580 VAL A CA 1
ATOM 4714 C C . VAL A 1 580 ? -15.263 -39.648 18.581 1.00 44.12 580 VAL A C 1
ATOM 4716 O O . VAL A 1 580 ? -15.904 -38.598 18.651 1.00 44.12 580 VAL A O 1
ATOM 4719 N N . PRO A 1 581 ? -14.799 -40.270 19.685 1.00 49.94 581 PRO A N 1
ATOM 4720 C CA . PRO A 1 581 ? -14.904 -39.688 21.024 1.00 49.94 581 PRO A CA 1
ATOM 4721 C C . PRO A 1 581 ? -14.282 -38.285 21.058 1.00 49.94 581 PRO A C 1
ATOM 4723 O O . PRO A 1 581 ? -13.282 -38.060 20.378 1.00 49.94 581 PRO A O 1
ATOM 4726 N N . GLU A 1 582 ? -14.838 -37.363 21.859 1.00 65.12 582 GLU A N 1
ATOM 4727 C CA . GLU A 1 582 ? -14.264 -36.036 22.164 1.00 65.12 582 GLU A CA 1
ATOM 4728 C C . GLU A 1 582 ? -12.923 -36.201 22.913 1.00 65.12 582 GLU A C 1
ATOM 4730 O O . GLU A 1 582 ? -12.829 -35.958 24.117 1.00 65.12 582 GLU A O 1
ATOM 4735 N N . ARG A 1 583 ? -11.899 -36.719 22.227 1.00 74.19 583 ARG A N 1
ATOM 4736 C CA . ARG A 1 583 ? -10.573 -36.974 22.782 1.00 74.19 583 ARG A CA 1
ATOM 4737 C C . ARG A 1 583 ? -9.932 -35.628 23.082 1.00 74.19 583 ARG A C 1
ATOM 4739 O O . ARG A 1 583 ? -9.815 -34.781 22.199 1.00 74.19 583 ARG A O 1
ATOM 4746 N N . LEU A 1 584 ? -9.545 -35.437 24.336 1.00 86.31 584 LEU A N 1
ATOM 4747 C CA . LEU A 1 584 ? -8.819 -34.246 24.747 1.00 86.31 584 LEU A CA 1
ATOM 4748 C C . LEU A 1 584 ? -7.413 -34.236 24.117 1.00 86.31 584 LEU A C 1
ATOM 4750 O O . LEU A 1 584 ? -6.861 -35.315 23.867 1.00 86.31 584 LEU A O 1
ATOM 4754 N N . PRO A 1 585 ? -6.820 -33.046 23.905 1.00 89.56 585 PRO A N 1
ATOM 4755 C CA . PRO A 1 585 ? -5.404 -32.899 23.587 1.00 89.56 585 PRO A CA 1
ATOM 4756 C C . PRO A 1 585 ? -4.496 -33.651 24.566 1.00 89.56 585 PRO A C 1
ATOM 4758 O O . PRO A 1 585 ? -4.926 -34.036 25.658 1.00 89.56 585 PRO A O 1
ATOM 4761 N N . THR A 1 586 ? -3.221 -33.812 24.196 1.00 90.19 586 THR A N 1
ATOM 4762 C CA . THR A 1 586 ? -2.200 -34.471 25.029 1.00 90.19 586 THR A CA 1
ATOM 4763 C C . THR A 1 586 ? -2.212 -33.924 26.454 1.00 90.19 586 THR A C 1
ATOM 4765 O O . THR A 1 586 ? -2.191 -34.692 27.413 1.00 90.19 586 THR A O 1
ATOM 4768 N N . ARG A 1 587 ? -2.325 -32.598 26.596 1.00 92.12 587 ARG A N 1
ATOM 4769 C CA . ARG A 1 587 ? -2.511 -31.920 27.877 1.00 92.12 587 ARG A CA 1
ATOM 4770 C C . ARG A 1 587 ? -3.592 -30.855 27.792 1.00 92.12 587 ARG A C 1
ATOM 4772 O O . ARG A 1 587 ? -3.725 -30.177 26.778 1.00 92.12 587 ARG A O 1
ATOM 4779 N N . VAL A 1 588 ? -4.334 -30.684 28.879 1.00 93.94 588 VAL A N 1
ATOM 4780 C CA . VAL A 1 588 ? -5.318 -29.606 29.055 1.00 93.94 588 VAL A CA 1
ATOM 4781 C C . VAL A 1 588 ? -5.298 -29.111 30.490 1.00 93.94 588 VAL A C 1
ATOM 4783 O O . VAL A 1 588 ? -4.968 -29.845 31.415 1.00 93.94 588 VAL A O 1
ATOM 4786 N N . ILE A 1 589 ? -5.710 -27.872 30.701 1.00 95.12 589 ILE A N 1
ATOM 4787 C CA . ILE A 1 589 ? -5.926 -27.303 32.024 1.00 95.12 589 ILE A CA 1
ATOM 4788 C C . ILE A 1 589 ? -7.342 -27.677 32.469 1.00 95.12 589 ILE A C 1
ATOM 4790 O O . ILE A 1 589 ? -8.327 -27.281 31.844 1.00 95.12 589 ILE A O 1
ATOM 4794 N N . ASP A 1 590 ? -7.457 -28.432 33.558 1.00 93.50 590 ASP A N 1
ATOM 4795 C CA . ASP A 1 590 ? -8.720 -28.616 34.273 1.00 93.50 590 ASP A CA 1
ATOM 4796 C C . ASP A 1 590 ? -8.961 -27.367 35.107 1.00 93.50 590 ASP A C 1
ATOM 4798 O O . ASP A 1 590 ? -8.306 -27.159 36.129 1.00 93.50 590 ASP A O 1
ATOM 4802 N N . VAL A 1 591 ? -9.881 -26.519 34.651 1.00 93.44 591 VAL A N 1
ATOM 4803 C CA . VAL A 1 591 ? -10.235 -25.292 35.365 1.00 93.44 591 VAL A CA 1
ATOM 4804 C C . VAL A 1 591 ? -11.287 -25.546 36.445 1.00 93.44 591 VAL A C 1
ATOM 4806 O O . VAL A 1 591 ? -11.739 -24.601 37.086 1.00 93.44 591 VAL A O 1
ATOM 4809 N N . GLY A 1 592 ? -11.698 -26.794 36.676 1.00 86.56 592 GLY A N 1
ATOM 4810 C CA . GLY A 1 592 ? -12.741 -27.127 37.639 1.00 86.56 592 GLY A CA 1
ATOM 4811 C C . GLY A 1 592 ? -14.117 -26.578 37.246 1.00 86.56 592 GLY A C 1
ATOM 4812 O O . GLY A 1 592 ? -14.393 -26.278 36.085 1.00 86.56 592 GLY A O 1
ATOM 4813 N N . ARG A 1 593 ? -15.014 -26.483 38.229 1.00 77.88 593 ARG A N 1
ATOM 4814 C CA . ARG A 1 593 ? -16.349 -25.874 38.077 1.00 77.88 593 ARG A CA 1
ATOM 4815 C C . ARG A 1 593 ? -16.371 -24.485 38.717 1.00 77.88 593 ARG A C 1
ATOM 4817 O O . ARG A 1 593 ? -15.459 -24.143 39.476 1.00 77.88 593 ARG A O 1
ATOM 4824 N N . ASP A 1 594 ? -17.409 -23.702 38.432 1.00 67.25 594 ASP A N 1
ATOM 4825 C CA . ASP A 1 594 ? -17.608 -22.392 39.062 1.00 67.25 594 ASP A CA 1
ATOM 4826 C C . ASP A 1 594 ? -17.467 -22.474 40.591 1.00 67.25 594 ASP A C 1
ATOM 4828 O O . ASP A 1 594 ? -18.043 -23.347 41.240 1.00 67.25 594 ASP A O 1
ATOM 4832 N N . GLY A 1 595 ? -16.649 -21.577 41.151 1.00 62.72 595 GLY A N 1
ATOM 4833 C CA . GLY A 1 595 ? -16.364 -21.496 42.588 1.00 62.72 595 GLY A CA 1
ATOM 4834 C C . GLY A 1 595 ? -15.284 -22.448 43.121 1.00 62.72 595 GLY A C 1
ATOM 4835 O O . GLY A 1 595 ? -14.998 -22.411 44.315 1.00 62.72 595 GLY A O 1
ATOM 4836 N N . THR A 1 596 ? -14.661 -23.284 42.281 1.00 69.25 596 THR A N 1
ATOM 4837 C CA . THR A 1 596 ? -13.532 -24.139 42.701 1.00 69.25 596 THR A CA 1
ATOM 4838 C C . THR A 1 596 ? -12.181 -23.477 42.405 1.00 69.25 596 THR A C 1
ATOM 4840 O O . THR A 1 596 ? -11.959 -22.987 41.301 1.00 69.25 596 THR A O 1
ATOM 4843 N N . ASN A 1 597 ? -11.243 -23.494 43.358 1.00 67.50 597 ASN A N 1
ATOM 4844 C CA . ASN A 1 597 ? -9.858 -23.031 43.141 1.00 67.50 597 ASN A CA 1
ATOM 4845 C C . ASN A 1 597 ? -8.925 -24.140 42.619 1.00 67.50 597 ASN A C 1
ATOM 4847 O O . ASN A 1 597 ? -7.715 -23.960 42.552 1.00 67.50 597 ASN A O 1
ATOM 4851 N N . SER A 1 598 ? -9.460 -25.304 42.243 1.00 79.44 598 SER A N 1
ATOM 4852 C CA . SER A 1 598 ? -8.658 -26.417 41.736 1.00 79.44 598 SER A CA 1
ATOM 4853 C C . SER A 1 598 ? -8.370 -26.236 40.245 1.00 79.44 598 SER A C 1
ATOM 4855 O O . SER A 1 598 ? -9.118 -26.742 39.408 1.00 79.44 598 SER A O 1
ATOM 4857 N N . ILE A 1 599 ? -7.307 -25.504 39.921 1.00 93.50 599 ILE A N 1
ATOM 4858 C CA . ILE A 1 599 ? -6.747 -25.448 38.567 1.00 93.50 599 ILE A CA 1
ATOM 4859 C C . ILE A 1 599 ? -5.529 -26.361 38.537 1.00 93.50 599 ILE A C 1
ATOM 4861 O O . ILE A 1 599 ? -4.730 -26.347 39.474 1.00 93.50 599 ILE A O 1
ATOM 4865 N N . ARG A 1 600 ? -5.409 -27.192 37.503 1.00 93.94 600 ARG A N 1
ATOM 4866 C CA . ARG A 1 600 ? -4.264 -28.094 37.325 1.00 93.94 600 ARG A CA 1
ATOM 4867 C C . ARG A 1 600 ? -4.090 -28.499 35.872 1.00 93.94 600 ARG A C 1
ATOM 4869 O O . ARG A 1 600 ? -5.058 -28.536 35.113 1.00 93.94 600 ARG A O 1
ATOM 4876 N N . LEU A 1 601 ? -2.865 -28.846 35.511 1.00 93.88 601 LEU A N 1
ATOM 4877 C CA . LEU A 1 601 ? -2.539 -29.447 34.227 1.00 93.88 601 LEU A CA 1
ATOM 4878 C C . LEU A 1 601 ? -2.883 -30.941 34.259 1.00 93.88 601 LEU A C 1
ATOM 4880 O O . LEU A 1 601 ? -2.400 -31.681 35.109 1.00 93.88 601 LEU A O 1
ATOM 4884 N N . LEU A 1 602 ? -3.726 -31.396 33.343 1.00 91.19 602 LEU A N 1
ATOM 4885 C CA . LEU A 1 602 ? -3.966 -32.813 33.108 1.00 91.19 602 LEU A CA 1
ATOM 4886 C C . LEU A 1 602 ? -3.107 -33.277 31.943 1.00 91.19 602 LEU A C 1
ATOM 4888 O O . LEU A 1 602 ? -3.066 -32.620 30.906 1.00 91.19 602 LEU A O 1
ATOM 4892 N N . ASP A 1 603 ? -2.463 -34.422 32.124 1.00 87.69 603 ASP A N 1
ATOM 4893 C CA . ASP A 1 603 ? -1.602 -35.067 31.141 1.00 87.69 603 ASP A CA 1
ATOM 4894 C C . ASP A 1 603 ? -2.207 -36.419 30.757 1.00 87.69 603 ASP A C 1
ATOM 4896 O O . ASP A 1 603 ? -2.406 -37.292 31.602 1.00 87.69 603 ASP A O 1
ATOM 4900 N N . ASN A 1 604 ? -2.576 -36.533 29.484 1.00 78.12 604 ASN A N 1
ATOM 4901 C CA . ASN A 1 604 ? -3.312 -37.643 28.890 1.00 78.12 604 ASN A CA 1
ATOM 4902 C C . ASN A 1 604 ? -2.407 -38.524 28.004 1.00 78.12 604 ASN A C 1
ATOM 4904 O O . ASN A 1 604 ? -2.882 -39.181 27.079 1.00 78.12 604 ASN A O 1
ATOM 4908 N N . THR A 1 605 ? -1.094 -38.519 28.252 1.00 68.81 605 THR A N 1
ATOM 4909 C CA . THR A 1 605 ? -0.109 -39.362 27.546 1.00 68.81 605 THR A CA 1
ATOM 4910 C C . THR A 1 605 ? -0.249 -40.858 27.846 1.00 68.81 605 THR A C 1
ATOM 4912 O O . THR A 1 605 ? 0.216 -41.686 27.067 1.00 68.81 605 THR A O 1
ATOM 4915 N N . ILE A 1 606 ? -0.926 -41.229 28.936 1.00 57.94 606 ILE A N 1
ATOM 4916 C CA . ILE A 1 606 ? -1.194 -42.627 29.287 1.00 57.94 606 ILE A CA 1
ATOM 4917 C C . ILE A 1 606 ? -2.448 -43.086 28.530 1.00 57.94 606 ILE A C 1
ATOM 4919 O O . ILE A 1 606 ? -3.555 -42.631 28.828 1.00 57.94 606 ILE A O 1
ATOM 4923 N N . GLU A 1 607 ? -2.273 -44.000 27.566 1.00 46.44 607 GLU A N 1
ATOM 4924 C CA . GLU A 1 607 ? -3.315 -44.512 26.652 1.00 46.44 607 GLU A CA 1
ATOM 4925 C C . GLU A 1 607 ? -4.572 -45.087 27.347 1.00 46.44 607 GLU A C 1
ATOM 4927 O O . GLU A 1 607 ? -5.613 -45.210 26.705 1.00 46.44 607 GLU A O 1
ATOM 4932 N N . ASP A 1 608 ? -4.525 -45.337 28.659 1.00 43.19 608 ASP A N 1
ATOM 4933 C CA . ASP A 1 608 ? -5.615 -45.908 29.464 1.00 43.19 608 ASP A CA 1
ATOM 4934 C C . ASP A 1 608 ? -6.492 -44.891 30.227 1.00 43.19 608 ASP A C 1
ATOM 4936 O O . ASP A 1 608 ? -7.427 -45.292 30.922 1.00 43.19 608 ASP A O 1
ATOM 4940 N N . SER A 1 609 ? -6.250 -43.573 30.142 1.00 50.66 609 SER A N 1
ATOM 4941 C CA . SER A 1 609 ? -7.009 -42.624 30.985 1.00 50.66 609 SER A CA 1
ATOM 4942 C C . SER A 1 609 ? -8.436 -42.317 30.483 1.00 50.66 609 SER A C 1
ATOM 4944 O O . SER A 1 609 ? -9.298 -41.929 31.274 1.00 50.66 609 SER A O 1
ATOM 4946 N N . GLY A 1 610 ? -8.725 -42.517 29.188 1.00 54.00 610 GLY A N 1
ATOM 4947 C CA . GLY A 1 610 ? -10.087 -42.453 28.630 1.00 54.00 610 GLY A CA 1
ATOM 4948 C C . GLY A 1 610 ? -10.840 -41.126 28.829 1.00 54.00 610 GLY A C 1
ATOM 4949 O O . GLY A 1 610 ? -12.059 -41.092 28.658 1.00 54.00 610 GLY A O 1
ATOM 4950 N N . ILE A 1 611 ? -10.161 -40.035 29.208 1.00 65.19 611 ILE A N 1
ATOM 4951 C CA . ILE A 1 611 ? -10.826 -38.767 29.529 1.00 65.19 611 ILE A CA 1
ATOM 4952 C C . ILE A 1 611 ? -11.297 -38.100 28.234 1.00 65.19 611 ILE A C 1
ATOM 4954 O O . ILE A 1 611 ? -10.504 -37.639 27.411 1.00 65.19 611 ILE A O 1
ATOM 4958 N N . THR A 1 612 ? -12.615 -38.035 28.074 1.00 73.44 612 THR A N 1
ATOM 4959 C CA . THR A 1 612 ? -13.290 -37.345 26.973 1.00 73.44 612 THR A CA 1
ATOM 4960 C C . THR A 1 612 ? -14.010 -36.105 27.478 1.00 73.44 612 THR A C 1
ATOM 4962 O O . THR A 1 612 ? -14.588 -36.124 28.569 1.00 73.44 612 THR A O 1
ATOM 4965 N N . GLY A 1 613 ? -14.055 -35.052 26.671 1.00 83.19 613 GLY A N 1
ATOM 4966 C CA . GLY A 1 613 ? -14.920 -33.911 26.938 1.00 83.19 613 GLY A CA 1
ATOM 4967 C C . GLY A 1 613 ? -14.615 -32.691 26.082 1.00 83.19 613 GLY A C 1
ATOM 4968 O O . GLY A 1 613 ? -13.595 -32.607 25.401 1.00 83.19 613 GLY A O 1
ATOM 4969 N N . ARG A 1 614 ? -15.500 -31.700 26.175 1.00 89.50 614 ARG A N 1
ATOM 4970 C CA . ARG A 1 614 ? -15.332 -30.398 25.524 1.00 89.50 614 ARG A CA 1
ATOM 4971 C C . ARG A 1 614 ? -14.227 -29.592 26.193 1.00 89.50 614 ARG A C 1
ATOM 4973 O O . ARG A 1 614 ? -14.185 -29.495 27.420 1.00 89.50 614 ARG A O 1
ATOM 4980 N N . TYR A 1 615 ? -13.410 -28.937 25.379 1.00 93.25 615 TYR A N 1
ATOM 4981 C CA . TYR A 1 615 ? -12.424 -27.960 25.824 1.00 93.25 615 TYR A CA 1
ATOM 4982 C C . TYR A 1 615 ? -12.490 -26.691 24.976 1.00 93.25 615 TYR A C 1
ATOM 4984 O O . TYR A 1 615 ? -13.002 -26.702 23.856 1.00 93.25 615 TYR A O 1
ATOM 4992 N N . ILE A 1 616 ? -11.978 -25.598 25.526 1.00 95.81 616 ILE A N 1
ATOM 4993 C CA . ILE A 1 616 ? -11.793 -24.323 24.831 1.00 95.81 616 ILE A CA 1
ATOM 4994 C C . ILE A 1 616 ? -10.302 -24.123 24.577 1.00 95.81 616 ILE A C 1
ATOM 4996 O O . ILE A 1 616 ? -9.495 -24.473 25.431 1.00 95.81 616 ILE A O 1
ATOM 5000 N N . ALA A 1 617 ? -9.932 -23.567 23.426 1.00 97.06 617 ALA A N 1
ATOM 5001 C CA . ALA A 1 617 ? -8.558 -23.143 23.150 1.00 97.06 617 ALA A CA 1
ATOM 5002 C C . ALA A 1 617 ? -8.415 -21.625 23.338 1.00 97.06 617 ALA A C 1
ATOM 5004 O O . ALA A 1 617 ? -9.363 -20.879 23.086 1.00 97.06 617 ALA A O 1
ATOM 5005 N N . LEU A 1 618 ? -7.242 -21.162 23.770 1.00 97.38 618 LEU A N 1
ATOM 5006 C CA . LEU A 1 618 ? -6.912 -19.740 23.880 1.00 97.38 618 LEU A CA 1
ATOM 5007 C C . LEU A 1 618 ? -5.888 -19.335 22.811 1.00 97.38 618 LEU A C 1
ATOM 5009 O O . LEU A 1 618 ? -4.761 -19.819 22.818 1.00 97.38 618 LEU A O 1
ATOM 5013 N N . SER A 1 619 ? -6.269 -18.381 21.966 1.00 95.19 619 SER A N 1
ATOM 5014 C CA . SER A 1 619 ? -5.390 -17.634 21.065 1.00 95.19 619 SER A CA 1
ATOM 5015 C C . SER A 1 619 ? -5.007 -16.306 21.723 1.00 95.19 619 SER A C 1
ATOM 5017 O O . SER A 1 619 ? -5.883 -15.492 22.047 1.00 95.19 619 SER A O 1
ATOM 5019 N N . HIS A 1 620 ? -3.715 -16.088 21.987 1.00 92.00 620 HIS A N 1
ATOM 5020 C CA . HIS A 1 620 ? -3.251 -14.920 22.740 1.00 92.00 620 HIS A CA 1
ATOM 5021 C C . HIS A 1 620 ? -1.826 -14.471 22.381 1.00 92.00 620 HIS A C 1
ATOM 5023 O O . HIS A 1 620 ? -1.025 -15.219 21.824 1.00 92.00 620 HIS A O 1
ATOM 5029 N N . CYS A 1 621 ? -1.485 -13.228 22.737 1.00 86.62 621 CYS A N 1
ATOM 5030 C CA . CYS A 1 621 ? -0.131 -12.701 22.590 1.00 86.62 621 CYS A CA 1
ATOM 5031 C C . CYS A 1 621 ? 0.705 -12.973 23.850 1.00 86.62 621 CYS A C 1
ATOM 5033 O O . CYS A 1 621 ? 0.314 -12.600 24.955 1.00 86.62 621 CYS A O 1
ATOM 5035 N N . TRP A 1 622 ? 1.897 -13.548 23.690 1.00 80.44 622 TRP A N 1
ATOM 5036 C CA . TRP A 1 622 ? 2.791 -13.858 24.814 1.00 80.44 622 TRP A CA 1
ATOM 5037 C C . TRP A 1 622 ? 3.502 -12.625 25.418 1.00 80.44 622 TRP A C 1
ATOM 5039 O O . TRP A 1 622 ? 4.023 -12.720 26.528 1.00 80.44 622 TRP A O 1
ATOM 5049 N N . GLY A 1 623 ? 3.511 -11.472 24.730 1.00 73.12 623 GLY A N 1
ATOM 5050 C CA . GLY A 1 623 ? 4.307 -10.280 25.088 1.00 73.12 623 GLY A CA 1
ATOM 5051 C C . GLY A 1 623 ? 5.677 -10.222 24.388 1.00 73.12 623 GLY A C 1
ATOM 5052 O O . GLY A 1 623 ? 5.989 -11.095 23.577 1.00 73.12 623 GLY A O 1
ATOM 5053 N N . LYS A 1 624 ? 6.487 -9.181 24.649 1.00 67.69 624 LYS A N 1
ATOM 5054 C CA . LYS A 1 624 ? 7.830 -9.035 24.046 1.00 67.69 624 LYS A CA 1
ATOM 5055 C C . LYS A 1 624 ? 8.884 -9.781 24.870 1.00 67.69 624 LYS A C 1
ATOM 5057 O O . LYS A 1 624 ? 8.775 -9.865 26.092 1.00 67.69 624 LYS A O 1
ATOM 5062 N N . ALA A 1 625 ? 9.939 -10.265 24.209 1.00 52.16 625 ALA A N 1
ATOM 5063 C CA . ALA A 1 625 ? 11.084 -10.873 24.885 1.00 52.16 625 ALA A CA 1
ATOM 5064 C C . ALA A 1 625 ? 11.706 -9.868 25.877 1.00 52.16 625 ALA A C 1
ATOM 5066 O O . ALA A 1 625 ? 12.184 -8.809 25.471 1.00 52.16 625 ALA A O 1
ATOM 5067 N N . GLY A 1 626 ? 11.656 -10.183 27.176 1.00 48.78 626 GLY A N 1
ATOM 5068 C CA . GLY A 1 626 ? 12.147 -9.323 28.263 1.00 48.78 626 GLY A CA 1
ATOM 5069 C C . GLY A 1 626 ? 11.069 -8.803 29.223 1.00 48.78 626 GLY A C 1
ATOM 5070 O O . GLY A 1 626 ? 11.417 -8.343 30.312 1.00 48.78 626 GLY A O 1
ATOM 5071 N N . ASP A 1 627 ? 9.780 -8.924 28.887 1.00 53.91 627 ASP A N 1
ATOM 5072 C CA . ASP A 1 627 ? 8.710 -8.756 29.876 1.00 53.91 627 ASP A CA 1
ATOM 5073 C C . ASP A 1 627 ? 8.805 -9.884 30.922 1.00 53.91 627 ASP A C 1
ATOM 5075 O O . ASP A 1 627 ? 9.160 -11.012 30.580 1.00 53.91 627 ASP A O 1
ATOM 5079 N N . LYS A 1 628 ? 8.555 -9.569 32.207 1.00 47.47 628 LYS A N 1
ATOM 5080 C CA . LYS A 1 628 ? 8.682 -10.482 33.367 1.00 47.47 628 LYS A CA 1
ATOM 5081 C C . LYS A 1 628 ? 8.270 -11.915 32.986 1.00 47.47 628 LYS A C 1
ATOM 5083 O O . LYS A 1 628 ? 7.089 -12.129 32.755 1.00 47.47 628 LYS A O 1
ATOM 5088 N N . GLY A 1 629 ? 9.256 -12.819 32.909 1.00 57.50 629 GLY A N 1
ATOM 5089 C CA . GLY A 1 629 ? 9.204 -14.218 32.447 1.00 57.50 629 GLY A CA 1
ATOM 5090 C C . GLY A 1 629 ? 7.846 -14.796 32.024 1.00 57.50 629 GLY A C 1
ATOM 5091 O O . GLY A 1 629 ? 6.908 -14.842 32.815 1.00 57.50 629 GLY A O 1
ATOM 5092 N N . HIS A 1 630 ? 7.768 -15.326 30.799 1.00 72.00 630 HIS A N 1
ATOM 5093 C CA . HIS A 1 630 ? 6.579 -16.011 30.284 1.00 72.00 630 HIS A CA 1
ATOM 5094 C C . HIS A 1 630 ? 6.089 -17.103 31.256 1.00 72.00 630 HIS A C 1
ATOM 5096 O O . HIS A 1 630 ? 6.829 -18.031 31.589 1.00 72.00 630 HIS A O 1
ATOM 5102 N N . PHE A 1 631 ? 4.836 -17.002 31.713 1.00 87.19 631 PHE A N 1
ATOM 5103 C CA . PHE A 1 631 ? 4.220 -18.010 32.577 1.00 87.19 631 PHE A CA 1
ATOM 5104 C C . PHE A 1 631 ? 3.937 -19.272 31.758 1.00 87.19 631 PHE A C 1
ATOM 5106 O O . PHE A 1 631 ? 2.985 -19.327 30.974 1.00 87.19 631 PHE A O 1
ATOM 5113 N N . CYS A 1 632 ? 4.801 -20.269 31.921 1.00 91.06 632 CYS A N 1
ATOM 5114 C CA . CYS A 1 632 ? 4.803 -21.466 31.099 1.00 91.06 632 CYS A CA 1
ATOM 5115 C C . CYS A 1 632 ? 5.108 -22.742 31.892 1.00 91.06 632 CYS A C 1
ATOM 5117 O O . CYS A 1 632 ? 5.549 -22.698 33.049 1.00 91.06 632 CYS A O 1
ATOM 5119 N N . THR A 1 633 ? 4.840 -23.880 31.260 1.00 92.81 633 THR A N 1
ATOM 5120 C CA . THR A 1 633 ? 5.218 -25.207 31.753 1.00 92.81 633 THR A CA 1
ATOM 5121 C C . THR A 1 633 ? 6.597 -25.575 31.212 1.00 92.81 633 THR A C 1
ATOM 5123 O O . THR A 1 633 ? 6.864 -25.382 30.035 1.00 92.81 633 THR A O 1
ATOM 5126 N N . SER A 1 634 ? 7.472 -26.119 32.052 1.00 92.69 634 SER A N 1
ATOM 5127 C CA . SER A 1 634 ? 8.787 -26.656 31.686 1.00 92.69 634 SER A CA 1
ATOM 5128 C C . SER A 1 634 ? 9.016 -27.995 32.389 1.00 92.69 634 SER A C 1
ATOM 5130 O O . SER A 1 634 ? 8.274 -28.357 33.307 1.00 92.69 634 SER A O 1
ATOM 5132 N N . LYS A 1 635 ? 10.083 -28.721 32.024 1.00 91.06 635 LYS A N 1
ATOM 5133 C CA . LYS A 1 635 ? 10.464 -29.977 32.706 1.00 91.06 635 LYS A CA 1
ATOM 5134 C C . LYS A 1 635 ? 10.644 -29.814 34.220 1.00 91.06 635 LYS A C 1
ATOM 5136 O O . LYS A 1 635 ? 10.467 -30.774 34.959 1.00 91.06 635 LYS A O 1
ATOM 5141 N N . LEU A 1 636 ? 10.985 -28.607 34.680 1.00 92.50 636 LEU A N 1
ATOM 5142 C CA . LEU A 1 636 ? 11.239 -28.322 36.092 1.00 92.50 636 LEU A CA 1
ATOM 5143 C C . LEU A 1 636 ? 9.957 -28.138 36.911 1.00 92.50 636 LEU A C 1
ATOM 5145 O O . LEU A 1 636 ? 9.979 -28.410 38.105 1.00 92.50 636 LEU A O 1
ATOM 5149 N N . ASN A 1 637 ? 8.863 -27.672 36.298 1.00 92.81 637 ASN A N 1
ATOM 5150 C CA . ASN A 1 637 ? 7.640 -27.304 37.023 1.00 92.81 637 ASN A CA 1
ATOM 5151 C C . ASN A 1 637 ? 6.403 -28.133 36.630 1.00 92.81 637 ASN A C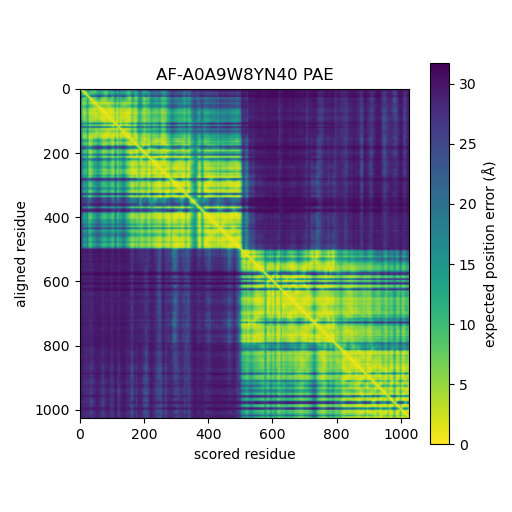 1
ATOM 5153 O O . ASN A 1 637 ? 5.338 -27.951 37.217 1.00 92.81 637 ASN A O 1
ATOM 5157 N N . ILE A 1 638 ? 6.511 -29.054 35.666 1.00 93.31 638 ILE A N 1
ATOM 5158 C CA . ILE A 1 638 ? 5.368 -29.832 35.167 1.00 93.31 638 ILE A CA 1
ATOM 5159 C C . ILE A 1 638 ? 4.642 -30.622 36.264 1.00 93.31 638 ILE A C 1
ATOM 5161 O O . ILE A 1 638 ? 3.414 -30.600 36.316 1.00 93.31 638 ILE A O 1
ATOM 5165 N N . GLU A 1 639 ? 5.370 -31.279 37.166 1.00 93.88 639 GLU A N 1
ATOM 5166 C CA . GLU A 1 639 ? 4.755 -32.057 38.249 1.00 93.88 639 GLU A CA 1
ATOM 5167 C C . GLU A 1 639 ? 4.045 -31.150 39.267 1.00 93.88 639 GLU A C 1
ATOM 5169 O O . GLU A 1 639 ? 2.961 -31.485 39.747 1.00 93.88 639 GLU A O 1
ATOM 5174 N N . GLU A 1 640 ? 4.577 -29.948 39.515 1.00 92.62 640 GLU A N 1
ATOM 5175 C CA . GLU A 1 640 ? 3.896 -28.925 40.317 1.00 92.62 640 GLU A CA 1
ATOM 5176 C C . GLU A 1 640 ? 2.599 -28.479 39.630 1.00 92.62 640 GLU A C 1
ATOM 5178 O O . GLU A 1 640 ? 1.541 -28.479 40.257 1.00 92.62 640 GLU A O 1
ATOM 5183 N N . ARG A 1 641 ? 2.643 -28.198 38.317 1.00 93.06 641 ARG A N 1
ATOM 5184 C CA . ARG A 1 641 ? 1.468 -27.815 37.511 1.00 93.06 641 ARG A CA 1
ATOM 5185 C C . ARG A 1 641 ? 0.399 -28.908 37.471 1.00 93.06 641 ARG A C 1
ATOM 5187 O O . ARG A 1 641 ? -0.790 -28.584 37.456 1.00 93.06 641 ARG A O 1
ATOM 5194 N N . LYS A 1 642 ? 0.796 -30.186 37.451 1.00 92.44 642 LYS A N 1
ATO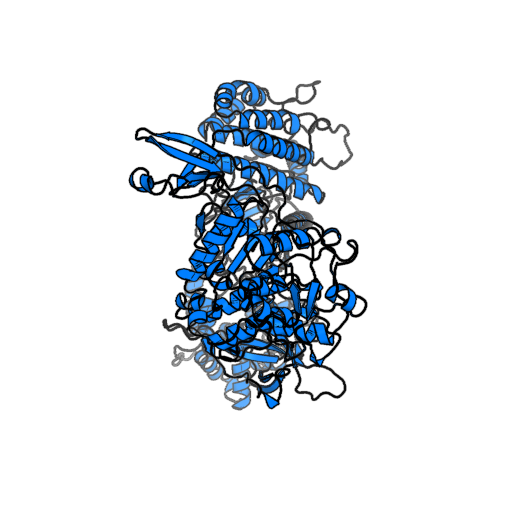M 5195 C CA . LYS A 1 642 ? -0.117 -31.340 37.516 1.00 92.44 642 LYS A CA 1
ATOM 5196 C C . LYS A 1 642 ? -0.814 -31.455 38.868 1.00 92.44 642 LYS A C 1
ATOM 5198 O O . LYS A 1 642 ? -1.988 -31.828 38.929 1.00 92.44 642 LYS A O 1
ATOM 5203 N N . ALA A 1 643 ? -0.113 -31.113 39.946 1.00 90.75 643 ALA A N 1
ATOM 5204 C CA . ALA A 1 643 ? -0.690 -31.083 41.280 1.00 90.75 643 ALA A CA 1
ATOM 5205 C C . ALA A 1 643 ? -1.648 -29.894 41.450 1.00 90.75 643 ALA A C 1
ATOM 5207 O O . ALA A 1 643 ? -2.804 -30.085 41.839 1.00 90.75 643 ALA A O 1
ATOM 5208 N N . HIS A 1 644 ? -1.181 -28.676 41.156 1.00 91.81 644 HIS A N 1
ATOM 5209 C CA . HIS A 1 644 ? -1.944 -27.449 41.351 1.00 91.81 644 HIS A CA 1
ATOM 5210 C C . HIS A 1 644 ? -1.359 -26.247 40.589 1.00 91.81 644 HIS A C 1
ATOM 5212 O O . HIS A 1 644 ? -0.151 -26.075 40.458 1.00 91.81 644 HIS A O 1
ATOM 5218 N N . ILE A 1 645 ? -2.239 -25.358 40.139 1.00 92.62 645 ILE A N 1
ATOM 5219 C CA . ILE A 1 645 ? -1.921 -24.038 39.604 1.00 92.62 645 ILE A CA 1
ATOM 5220 C C . ILE A 1 645 ? -2.747 -23.025 40.395 1.00 92.62 645 ILE A C 1
ATOM 5222 O O . ILE A 1 645 ? -3.976 -23.089 40.390 1.00 92.62 645 ILE A O 1
ATOM 5226 N N . SER A 1 646 ? -2.081 -22.090 41.067 1.00 89.75 646 SER A N 1
ATOM 5227 C CA . SER A 1 646 ? -2.760 -21.007 41.777 1.00 89.75 646 SER A CA 1
ATOM 5228 C C . SER A 1 646 ? -3.440 -20.063 40.781 1.00 89.75 646 SER A C 1
ATOM 5230 O O . SER A 1 646 ? -2.816 -19.637 39.806 1.00 89.75 646 SER A O 1
ATOM 5232 N N . TYR A 1 647 ? -4.716 -19.731 41.008 1.00 90.44 647 TYR A N 1
ATOM 5233 C CA . TYR A 1 647 ? -5.456 -18.808 40.137 1.00 90.44 647 TYR A CA 1
ATOM 5234 C C . TYR A 1 647 ? -4.864 -17.397 40.204 1.00 90.44 647 TYR A C 1
ATOM 5236 O O . TYR A 1 647 ? -4.763 -16.718 39.188 1.00 90.44 647 TYR A O 1
ATOM 5244 N N . GLU A 1 648 ? -4.429 -16.976 41.389 1.00 89.62 648 GLU A N 1
ATOM 5245 C CA . GLU A 1 648 ? -3.868 -15.653 41.649 1.00 89.62 648 GLU A CA 1
ATOM 5246 C C . GLU A 1 648 ? -2.487 -15.462 41.004 1.00 89.62 648 GLU A C 1
ATOM 5248 O O . GLU A 1 648 ? -2.090 -14.333 40.721 1.00 89.62 648 GLU A O 1
ATOM 5253 N N . GLU A 1 649 ? -1.764 -16.556 40.743 1.00 88.00 649 GLU A N 1
ATOM 5254 C CA . GLU A 1 649 ? -0.469 -16.537 40.053 1.00 88.00 649 GLU A CA 1
ATOM 5255 C C . GLU A 1 649 ? -0.601 -16.532 38.527 1.00 88.00 649 GLU A C 1
ATOM 5257 O O . GLU A 1 649 ? 0.367 -16.218 37.829 1.00 88.00 649 GLU A O 1
ATOM 5262 N N . LEU A 1 650 ? -1.778 -16.877 37.991 1.00 91.56 650 LEU A N 1
ATOM 5263 C CA . LEU A 1 650 ? -2.014 -16.839 36.553 1.00 91.56 650 LEU A CA 1
ATOM 5264 C C . LEU A 1 650 ? -1.888 -15.396 36.032 1.00 91.56 650 LEU A C 1
ATOM 5266 O O . LEU A 1 650 ? -2.414 -14.470 36.652 1.00 91.56 650 LEU A O 1
ATOM 5270 N N . PRO A 1 651 ? -1.278 -15.184 34.855 1.00 92.88 651 PRO A N 1
ATOM 5271 C CA . PRO A 1 651 ? -1.371 -13.920 34.136 1.00 92.88 651 PRO A CA 1
ATOM 5272 C C . PRO A 1 651 ? -2.825 -13.501 33.900 1.00 92.88 651 PRO A C 1
ATOM 5274 O O . PRO A 1 651 ? -3.713 -14.346 33.765 1.00 92.88 651 PRO A O 1
ATOM 5277 N N . ALA A 1 652 ? -3.071 -12.195 33.786 1.00 92.81 652 ALA A N 1
ATOM 5278 C CA . ALA A 1 652 ? -4.425 -11.652 33.685 1.00 92.81 652 ALA A CA 1
ATOM 5279 C C . ALA A 1 652 ? -5.224 -12.218 32.492 1.00 92.81 652 ALA A C 1
ATOM 5281 O O . ALA A 1 652 ? -6.390 -12.566 32.657 1.00 92.81 652 ALA A O 1
ATOM 5282 N N . SER A 1 653 ? -4.602 -12.411 31.321 1.00 93.94 653 SER A N 1
ATOM 5283 C CA . SER A 1 653 ? -5.265 -13.083 30.189 1.00 93.94 653 SER A CA 1
ATOM 5284 C C . SER A 1 653 ? -5.659 -14.530 30.509 1.00 93.94 653 SER A C 1
ATOM 5286 O O . SER A 1 653 ? -6.679 -15.015 30.030 1.00 93.94 653 SER A O 1
ATOM 5288 N N . PHE A 1 654 ? -4.872 -15.247 31.313 1.00 95.31 654 PHE A N 1
ATOM 5289 C CA . PHE A 1 654 ? -5.164 -16.645 31.648 1.00 95.31 654 PHE A CA 1
ATOM 5290 C C . PHE A 1 654 ? -6.276 -16.731 32.692 1.00 95.31 654 PHE A C 1
ATOM 5292 O O . PHE A 1 654 ? -7.143 -17.593 32.582 1.00 95.31 654 PHE A O 1
ATOM 5299 N N . GLN A 1 655 ? -6.306 -15.800 33.649 1.00 94.75 655 GLN A N 1
ATOM 5300 C CA . GLN A 1 655 ? -7.427 -15.643 34.581 1.00 94.75 655 GLN A CA 1
ATOM 5301 C C . GLN A 1 655 ? -8.741 -15.380 33.831 1.00 94.75 655 GLN A C 1
ATOM 5303 O O . GLN A 1 655 ? -9.745 -16.056 34.070 1.00 94.75 655 GLN A O 1
ATOM 5308 N N . ASP A 1 656 ? -8.715 -14.457 32.869 1.00 95.88 656 ASP A N 1
ATOM 5309 C CA . ASP A 1 656 ? -9.866 -14.142 32.025 1.00 95.88 656 ASP A CA 1
ATOM 5310 C C . ASP A 1 656 ? -10.319 -15.354 31.198 1.00 95.88 656 ASP A C 1
ATOM 5312 O O . ASP A 1 656 ? -11.511 -15.669 31.158 1.00 95.88 656 ASP A O 1
ATOM 5316 N N . ALA A 1 657 ? -9.382 -16.097 30.600 1.00 96.75 657 ALA A N 1
ATOM 5317 C CA . ALA A 1 657 ? -9.685 -17.316 29.851 1.00 96.75 657 ALA A CA 1
ATOM 5318 C C . ALA A 1 657 ? -10.310 -18.408 30.732 1.00 96.75 657 ALA A C 1
ATOM 5320 O O . ALA A 1 657 ? -11.288 -19.041 30.326 1.00 96.75 657 ALA A O 1
ATOM 5321 N N . VAL A 1 658 ? -9.809 -18.595 31.958 1.00 95.69 658 VAL A N 1
ATOM 5322 C CA . VAL A 1 658 ? -10.401 -19.496 32.960 1.00 95.69 658 VAL A CA 1
ATOM 5323 C C . VAL A 1 658 ? -11.831 -19.070 33.286 1.00 95.69 658 VAL A C 1
ATOM 5325 O O . VAL A 1 658 ? -12.740 -19.904 33.270 1.00 95.69 658 VAL A O 1
ATOM 5328 N N . ARG A 1 659 ? -12.054 -17.775 33.543 1.00 94.19 659 ARG A N 1
ATOM 5329 C CA . ARG A 1 659 ? -13.376 -17.228 33.868 1.00 94.19 659 ARG A CA 1
ATOM 5330 C C . ARG A 1 659 ? -14.369 -17.446 32.730 1.00 94.19 659 ARG A C 1
ATOM 5332 O O . ARG A 1 659 ? -15.451 -17.965 32.977 1.00 94.19 659 ARG A O 1
ATOM 5339 N N . VAL A 1 660 ? -14.002 -17.107 31.494 1.00 95.62 660 VAL A N 1
ATOM 5340 C CA . VAL A 1 660 ? -14.861 -17.319 30.315 1.00 95.62 660 VAL A CA 1
ATOM 5341 C C . VAL A 1 660 ? -15.160 -18.805 30.133 1.00 95.62 660 VAL A C 1
ATOM 5343 O O . VAL A 1 660 ? -16.312 -19.173 29.920 1.00 95.62 660 VAL A O 1
ATOM 5346 N N . THR A 1 661 ? -14.153 -19.667 30.274 1.00 95.69 661 THR A N 1
ATOM 5347 C CA . THR A 1 661 ? -14.308 -21.118 30.101 1.00 95.69 661 THR A CA 1
ATOM 5348 C C . THR A 1 661 ? -15.330 -21.700 31.077 1.00 95.69 661 THR A C 1
ATOM 5350 O O . THR A 1 661 ? -16.279 -22.366 30.650 1.00 95.69 661 THR A O 1
ATOM 5353 N N . ARG A 1 662 ? -15.204 -21.368 32.369 1.00 93.44 662 ARG A N 1
ATOM 5354 C CA . ARG A 1 662 ? -16.165 -21.779 33.402 1.00 93.44 662 ARG A CA 1
ATOM 5355 C C . ARG A 1 662 ? -17.552 -21.200 33.145 1.00 93.44 662 ARG A C 1
ATOM 5357 O O . ARG A 1 662 ? -18.528 -21.951 33.134 1.00 93.44 662 ARG A O 1
ATOM 5364 N N . SER A 1 663 ? -17.628 -19.903 32.837 1.00 93.44 663 SER A N 1
ATOM 5365 C CA . SER A 1 663 ? -18.885 -19.220 32.537 1.00 93.44 663 SER A CA 1
ATOM 5366 C C . SER A 1 663 ? -19.624 -19.856 31.370 1.00 93.44 663 SER A C 1
ATOM 5368 O O . SER A 1 663 ? -20.847 -19.929 31.421 1.00 93.44 663 SER A O 1
ATOM 5370 N N . LEU A 1 664 ? -18.926 -20.351 30.342 1.00 93.44 664 LEU A N 1
ATOM 5371 C CA . LEU A 1 664 ? -19.510 -21.068 29.202 1.00 93.44 664 LEU A CA 1
ATOM 5372 C C . LEU A 1 664 ? -19.915 -22.519 29.526 1.00 93.44 664 LEU A C 1
ATOM 5374 O O . LEU A 1 664 ? -20.517 -23.183 28.684 1.00 93.44 664 LEU A O 1
ATOM 5378 N N . GLY A 1 665 ? -19.656 -22.999 30.745 1.00 91.44 665 GLY A N 1
ATOM 5379 C CA . GLY A 1 665 ? -19.985 -24.352 31.193 1.00 91.44 665 GLY A CA 1
ATOM 5380 C C . GLY A 1 665 ? -19.000 -25.416 30.707 1.00 91.44 665 GLY A C 1
ATOM 5381 O O . GLY A 1 665 ? -19.346 -26.598 30.684 1.00 91.44 665 GLY A O 1
ATOM 5382 N N . VAL A 1 666 ? -17.792 -25.014 30.303 1.00 92.06 666 VAL A N 1
ATOM 5383 C CA . VAL A 1 666 ? -16.732 -25.916 29.843 1.00 92.06 666 VAL A CA 1
ATOM 5384 C C . VAL A 1 666 ? -15.689 -26.070 30.951 1.00 92.06 666 VAL A C 1
ATOM 5386 O O . VAL A 1 666 ? -15.380 -25.124 31.668 1.00 92.06 666 VAL A O 1
ATOM 5389 N N . ARG A 1 667 ? -15.170 -27.289 31.132 1.00 91.44 667 ARG A N 1
ATOM 5390 C CA . ARG A 1 667 ? -14.236 -27.624 32.223 1.00 91.44 667 ARG A CA 1
ATOM 5391 C C . ARG A 1 667 ? -12.767 -27.552 31.814 1.00 91.44 667 ARG A C 1
ATOM 5393 O O . ARG A 1 667 ? -11.904 -27.365 32.667 1.00 91.44 667 ARG A O 1
ATOM 5400 N N . TYR A 1 668 ? -12.482 -27.756 30.535 1.00 94.38 668 TYR A N 1
ATOM 5401 C CA . TYR A 1 668 ? -11.122 -27.909 30.041 1.00 94.38 668 TYR A CA 1
ATOM 5402 C C . TYR A 1 668 ? -10.725 -26.708 29.186 1.00 94.38 668 TYR A C 1
ATOM 5404 O O . TYR A 1 668 ? -11.501 -26.246 28.349 1.00 94.38 668 TYR A O 1
ATOM 5412 N N . LEU A 1 669 ? -9.512 -26.214 29.406 1.00 96.06 669 LEU A N 1
ATOM 5413 C CA . LEU A 1 669 ? -8.922 -25.092 28.687 1.00 96.06 669 LEU A CA 1
ATOM 5414 C C . LEU A 1 669 ? -7.555 -25.505 28.150 1.00 96.06 669 LEU A C 1
ATOM 5416 O O . LEU A 1 669 ? -6.764 -26.112 28.864 1.00 96.06 669 LEU A O 1
ATOM 5420 N N . TRP A 1 670 ? -7.264 -25.160 26.908 1.00 96.62 670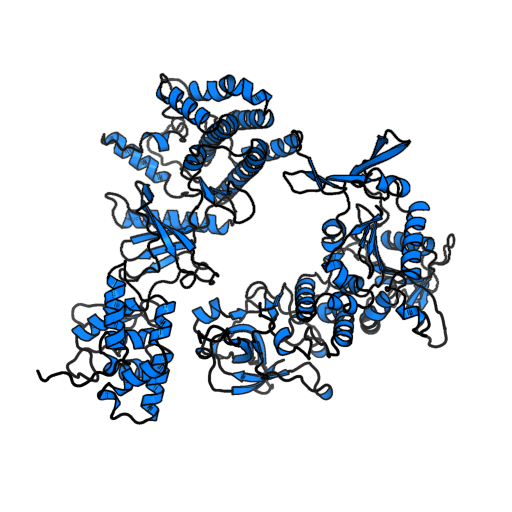 TRP A N 1
ATOM 5421 C CA . TRP A 1 670 ? -5.963 -25.357 26.294 1.00 96.62 670 TRP A CA 1
ATOM 5422 C C . TRP A 1 670 ? -5.289 -24.001 26.076 1.00 96.62 670 TRP A C 1
ATOM 5424 O O . TRP A 1 670 ? -5.878 -23.095 25.484 1.00 96.62 670 TRP A O 1
ATOM 5434 N N . ILE A 1 671 ? -4.063 -23.868 26.581 1.00 95.69 671 ILE A N 1
ATOM 5435 C CA . ILE A 1 671 ? -3.193 -22.698 26.418 1.00 95.69 671 ILE A CA 1
ATOM 5436 C C . ILE A 1 671 ? -1.819 -23.241 26.039 1.00 95.69 671 ILE A C 1
ATOM 5438 O O . ILE A 1 671 ? -1.251 -24.013 26.812 1.00 95.69 671 ILE A O 1
ATOM 5442 N N . ASP A 1 672 ? -1.298 -22.842 24.884 1.00 91.81 672 ASP A N 1
ATOM 5443 C CA . ASP A 1 672 ? -0.009 -23.280 24.331 1.00 91.81 672 ASP A CA 1
ATOM 5444 C C . ASP A 1 672 ? 1.141 -23.199 25.349 1.00 91.81 672 ASP A C 1
ATOM 5446 O O . ASP A 1 672 ? 1.820 -24.195 25.587 1.00 91.81 672 ASP A O 1
ATOM 5450 N N . SER A 1 673 ? 1.300 -22.074 26.048 1.00 91.62 673 SER A N 1
ATOM 5451 C CA . SER A 1 673 ? 2.393 -21.877 27.009 1.00 91.62 673 SER A CA 1
ATOM 5452 C C . SER A 1 673 ? 2.344 -22.833 28.209 1.00 91.62 673 SER A C 1
ATOM 5454 O O . SER A 1 673 ? 3.364 -23.049 28.866 1.00 91.62 673 SER A O 1
ATOM 5456 N N . LEU A 1 674 ? 1.174 -23.402 28.522 1.00 93.75 674 LEU A N 1
ATOM 5457 C CA . LEU A 1 674 ? 0.969 -24.308 29.656 1.00 93.75 674 LEU A CA 1
ATOM 5458 C C . LEU A 1 674 ? 0.787 -25.770 29.243 1.00 93.75 674 LEU A C 1
ATOM 5460 O O . LEU A 1 674 ? 1.125 -26.665 30.018 1.00 93.75 674 LEU A O 1
ATOM 5464 N N . CYS A 1 675 ? 0.243 -26.016 28.054 1.00 94.62 675 CYS A N 1
ATOM 5465 C CA . CYS A 1 675 ? -0.041 -27.352 27.537 1.00 94.62 675 CYS A CA 1
ATOM 5466 C C . CYS A 1 675 ? 1.097 -27.898 26.663 1.00 94.62 675 CYS A C 1
ATOM 5468 O O . CYS A 1 675 ? 1.070 -29.081 26.334 1.00 94.62 675 CYS A O 1
ATOM 5470 N N . ILE A 1 676 ? 2.096 -27.077 26.333 1.00 92.88 676 ILE A N 1
ATOM 5471 C CA . ILE A 1 676 ? 3.343 -27.470 25.665 1.00 92.88 676 ILE A CA 1
ATOM 5472 C C . ILE A 1 676 ? 4.501 -27.239 26.640 1.00 92.88 676 ILE A C 1
ATOM 5474 O O . ILE A 1 676 ? 4.578 -26.175 27.267 1.00 92.88 676 ILE A O 1
ATOM 5478 N N . ILE A 1 677 ? 5.391 -28.222 26.791 1.00 92.81 677 ILE A N 1
ATOM 5479 C CA . ILE A 1 677 ? 6.560 -28.114 27.667 1.00 92.81 677 ILE A CA 1
ATOM 5480 C C . ILE A 1 677 ? 7.603 -27.234 26.975 1.00 92.81 677 ILE A C 1
ATOM 5482 O O . ILE A 1 677 ? 8.206 -27.602 25.973 1.00 92.81 677 ILE A O 1
ATOM 5486 N N . GLN A 1 678 ? 7.834 -26.048 27.527 1.00 89.81 678 GLN A N 1
ATOM 5487 C CA . GLN A 1 678 ? 8.802 -25.094 27.003 1.00 89.81 678 GLN A CA 1
ATOM 5488 C C . GLN A 1 678 ? 10.236 -25.521 27.332 1.00 89.81 678 GLN A C 1
ATOM 5490 O O . GLN A 1 678 ? 10.528 -25.966 28.448 1.00 89.81 678 GLN A O 1
ATOM 5495 N N . GLY A 1 679 ? 11.135 -25.336 26.362 1.00 85.69 679 GLY A N 1
ATOM 5496 C CA . GLY A 1 679 ? 12.526 -25.793 26.443 1.00 85.69 679 GLY A CA 1
ATOM 5497 C C . GLY A 1 679 ? 12.693 -27.306 26.262 1.00 85.69 679 GLY A C 1
ATOM 5498 O O . GLY A 1 679 ? 13.734 -27.844 26.635 1.00 85.69 679 GLY A O 1
ATOM 5499 N N . ASP A 1 680 ? 11.667 -27.990 25.746 1.00 90.12 680 ASP A N 1
ATOM 5500 C CA . ASP A 1 680 ? 11.702 -29.402 25.375 1.00 90.12 680 ASP A CA 1
ATOM 5501 C C . ASP A 1 680 ? 11.390 -29.564 23.884 1.00 90.12 680 ASP A C 1
ATOM 5503 O O . ASP A 1 680 ? 10.227 -29.565 23.486 1.00 90.12 680 ASP A O 1
ATOM 5507 N N . ASP A 1 681 ? 12.429 -29.672 23.056 1.00 85.62 681 ASP A N 1
ATOM 5508 C CA . ASP A 1 681 ? 12.288 -29.649 21.594 1.00 85.62 681 ASP A CA 1
ATOM 5509 C C . ASP A 1 681 ? 11.465 -30.833 21.054 1.00 85.62 681 ASP A C 1
ATOM 5511 O O . ASP A 1 681 ? 10.713 -30.678 20.093 1.00 85.62 681 ASP A O 1
ATOM 5515 N N . GLU A 1 682 ? 11.545 -32.002 21.700 1.00 88.56 682 GLU A N 1
ATOM 5516 C CA . GLU A 1 682 ? 10.789 -33.205 21.317 1.00 88.56 682 GLU A CA 1
ATOM 5517 C C . GLU A 1 682 ? 9.284 -33.043 21.589 1.00 88.56 682 GLU A C 1
ATOM 5519 O O . GLU A 1 682 ? 8.434 -33.346 20.740 1.00 88.56 682 GLU A O 1
ATOM 5524 N N . ASP A 1 683 ? 8.949 -32.516 22.768 1.00 90.31 683 ASP A N 1
ATOM 5525 C CA . ASP A 1 683 ? 7.572 -32.230 23.162 1.00 90.31 683 ASP A CA 1
ATOM 5526 C C . ASP A 1 683 ? 6.981 -31.102 22.312 1.00 90.31 683 ASP A C 1
ATOM 5528 O O . ASP A 1 683 ? 5.872 -31.227 21.788 1.00 90.31 683 ASP A O 1
ATOM 5532 N N . TRP A 1 684 ? 7.755 -30.037 22.096 1.00 89.00 684 TRP A N 1
ATOM 5533 C CA . TRP A 1 684 ? 7.358 -28.932 21.237 1.00 89.00 684 TRP A CA 1
ATOM 5534 C C . TRP A 1 684 ? 7.093 -29.398 19.804 1.00 89.00 684 TRP A C 1
ATOM 5536 O O . TRP A 1 684 ? 6.048 -29.063 19.251 1.00 89.00 684 TRP A O 1
ATOM 5546 N N . ALA A 1 685 ? 7.970 -30.220 19.214 1.00 85.00 685 ALA A N 1
ATOM 5547 C CA . ALA A 1 685 ? 7.771 -30.757 17.867 1.00 85.00 685 ALA A CA 1
ATOM 5548 C C . ALA A 1 685 ? 6.494 -31.611 17.773 1.00 85.00 685 ALA A C 1
ATOM 5550 O O . ALA A 1 685 ? 5.724 -31.489 16.814 1.00 85.00 685 ALA A O 1
ATOM 5551 N N . THR A 1 686 ? 6.232 -32.429 18.797 1.00 87.56 686 THR A N 1
ATOM 5552 C CA . THR A 1 686 ? 5.031 -33.269 18.880 1.00 87.56 686 THR A CA 1
ATOM 5553 C C . THR A 1 686 ? 3.758 -32.428 18.965 1.00 87.56 686 THR A C 1
ATOM 5555 O O . THR A 1 686 ? 2.818 -32.635 18.191 1.00 87.56 686 THR A O 1
ATOM 5558 N N . GLU A 1 687 ? 3.714 -31.460 19.879 1.00 89.69 687 GLU A N 1
ATOM 5559 C CA . GLU A 1 687 ? 2.520 -30.649 20.112 1.00 89.69 687 GLU A CA 1
ATOM 5560 C C . GLU A 1 687 ? 2.289 -29.613 19.003 1.00 89.69 687 GLU A C 1
ATOM 5562 O O . GLU A 1 687 ? 1.147 -29.422 18.578 1.00 89.69 687 GLU A O 1
ATOM 5567 N N . ALA A 1 688 ? 3.348 -29.017 18.444 1.00 84.06 688 ALA A N 1
ATOM 5568 C CA . ALA A 1 688 ? 3.255 -28.151 17.267 1.00 84.06 688 ALA A CA 1
ATOM 5569 C C . ALA A 1 688 ? 2.649 -28.905 16.068 1.00 84.06 688 ALA A C 1
ATOM 5571 O O . ALA A 1 688 ? 1.771 -28.381 15.376 1.00 84.06 688 ALA A O 1
ATOM 5572 N N . GLY A 1 689 ? 3.030 -30.174 15.869 1.00 81.50 689 GLY A N 1
ATOM 5573 C CA . GLY A 1 689 ? 2.425 -31.058 14.867 1.00 81.50 689 GLY A CA 1
ATOM 5574 C C . GLY A 1 689 ? 0.934 -31.345 15.105 1.00 81.50 689 GLY A C 1
ATOM 5575 O O . GLY A 1 689 ? 0.186 -31.586 14.152 1.00 81.50 689 GLY A O 1
ATOM 5576 N N . ARG A 1 690 ? 0.467 -31.253 16.355 1.00 85.69 690 ARG A N 1
ATOM 5577 C CA . ARG A 1 690 ? -0.928 -31.485 16.776 1.00 85.69 690 ARG A CA 1
ATOM 5578 C C . ARG A 1 690 ? -1.780 -30.220 16.849 1.00 85.69 690 ARG A C 1
ATOM 5580 O O . ARG A 1 690 ? -2.970 -30.315 17.138 1.00 85.69 690 ARG A O 1
ATOM 5587 N N . MET A 1 691 ? -1.236 -29.046 16.521 1.00 84.44 691 MET A N 1
ATOM 5588 C CA . MET A 1 691 ? -1.992 -27.782 16.512 1.00 84.44 691 MET A CA 1
ATOM 5589 C C . MET A 1 691 ? -3.257 -27.849 15.637 1.00 84.44 691 MET A C 1
ATOM 5591 O O . MET A 1 691 ? -4.265 -27.228 15.976 1.00 84.44 691 MET A O 1
ATOM 5595 N N . GLU A 1 692 ? -3.242 -28.633 14.545 1.00 83.44 692 GLU A N 1
ATOM 5596 C CA . GLU A 1 692 ? -4.459 -28.913 13.761 1.00 83.44 692 GLU A CA 1
ATOM 5597 C C . GLU A 1 692 ? -5.557 -29.526 14.630 1.00 83.44 692 GLU A C 1
ATOM 5599 O O . GLU A 1 692 ? -6.678 -29.018 14.676 1.00 83.44 692 GLU A O 1
ATOM 5604 N N . ASP A 1 693 ? -5.225 -30.598 15.341 1.00 84.50 693 ASP A N 1
ATOM 5605 C CA . ASP A 1 693 ? -6.158 -31.372 16.152 1.00 84.50 693 ASP A CA 1
ATOM 5606 C C . ASP A 1 693 ? -6.654 -30.549 17.348 1.00 84.50 693 ASP A C 1
ATOM 5608 O O . ASP A 1 693 ? -7.839 -30.581 17.672 1.00 84.50 693 ASP A O 1
ATOM 5612 N N . VAL A 1 694 ? -5.778 -29.731 17.942 1.00 89.19 694 VAL A N 1
ATOM 5613 C CA . VAL A 1 694 ? -6.117 -28.845 19.062 1.00 89.19 694 VAL A CA 1
ATOM 5614 C C . VAL A 1 694 ? -7.158 -27.798 18.663 1.00 89.19 694 VAL A C 1
ATOM 5616 O O . VAL A 1 694 ? -8.207 -27.714 19.299 1.00 89.19 694 VAL A O 1
ATOM 5619 N N . PHE A 1 695 ? -6.917 -26.992 17.629 1.00 89.06 695 PHE A N 1
ATOM 5620 C CA . PHE A 1 695 ? -7.846 -25.904 17.289 1.00 89.06 695 PHE A CA 1
ATOM 5621 C C . PHE A 1 695 ? -9.092 -26.408 16.555 1.00 89.06 695 PHE A C 1
ATOM 5623 O O . PHE A 1 695 ? -10.188 -25.886 16.760 1.00 89.06 695 PHE A O 1
ATOM 5630 N N . SER A 1 696 ? -8.960 -27.467 15.753 1.00 84.88 696 SER A N 1
ATOM 5631 C CA . SER A 1 696 ? -10.109 -28.081 15.080 1.00 84.88 696 SER A CA 1
ATOM 5632 C C . SER A 1 696 ? -10.998 -28.896 16.016 1.00 84.88 696 SER A C 1
ATOM 5634 O O . SER A 1 696 ? -12.206 -28.974 15.789 1.00 84.88 696 SER A O 1
ATOM 5636 N N . GLY A 1 697 ? -10.424 -29.498 17.061 1.00 85.50 697 GLY A N 1
ATOM 5637 C CA . GLY A 1 697 ? -11.134 -30.264 18.082 1.00 85.50 697 GLY A CA 1
ATOM 5638 C C . GLY A 1 697 ? -11.756 -29.404 19.180 1.00 85.50 697 GLY A C 1
ATOM 5639 O O . GLY A 1 697 ? -12.668 -29.871 19.867 1.00 85.50 697 GLY A O 1
ATOM 5640 N N . ALA A 1 698 ? -11.314 -28.150 19.327 1.00 90.69 698 ALA A N 1
ATOM 5641 C CA . ALA A 1 698 ? -11.829 -27.244 20.342 1.00 90.69 698 ALA A CA 1
ATOM 5642 C C . ALA A 1 698 ? -13.332 -27.004 20.149 1.00 90.69 698 ALA A C 1
ATOM 5644 O O . ALA A 1 698 ? -13.837 -26.842 19.034 1.00 90.69 698 ALA A O 1
ATOM 5645 N N . TYR A 1 699 ? -14.062 -26.932 21.262 1.00 91.38 699 TYR A N 1
ATOM 5646 C CA . TYR A 1 699 ? -15.465 -26.540 21.242 1.00 91.38 699 TYR A CA 1
ATOM 5647 C C . TYR A 1 699 ? -15.592 -25.125 20.664 1.00 91.38 699 TYR A C 1
ATOM 5649 O O . TYR A 1 699 ? -16.346 -24.907 19.719 1.00 91.38 699 TYR A O 1
ATOM 5657 N N . CYS A 1 700 ? -14.792 -24.186 21.156 1.00 93.31 700 CYS A N 1
ATOM 5658 C CA . CYS A 1 700 ? -14.549 -22.901 20.513 1.00 93.31 700 CYS A CA 1
ATOM 5659 C C . CYS A 1 700 ? -13.180 -22.362 20.927 1.00 93.31 700 CYS A C 1
ATOM 5661 O O . CYS A 1 700 ? -12.612 -22.798 21.932 1.00 93.31 700 CYS A O 1
ATOM 5663 N N . THR A 1 701 ? -12.698 -21.375 20.184 1.00 96.12 701 THR A N 1
ATOM 5664 C CA . THR A 1 701 ? -11.461 -20.659 20.487 1.00 96.12 701 THR A CA 1
ATOM 5665 C C . THR A 1 701 ? -11.782 -19.279 21.043 1.00 96.12 701 THR A C 1
ATOM 5667 O O . THR A 1 701 ? -12.602 -18.550 20.488 1.00 96.12 701 THR A O 1
ATOM 5670 N N . ILE A 1 702 ? -11.147 -18.914 22.152 1.00 97.81 702 ILE A N 1
ATOM 5671 C CA . ILE A 1 702 ? -11.132 -17.549 22.680 1.00 97.81 702 ILE A CA 1
ATOM 5672 C C . ILE A 1 702 ? -9.952 -16.830 22.036 1.00 97.81 702 ILE A C 1
ATOM 5674 O O . ILE A 1 702 ? -8.820 -17.275 22.183 1.00 97.81 702 ILE A O 1
ATOM 5678 N N . ALA A 1 703 ? -10.197 -15.711 21.361 1.00 96.88 703 ALA A N 1
ATOM 5679 C CA . ALA A 1 703 ?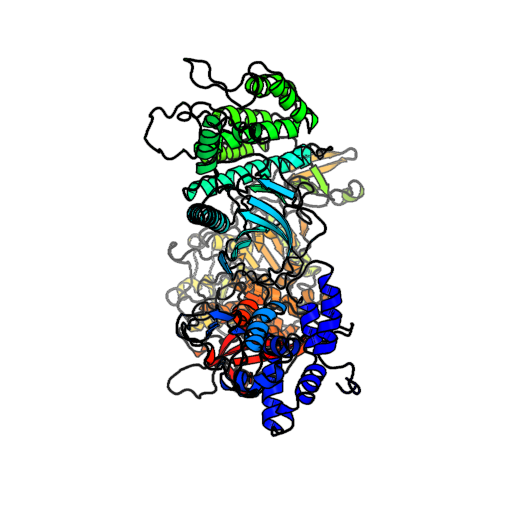 -9.155 -14.849 20.819 1.00 96.88 703 ALA A CA 1
ATOM 5680 C C . ALA A 1 703 ? -9.060 -13.555 21.639 1.00 96.88 703 ALA A C 1
ATOM 5682 O O . ALA A 1 703 ? -9.938 -12.688 21.566 1.00 96.88 703 ALA A O 1
ATOM 5683 N N . ALA A 1 704 ? -7.978 -13.416 22.408 1.00 95.62 704 ALA A N 1
ATOM 5684 C CA . ALA A 1 704 ? -7.704 -12.279 23.290 1.00 95.62 704 ALA A CA 1
ATOM 5685 C C . ALA A 1 704 ? -7.192 -11.050 22.506 1.00 95.62 704 ALA A C 1
ATOM 5687 O O . ALA A 1 704 ? -6.084 -10.566 22.721 1.00 95.62 704 ALA A O 1
ATOM 5688 N N . SER A 1 705 ? -7.992 -10.556 21.557 1.00 93.31 705 SER A N 1
ATOM 5689 C CA . SER A 1 705 ? -7.567 -9.566 20.548 1.00 93.31 705 SER A CA 1
ATOM 5690 C C . SER A 1 705 ? -7.272 -8.176 21.124 1.00 93.31 705 SER A C 1
ATOM 5692 O O . SER A 1 705 ? -6.510 -7.413 20.535 1.00 93.31 705 SER A O 1
ATOM 5694 N N . SER A 1 706 ? -7.856 -7.840 22.278 1.00 91.88 706 SER A N 1
ATOM 5695 C CA . SER A 1 706 ? -7.608 -6.587 23.003 1.00 91.88 706 SER A CA 1
ATOM 5696 C C . SER A 1 706 ? -6.369 -6.613 23.908 1.00 91.88 706 SER A C 1
ATOM 5698 O O . SER A 1 706 ? -5.931 -5.553 24.359 1.00 91.88 706 SER A O 1
ATOM 5700 N N . ALA A 1 707 ? -5.794 -7.790 24.180 1.00 89.94 707 ALA A N 1
ATOM 5701 C CA . ALA A 1 707 ? -4.660 -7.947 25.085 1.00 89.94 707 ALA A CA 1
ATOM 5702 C C . ALA A 1 707 ? -3.330 -7.962 24.316 1.00 89.94 707 ALA A C 1
ATOM 5704 O O . ALA A 1 707 ? -3.061 -8.839 23.497 1.00 89.94 707 ALA A O 1
ATOM 5705 N N . ALA A 1 708 ? -2.454 -7.000 24.619 1.00 86.12 708 ALA A N 1
ATOM 5706 C CA . ALA A 1 708 ? -1.133 -6.904 23.992 1.00 86.12 708 ALA A CA 1
ATOM 5707 C C . ALA A 1 708 ? -0.129 -7.963 24.499 1.00 86.12 708 ALA A C 1
ATOM 5709 O O . ALA A 1 708 ? 0.893 -8.198 23.853 1.00 86.12 708 ALA A O 1
ATOM 5710 N N . SER A 1 709 ? -0.402 -8.587 25.647 1.00 87.44 709 SER A N 1
ATOM 5711 C CA . SER A 1 709 ? 0.422 -9.616 26.292 1.00 87.44 709 SER A CA 1
ATOM 5712 C C . SER A 1 709 ? -0.419 -10.435 27.276 1.00 87.44 709 SER A C 1
ATOM 5714 O O . SER A 1 709 ? -1.473 -9.982 27.724 1.00 87.44 709 SER A O 1
ATOM 5716 N N . SER A 1 710 ? 0.082 -11.598 27.701 1.00 86.56 710 SER A N 1
ATOM 5717 C CA . SER A 1 710 ? -0.586 -12.453 28.696 1.00 86.56 710 SER A CA 1
ATOM 5718 C C . SER A 1 710 ? -0.762 -11.773 30.062 1.00 86.56 710 SER A C 1
ATOM 5720 O O . SER A 1 710 ? -1.692 -12.084 30.809 1.00 86.56 710 SER A O 1
ATOM 5722 N N . SER A 1 711 ? 0.100 -10.805 30.384 1.00 86.88 711 SER A N 1
ATOM 5723 C CA . SER A 1 711 ? 0.053 -10.014 31.618 1.00 86.88 711 SER A CA 1
ATOM 5724 C C . SER A 1 711 ? -1.110 -9.018 31.686 1.00 86.88 711 SER A C 1
ATOM 5726 O O . SER A 1 711 ? -1.409 -8.526 32.774 1.00 86.88 711 SER A O 1
ATOM 5728 N N . VAL A 1 712 ? -1.780 -8.733 30.567 1.00 88.81 712 VAL A N 1
ATOM 5729 C CA . VAL A 1 712 ? -2.950 -7.847 30.497 1.00 88.81 712 VAL A CA 1
ATOM 5730 C C . VAL A 1 712 ? -4.192 -8.689 30.210 1.00 88.81 712 VAL A C 1
ATOM 5732 O O . VAL A 1 712 ? -4.152 -9.583 29.374 1.00 88.81 712 VAL A O 1
ATOM 5735 N N . GLY A 1 713 ? -5.289 -8.441 30.925 1.00 91.12 713 GLY A N 1
ATOM 5736 C CA . GLY A 1 713 ? -6.561 -9.136 30.707 1.00 91.12 713 GLY A CA 1
ATOM 5737 C C . GLY A 1 713 ? -7.301 -8.617 29.472 1.00 91.12 713 GLY A C 1
ATOM 5738 O O . GLY A 1 713 ? -7.177 -7.444 29.117 1.00 91.12 713 GLY A O 1
ATOM 5739 N N . PHE A 1 714 ? -8.095 -9.476 28.836 1.00 94.44 714 PHE A N 1
ATOM 5740 C CA . PHE A 1 714 ? -8.947 -9.127 27.695 1.00 94.44 714 PHE A CA 1
ATOM 5741 C C . PHE A 1 714 ? -10.410 -8.847 28.091 1.00 94.44 714 PHE A C 1
ATOM 5743 O O . PHE A 1 714 ? -11.182 -8.369 27.261 1.00 94.44 714 PHE A O 1
ATOM 5750 N N . LEU A 1 715 ? -10.790 -9.070 29.358 1.00 93.19 715 LEU A N 1
ATOM 5751 C CA . LEU A 1 715 ? -12.085 -8.681 29.944 1.00 93.19 715 LEU A CA 1
ATOM 5752 C C . LEU A 1 715 ? -12.041 -7.283 30.591 1.00 93.19 715 LEU A C 1
ATOM 5754 O O . LEU A 1 715 ? -12.764 -6.990 31.546 1.00 93.19 715 LEU A O 1
ATOM 5758 N N . GLY A 1 716 ? -11.166 -6.410 30.089 1.00 84.69 716 GLY A N 1
ATOM 5759 C CA . GLY A 1 716 ? -11.067 -5.022 30.532 1.00 84.69 716 GLY A CA 1
ATOM 5760 C C . GLY A 1 716 ? -12.326 -4.203 30.222 1.00 84.69 716 GLY A C 1
ATOM 5761 O O . GLY A 1 716 ? -13.172 -4.587 29.415 1.00 84.69 716 GLY A O 1
ATOM 5762 N N . LYS A 1 717 ? -12.447 -3.026 30.849 1.00 81.38 717 LYS A N 1
ATOM 5763 C CA . LYS A 1 717 ? -13.559 -2.102 30.574 1.00 81.38 717 LYS A CA 1
ATOM 5764 C C . LYS A 1 717 ? -13.541 -1.667 29.105 1.00 81.38 717 LYS A C 1
ATOM 5766 O O . LYS A 1 717 ? -12.577 -1.042 28.665 1.00 81.38 717 LYS A O 1
ATOM 5771 N N . ARG A 1 718 ? -14.631 -1.941 28.383 1.00 85.62 718 ARG A N 1
ATOM 5772 C CA . ARG A 1 718 ? -14.888 -1.378 27.049 1.00 85.62 718 ARG A CA 1
ATOM 5773 C C . ARG A 1 718 ? -15.304 0.087 27.161 1.00 85.62 718 ARG A C 1
ATOM 5775 O O . ARG A 1 718 ? -15.820 0.528 28.193 1.00 85.62 718 ARG A O 1
ATOM 5782 N N . ARG A 1 719 ? -15.097 0.846 26.086 1.00 82.81 719 ARG A N 1
ATOM 5783 C CA . ARG A 1 719 ? -15.644 2.203 25.971 1.00 82.81 719 ARG A CA 1
ATOM 5784 C C . ARG A 1 719 ? -17.181 2.117 26.002 1.00 82.81 719 ARG A C 1
ATOM 5786 O O . ARG A 1 719 ? -17.738 1.323 25.247 1.00 82.81 719 ARG A O 1
ATOM 5793 N N . PRO A 1 720 ? -17.874 2.919 26.831 1.00 80.19 720 PRO A N 1
ATOM 5794 C CA . PRO A 1 720 ? -19.328 2.990 26.790 1.00 80.19 720 PRO A CA 1
ATOM 5795 C C . PRO A 1 720 ? -19.809 3.420 25.404 1.00 80.19 720 PRO A C 1
ATOM 5797 O O . PRO A 1 720 ? -19.279 4.375 24.834 1.00 80.19 720 PRO A O 1
ATOM 5800 N N . ARG A 1 721 ? -20.815 2.717 24.883 1.00 86.50 721 ARG A N 1
ATOM 5801 C CA . ARG A 1 721 ? -21.459 3.049 23.613 1.00 86.50 721 ARG A CA 1
ATOM 5802 C C . ARG A 1 721 ? -22.576 4.055 23.850 1.00 86.50 721 ARG A C 1
ATOM 5804 O O . ARG A 1 721 ? -23.460 3.810 24.673 1.00 86.50 721 ARG A O 1
ATOM 5811 N N . ASP A 1 722 ? -22.580 5.139 23.086 1.00 89.31 722 ASP A N 1
ATOM 5812 C CA . ASP A 1 722 ? -23.667 6.114 23.141 1.00 89.31 722 ASP A CA 1
ATOM 5813 C C . ASP A 1 722 ? -24.925 5.560 22.458 1.00 89.31 722 ASP A C 1
ATOM 5815 O O . ASP A 1 722 ? -24.886 5.116 21.305 1.00 89.31 722 ASP A O 1
ATOM 5819 N N . VAL A 1 723 ? -26.051 5.589 23.181 1.00 91.69 723 VAL A N 1
ATOM 5820 C CA . VAL A 1 723 ? -27.355 5.102 22.711 1.00 91.69 723 VAL A CA 1
ATOM 5821 C C . VAL A 1 723 ? -28.460 6.087 23.075 1.00 91.69 723 VAL A C 1
ATOM 5823 O O . VAL A 1 723 ? -28.599 6.499 24.225 1.00 91.69 723 VAL A O 1
ATOM 5826 N N . ILE A 1 724 ? -29.302 6.416 22.099 1.00 92.12 724 ILE A N 1
ATOM 5827 C CA . ILE A 1 724 ? -30.471 7.281 22.249 1.00 92.12 724 ILE A CA 1
ATOM 5828 C C . ILE A 1 724 ? -31.729 6.466 21.946 1.00 92.12 724 ILE A C 1
ATOM 5830 O O . ILE A 1 724 ? -31.860 5.891 20.867 1.00 92.12 724 ILE A O 1
ATOM 5834 N N . LYS A 1 725 ? -32.680 6.449 22.886 1.00 91.31 725 LYS A N 1
ATOM 5835 C CA . LYS A 1 725 ? -34.013 5.857 22.709 1.00 91.31 725 LYS A CA 1
ATOM 5836 C C . LYS A 1 725 ? -35.004 6.939 22.277 1.00 91.31 725 LYS A C 1
ATOM 5838 O O . LYS A 1 725 ? -35.250 7.882 23.024 1.00 91.31 725 LYS A O 1
ATOM 5843 N N . LEU A 1 726 ? -35.597 6.783 21.098 1.00 87.69 726 LEU A N 1
ATOM 5844 C CA . LEU A 1 726 ? -36.613 7.671 20.543 1.00 87.69 726 LEU A CA 1
ATOM 5845 C C . LEU A 1 726 ? -38.012 7.042 20.673 1.00 87.69 726 LEU A C 1
ATOM 5847 O O . LEU A 1 726 ? -38.224 5.921 20.202 1.00 87.69 726 LEU A O 1
ATOM 5851 N N . PRO A 1 727 ? -38.986 7.737 21.286 1.00 83.06 727 PRO A N 1
ATOM 5852 C CA . PRO A 1 727 ? -40.371 7.280 21.305 1.00 83.06 727 PRO A CA 1
ATOM 5853 C C . PRO A 1 727 ? -41.011 7.454 19.918 1.00 83.06 727 PRO A C 1
ATOM 5855 O O . PRO A 1 727 ? -40.898 8.525 19.323 1.00 83.06 727 PRO A O 1
ATOM 5858 N N . MET A 1 728 ? -41.711 6.433 19.411 1.00 76.81 728 MET A N 1
ATOM 5859 C CA . MET A 1 728 ? -42.494 6.539 18.173 1.00 76.81 728 MET A CA 1
ATOM 5860 C C . MET A 1 728 ? -44.004 6.446 18.413 1.00 76.81 728 MET A C 1
ATOM 5862 O O . MET A 1 728 ? -44.480 5.765 19.326 1.00 76.81 728 MET A O 1
ATOM 5866 N N . SER A 1 729 ? -44.767 7.114 17.544 1.00 67.19 729 SER A N 1
ATOM 5867 C CA . SER A 1 729 ? -46.225 7.005 17.465 1.00 67.19 729 SER A CA 1
ATOM 5868 C C . SER A 1 729 ? -46.608 5.572 17.078 1.00 67.19 729 SER A C 1
ATOM 5870 O O . SER A 1 729 ? -46.408 5.167 15.939 1.00 67.19 729 SER A O 1
ATOM 5872 N N . GLY A 1 730 ? -47.102 4.792 18.042 1.00 65.81 730 GLY A N 1
ATOM 5873 C CA . GLY A 1 730 ? -47.376 3.356 17.877 1.00 65.81 730 GLY A CA 1
ATOM 5874 C C . GLY A 1 730 ? -46.878 2.481 19.032 1.00 65.81 730 GLY A C 1
ATOM 5875 O O . GLY A 1 730 ? -47.209 1.304 19.078 1.00 65.81 730 GLY A O 1
ATOM 5876 N N . GLY A 1 731 ? -46.129 3.049 19.985 1.00 67.69 731 GLY A N 1
ATOM 5877 C CA . GLY A 1 731 ? -45.719 2.370 21.222 1.00 67.69 731 GLY A CA 1
ATOM 5878 C C . GLY A 1 731 ? -44.346 1.696 21.161 1.00 67.69 731 GLY A C 1
ATOM 5879 O O . GLY A 1 731 ? -43.770 1.422 22.213 1.00 67.69 731 GLY A O 1
ATOM 5880 N N . THR A 1 732 ? -43.775 1.503 19.970 1.00 70.38 732 THR A N 1
ATOM 5881 C CA . THR A 1 732 ? -42.441 0.911 19.831 1.00 70.38 732 THR A CA 1
ATOM 5882 C C . THR A 1 732 ? -41.322 1.959 19.875 1.00 70.38 732 THR A C 1
ATOM 5884 O O . THR A 1 732 ? -41.377 2.941 19.135 1.00 70.38 732 THR A O 1
ATOM 5887 N N . PRO A 1 733 ? -40.265 1.772 20.682 1.00 83.06 733 PRO A N 1
ATOM 5888 C CA . PRO A 1 733 ? -39.077 2.620 20.625 1.00 83.06 733 PRO A CA 1
ATOM 5889 C C . PRO A 1 733 ? -38.143 2.319 19.436 1.00 83.06 733 PRO A C 1
ATOM 5891 O O . PRO A 1 733 ? -37.843 1.162 19.142 1.00 83.06 733 PRO A O 1
ATOM 5894 N N . LEU A 1 734 ? -37.608 3.378 18.819 1.00 88.62 734 LEU A N 1
ATOM 5895 C CA . LEU A 1 734 ? -36.468 3.331 17.893 1.00 88.62 734 LEU A CA 1
ATOM 5896 C C . LEU A 1 734 ? -35.190 3.684 18.660 1.00 88.62 734 LEU A C 1
ATOM 5898 O O . LEU A 1 734 ? -35.192 4.614 19.462 1.00 88.62 734 LEU A O 1
ATOM 5902 N N . TYR A 1 735 ? -34.088 2.991 18.401 1.00 91.75 735 TYR A N 1
ATOM 5903 C CA . TYR A 1 735 ? -32.806 3.257 19.050 1.00 91.75 735 TYR A CA 1
ATOM 5904 C C . TYR A 1 735 ? -31.769 3.723 18.029 1.00 91.75 735 TYR A C 1
ATOM 5906 O O . TYR A 1 735 ? -31.607 3.112 16.973 1.00 91.75 735 TYR A O 1
ATOM 5914 N N . LEU A 1 736 ? -31.050 4.794 18.354 1.00 93.19 736 LEU A N 1
ATOM 5915 C CA . LEU A 1 736 ? -29.877 5.271 17.622 1.00 93.19 736 LEU A CA 1
ATOM 5916 C C . LEU A 1 736 ? -28.659 4.940 18.471 1.00 93.19 736 LEU A C 1
ATOM 5918 O O . LEU A 1 736 ? -28.604 5.361 19.621 1.00 93.19 736 LEU A O 1
ATOM 5922 N N . ALA A 1 737 ? -27.695 4.213 17.925 1.00 93.12 737 ALA A N 1
ATOM 5923 C CA . ALA A 1 737 ? -26.470 3.873 18.640 1.00 93.12 737 ALA A CA 1
ATOM 5924 C C . ALA A 1 737 ? -25.238 4.134 17.769 1.00 93.12 737 ALA A C 1
ATOM 5926 O O . ALA A 1 737 ? -25.336 4.029 16.547 1.00 93.12 737 ALA A O 1
ATOM 5927 N N . GLU A 1 738 ? -24.090 4.441 18.380 1.00 91.50 738 GLU A N 1
ATOM 5928 C CA . GLU A 1 738 ? -22.798 4.554 17.674 1.00 91.50 738 GLU A CA 1
ATOM 5929 C C . GLU A 1 738 ? -22.554 3.307 16.802 1.00 91.50 738 GLU A C 1
ATOM 5931 O O . GLU A 1 738 ? -22.785 2.178 17.252 1.00 91.50 738 GLU A O 1
ATOM 5936 N N . ASP A 1 739 ? -22.147 3.481 15.541 1.00 90.56 739 ASP A N 1
ATOM 5937 C CA . ASP A 1 739 ? -21.810 2.346 14.677 1.00 90.56 739 ASP A CA 1
ATOM 5938 C C . ASP A 1 739 ? -20.410 1.827 15.010 1.00 90.56 739 ASP A C 1
ATOM 5940 O O . ASP A 1 739 ? -19.418 2.500 14.760 1.00 90.56 739 ASP A O 1
ATOM 5944 N N . ILE A 1 740 ? -20.356 0.631 15.593 1.00 90.81 740 ILE A N 1
ATOM 5945 C CA . ILE A 1 740 ? -19.126 -0.009 16.089 1.00 90.81 740 ILE A CA 1
ATOM 5946 C C . ILE A 1 740 ? -18.844 -1.346 15.385 1.00 90.81 740 ILE A C 1
ATOM 5948 O O . ILE A 1 740 ? -17.923 -2.060 15.756 1.00 90.81 740 ILE A O 1
ATOM 5952 N N . ASP A 1 741 ? -19.679 -1.723 14.411 1.00 90.75 741 ASP A N 1
ATOM 5953 C CA . ASP A 1 741 ? -19.594 -3.002 13.701 1.00 90.75 741 ASP A CA 1
ATOM 5954 C C . ASP A 1 741 ? -18.511 -2.932 12.602 1.00 90.75 741 ASP A C 1
ATOM 5956 O O . ASP A 1 741 ? -18.845 -2.713 11.433 1.00 90.75 741 ASP A O 1
ATOM 5960 N N . ASP A 1 742 ? -17.237 -3.119 12.971 1.00 88.62 742 ASP A N 1
ATOM 5961 C CA . ASP A 1 742 ? -16.070 -3.110 12.069 1.00 88.62 742 ASP A CA 1
ATOM 5962 C C . ASP A 1 742 ? -15.082 -4.248 12.389 1.00 88.62 742 ASP A C 1
ATOM 5964 O O . ASP A 1 742 ? -14.048 -4.085 13.039 1.00 88.62 742 ASP A O 1
ATOM 5968 N N . PHE A 1 743 ? -15.401 -5.441 11.887 1.00 89.31 743 PHE A N 1
ATOM 5969 C CA . PHE A 1 743 ? -14.585 -6.638 12.099 1.00 89.31 743 PHE A CA 1
ATOM 5970 C C . PHE A 1 743 ? -13.170 -6.525 11.508 1.00 89.31 743 PHE A C 1
ATOM 5972 O O . PHE A 1 743 ? -12.224 -7.099 12.050 1.00 89.31 743 PHE A O 1
ATOM 5979 N N . ARG A 1 744 ? -12.996 -5.779 10.409 1.00 86.38 744 ARG A N 1
ATOM 5980 C CA . ARG A 1 744 ? -11.678 -5.622 9.784 1.00 86.38 744 ARG A CA 1
ATOM 5981 C C . ARG A 1 744 ? -10.759 -4.798 10.678 1.00 86.38 744 ARG A C 1
ATOM 5983 O O . ARG A 1 744 ? -9.620 -5.197 10.907 1.00 86.38 744 ARG A O 1
ATOM 5990 N N . ALA A 1 745 ? -11.250 -3.673 11.195 1.00 86.38 745 ALA A N 1
ATOM 5991 C CA . ALA A 1 745 ? -10.483 -2.843 12.116 1.00 86.38 745 ALA A CA 1
ATOM 5992 C C . ALA A 1 745 ? -10.210 -3.562 13.445 1.00 86.38 745 ALA A C 1
ATOM 5994 O O . ALA A 1 745 ? -9.071 -3.566 13.912 1.00 86.38 745 ALA A O 1
ATOM 5995 N N . ASP A 1 746 ? -11.228 -4.203 14.020 1.00 90.38 746 ASP A N 1
ATOM 5996 C CA . ASP A 1 746 ? -11.148 -4.738 15.381 1.00 90.38 746 ASP A CA 1
ATOM 5997 C C . ASP A 1 746 ? -10.458 -6.107 15.478 1.00 90.38 746 ASP A C 1
ATOM 5999 O O . ASP A 1 746 ? -9.897 -6.434 16.526 1.00 90.38 746 ASP A O 1
ATOM 6003 N N . VAL A 1 747 ? -10.508 -6.919 14.414 1.00 90.19 747 VAL A N 1
ATOM 6004 C CA . VAL A 1 747 ? -9.983 -8.294 14.403 1.00 90.19 747 VAL A CA 1
ATOM 6005 C C . VAL A 1 747 ? -8.886 -8.471 13.362 1.00 90.19 747 VAL A C 1
ATOM 6007 O O . VAL A 1 747 ? -7.771 -8.834 13.734 1.00 90.19 747 VAL A O 1
ATOM 6010 N N . GLU A 1 748 ? -9.150 -8.228 12.076 1.00 86.25 748 GLU A N 1
ATOM 6011 C CA . GLU A 1 748 ? -8.191 -8.539 10.994 1.00 86.25 748 GLU A CA 1
ATOM 6012 C C . GLU A 1 748 ? -6.917 -7.688 11.077 1.00 86.25 748 GLU A C 1
ATOM 6014 O O . GLU A 1 748 ? -5.821 -8.205 10.886 1.00 86.25 748 GLU A O 1
ATOM 6019 N N . ASN A 1 749 ? -7.055 -6.417 11.455 1.00 85.56 749 ASN A N 1
ATOM 6020 C CA . ASN A 1 749 ? -5.941 -5.488 11.650 1.00 85.56 749 ASN A CA 1
ATOM 6021 C C . ASN A 1 749 ? -5.436 -5.445 13.106 1.00 85.56 749 ASN A C 1
ATOM 6023 O O . ASN A 1 749 ? -4.626 -4.583 13.455 1.00 85.56 749 ASN A O 1
ATOM 6027 N N . SER A 1 750 ? -5.927 -6.334 13.977 1.00 88.62 750 SER A N 1
ATOM 6028 C CA . SER A 1 750 ? -5.514 -6.364 15.381 1.00 88.62 750 SER A CA 1
ATOM 6029 C C . SER A 1 750 ? -4.063 -6.829 15.537 1.00 88.62 750 SER A C 1
ATOM 6031 O O . SER A 1 750 ? -3.524 -7.568 14.711 1.00 88.62 750 SER A O 1
ATOM 6033 N N . GLY A 1 751 ? -3.432 -6.450 16.652 1.00 87.31 751 GLY A N 1
ATOM 6034 C CA . GLY A 1 751 ? -2.078 -6.910 16.976 1.00 87.31 751 GLY A CA 1
ATOM 6035 C C . GLY A 1 751 ? -1.966 -8.426 17.187 1.00 87.31 751 GLY A C 1
ATOM 6036 O O . GLY A 1 751 ? -0.865 -8.961 17.111 1.00 87.31 751 GLY A O 1
ATOM 6037 N N . LEU A 1 752 ? -3.080 -9.125 17.440 1.00 89.56 752 LEU A N 1
ATOM 6038 C CA . LEU A 1 752 ? -3.104 -10.585 17.519 1.00 89.56 752 LEU A CA 1
ATOM 6039 C C . LEU A 1 752 ? -3.048 -11.203 16.110 1.00 89.56 752 LEU A C 1
ATOM 6041 O O . LEU A 1 752 ? -2.221 -12.075 15.859 1.00 89.56 752 LEU A O 1
ATOM 6045 N N . SER A 1 753 ? -3.861 -10.700 15.175 1.00 88.06 753 SER A N 1
ATOM 6046 C CA . SER A 1 753 ? -3.958 -11.212 13.796 1.00 88.06 753 SER A CA 1
ATOM 6047 C C . SER A 1 753 ? -2.730 -10.941 12.923 1.00 88.06 753 SER A C 1
ATOM 6049 O O . SER A 1 753 ? -2.590 -11.564 11.876 1.00 88.06 753 SER A O 1
ATOM 6051 N N . SER A 1 754 ? -1.818 -10.058 13.341 1.00 86.44 754 SER A N 1
ATOM 6052 C CA . SER A 1 754 ? -0.545 -9.833 12.641 1.00 86.44 754 SER A CA 1
ATOM 6053 C C . SER A 1 754 ? 0.484 -10.955 12.849 1.00 86.44 754 SER A C 1
ATOM 6055 O O . SER A 1 754 ? 1.559 -10.920 12.247 1.00 86.44 754 SER A O 1
ATOM 6057 N N . ARG A 1 755 ? 0.178 -11.954 13.691 1.00 87.31 755 ARG A N 1
ATOM 6058 C CA . ARG A 1 755 ? 1.057 -13.089 14.012 1.00 87.31 755 ARG A CA 1
ATOM 6059 C C . ARG A 1 755 ? 0.757 -14.301 13.123 1.00 87.31 755 ARG A C 1
ATOM 6061 O O . ARG A 1 755 ? -0.398 -14.684 12.963 1.00 87.31 755 ARG A O 1
ATOM 6068 N N . GLY A 1 756 ? 1.799 -14.965 12.623 1.00 85.50 756 GLY A N 1
ATOM 6069 C CA . GLY A 1 756 ? 1.681 -16.122 11.725 1.00 85.50 756 GLY A CA 1
ATOM 6070 C C . GLY A 1 756 ? 0.936 -17.308 12.343 1.00 85.50 756 GLY A C 1
ATOM 6071 O O . GLY A 1 756 ? 0.000 -17.825 11.740 1.00 85.50 756 GLY A O 1
ATOM 6072 N N . TRP A 1 757 ? 1.278 -17.682 13.581 1.00 87.25 757 TRP A N 1
ATOM 6073 C CA . TRP A 1 757 ? 0.611 -18.771 14.313 1.00 87.25 757 TRP A CA 1
ATOM 6074 C C . TRP A 1 757 ? -0.900 -18.535 14.488 1.00 87.25 757 TRP A C 1
ATOM 6076 O O . TRP A 1 757 ? -1.699 -19.433 14.228 1.00 87.25 757 TRP A O 1
ATOM 6086 N N . VAL A 1 758 ? -1.306 -17.297 14.796 1.00 88.00 758 VAL A N 1
ATOM 6087 C CA . VAL A 1 758 ? -2.717 -16.917 15.006 1.00 88.00 758 VAL A CA 1
ATOM 6088 C C . VAL A 1 758 ? -3.561 -17.138 13.752 1.00 88.00 758 VAL A C 1
ATOM 6090 O O . VAL A 1 758 ? -4.747 -17.460 13.837 1.00 88.00 758 VAL A O 1
ATOM 6093 N N . PHE A 1 759 ? -2.966 -17.007 12.569 1.00 86.38 759 PHE A N 1
ATOM 6094 C CA . PHE A 1 759 ? -3.669 -17.257 11.318 1.00 86.38 759 PHE A CA 1
ATOM 6095 C C . PHE A 1 759 ? -4.104 -18.719 11.186 1.00 86.38 759 PHE A C 1
ATOM 6097 O O . PHE A 1 759 ? -5.241 -18.991 10.794 1.00 86.38 759 PHE A O 1
ATOM 6104 N N . GLN A 1 760 ? -3.238 -19.657 11.588 1.00 85.62 760 GLN A N 1
ATOM 6105 C CA . GLN A 1 760 ? -3.581 -21.074 11.674 1.00 85.62 760 GLN A CA 1
ATOM 6106 C C . GLN A 1 760 ? -4.641 -21.335 12.743 1.00 85.62 760 GLN A C 1
ATOM 6108 O O . GLN A 1 760 ? -5.608 -22.049 12.480 1.00 85.62 760 GLN A O 1
ATOM 6113 N N . GLU A 1 761 ? -4.509 -20.727 13.915 1.00 89.62 761 GLU A N 1
ATOM 6114 C CA . GLU A 1 761 ? -5.480 -20.868 15.002 1.00 89.62 761 GLU A CA 1
ATOM 6115 C C . GLU A 1 761 ? -6.884 -20.439 14.556 1.00 89.62 761 GLU A C 1
ATOM 6117 O O . GLU A 1 761 ? -7.848 -21.186 14.737 1.00 89.62 761 GLU A O 1
ATOM 6122 N N . ARG A 1 762 ? -7.000 -19.280 13.896 1.00 87.44 762 ARG A N 1
ATOM 6123 C CA . ARG A 1 762 ? -8.261 -18.772 13.342 1.00 87.44 762 ARG A CA 1
ATOM 6124 C C . ARG A 1 762 ? -8.838 -19.701 12.279 1.00 87.44 762 ARG A C 1
ATOM 6126 O O . ARG A 1 762 ? -10.005 -20.059 12.383 1.00 87.44 762 ARG A O 1
ATOM 6133 N N . ALA A 1 763 ? -8.036 -20.093 11.289 1.00 82.31 763 ALA A N 1
ATOM 6134 C CA . ALA A 1 763 ? -8.520 -20.862 10.142 1.00 82.31 763 ALA A CA 1
ATOM 6135 C C . ALA A 1 763 ? -8.890 -22.317 10.471 1.00 82.31 763 ALA A C 1
ATOM 6137 O O . ALA A 1 763 ? -9.685 -22.948 9.774 1.00 82.31 763 ALA A O 1
ATOM 6138 N N . LEU A 1 764 ? -8.313 -22.878 11.535 1.00 84.50 764 LEU A N 1
ATOM 6139 C CA . LEU A 1 764 ? -8.635 -24.232 11.977 1.00 84.50 764 LEU A CA 1
ATOM 6140 C C . LEU A 1 764 ? -9.810 -24.292 12.949 1.00 84.50 764 LEU A C 1
ATOM 6142 O O . LEU A 1 764 ? -10.468 -25.336 13.035 1.00 84.50 764 LEU A O 1
ATOM 6146 N N . SER A 1 765 ? -10.054 -23.201 13.673 1.00 87.50 765 SER A N 1
ATOM 6147 C CA . SER A 1 765 ? -11.127 -23.097 14.655 1.00 87.50 765 SER A CA 1
ATOM 6148 C C . SER A 1 765 ? -12.486 -23.098 13.967 1.00 87.50 765 SER A C 1
ATOM 6150 O O . SER A 1 765 ? -12.774 -22.270 13.112 1.00 87.50 765 SER A O 1
ATOM 6152 N N . ARG A 1 766 ? -13.385 -23.989 14.391 1.00 84.38 766 ARG A N 1
ATOM 6153 C CA . ARG A 1 766 ? -14.765 -24.020 13.859 1.00 84.38 766 ARG A CA 1
ATOM 6154 C C . ARG A 1 766 ? -15.584 -22.800 14.278 1.00 84.38 766 ARG A C 1
ATOM 6156 O O . ARG A 1 766 ? -16.574 -22.448 13.631 1.00 84.38 766 ARG A O 1
ATOM 6163 N N . ARG A 1 767 ? -15.227 -22.251 15.440 1.00 89.69 767 ARG A N 1
ATOM 6164 C CA . ARG A 1 767 ? -15.901 -21.162 16.139 1.00 89.69 767 ARG A CA 1
ATOM 6165 C C . ARG A 1 767 ? -14.864 -20.356 16.903 1.00 89.69 767 ARG A C 1
ATOM 6167 O O . ARG A 1 767 ? -14.142 -20.939 17.714 1.00 89.69 767 ARG A O 1
ATOM 6174 N N . THR A 1 768 ? -14.858 -19.045 16.711 1.00 93.69 768 THR A N 1
ATOM 6175 C CA . THR A 1 768 ? -13.944 -18.142 17.417 1.00 93.69 768 THR A CA 1
ATOM 6176 C C . THR A 1 768 ? -14.717 -16.996 18.054 1.00 93.69 768 THR A C 1
ATOM 6178 O O . THR A 1 768 ? -15.545 -16.353 17.408 1.00 93.69 768 THR A O 1
ATOM 6181 N N . ILE A 1 769 ? -14.445 -16.753 19.336 1.00 96.56 769 ILE A N 1
ATOM 6182 C CA . ILE A 1 769 ? -14.950 -15.616 20.104 1.00 96.56 769 ILE A CA 1
ATOM 6183 C C . ILE A 1 769 ? -13.822 -14.599 20.222 1.00 96.56 769 ILE A C 1
ATOM 6185 O O . ILE A 1 769 ? -12.861 -14.814 20.962 1.00 96.56 769 ILE A O 1
ATOM 6189 N N . TYR A 1 770 ? -13.940 -13.490 19.507 1.00 96.25 770 TYR A N 1
ATOM 6190 C CA . TYR A 1 770 ? -12.986 -12.393 19.561 1.00 96.25 770 TYR A CA 1
ATOM 6191 C C . TYR A 1 770 ? -13.376 -11.417 20.655 1.00 96.25 770 TYR A C 1
ATOM 6193 O O . TYR A 1 770 ? -14.398 -10.741 20.554 1.00 96.25 770 TYR A O 1
ATOM 6201 N N . PHE A 1 771 ? -12.535 -11.310 21.676 1.00 96.31 771 PHE A N 1
ATOM 6202 C CA . PHE A 1 771 ? -12.642 -10.269 22.688 1.00 96.31 771 PHE A CA 1
ATOM 6203 C C . PHE A 1 771 ? -11.809 -9.070 22.238 1.00 96.31 771 PHE A C 1
ATOM 6205 O O . PHE A 1 771 ? -10.581 -9.081 22.356 1.00 96.31 771 PHE A O 1
ATOM 6212 N N . THR A 1 772 ? -12.469 -8.051 21.685 1.00 94.31 772 THR A N 1
ATOM 6213 C CA . THR A 1 772 ? -11.824 -6.812 21.226 1.00 94.31 772 THR A CA 1
ATOM 6214 C C . THR A 1 772 ? -12.075 -5.676 22.220 1.00 94.31 772 THR A C 1
ATOM 6216 O O . THR A 1 772 ? -12.784 -5.829 23.219 1.00 94.31 772 THR A O 1
ATOM 6219 N N . SER A 1 773 ? -11.442 -4.525 21.992 1.00 90.88 773 SER A N 1
ATOM 6220 C CA . SER A 1 773 ? -11.631 -3.332 22.825 1.00 90.88 773 SER A CA 1
ATOM 6221 C C . SER A 1 773 ? -12.984 -2.645 22.592 1.00 90.88 773 SER A C 1
ATOM 6223 O O . SER A 1 773 ? -13.415 -1.865 23.445 1.00 90.88 773 SER A O 1
ATOM 6225 N N . ALA A 1 774 ? -13.649 -2.934 21.467 1.00 90.75 774 ALA A N 1
ATOM 6226 C CA . ALA A 1 774 ? -14.913 -2.320 21.068 1.00 90.75 774 ALA A CA 1
ATOM 6227 C C . ALA A 1 774 ? -16.131 -3.188 21.420 1.00 90.75 774 ALA A C 1
ATOM 6229 O O . ALA A 1 774 ? -17.076 -2.689 22.028 1.00 90.75 774 ALA A O 1
ATOM 6230 N N . GLN A 1 775 ? -16.108 -4.476 21.063 1.00 93.25 775 GLN A N 1
ATOM 6231 C CA . GLN A 1 775 ? -17.195 -5.433 21.303 1.00 93.25 775 GLN A CA 1
ATOM 6232 C C . GLN A 1 775 ? -16.696 -6.881 21.202 1.00 93.25 775 GLN A C 1
ATOM 6234 O O . GLN A 1 775 ? -15.526 -7.129 20.903 1.00 93.25 775 GLN A O 1
ATOM 6239 N N . ILE A 1 776 ? -17.580 -7.852 21.428 1.00 95.00 776 ILE A N 1
ATOM 6240 C CA . ILE A 1 776 ? -17.311 -9.246 21.064 1.00 95.00 776 ILE A CA 1
ATOM 6241 C C . ILE A 1 776 ? -17.725 -9.514 19.615 1.00 95.00 776 ILE A C 1
ATOM 6243 O O . ILE A 1 776 ? -18.813 -9.135 19.182 1.00 95.00 776 ILE A O 1
ATOM 6247 N N . TYR A 1 777 ? -16.881 -10.234 18.879 1.00 94.81 777 TYR A N 1
ATOM 6248 C CA . TYR A 1 777 ? -17.270 -10.833 17.603 1.00 94.81 777 TYR A CA 1
ATOM 6249 C C . TYR A 1 777 ? -17.305 -12.351 17.714 1.00 94.81 777 TYR A C 1
ATOM 6251 O O . TYR A 1 777 ? -16.428 -12.975 18.308 1.00 94.81 777 TYR A O 1
ATOM 6259 N N . TRP A 1 778 ? -18.320 -12.942 17.104 1.00 92.88 778 TRP A N 1
ATOM 6260 C CA . TRP A 1 778 ? -18.491 -14.376 16.974 1.00 92.88 778 TRP A CA 1
ATOM 6261 C C . TRP A 1 778 ? -18.300 -14.770 15.511 1.00 92.88 778 TRP A C 1
ATOM 6263 O O . TRP A 1 778 ? -19.099 -14.388 14.659 1.00 92.88 778 TRP A O 1
ATOM 6273 N N . GLU A 1 779 ? -17.267 -15.546 15.207 1.00 90.62 779 GLU A N 1
ATOM 6274 C CA . GLU A 1 779 ? -17.026 -16.085 13.866 1.00 90.62 779 GLU A CA 1
ATOM 6275 C C . GLU A 1 779 ? -17.281 -17.593 13.846 1.00 90.62 779 GLU A C 1
ATOM 6277 O O . GLU A 1 779 ? -16.882 -18.322 14.754 1.00 90.62 779 GLU A O 1
ATOM 6282 N N . CYS A 1 780 ? -17.957 -18.068 12.802 1.00 86.94 780 CYS A N 1
ATOM 6283 C CA . CYS A 1 780 ? -18.098 -19.489 12.485 1.00 86.94 780 CYS A CA 1
ATOM 6284 C C . CYS A 1 780 ? -18.319 -19.668 10.974 1.00 86.94 780 CYS A C 1
ATOM 6286 O O . CYS A 1 780 ? -18.456 -18.681 10.250 1.00 86.94 780 CYS A O 1
ATOM 6288 N N . GLY A 1 781 ? -18.487 -20.911 10.506 1.00 76.69 781 GLY A N 1
ATOM 6289 C CA . GLY A 1 781 ? -18.723 -21.217 9.081 1.00 76.69 781 GLY A CA 1
ATOM 6290 C C . GLY A 1 781 ? -19.930 -20.518 8.433 1.00 76.69 781 GLY A C 1
ATOM 6291 O O . GLY A 1 781 ? -20.026 -20.442 7.212 1.00 76.69 781 GLY A O 1
ATOM 6292 N N . ASN A 1 782 ? -20.844 -19.958 9.230 1.00 78.25 782 ASN A N 1
ATOM 6293 C CA . ASN A 1 782 ? -21.993 -19.190 8.745 1.00 78.25 782 ASN A CA 1
ATOM 6294 C C . ASN A 1 782 ? -21.732 -17.669 8.640 1.00 78.25 782 ASN A C 1
ATOM 6296 O O . ASN A 1 782 ? -22.640 -16.933 8.251 1.00 78.25 782 ASN A O 1
ATOM 6300 N N . GLY A 1 783 ? -20.520 -17.197 8.945 1.00 82.38 783 GLY A N 1
ATOM 6301 C CA . GLY A 1 783 ? -20.123 -15.788 8.916 1.00 82.38 783 GLY A CA 1
ATOM 6302 C C . GLY A 1 783 ? -19.832 -15.211 10.303 1.00 82.38 783 GLY A C 1
ATOM 6303 O O . GLY A 1 783 ? -19.679 -15.943 11.284 1.00 82.38 783 GLY A O 1
ATOM 6304 N N . VAL A 1 784 ? -19.761 -13.880 10.366 1.00 89.62 784 VAL A N 1
ATOM 6305 C CA . VAL A 1 784 ? -19.452 -13.130 11.590 1.00 89.62 784 VAL A CA 1
ATOM 6306 C C . VAL A 1 784 ? -20.722 -12.501 12.158 1.00 89.62 784 VAL A C 1
ATOM 6308 O O . VAL A 1 784 ? -21.474 -11.834 11.444 1.00 89.62 784 VAL A O 1
ATOM 6311 N N . VAL A 1 785 ? -20.942 -12.694 13.455 1.00 92.12 785 VAL A N 1
ATOM 6312 C CA . VAL A 1 785 ? -22.006 -12.071 14.243 1.00 92.12 785 VAL A CA 1
ATOM 6313 C C . VAL A 1 785 ? -21.368 -11.134 15.263 1.00 92.12 785 VAL A C 1
ATOM 6315 O O . VAL A 1 785 ? -20.537 -11.552 16.065 1.00 92.12 785 VAL A O 1
ATOM 6318 N N . CYS A 1 786 ? -21.749 -9.865 15.231 1.00 93.06 786 CYS A N 1
ATOM 6319 C CA . CYS A 1 786 ? -21.353 -8.877 16.228 1.00 93.06 786 CYS A CA 1
ATOM 6320 C C . CYS A 1 786 ? -22.139 -9.069 17.534 1.00 93.06 786 CYS A C 1
ATOM 6322 O O . CYS A 1 786 ? -23.266 -9.571 17.518 1.00 93.06 786 CYS A O 1
ATOM 6324 N N . GLU A 1 787 ? -21.622 -8.564 18.652 1.00 93.19 787 GLU A N 1
ATOM 6325 C CA . GLU A 1 787 ? -22.353 -8.480 19.925 1.00 93.19 787 GLU A CA 1
ATOM 6326 C C . GLU A 1 787 ? -23.655 -7.670 19.792 1.00 93.19 787 GLU A C 1
ATOM 6328 O O . GLU A 1 787 ? -24.650 -7.947 20.458 1.00 93.19 787 GLU A O 1
ATOM 6333 N N . THR A 1 788 ? -23.695 -6.729 18.841 1.00 91.50 788 THR A N 1
ATOM 6334 C CA . THR A 1 788 ? -24.901 -5.983 18.434 1.00 91.50 788 THR A CA 1
ATOM 6335 C C . THR A 1 788 ? -25.980 -6.841 17.755 1.00 91.50 788 THR A C 1
ATOM 6337 O O . THR A 1 788 ? -27.058 -6.327 17.440 1.00 91.50 788 THR A O 1
ATOM 6340 N N . LEU A 1 789 ? -25.707 -8.131 17.519 1.00 90.50 789 LEU A N 1
ATOM 6341 C CA . LEU A 1 789 ? -26.452 -9.086 16.685 1.00 90.50 789 LEU A CA 1
ATOM 6342 C C . LEU A 1 789 ? -26.428 -8.777 15.181 1.00 90.50 789 LEU A C 1
ATOM 6344 O O . LEU A 1 789 ? -27.147 -9.409 14.403 1.00 90.50 789 LEU A O 1
ATOM 6348 N N . ALA A 1 790 ? -25.599 -7.827 14.743 1.00 88.00 790 ALA A N 1
ATOM 6349 C CA . ALA A 1 790 ? -25.381 -7.594 13.324 1.00 88.00 790 ALA A CA 1
ATOM 6350 C C . ALA A 1 790 ? -24.687 -8.802 12.681 1.00 88.00 790 ALA A C 1
ATOM 6352 O O . ALA A 1 790 ? -23.675 -9.281 13.184 1.00 88.00 790 ALA A O 1
ATOM 6353 N N . GLN A 1 791 ? -25.209 -9.268 11.547 1.00 86.94 791 GLN A N 1
ATOM 6354 C CA . GLN A 1 791 ? -24.523 -10.256 10.717 1.00 86.94 791 GLN A CA 1
ATOM 6355 C C . GLN A 1 791 ? -23.693 -9.539 9.656 1.00 86.94 791 GLN A C 1
ATOM 6357 O O . GLN A 1 791 ? -24.237 -8.798 8.833 1.00 86.94 791 GLN A O 1
ATOM 6362 N N . LEU A 1 792 ? -22.383 -9.763 9.670 1.00 82.00 792 LEU A N 1
ATOM 6363 C CA . LEU A 1 792 ? -21.465 -9.212 8.684 1.00 82.00 792 LEU A CA 1
ATOM 6364 C C . LEU A 1 792 ? -21.224 -10.238 7.575 1.00 82.00 792 LEU A C 1
ATOM 6366 O O . LEU A 1 792 ? -20.851 -11.385 7.826 1.00 82.00 792 LEU A O 1
ATOM 6370 N N . GLN A 1 793 ? -21.430 -9.813 6.328 1.00 64.00 793 GLN A N 1
ATOM 6371 C CA . GLN A 1 793 ? -21.062 -10.592 5.147 1.00 64.00 793 GLN A CA 1
ATOM 6372 C C . GLN A 1 793 ? -19.646 -10.192 4.733 1.00 64.00 793 GLN A C 1
ATOM 6374 O O . GLN A 1 793 ? -19.465 -9.217 4.009 1.00 64.00 793 GLN A O 1
ATOM 6379 N N . ASN A 1 794 ? -18.643 -10.930 5.207 1.00 59.69 794 ASN A N 1
ATOM 6380 C CA . ASN A 1 794 ? -17.254 -10.751 4.793 1.00 59.69 794 ASN A CA 1
ATOM 6381 C C . ASN A 1 794 ? -16.811 -11.980 3.960 1.00 59.69 794 ASN A C 1
ATOM 6383 O O . ASN A 1 794 ? -16.758 -13.097 4.477 1.00 59.69 794 ASN A O 1
ATOM 6387 N N . PRO A 1 795 ? -16.533 -11.823 2.650 1.00 52.06 795 PRO A N 1
ATOM 6388 C CA . PRO A 1 795 ? -16.060 -12.919 1.803 1.00 52.06 795 PRO A CA 1
ATOM 6389 C C . PRO A 1 795 ? -14.728 -13.533 2.265 1.00 52.06 795 PRO A C 1
ATOM 6391 O O . PRO A 1 795 ? -14.560 -14.744 2.158 1.00 52.06 795 PRO A O 1
ATOM 6394 N N . GLN A 1 796 ? -13.808 -12.735 2.823 1.00 53.12 796 GLN A N 1
ATOM 6395 C CA . GLN A 1 796 ? -12.537 -13.230 3.373 1.00 53.12 796 GLN A CA 1
ATOM 6396 C C . GLN A 1 796 ? -12.758 -14.008 4.680 1.00 53.12 796 GLN A C 1
ATOM 6398 O O . GLN A 1 796 ? -12.169 -15.074 4.868 1.00 53.12 796 GLN A O 1
ATOM 6403 N N . SER A 1 797 ? -13.683 -13.554 5.535 1.00 57.44 797 SER A N 1
ATOM 6404 C CA . SER A 1 797 ? -14.088 -14.293 6.742 1.00 57.44 797 SER A CA 1
ATOM 6405 C C . SER A 1 797 ? -14.815 -15.601 6.410 1.00 57.44 797 SER A C 1
ATOM 6407 O O . SER A 1 797 ? -14.762 -16.544 7.184 1.00 57.44 797 SER A O 1
ATOM 6409 N N . ARG A 1 798 ? -15.487 -15.702 5.256 1.00 57.72 798 ARG A N 1
ATOM 6410 C CA . ARG A 1 798 ? -16.079 -16.968 4.786 1.00 57.72 798 ARG A CA 1
ATOM 6411 C C . ARG A 1 798 ? -15.039 -17.992 4.351 1.00 57.72 798 ARG A C 1
ATOM 6413 O O . ARG A 1 798 ? -15.339 -19.179 4.387 1.00 57.72 798 ARG A O 1
ATOM 6420 N N . PHE A 1 799 ? -13.866 -17.538 3.911 1.00 61.94 799 PHE A N 1
ATOM 6421 C CA . PHE A 1 799 ? -12.764 -18.428 3.576 1.00 61.94 799 PHE A CA 1
ATOM 6422 C C . PHE A 1 799 ? -12.076 -18.921 4.849 1.00 61.94 799 PHE A C 1
ATOM 6424 O O . PHE A 1 799 ? -12.053 -20.120 5.061 1.00 61.94 799 PHE A O 1
ATOM 6431 N N . LEU A 1 800 ? -11.589 -18.028 5.724 1.00 64.69 800 LEU A N 1
ATOM 6432 C CA . LEU A 1 800 ? -10.876 -18.425 6.953 1.00 64.69 800 LEU A CA 1
ATOM 6433 C C . LEU A 1 800 ? -11.799 -18.950 8.064 1.00 64.69 800 LEU A C 1
ATOM 6435 O O . LEU A 1 800 ? -11.394 -19.816 8.821 1.00 64.69 800 LEU A O 1
ATOM 6439 N N . GLY A 1 801 ? -13.035 -18.468 8.167 1.00 56.00 801 GLY A N 1
ATOM 6440 C CA . GLY A 1 801 ? -14.009 -18.914 9.170 1.00 56.00 801 GLY A CA 1
ATOM 6441 C C . GLY A 1 801 ? -14.732 -20.213 8.808 1.00 56.00 801 GLY A C 1
ATOM 6442 O O . GLY A 1 801 ? -15.695 -20.580 9.480 1.00 56.00 801 GLY A O 1
ATOM 6443 N N . ASP A 1 802 ? -14.323 -20.888 7.734 1.00 64.81 802 ASP A N 1
ATOM 6444 C CA . ASP A 1 802 ? -14.901 -22.151 7.293 1.00 64.81 802 ASP A CA 1
ATOM 6445 C C . ASP A 1 802 ? -14.606 -23.281 8.293 1.00 64.81 802 ASP A C 1
ATOM 6447 O O . ASP A 1 802 ? -13.458 -23.647 8.551 1.00 64.81 802 ASP A O 1
ATOM 6451 N N . SER A 1 803 ? -15.667 -23.879 8.838 1.00 56.50 803 SER A N 1
ATOM 6452 C CA . SER A 1 803 ? -15.569 -24.988 9.791 1.00 56.50 803 SER A CA 1
ATOM 6453 C C . SER A 1 803 ? -14.894 -26.234 9.217 1.00 56.50 803 SER A C 1
ATOM 6455 O O . SER A 1 803 ? -14.354 -27.025 9.989 1.00 56.50 803 SER A O 1
ATOM 6457 N N . ASP A 1 804 ? -14.930 -26.392 7.891 1.00 60.94 804 ASP A N 1
ATOM 6458 C CA . ASP A 1 804 ? -14.220 -27.425 7.135 1.00 60.94 804 ASP A CA 1
ATOM 6459 C C . ASP A 1 804 ? -13.264 -26.776 6.119 1.00 60.94 804 ASP A C 1
ATOM 6461 O O . ASP A 1 804 ? -13.194 -27.168 4.957 1.00 60.94 804 ASP A O 1
ATOM 6465 N N . PHE A 1 805 ? -12.566 -25.714 6.545 1.00 65.31 805 PHE A N 1
ATOM 6466 C CA . PHE A 1 805 ? -11.643 -24.943 5.709 1.00 65.31 805 PHE A CA 1
ATOM 6467 C C . PHE A 1 805 ? -10.867 -25.800 4.691 1.00 65.31 805 PHE A C 1
ATOM 6469 O O . PHE A 1 805 ? -10.230 -26.764 5.117 1.00 65.31 805 PHE A O 1
ATOM 6476 N N . PRO A 1 806 ? -10.773 -25.413 3.399 1.00 65.25 806 PRO A N 1
ATOM 6477 C CA . PRO A 1 806 ? -11.513 -24.345 2.702 1.00 65.25 806 PRO A CA 1
ATOM 6478 C C . PRO A 1 806 ? -12.794 -24.808 1.951 1.00 65.25 806 PRO A C 1
ATOM 6480 O O . PRO A 1 806 ? -13.224 -24.134 1.008 1.00 65.25 806 PRO A O 1
ATOM 6483 N N . SER A 1 807 ? -13.388 -25.960 2.292 1.00 64.56 807 SER A N 1
ATOM 6484 C CA . SER A 1 807 ? -14.481 -26.619 1.550 1.00 64.56 807 SER A CA 1
ATOM 6485 C C . SER A 1 807 ? -15.678 -25.724 1.188 1.00 64.56 807 SER A C 1
ATOM 6487 O O . SER A 1 807 ? -16.136 -25.736 0.041 1.00 64.56 807 SER A O 1
ATOM 6489 N N . PHE A 1 808 ? -16.206 -24.944 2.132 1.00 61.72 808 PHE A N 1
ATOM 6490 C CA . PHE A 1 808 ? -17.348 -24.047 1.936 1.00 61.72 808 PHE A CA 1
ATOM 6491 C C . PHE A 1 808 ? -16.968 -22.820 1.104 1.00 61.72 808 PHE A C 1
ATOM 6493 O O . PHE A 1 808 ? -17.705 -22.434 0.192 1.00 61.72 808 PHE A O 1
ATOM 6500 N N . GLY A 1 809 ? -15.785 -22.247 1.355 1.00 56.81 809 GLY A N 1
ATOM 6501 C CA . GLY A 1 809 ? -15.252 -21.123 0.583 1.00 56.81 809 GLY A CA 1
ATOM 6502 C C . GLY A 1 809 ? -15.159 -21.439 -0.913 1.00 56.81 809 GLY A C 1
ATOM 6503 O O . GLY A 1 809 ? -15.510 -20.612 -1.750 1.00 56.81 809 GLY A O 1
ATOM 6504 N N . LEU A 1 810 ? -14.797 -22.674 -1.266 1.00 63.00 810 LEU A N 1
ATOM 6505 C CA . LEU A 1 810 ? -14.634 -23.131 -2.651 1.00 63.00 810 LEU A CA 1
ATOM 6506 C C . LEU A 1 810 ? -15.945 -23.380 -3.413 1.00 63.00 810 LEU A C 1
ATOM 6508 O O . LEU A 1 810 ? -15.920 -23.515 -4.640 1.00 63.00 810 LEU A O 1
ATOM 6512 N N . GLN A 1 811 ? -17.096 -23.434 -2.736 1.00 60.31 811 GLN A N 1
ATOM 6513 C CA . GLN A 1 811 ? -18.398 -23.600 -3.401 1.00 60.31 811 GLN A CA 1
ATOM 6514 C C . GLN A 1 811 ? -18.806 -22.350 -4.195 1.00 60.31 811 GLN A C 1
ATOM 6516 O O . GLN A 1 811 ? -19.538 -22.454 -5.180 1.00 60.31 811 GLN A O 1
ATOM 6521 N N . PHE A 1 812 ? -18.292 -21.181 -3.806 1.00 53.84 812 PHE A N 1
ATOM 6522 C CA . PHE A 1 812 ? -18.572 -19.898 -4.456 1.00 53.84 812 PHE A CA 1
ATOM 6523 C C . PHE A 1 812 ? -17.651 -19.604 -5.648 1.00 53.84 812 PHE A C 1
ATOM 6525 O O . PHE A 1 812 ? -17.976 -18.757 -6.476 1.00 53.84 812 PHE A O 1
ATOM 6532 N N . TYR A 1 813 ? -16.542 -20.338 -5.778 1.00 55.59 813 TYR A N 1
ATOM 6533 C CA . TYR A 1 813 ? -15.556 -20.174 -6.844 1.00 55.59 813 TYR A CA 1
ATOM 6534 C C . TYR A 1 813 ? -15.489 -21.475 -7.647 1.00 55.59 813 TYR A C 1
ATOM 6536 O O . TYR A 1 813 ? -14.813 -22.422 -7.251 1.00 55.59 813 TYR A O 1
ATOM 6544 N N . LYS A 1 814 ? -16.235 -21.566 -8.755 1.00 52.28 814 LYS A N 1
ATOM 6545 C CA . LYS A 1 814 ? -16.271 -22.792 -9.575 1.00 52.28 814 LYS A CA 1
ATOM 6546 C C . LYS A 1 814 ? -14.932 -23.053 -10.277 1.00 52.28 814 LYS A C 1
ATOM 6548 O O . LYS A 1 814 ? -14.364 -24.119 -10.067 1.00 52.28 814 LYS A O 1
ATOM 6553 N N . ASP A 1 815 ? -14.385 -22.055 -10.975 1.00 55.03 815 ASP A N 1
ATOM 6554 C CA . ASP A 1 815 ? -13.223 -22.249 -11.861 1.00 55.03 815 ASP A CA 1
ATOM 6555 C C . ASP A 1 815 ? -11.932 -21.546 -11.384 1.00 55.03 815 ASP A C 1
ATOM 6557 O O . ASP A 1 815 ? -10.896 -21.677 -12.015 1.00 55.03 815 ASP A O 1
ATOM 6561 N N . GLU A 1 816 ? -11.936 -20.834 -10.247 1.00 66.12 816 GLU A N 1
ATOM 6562 C CA . GLU A 1 816 ? -10.769 -20.055 -9.765 1.00 66.12 816 GLU A CA 1
ATOM 6563 C C . GLU A 1 816 ? -10.301 -20.422 -8.346 1.00 66.12 816 GLU A C 1
ATOM 6565 O O . GLU A 1 816 ? -9.592 -19.669 -7.682 1.00 66.12 816 GLU A O 1
ATOM 6570 N N . ARG A 1 817 ? -10.667 -21.613 -7.872 1.00 73.12 817 ARG A N 1
ATOM 6571 C CA . ARG A 1 817 ? -10.395 -22.117 -6.513 1.00 73.12 817 ARG A CA 1
ATOM 6572 C C . ARG A 1 817 ? -8.958 -21.935 -6.024 1.00 73.12 817 ARG A C 1
ATOM 6574 O O . ARG A 1 817 ? -8.721 -21.548 -4.885 1.00 73.12 817 ARG A O 1
ATOM 6581 N N . ILE A 1 818 ? -7.996 -22.186 -6.903 1.00 77.69 818 ILE A N 1
ATOM 6582 C CA . ILE A 1 818 ? -6.566 -22.086 -6.605 1.00 77.69 818 ILE A CA 1
ATOM 6583 C C . ILE A 1 818 ? -6.106 -20.633 -6.359 1.00 77.69 818 ILE A C 1
ATOM 6585 O O . ILE A 1 818 ? -5.117 -20.427 -5.663 1.00 77.69 818 ILE A O 1
ATOM 6589 N N . ARG A 1 819 ? -6.828 -19.606 -6.843 1.00 77.81 819 ARG A N 1
ATOM 6590 C CA . ARG A 1 819 ? -6.530 -18.195 -6.514 1.00 77.81 819 ARG A CA 1
ATOM 6591 C C . ARG A 1 819 ? -6.766 -17.882 -5.041 1.00 77.81 819 ARG A C 1
ATOM 6593 O O . ARG A 1 819 ? -6.051 -17.058 -4.486 1.00 77.81 819 ARG A O 1
ATOM 6600 N N . LEU A 1 820 ? -7.710 -18.568 -4.394 1.00 75.81 820 LEU A N 1
ATOM 6601 C CA . LEU A 1 820 ? -7.917 -18.424 -2.952 1.00 75.81 820 LEU A CA 1
ATOM 6602 C C . LEU A 1 820 ? -6.703 -18.929 -2.172 1.00 75.81 820 LEU A C 1
ATOM 6604 O O . LEU A 1 820 ? -6.275 -18.280 -1.226 1.00 75.81 820 LEU A O 1
ATOM 6608 N N . VAL A 1 821 ? -6.115 -20.050 -2.605 1.00 82.00 821 VAL A N 1
ATOM 6609 C CA . VAL A 1 821 ? -4.886 -20.595 -2.006 1.00 82.00 821 VAL A CA 1
ATOM 6610 C C . VAL A 1 821 ? -3.697 -19.659 -2.237 1.00 82.00 821 VAL A C 1
ATOM 6612 O O . VAL A 1 821 ? -2.914 -19.433 -1.321 1.00 82.00 821 VAL A O 1
ATOM 6615 N N . GLN A 1 822 ? -3.585 -19.069 -3.430 1.00 86.94 822 GLN A N 1
ATOM 6616 C CA . GLN A 1 822 ? -2.564 -18.056 -3.715 1.00 86.94 822 GLN A CA 1
ATOM 6617 C C . GLN A 1 822 ? -2.713 -16.841 -2.791 1.00 86.94 822 GLN A C 1
ATOM 6619 O O . GLN A 1 822 ? -1.780 -16.526 -2.063 1.00 86.94 822 GLN A O 1
ATOM 6624 N N . HIS A 1 823 ? -3.904 -16.236 -2.729 1.00 83.38 823 HIS A N 1
ATOM 6625 C CA . HIS A 1 823 ? -4.192 -15.098 -1.850 1.00 83.38 823 HIS A CA 1
ATOM 6626 C C . HIS A 1 823 ? -3.956 -15.415 -0.366 1.00 83.38 823 HIS A C 1
ATOM 6628 O O . HIS A 1 823 ? -3.491 -14.576 0.408 1.00 83.38 823 HIS A O 1
ATOM 6634 N N . PHE A 1 824 ? -4.256 -16.647 0.037 1.00 85.75 824 PHE A N 1
ATOM 6635 C CA . PHE A 1 824 ? -3.975 -17.151 1.371 1.00 85.75 824 PHE A CA 1
ATOM 6636 C C . PHE A 1 824 ? -2.470 -17.164 1.670 1.00 85.75 824 PHE A C 1
ATOM 6638 O O . PHE A 1 824 ? -2.066 -16.643 2.708 1.00 85.75 824 PHE A O 1
ATOM 6645 N N . TYR A 1 825 ? -1.636 -17.692 0.768 1.00 90.44 825 TYR A N 1
ATOM 6646 C CA . TYR A 1 825 ? -0.182 -17.693 0.956 1.00 90.44 825 TYR A CA 1
ATOM 6647 C C . TYR A 1 825 ? 0.425 -16.290 0.863 1.00 90.44 825 TYR A C 1
ATOM 6649 O O . TYR A 1 825 ? 1.323 -15.974 1.640 1.00 90.44 825 TYR A O 1
ATOM 6657 N N . GLU A 1 826 ? -0.102 -15.419 -0.001 1.00 91.31 826 GLU A N 1
ATOM 6658 C CA . GLU A 1 826 ? 0.275 -14.000 -0.045 1.00 91.31 826 GLU A CA 1
ATOM 6659 C C . GLU A 1 826 ? 0.010 -13.332 1.302 1.00 91.31 826 GLU A C 1
ATOM 6661 O O . GLU A 1 826 ? 0.919 -12.743 1.882 1.00 91.31 826 GLU A O 1
ATOM 6666 N N . THR A 1 827 ? -1.196 -13.504 1.851 1.00 87.00 827 THR A N 1
ATOM 6667 C CA . THR A 1 827 ? -1.567 -12.950 3.160 1.00 87.00 827 THR A CA 1
ATOM 6668 C C . THR A 1 827 ? -0.659 -13.506 4.254 1.00 87.00 827 THR A C 1
ATOM 6670 O O . THR A 1 827 ? -0.052 -12.732 4.992 1.00 87.00 827 THR A O 1
ATOM 6673 N N . TYR A 1 828 ? -0.496 -14.830 4.324 1.00 90.44 828 TYR A N 1
ATOM 6674 C CA . TYR A 1 828 ? 0.331 -15.479 5.340 1.00 90.44 828 TYR A CA 1
ATOM 6675 C C . TYR A 1 828 ? 1.803 -15.044 5.286 1.00 90.44 828 TYR A C 1
ATOM 6677 O O . TYR A 1 828 ? 2.419 -14.854 6.332 1.00 90.44 828 TYR A O 1
ATOM 6685 N N . SER A 1 829 ? 2.367 -14.823 4.092 1.00 92.19 829 SER A N 1
ATOM 6686 C CA . SER A 1 829 ? 3.765 -14.389 3.930 1.00 92.19 829 SER A CA 1
ATOM 6687 C C . SER A 1 829 ? 4.075 -13.050 4.616 1.00 92.19 829 SER A C 1
ATOM 6689 O O . SER A 1 829 ? 5.224 -12.803 4.987 1.00 92.19 829 SER A O 1
ATOM 6691 N N . THR A 1 830 ? 3.046 -12.211 4.816 1.00 90.19 830 THR A N 1
ATOM 6692 C CA . THR A 1 830 ? 3.146 -10.888 5.458 1.00 90.19 830 THR A CA 1
ATOM 6693 C C . THR A 1 830 ? 3.120 -10.938 6.987 1.00 90.19 830 THR A C 1
ATOM 6695 O O . THR A 1 830 ? 3.409 -9.933 7.636 1.00 90.19 830 THR A O 1
ATOM 6698 N N . LEU A 1 831 ? 2.768 -12.086 7.573 1.00 89.38 831 LEU A N 1
ATOM 6699 C CA . LEU A 1 831 ? 2.575 -12.224 9.012 1.00 89.38 831 LEU A CA 1
ATOM 6700 C C . LEU A 1 831 ? 3.901 -12.400 9.755 1.00 89.38 831 LEU A C 1
ATOM 6702 O O . LEU A 1 831 ? 4.832 -13.052 9.281 1.00 89.38 831 LEU A O 1
ATOM 6706 N N . ALA A 1 832 ? 3.964 -11.849 10.965 1.00 86.00 832 ALA A N 1
ATOM 6707 C CA . ALA A 1 832 ? 5.144 -11.913 11.814 1.00 86.00 832 ALA A CA 1
ATOM 6708 C C . ALA A 1 832 ? 5.216 -13.242 12.582 1.00 86.00 832 ALA A C 1
ATOM 6710 O O . ALA A 1 832 ? 4.237 -13.680 13.192 1.00 86.00 832 ALA A O 1
ATOM 6711 N N . LEU A 1 833 ? 6.396 -13.855 12.621 1.00 85.38 833 LEU A N 1
ATOM 6712 C CA . LEU A 1 833 ? 6.704 -15.011 13.466 1.00 85.38 833 LEU A CA 1
ATOM 6713 C C . LEU A 1 833 ? 7.782 -14.625 14.479 1.00 85.38 833 LEU A C 1
ATOM 6715 O O . LEU A 1 833 ? 8.659 -13.822 14.178 1.00 85.38 833 LEU A O 1
ATOM 6719 N N . SER A 1 834 ? 7.707 -15.184 15.690 1.00 80.06 834 SER A N 1
ATOM 6720 C CA . SER A 1 834 ? 8.738 -14.968 16.716 1.00 80.06 834 SER A CA 1
ATOM 6721 C C . SER A 1 834 ? 10.080 -15.563 16.293 1.00 80.06 834 SER A C 1
ATOM 6723 O O . SER A 1 834 ? 11.113 -14.929 16.489 1.00 80.06 834 SER A O 1
ATOM 6725 N N . TYR A 1 835 ? 10.039 -16.738 15.663 1.00 83.88 835 TYR A N 1
ATOM 6726 C CA . TYR A 1 835 ? 11.171 -17.364 14.997 1.00 83.88 835 TYR A CA 1
ATOM 6727 C C . TYR A 1 835 ? 10.797 -17.605 13.540 1.00 83.88 835 TYR A C 1
ATOM 6729 O O . TYR A 1 835 ? 9.822 -18.295 13.247 1.00 83.88 835 TYR A O 1
ATOM 6737 N N . ALA A 1 836 ? 11.563 -17.032 12.614 1.00 86.00 836 ALA A N 1
ATOM 6738 C CA . ALA A 1 836 ? 11.321 -17.174 11.180 1.00 86.00 836 ALA A CA 1
ATOM 6739 C C . ALA A 1 836 ? 11.274 -18.648 10.732 1.00 86.00 836 ALA A C 1
ATOM 6741 O O . ALA A 1 836 ? 10.486 -19.019 9.864 1.00 86.00 836 ALA A O 1
ATOM 6742 N N . THR A 1 837 ? 12.075 -19.499 11.381 1.00 88.31 837 THR A N 1
ATOM 6743 C CA . THR A 1 837 ? 12.167 -20.948 11.155 1.00 88.31 837 THR A CA 1
ATOM 6744 C C . THR A 1 837 ? 10.854 -21.691 11.406 1.00 88.31 837 THR A C 1
ATOM 6746 O O . THR A 1 837 ? 10.624 -22.736 10.801 1.00 88.31 837 THR A O 1
ATOM 6749 N N . ASP A 1 838 ? 9.946 -21.133 12.210 1.00 86.69 838 ASP A N 1
ATOM 6750 C CA . ASP A 1 838 ? 8.641 -21.735 12.503 1.00 86.69 838 ASP A CA 1
ATOM 6751 C C . ASP A 1 838 ? 7.678 -21.697 11.312 1.00 86.69 838 ASP A C 1
ATOM 6753 O O . ASP A 1 838 ? 6.610 -22.302 11.360 1.00 86.69 838 ASP A O 1
ATOM 6757 N N . ARG A 1 839 ? 8.026 -20.995 10.229 1.00 89.12 839 ARG A N 1
ATOM 6758 C CA . ARG A 1 839 ? 7.141 -20.728 9.088 1.00 89.12 839 ARG A CA 1
ATOM 6759 C C . ARG A 1 839 ? 6.479 -21.978 8.510 1.00 89.12 839 ARG A C 1
ATOM 6761 O O . ARG A 1 839 ? 5.294 -21.917 8.180 1.00 89.12 839 ARG A O 1
ATOM 6768 N N . THR A 1 840 ? 7.206 -23.094 8.418 1.00 87.31 840 THR A N 1
ATOM 6769 C CA . THR A 1 840 ? 6.674 -24.402 7.992 1.00 87.31 840 THR A CA 1
ATOM 6770 C C . THR A 1 840 ? 5.718 -25.009 8.988 1.00 87.31 840 THR A C 1
ATOM 6772 O O . THR A 1 840 ? 4.612 -25.410 8.629 1.00 87.31 840 THR A O 1
ATOM 6775 N N . LYS A 1 841 ? 6.133 -25.037 10.247 1.00 86.50 841 LYS A N 1
ATOM 6776 C CA . LYS A 1 841 ? 5.393 -25.646 11.347 1.00 86.50 841 LYS A CA 1
ATOM 6777 C C . LYS A 1 841 ? 4.069 -24.895 11.577 1.00 86.50 841 LYS A C 1
ATOM 6779 O O . LYS A 1 841 ? 3.022 -25.527 11.701 1.00 86.50 841 LYS A O 1
ATOM 6784 N N . ALA A 1 842 ? 4.096 -23.566 11.477 1.00 85.50 842 ALA A N 1
ATOM 6785 C CA . ALA A 1 842 ? 2.967 -22.660 11.690 1.00 85.50 842 ALA A CA 1
ATOM 6786 C C . ALA A 1 842 ? 1.909 -22.627 10.570 1.00 85.50 842 ALA A C 1
ATOM 6788 O O . ALA A 1 842 ? 0.839 -22.059 10.778 1.00 85.50 842 ALA A O 1
ATOM 6789 N N . VAL A 1 843 ? 2.174 -23.224 9.399 1.00 88.25 843 VAL A N 1
ATOM 6790 C CA . VAL A 1 843 ? 1.183 -23.357 8.308 1.00 88.25 843 VAL A CA 1
ATOM 6791 C C . VAL A 1 843 ? 0.817 -24.818 8.014 1.00 88.25 843 VAL A C 1
ATOM 6793 O O . VAL A 1 843 ? -0.127 -25.084 7.266 1.00 88.25 843 VAL A O 1
ATOM 6796 N N . ALA A 1 844 ? 1.533 -25.788 8.594 1.00 86.00 844 ALA A N 1
ATOM 6797 C CA . ALA A 1 844 ? 1.411 -27.208 8.264 1.00 86.00 844 ALA A CA 1
ATOM 6798 C C . ALA A 1 844 ? -0.013 -27.758 8.458 1.00 86.00 844 ALA A C 1
ATOM 6800 O O . ALA A 1 844 ? -0.493 -28.556 7.648 1.00 86.00 844 ALA A O 1
ATOM 6801 N N . GLY A 1 845 ? -0.720 -27.325 9.509 1.00 82.44 845 GLY A N 1
ATOM 6802 C CA . GLY A 1 845 ? -2.115 -27.723 9.738 1.00 82.44 845 GLY A CA 1
ATOM 6803 C C . GLY A 1 845 ? -3.048 -27.246 8.621 1.00 82.44 845 GLY A C 1
ATOM 6804 O O . GLY A 1 845 ? -3.935 -27.975 8.179 1.00 82.44 845 GLY A O 1
ATOM 6805 N N . LEU A 1 846 ? -2.802 -26.045 8.097 1.00 84.88 846 LEU A N 1
ATOM 6806 C CA . LEU A 1 846 ? -3.577 -25.471 6.997 1.00 84.88 846 LEU A CA 1
ATOM 6807 C C . LEU A 1 846 ? -3.259 -26.163 5.671 1.00 84.88 846 LEU A C 1
ATOM 6809 O O . LEU A 1 846 ? -4.173 -26.485 4.913 1.00 84.88 846 LEU A O 1
ATOM 6813 N N . GLN A 1 847 ? -1.983 -26.465 5.413 1.00 87.44 847 GLN A N 1
ATOM 6814 C CA . GLN A 1 847 ? -1.572 -27.227 4.231 1.00 87.44 847 GLN A CA 1
ATOM 6815 C C . GLN A 1 847 ? -2.242 -28.605 4.173 1.00 87.44 847 GLN A C 1
ATOM 6817 O O . GLN A 1 847 ? -2.732 -28.985 3.112 1.00 87.44 847 GLN A O 1
ATOM 6822 N N . ARG A 1 848 ? -2.349 -29.319 5.305 1.00 84.38 848 ARG A N 1
ATOM 6823 C CA . ARG A 1 848 ? -3.061 -30.609 5.388 1.00 84.38 848 ARG A CA 1
ATOM 6824 C C . ARG A 1 848 ? -4.528 -30.502 4.980 1.00 84.38 848 ARG A C 1
ATOM 6826 O O . ARG A 1 848 ? -5.038 -31.377 4.281 1.00 84.38 848 ARG A O 1
ATOM 6833 N N . ARG A 1 849 ? -5.214 -29.429 5.376 1.00 81.50 849 ARG A N 1
ATOM 6834 C CA . ARG A 1 849 ? -6.607 -29.199 4.975 1.00 81.50 849 ARG A CA 1
ATOM 6835 C C . ARG A 1 849 ? -6.743 -28.861 3.496 1.00 81.50 849 ARG A C 1
ATOM 6837 O O . ARG A 1 849 ? -7.559 -29.471 2.809 1.00 81.50 849 ARG A O 1
ATOM 6844 N N . ILE A 1 850 ? -5.897 -27.962 2.988 1.00 84.62 850 ILE A N 1
ATOM 6845 C CA . ILE A 1 850 ? -5.826 -27.657 1.550 1.00 84.62 850 ILE A CA 1
ATOM 6846 C C . ILE A 1 850 ? -5.592 -28.960 0.768 1.00 84.62 850 ILE A C 1
ATOM 6848 O O . ILE A 1 850 ? -6.288 -29.214 -0.213 1.00 84.62 850 ILE A O 1
ATOM 6852 N N . ALA A 1 851 ? -4.701 -29.832 1.245 1.00 85.88 851 ALA A N 1
ATOM 6853 C CA . ALA A 1 851 ? -4.416 -31.111 0.608 1.00 85.88 851 ALA A CA 1
ATOM 6854 C C . ALA A 1 851 ? -5.651 -32.015 0.481 1.00 85.88 851 ALA A C 1
ATOM 6856 O O . ALA A 1 851 ? -5.966 -32.499 -0.610 1.00 85.88 851 ALA A O 1
ATOM 6857 N N . ARG A 1 852 ? -6.398 -32.197 1.579 1.00 82.81 852 ARG A N 1
ATOM 6858 C CA . ARG A 1 852 ? -7.634 -32.999 1.591 1.00 82.81 852 ARG A CA 1
ATOM 6859 C C . ARG A 1 852 ? -8.674 -32.447 0.620 1.00 82.81 852 ARG A C 1
ATOM 6861 O O . ARG A 1 852 ? -9.224 -33.193 -0.184 1.00 82.81 852 ARG A O 1
ATOM 6868 N N . VAL A 1 853 ? -8.916 -31.140 0.671 1.00 77.62 853 VAL A N 1
ATOM 6869 C CA . VAL A 1 853 ? -9.996 -30.497 -0.088 1.00 77.62 853 VAL A CA 1
ATOM 6870 C C . VAL A 1 853 ? -9.720 -30.474 -1.588 1.00 77.62 853 VAL A C 1
ATOM 6872 O O . VAL A 1 853 ? -10.622 -30.674 -2.401 1.00 77.62 853 VAL A O 1
ATOM 6875 N N . PHE A 1 854 ? -8.465 -30.268 -1.971 1.00 79.69 854 PHE A N 1
ATOM 6876 C CA . PHE A 1 854 ? -8.064 -30.290 -3.371 1.00 79.69 854 PHE A CA 1
ATOM 6877 C C . PHE A 1 854 ? -7.711 -31.690 -3.891 1.00 79.69 854 PHE A C 1
ATOM 6879 O O . PHE A 1 854 ? -7.346 -31.819 -5.062 1.00 79.69 854 PHE A O 1
ATOM 6886 N N . ASN A 1 855 ? -7.814 -32.723 -3.042 1.00 83.81 855 ASN A N 1
ATOM 6887 C CA . ASN A 1 855 ? -7.347 -34.083 -3.316 1.00 83.81 855 ASN A CA 1
ATOM 6888 C C . ASN A 1 855 ? -5.950 -34.079 -3.967 1.00 83.81 855 ASN A C 1
ATOM 6890 O O . ASN A 1 855 ? -5.697 -34.711 -4.994 1.00 83.81 855 ASN A O 1
ATOM 6894 N N . SER A 1 856 ? -5.071 -33.262 -3.394 1.00 87.25 856 SER A N 1
ATOM 6895 C CA . SER A 1 856 ? -3.709 -33.023 -3.848 1.00 87.25 856 SER A CA 1
ATOM 6896 C C . SER A 1 856 ? -2.814 -33.120 -2.641 1.00 87.25 856 SER A C 1
ATOM 6898 O O . SER A 1 856 ? -3.161 -32.640 -1.574 1.00 87.25 856 SER A O 1
ATOM 6900 N N . GLU A 1 857 ? -1.615 -33.643 -2.801 1.00 89.56 857 GLU A N 1
ATOM 6901 C CA . GLU A 1 857 ? -0.614 -33.427 -1.770 1.00 89.56 857 GLU A CA 1
ATOM 6902 C C . GLU A 1 857 ? -0.242 -31.935 -1.714 1.00 89.56 857 GLU A C 1
ATOM 6904 O O . GLU A 1 857 ? -0.316 -31.237 -2.738 1.00 89.56 857 GLU A O 1
ATOM 6909 N N . VAL A 1 858 ? 0.145 -31.445 -0.534 1.00 90.19 858 VAL A N 1
ATOM 6910 C CA . VAL A 1 858 ? 0.574 -30.058 -0.324 1.00 90.19 858 VAL A CA 1
ATOM 6911 C C . VAL A 1 858 ? 1.781 -30.045 0.602 1.00 90.19 858 VAL A C 1
ATOM 6913 O O . VAL A 1 858 ? 1.670 -30.441 1.760 1.00 90.19 858 VAL A O 1
ATOM 6916 N N . THR A 1 859 ? 2.907 -29.538 0.109 1.00 88.81 859 THR A N 1
ATOM 6917 C CA . THR A 1 859 ? 4.177 -29.497 0.851 1.00 88.81 859 THR A CA 1
ATOM 6918 C C . THR A 1 859 ? 4.886 -28.183 0.547 1.00 88.81 859 THR A C 1
ATOM 6920 O O . THR A 1 859 ? 4.815 -27.707 -0.581 1.00 88.81 859 THR A O 1
ATOM 6923 N N . TYR A 1 860 ? 5.518 -27.557 1.546 1.00 89.94 860 TYR A N 1
ATOM 6924 C CA . TYR A 1 860 ? 6.272 -26.301 1.385 1.00 89.94 860 TYR A CA 1
ATOM 6925 C C . TYR A 1 860 ? 5.552 -25.209 0.553 1.00 89.94 860 TYR A C 1
ATOM 6927 O O . TYR A 1 860 ? 6.138 -24.576 -0.322 1.00 89.94 860 TYR A O 1
ATOM 6935 N N . GLY A 1 861 ? 4.254 -25.000 0.784 1.00 89.81 861 GLY A N 1
ATOM 6936 C CA . GLY A 1 861 ? 3.453 -23.984 0.099 1.00 89.81 861 GLY A CA 1
ATOM 6937 C C . GLY A 1 861 ? 3.084 -24.308 -1.354 1.00 89.81 861 GLY A C 1
ATOM 6938 O O . GLY A 1 861 ? 2.517 -23.451 -2.028 1.00 89.81 861 GLY A O 1
ATOM 6939 N N . ILE A 1 862 ? 3.380 -25.520 -1.833 1.00 91.62 862 ILE A N 1
ATOM 6940 C CA . ILE A 1 862 ? 3.088 -25.997 -3.189 1.00 91.62 862 ILE A CA 1
ATOM 6941 C C . ILE A 1 862 ? 1.922 -26.979 -3.154 1.00 91.62 862 ILE A C 1
ATOM 6943 O O . ILE A 1 862 ? 1.897 -27.891 -2.330 1.00 91.62 862 ILE A O 1
ATOM 6947 N N . VAL A 1 863 ? 0.965 -26.805 -4.069 1.00 91.25 863 VAL A N 1
ATOM 6948 C CA . VAL A 1 863 ? -0.152 -27.739 -4.269 1.00 91.25 863 VAL A CA 1
ATOM 6949 C C . VAL A 1 863 ? 0.160 -28.566 -5.506 1.00 91.25 863 VAL A C 1
ATOM 6951 O O . VAL A 1 863 ? 0.087 -28.054 -6.620 1.00 91.25 863 VAL A O 1
ATOM 6954 N N . TRP A 1 864 ? 0.512 -29.837 -5.323 1.00 89.81 864 TRP A N 1
ATOM 6955 C CA . TRP A 1 864 ? 1.132 -30.648 -6.376 1.00 89.81 864 TRP A CA 1
ATOM 6956 C C . TRP A 1 864 ? 0.273 -30.853 -7.637 1.00 89.81 864 TRP A C 1
ATOM 6958 O O . TRP A 1 864 ? 0.829 -30.925 -8.727 1.00 89.81 864 TRP A O 1
ATOM 6968 N N . ASN A 1 865 ? -1.061 -30.875 -7.538 1.00 88.00 865 ASN A N 1
ATOM 6969 C CA . ASN A 1 865 ? -1.950 -30.929 -8.714 1.00 88.00 865 ASN A CA 1
ATOM 6970 C C . ASN A 1 865 ? -1.937 -29.631 -9.555 1.00 88.00 865 ASN A C 1
ATOM 6972 O O . ASN A 1 865 ? -2.446 -29.618 -10.672 1.00 88.00 865 ASN A O 1
ATOM 6976 N N . TRP A 1 866 ? -1.380 -28.542 -9.020 1.00 88.25 866 TRP A N 1
ATOM 6977 C CA . TRP A 1 866 ? -1.135 -27.271 -9.710 1.00 88.25 866 TRP A CA 1
ATOM 6978 C C . TRP A 1 866 ? 0.315 -26.828 -9.478 1.00 88.25 866 TRP A C 1
ATOM 6980 O O . TRP A 1 866 ? 0.569 -25.655 -9.172 1.00 88.25 866 TRP A O 1
ATOM 6990 N N . LEU A 1 867 ? 1.252 -27.776 -9.567 1.00 90.75 867 LEU A N 1
ATOM 6991 C CA . LEU A 1 867 ? 2.679 -27.574 -9.316 1.00 90.75 867 LEU A CA 1
ATOM 6992 C C . LEU A 1 867 ? 3.203 -26.343 -10.059 1.00 90.75 867 LEU A C 1
ATOM 6994 O O . LEU A 1 867 ? 3.713 -25.408 -9.448 1.00 90.75 867 LEU A O 1
ATOM 6998 N N . GLU A 1 868 ? 2.973 -26.290 -11.365 1.00 91.31 868 GLU A N 1
ATOM 6999 C CA . GLU A 1 868 ? 3.420 -25.214 -12.240 1.00 91.31 868 GLU A CA 1
ATOM 7000 C C . GLU A 1 868 ? 2.872 -23.858 -11.785 1.00 91.31 868 GLU A C 1
ATOM 7002 O O . GLU A 1 868 ? 3.604 -22.881 -11.646 1.00 91.31 868 GLU A O 1
ATOM 7007 N N . ARG A 1 869 ? 1.577 -23.790 -11.468 1.00 89.38 869 ARG A N 1
ATOM 7008 C CA . ARG A 1 869 ? 0.923 -22.537 -11.070 1.00 89.38 869 ARG A CA 1
ATOM 7009 C C . ARG A 1 869 ? 1.346 -22.060 -9.681 1.00 89.38 869 ARG A C 1
ATOM 7011 O O . ARG A 1 869 ? 1.383 -20.854 -9.439 1.00 89.38 869 ARG A O 1
ATOM 7018 N N . THR A 1 870 ? 1.623 -22.985 -8.766 1.00 91.50 870 THR A N 1
ATOM 7019 C CA . THR A 1 870 ? 2.017 -22.666 -7.385 1.00 91.50 870 THR A CA 1
ATOM 7020 C C . THR A 1 870 ? 3.512 -22.385 -7.240 1.00 91.50 870 THR A C 1
ATOM 7022 O O . THR A 1 870 ? 3.898 -21.691 -6.305 1.00 91.50 870 THR A O 1
ATOM 7025 N N . LEU A 1 871 ? 4.344 -22.797 -8.201 1.00 93.31 871 LEU A N 1
ATOM 7026 C CA . LEU A 1 871 ? 5.754 -22.398 -8.279 1.00 93.31 871 LEU A CA 1
ATOM 7027 C C . LEU A 1 871 ? 5.958 -20.951 -8.760 1.00 93.31 871 LEU A C 1
ATOM 7029 O O . LEU A 1 871 ? 6.995 -20.354 -8.478 1.00 93.31 871 LEU A O 1
ATOM 7033 N N . LEU A 1 872 ? 4.974 -20.351 -9.436 1.00 93.88 872 LEU A N 1
ATOM 7034 C CA . LEU A 1 872 ? 5.050 -18.982 -9.975 1.00 93.88 872 LEU A CA 1
ATOM 7035 C C . LEU A 1 872 ? 4.732 -17.882 -8.940 1.00 93.88 872 LEU A C 1
ATOM 7037 O O . LEU A 1 872 ? 4.184 -16.828 -9.281 1.00 93.88 872 LEU A O 1
ATOM 7041 N N . TRP A 1 873 ? 5.067 -18.123 -7.671 1.00 96.12 873 TRP A N 1
ATOM 7042 C CA . TRP A 1 873 ? 5.171 -17.062 -6.668 1.00 96.12 873 TRP A CA 1
ATOM 7043 C C . TRP A 1 873 ? 6.374 -16.157 -6.984 1.00 96.12 873 TRP A C 1
ATOM 7045 O O . TRP A 1 873 ? 7.295 -16.572 -7.684 1.00 96.12 873 TRP A O 1
ATOM 7055 N N . ARG A 1 874 ? 6.380 -14.922 -6.487 1.00 95.12 874 ARG A N 1
ATOM 7056 C CA . ARG A 1 874 ? 7.456 -13.932 -6.636 1.00 95.12 874 ARG A CA 1
ATOM 7057 C C . ARG A 1 874 ? 7.534 -13.024 -5.415 1.00 95.12 874 ARG A C 1
ATOM 7059 O O . ARG A 1 874 ? 6.526 -12.823 -4.737 1.00 95.12 874 ARG A O 1
ATOM 7066 N N . ALA A 1 875 ? 8.685 -12.402 -5.185 1.00 94.00 875 ALA A N 1
ATOM 7067 C CA . ALA A 1 875 ? 8.778 -11.278 -4.257 1.00 94.00 875 ALA A CA 1
ATOM 7068 C C . ALA A 1 875 ? 7.791 -10.158 -4.654 1.00 94.00 875 ALA A C 1
ATOM 7070 O O . ALA A 1 875 ? 7.650 -9.847 -5.841 1.00 94.00 875 ALA A O 1
ATOM 7071 N N . ALA A 1 876 ? 7.093 -9.551 -3.686 1.00 90.19 876 ALA A N 1
ATOM 7072 C CA . ALA A 1 876 ? 6.177 -8.436 -3.967 1.00 90.19 876 ALA A CA 1
ATOM 7073 C C . ALA A 1 876 ? 6.914 -7.217 -4.558 1.00 90.19 876 ALA A C 1
ATOM 7075 O O . ALA A 1 876 ? 6.371 -6.505 -5.402 1.00 90.19 876 ALA A O 1
ATOM 7076 N N . GLN A 1 877 ? 8.173 -7.021 -4.160 1.00 87.75 877 GLN A N 1
ATOM 7077 C CA . GLN A 1 877 ? 9.125 -6.109 -4.783 1.00 87.75 877 GLN A CA 1
ATOM 7078 C C . GLN A 1 877 ? 10.409 -6.891 -5.098 1.00 87.75 877 GLN A C 1
ATOM 7080 O O . GLN A 1 877 ? 10.876 -7.665 -4.272 1.00 87.75 877 GLN A O 1
ATOM 7085 N N . SER A 1 878 ? 10.991 -6.715 -6.289 1.00 88.25 878 SER A N 1
ATOM 7086 C CA . SER A 1 878 ? 12.181 -7.488 -6.684 1.00 88.25 878 SER A CA 1
ATOM 7087 C C . SER A 1 878 ? 13.323 -7.319 -5.677 1.00 88.25 878 SER A C 1
ATOM 7089 O O . SER A 1 878 ? 13.720 -6.196 -5.364 1.00 88.25 878 SER A O 1
ATOM 7091 N N . GLY A 1 879 ? 13.848 -8.443 -5.195 1.00 88.00 879 GLY A N 1
ATOM 7092 C CA . GLY A 1 879 ? 14.924 -8.523 -4.214 1.00 88.00 879 GLY A CA 1
ATOM 7093 C C . GLY A 1 879 ? 14.516 -8.188 -2.776 1.00 88.00 879 GLY A C 1
ATOM 7094 O O . GLY A 1 879 ? 15.393 -7.978 -1.945 1.00 88.00 879 GLY A O 1
ATOM 7095 N N . SER A 1 880 ? 13.219 -8.091 -2.466 1.00 92.50 880 SER A N 1
ATOM 7096 C CA . SER A 1 880 ? 12.753 -7.688 -1.133 1.00 92.50 880 SER A CA 1
ATOM 7097 C C . SER A 1 880 ? 12.710 -8.813 -0.099 1.00 92.50 880 SER A C 1
ATOM 7099 O O . SER A 1 880 ? 12.349 -8.537 1.044 1.00 92.50 880 SER A O 1
ATOM 7101 N N . LEU A 1 881 ? 12.970 -10.067 -0.483 1.00 93.62 881 LEU A N 1
ATOM 7102 C CA . LEU A 1 881 ? 12.923 -11.193 0.446 1.00 93.62 881 LEU A CA 1
ATOM 7103 C C . LEU A 1 881 ? 14.283 -11.422 1.109 1.00 93.62 881 LEU A C 1
ATOM 7105 O O . LEU A 1 881 ? 15.333 -11.104 0.550 1.00 93.62 881 LEU A O 1
ATOM 7109 N N . THR A 1 882 ? 14.250 -12.046 2.283 1.00 92.50 882 THR A N 1
ATOM 7110 C CA . THR A 1 882 ? 15.442 -12.460 3.032 1.00 92.50 882 THR A CA 1
ATOM 7111 C C . THR A 1 882 ? 15.389 -13.964 3.251 1.00 92.50 882 THR A C 1
ATOM 7113 O O . THR A 1 882 ? 14.377 -14.475 3.723 1.00 92.50 882 THR A O 1
ATOM 7116 N N . ARG A 1 883 ? 16.453 -14.704 2.917 1.00 91.19 883 ARG A N 1
ATOM 7117 C CA . ARG A 1 883 ? 16.483 -16.158 3.141 1.00 91.19 883 ARG A CA 1
ATOM 7118 C C . ARG A 1 883 ? 16.549 -16.471 4.637 1.00 91.19 883 ARG A C 1
ATOM 7120 O O . ARG A 1 883 ? 17.377 -15.908 5.350 1.00 91.19 883 ARG A O 1
ATOM 7127 N N . ILE A 1 884 ? 15.691 -17.376 5.098 1.00 90.81 884 ILE A N 1
ATOM 7128 C CA . ILE A 1 884 ? 15.649 -17.816 6.494 1.00 90.81 884 ILE A CA 1
ATOM 7129 C C . ILE A 1 884 ? 16.832 -18.747 6.754 1.00 90.81 884 ILE A C 1
ATOM 7131 O O . ILE A 1 884 ? 17.079 -19.689 5.999 1.00 90.81 884 ILE A O 1
ATOM 7135 N N . VAL A 1 885 ? 17.560 -18.490 7.839 1.00 87.44 885 VAL A N 1
ATOM 7136 C CA . VAL A 1 885 ? 18.676 -19.333 8.276 1.00 87.44 885 VAL A CA 1
ATOM 7137 C C . VAL A 1 885 ? 18.145 -20.400 9.229 1.00 87.44 885 VAL A C 1
ATOM 7139 O O . VAL A 1 885 ? 17.710 -20.085 10.335 1.00 87.44 885 VAL A O 1
ATOM 7142 N N . TYR A 1 886 ? 18.192 -21.658 8.796 1.00 81.25 886 TYR A N 1
ATOM 7143 C CA . TYR A 1 886 ? 17.853 -22.823 9.613 1.00 81.25 886 TYR A CA 1
ATOM 7144 C C . TYR A 1 886 ? 19.119 -23.397 10.252 1.00 81.25 886 TYR A C 1
ATOM 7146 O O . TYR A 1 886 ? 20.166 -23.467 9.609 1.00 81.25 886 TYR A O 1
ATOM 7154 N N . THR A 1 887 ? 19.034 -23.801 11.519 1.00 72.62 887 THR A N 1
ATOM 7155 C CA . THR A 1 887 ? 20.149 -24.431 12.246 1.00 72.62 887 THR A CA 1
ATOM 7156 C C . THR A 1 887 ? 20.371 -25.882 11.828 1.00 72.62 887 THR A C 1
ATOM 7158 O O . THR A 1 887 ? 21.503 -26.357 11.859 1.00 72.62 887 THR A O 1
ATOM 7161 N N . GLU A 1 888 ? 19.310 -26.570 11.400 1.00 67.38 888 GLU A N 1
ATOM 7162 C CA . GLU A 1 888 ? 19.343 -27.949 10.918 1.00 67.38 888 GLU A CA 1
ATOM 7163 C C . GLU A 1 888 ? 18.925 -28.005 9.447 1.00 67.38 888 GLU A C 1
ATOM 7165 O O . GLU A 1 888 ? 17.865 -27.512 9.063 1.00 67.38 888 GLU A O 1
ATOM 7170 N N . THR A 1 889 ? 19.760 -28.620 8.607 1.00 62.00 889 THR A N 1
ATOM 7171 C CA . THR A 1 889 ? 19.540 -28.679 7.154 1.00 62.00 889 THR A CA 1
ATOM 7172 C C . THR A 1 889 ? 18.315 -29.504 6.766 1.00 62.00 889 THR A C 1
ATOM 7174 O O . THR A 1 889 ? 17.657 -29.161 5.792 1.00 62.00 889 THR A O 1
ATOM 7177 N N . ALA A 1 890 ? 17.974 -30.541 7.536 1.00 62.31 890 ALA A N 1
ATOM 7178 C CA . ALA A 1 890 ? 16.806 -31.393 7.289 1.00 62.31 890 ALA A CA 1
ATOM 7179 C C . ALA A 1 890 ? 15.460 -30.677 7.529 1.00 62.31 890 ALA A C 1
ATOM 7181 O O . ALA A 1 890 ? 14.427 -31.112 7.026 1.00 62.31 890 ALA A O 1
ATOM 7182 N N . GLU A 1 891 ? 15.451 -29.575 8.289 1.00 66.19 891 GLU A N 1
ATOM 7183 C CA . GLU A 1 891 ? 14.236 -28.790 8.544 1.00 66.19 891 GLU A CA 1
ATOM 7184 C C . GLU A 1 891 ? 14.048 -27.624 7.558 1.00 66.19 891 GLU A C 1
ATOM 7186 O O . GLU A 1 891 ? 12.978 -27.006 7.523 1.00 66.19 891 GLU A O 1
ATOM 7191 N N . ALA A 1 892 ? 15.074 -27.306 6.764 1.00 82.12 892 ALA A N 1
ATOM 7192 C CA . ALA A 1 892 ? 15.068 -26.158 5.871 1.00 82.12 892 ALA A CA 1
ATOM 7193 C C . ALA A 1 892 ? 14.151 -26.406 4.658 1.00 82.12 892 ALA A C 1
ATOM 7195 O O . ALA A 1 892 ? 14.332 -27.390 3.940 1.00 82.12 892 ALA A O 1
ATOM 7196 N N . PRO A 1 893 ? 13.185 -25.514 4.372 1.00 89.56 893 PRO A N 1
ATOM 7197 C CA . PRO A 1 893 ? 12.432 -25.563 3.134 1.00 89.56 893 PRO A CA 1
ATOM 7198 C C . PRO A 1 893 ? 13.365 -25.393 1.939 1.00 89.56 893 PRO A C 1
ATOM 7200 O O . PRO A 1 893 ? 14.303 -24.588 1.996 1.00 89.56 893 PRO A O 1
ATOM 7203 N N . PRO A 1 894 ? 13.066 -26.086 0.838 1.00 91.19 894 PRO A N 1
ATOM 7204 C CA . PRO A 1 894 ? 13.839 -25.953 -0.374 1.00 91.19 894 PRO A CA 1
ATOM 7205 C C . PRO A 1 894 ? 13.690 -24.557 -0.983 1.00 91.19 894 PRO A C 1
ATOM 7207 O O . PRO A 1 894 ? 12.671 -23.884 -0.792 1.00 91.19 894 PRO A O 1
ATOM 7210 N N . SER A 1 895 ? 14.682 -24.116 -1.755 1.00 91.88 895 SER A N 1
ATOM 7211 C CA . SER A 1 895 ? 14.722 -22.745 -2.291 1.00 91.88 895 SER A CA 1
ATOM 7212 C C . SER A 1 895 ? 13.567 -22.443 -3.249 1.00 91.88 895 SER A C 1
ATOM 7214 O O . SER A 1 895 ? 13.129 -21.303 -3.366 1.00 91.88 895 SER A O 1
ATOM 7216 N N . TRP A 1 896 ? 13.006 -23.461 -3.908 1.00 92.94 896 TRP A N 1
ATOM 7217 C CA . TRP A 1 896 ? 11.827 -23.295 -4.760 1.00 92.94 896 TRP A CA 1
ATOM 7218 C C . TRP A 1 896 ? 10.540 -22.972 -3.985 1.00 92.94 896 TRP A C 1
ATOM 7220 O O . TRP A 1 896 ? 9.543 -22.555 -4.587 1.00 92.94 896 TRP A O 1
ATOM 7230 N N . SER A 1 897 ? 10.545 -23.128 -2.661 1.00 94.06 897 SER A N 1
ATOM 7231 C CA . SER A 1 897 ? 9.445 -22.746 -1.785 1.00 94.06 897 SER A CA 1
ATOM 7232 C C . SER A 1 897 ? 9.593 -21.311 -1.293 1.00 94.06 897 SER A C 1
ATOM 7234 O O . SER A 1 897 ? 10.627 -20.925 -0.750 1.00 94.06 897 SER A O 1
ATOM 7236 N N . TRP A 1 898 ? 8.507 -20.537 -1.350 1.00 94.19 898 TRP A N 1
ATOM 7237 C CA . TRP A 1 898 ? 8.466 -19.205 -0.735 1.00 94.19 898 TRP A CA 1
ATOM 7238 C C . TRP A 1 898 ? 8.664 -19.255 0.783 1.00 94.19 898 TRP A C 1
ATOM 7240 O O . TRP A 1 898 ? 9.007 -18.253 1.406 1.00 94.19 898 TRP A O 1
ATOM 7250 N N . MET A 1 899 ? 8.463 -20.424 1.393 1.00 93.25 899 MET A N 1
ATOM 7251 C CA . MET A 1 899 ? 8.609 -20.626 2.828 1.00 93.25 899 MET A CA 1
ATOM 7252 C C . MET A 1 899 ? 10.068 -20.656 3.280 1.00 93.25 899 MET A C 1
ATOM 7254 O O . MET A 1 899 ? 10.308 -20.566 4.478 1.00 93.25 899 MET A O 1
ATOM 7258 N N . ALA A 1 900 ? 11.028 -20.734 2.352 1.00 92.88 900 ALA A N 1
ATOM 7259 C CA . ALA A 1 900 ? 12.448 -20.556 2.645 1.00 92.88 900 ALA A CA 1
ATOM 7260 C C . ALA A 1 900 ? 12.825 -19.084 2.921 1.00 92.88 900 ALA A C 1
ATOM 7262 O O . ALA A 1 900 ? 13.968 -18.803 3.290 1.00 92.88 900 ALA A O 1
ATOM 7263 N N . TYR A 1 901 ? 11.893 -18.140 2.744 1.00 93.44 901 TYR A N 1
ATOM 7264 C CA . TYR A 1 901 ? 12.162 -16.706 2.797 1.00 93.44 901 TYR A CA 1
ATOM 7265 C C . TYR A 1 901 ? 11.206 -15.956 3.728 1.00 93.44 901 TYR A C 1
ATOM 7267 O O . TYR A 1 901 ? 10.038 -16.320 3.870 1.00 93.44 901 TYR A O 1
ATOM 7275 N N . GLU A 1 902 ? 11.693 -14.864 4.318 1.00 92.38 902 GLU A N 1
ATOM 7276 C CA . GLU A 1 902 ? 10.893 -13.818 4.953 1.00 92.38 902 GLU A CA 1
ATOM 7277 C C . GLU A 1 902 ? 10.587 -12.683 3.979 1.00 92.38 902 GLU A C 1
ATOM 7279 O O . GLU A 1 902 ? 11.409 -12.328 3.134 1.00 92.38 902 GLU A O 1
ATOM 7284 N N . GLY A 1 903 ? 9.414 -12.076 4.153 1.00 91.56 903 GLY A N 1
ATOM 7285 C CA . GLY A 1 903 ? 8.941 -10.958 3.349 1.00 91.56 903 GLY A CA 1
ATOM 7286 C C . GLY A 1 903 ? 7.672 -11.281 2.552 1.00 91.56 903 GLY A C 1
ATOM 7287 O O . GLY A 1 903 ? 7.291 -12.448 2.418 1.00 91.56 903 GLY A O 1
ATOM 7288 N N . PRO A 1 904 ? 6.994 -10.236 2.049 1.00 94.50 904 PRO A N 1
ATOM 7289 C CA . PRO A 1 904 ? 5.743 -10.371 1.315 1.00 94.50 904 PRO A CA 1
ATOM 7290 C C . PRO A 1 904 ? 5.967 -10.969 -0.079 1.00 94.50 904 PRO A C 1
ATOM 7292 O O . PRO A 1 904 ? 6.797 -10.482 -0.854 1.00 94.50 904 PRO A O 1
ATOM 7295 N N . ILE A 1 905 ? 5.166 -11.975 -0.429 1.00 95.88 905 ILE A N 1
ATOM 7296 C CA . ILE A 1 905 ? 5.119 -12.554 -1.778 1.00 95.88 905 ILE A CA 1
ATOM 7297 C C . ILE A 1 905 ? 3.852 -12.130 -2.529 1.00 95.88 905 ILE A C 1
ATOM 7299 O O . ILE A 1 905 ? 2.859 -11.719 -1.934 1.00 95.88 905 ILE A O 1
ATOM 7303 N N . SER A 1 906 ? 3.887 -12.277 -3.851 1.00 94.62 906 SER A N 1
ATOM 7304 C CA . SER A 1 906 ? 2.719 -12.259 -4.741 1.00 94.62 906 SER A CA 1
ATOM 7305 C C . SER A 1 906 ? 2.818 -13.409 -5.740 1.00 94.62 906 SER A C 1
ATOM 7307 O O . SER A 1 906 ? 3.908 -13.922 -5.975 1.00 94.62 906 SER A O 1
ATOM 7309 N N . PHE A 1 907 ? 1.722 -13.830 -6.359 1.00 91.94 907 PHE A N 1
ATOM 7310 C CA . PHE A 1 907 ? 1.769 -14.733 -7.512 1.00 91.94 907 PHE A CA 1
ATOM 7311 C C . PHE A 1 907 ? 1.728 -13.946 -8.823 1.00 91.94 907 PHE A C 1
ATOM 7313 O O . PHE A 1 907 ? 1.156 -12.859 -8.894 1.00 91.94 907 PHE A O 1
ATOM 7320 N N . LEU A 1 908 ? 2.331 -14.489 -9.887 1.00 87.75 908 LEU A N 1
ATOM 7321 C CA . LEU A 1 908 ? 2.170 -13.910 -11.222 1.00 87.75 908 LEU A CA 1
ATOM 7322 C C . LEU A 1 908 ? 0.686 -13.894 -11.623 1.00 87.75 908 LEU A C 1
ATOM 7324 O O . LEU A 1 908 ? -0.023 -14.900 -11.499 1.00 87.75 908 LEU A O 1
ATOM 7328 N N . GLU A 1 909 ? 0.220 -12.752 -12.133 1.00 79.56 909 GLU A N 1
ATOM 7329 C CA . GLU A 1 909 ? -1.147 -12.611 -12.629 1.00 79.56 909 GLU A CA 1
ATOM 7330 C C . GLU A 1 909 ? -1.308 -13.374 -13.944 1.00 79.56 909 GLU A C 1
ATOM 7332 O O . GLU A 1 909 ? -0.826 -12.973 -15.001 1.00 79.56 909 GLU A O 1
ATOM 7337 N N . ILE A 1 910 ? -1.985 -14.518 -13.856 1.00 77.38 910 ILE A N 1
ATOM 7338 C CA . ILE A 1 910 ? -2.185 -15.437 -14.973 1.00 77.38 910 ILE A CA 1
ATOM 7339 C C . ILE A 1 910 ? -3.687 -15.681 -15.164 1.00 77.38 910 ILE A C 1
ATOM 7341 O O . ILE A 1 910 ? -4.410 -16.024 -14.213 1.00 77.38 910 ILE A O 1
ATOM 7345 N N . HIS A 1 911 ? -4.160 -15.538 -16.405 1.00 70.94 911 HIS A N 1
ATOM 7346 C CA . HIS A 1 911 ? -5.527 -15.883 -16.802 1.00 70.94 911 HIS A CA 1
ATOM 7347 C C . HIS A 1 911 ? -5.731 -17.406 -16.781 1.00 70.94 911 HIS A C 1
ATOM 7349 O O . HIS A 1 911 ? -4.962 -18.149 -17.383 1.00 70.94 911 HIS A O 1
ATOM 7355 N N . PHE A 1 912 ? -6.789 -17.881 -16.114 1.00 64.94 912 PHE A N 1
ATOM 7356 C CA . PHE A 1 912 ? -6.970 -19.303 -15.779 1.00 64.94 912 PHE A CA 1
ATOM 7357 C C . PHE A 1 912 ? -7.030 -20.245 -16.998 1.00 64.94 912 PHE A C 1
ATOM 7359 O O . PHE A 1 912 ? -6.451 -21.326 -16.968 1.00 64.94 912 PHE A O 1
ATOM 7366 N N . ALA A 1 913 ? -7.673 -19.825 -18.091 1.00 67.62 913 ALA A N 1
ATOM 7367 C CA . ALA A 1 913 ? -7.765 -20.610 -19.328 1.00 67.62 913 ALA A CA 1
ATOM 7368 C C . ALA A 1 913 ? -6.678 -20.268 -20.364 1.00 67.62 913 ALA A C 1
ATOM 7370 O O . ALA A 1 913 ? -6.594 -20.930 -21.401 1.00 67.62 913 ALA A O 1
ATOM 7371 N N . GLY A 1 914 ? -5.862 -19.249 -20.084 1.00 73.50 914 GLY A N 1
ATOM 7372 C CA . GLY A 1 914 ? -4.950 -18.613 -21.031 1.00 73.50 914 GLY A CA 1
ATOM 7373 C C . GLY A 1 914 ? -3.518 -19.128 -20.978 1.00 73.50 914 GLY A C 1
ATOM 7374 O O . GLY A 1 914 ? -2.644 -18.418 -21.452 1.00 73.50 914 GLY A O 1
ATOM 7375 N N . VAL A 1 915 ? -3.257 -20.306 -20.395 1.00 85.50 915 VAL A N 1
ATOM 7376 C CA . VAL A 1 915 ? -1.910 -20.901 -20.319 1.00 85.50 915 VAL A CA 1
ATOM 7377 C C . VAL A 1 915 ? -1.910 -22.365 -20.745 1.00 85.50 915 VAL A C 1
ATOM 7379 O O . VAL A 1 915 ? -2.814 -23.129 -20.405 1.00 85.50 915 VAL A O 1
ATOM 7382 N N . GLU A 1 916 ? -0.890 -22.736 -21.507 1.00 89.81 916 GLU A N 1
ATOM 7383 C CA . GLU A 1 916 ? -0.459 -24.093 -21.816 1.00 89.81 916 GLU A CA 1
ATOM 7384 C C . GLU A 1 916 ? 0.736 -24.441 -20.913 1.00 89.81 916 GLU A C 1
ATOM 7386 O O . GLU A 1 916 ? 1.797 -23.820 -20.999 1.00 89.81 916 GLU A O 1
ATOM 7391 N N . TRP A 1 917 ? 0.550 -25.384 -19.989 1.00 91.44 917 TRP A N 1
ATOM 7392 C CA . TRP A 1 917 ? 1.587 -25.792 -19.034 1.00 91.44 917 TRP A CA 1
ATOM 7393 C C . TRP A 1 917 ? 2.615 -26.697 -19.711 1.00 91.44 917 TRP A C 1
ATOM 7395 O O . TRP A 1 917 ? 2.243 -27.595 -20.461 1.00 91.44 917 TRP A O 1
ATOM 7405 N N . ALA A 1 918 ? 3.902 -26.444 -19.461 1.00 89.38 918 ALA A N 1
ATOM 7406 C CA . ALA A 1 918 ? 4.982 -27.101 -20.196 1.00 89.38 918 ALA A CA 1
ATOM 7407 C C . ALA A 1 918 ? 5.274 -28.530 -19.710 1.00 89.38 918 ALA A C 1
ATOM 7409 O O . ALA A 1 918 ? 5.756 -29.338 -20.493 1.00 89.38 918 ALA A O 1
ATOM 7410 N N . GLY A 1 919 ? 4.981 -28.844 -18.441 1.00 89.94 919 GLY A N 1
ATOM 7411 C CA . GLY A 1 919 ? 5.278 -30.153 -17.847 1.00 89.94 919 GLY A CA 1
ATOM 7412 C C . GLY A 1 919 ? 6.765 -30.399 -17.563 1.00 89.94 919 GLY A C 1
ATOM 7413 O O . GLY A 1 919 ? 7.156 -31.532 -17.314 1.00 89.94 919 GLY A O 1
ATOM 7414 N N . ASN A 1 920 ? 7.600 -29.353 -17.576 1.00 91.94 920 ASN A N 1
ATOM 7415 C CA . ASN A 1 920 ? 9.055 -29.476 -17.415 1.00 91.94 920 ASN A CA 1
ATOM 7416 C C . ASN A 1 920 ? 9.519 -29.579 -15.952 1.00 91.94 920 ASN A C 1
ATOM 7418 O O . ASN A 1 920 ? 10.720 -29.652 -15.708 1.00 91.94 920 ASN A O 1
ATOM 7422 N N . VAL A 1 921 ? 8.611 -29.544 -14.974 1.00 91.56 921 VAL A N 1
ATOM 7423 C CA . VAL A 1 921 ? 8.922 -29.783 -13.556 1.00 91.56 921 VAL A CA 1
ATOM 7424 C C . VAL A 1 921 ? 8.147 -31.003 -13.105 1.00 91.56 921 VAL A C 1
ATOM 7426 O O . VAL A 1 921 ? 6.935 -31.081 -13.296 1.00 91.56 921 VAL A O 1
ATOM 7429 N N . HIS A 1 922 ? 8.840 -31.932 -12.463 1.00 89.25 922 HIS A N 1
ATOM 7430 C CA . HIS A 1 922 ? 8.273 -33.198 -12.041 1.00 89.25 922 HIS A CA 1
ATOM 7431 C C . HIS A 1 922 ? 8.131 -33.238 -10.526 1.00 89.25 922 HIS A C 1
ATOM 7433 O O . HIS A 1 922 ? 9.051 -32.895 -9.777 1.00 89.25 922 HIS A O 1
ATOM 7439 N N . LYS A 1 923 ? 6.964 -33.703 -10.074 1.00 84.69 923 LYS A N 1
ATOM 7440 C CA . LYS A 1 923 ? 6.751 -34.047 -8.673 1.00 84.69 923 LYS A CA 1
ATOM 7441 C C . LYS A 1 923 ? 7.702 -35.199 -8.290 1.00 84.69 923 LYS A C 1
ATOM 7443 O O . LYS A 1 923 ? 7.656 -36.230 -8.964 1.00 84.69 923 LYS A O 1
ATOM 7448 N N . PRO A 1 924 ? 8.519 -35.059 -7.232 1.00 82.38 924 PRO A N 1
ATOM 7449 C CA . PRO A 1 924 ? 9.380 -36.136 -6.755 1.00 82.38 924 PRO A CA 1
ATOM 7450 C C . PRO A 1 924 ? 8.535 -37.271 -6.171 1.00 82.38 924 PRO A C 1
ATOM 7452 O O . PRO A 1 924 ? 7.407 -37.057 -5.708 1.00 82.38 924 PRO A O 1
ATOM 7455 N N . SER A 1 925 ? 9.058 -38.498 -6.201 1.00 77.56 925 SER A N 1
ATOM 7456 C CA . SER A 1 925 ? 8.351 -39.607 -5.567 1.00 77.56 925 SER A CA 1
ATOM 7457 C C . SER A 1 925 ? 8.389 -39.455 -4.037 1.00 77.56 925 SER A C 1
ATOM 7459 O O . SER A 1 925 ? 9.384 -38.979 -3.491 1.00 77.56 925 SER A O 1
ATOM 7461 N N . PRO A 1 926 ? 7.356 -39.905 -3.299 1.00 72.62 926 PRO A N 1
ATOM 7462 C CA . PRO A 1 926 ? 7.358 -39.813 -1.837 1.00 72.62 926 PRO A CA 1
ATOM 7463 C C . PRO A 1 926 ? 8.561 -40.497 -1.162 1.00 72.62 926 PRO A C 1
ATOM 7465 O O . PRO A 1 926 ? 8.928 -40.127 -0.053 1.00 72.62 926 PRO A O 1
ATOM 7468 N N . ALA A 1 927 ? 9.176 -41.487 -1.821 1.00 71.75 927 ALA A N 1
ATOM 7469 C CA . ALA A 1 927 ? 10.363 -42.186 -1.328 1.00 71.75 927 ALA A CA 1
ATOM 7470 C C . ALA A 1 927 ? 11.663 -41.373 -1.487 1.00 71.75 927 ALA A C 1
ATOM 7472 O O . ALA A 1 927 ? 12.620 -41.621 -0.760 1.00 71.75 927 ALA A O 1
ATOM 7473 N N . GLU A 1 928 ? 11.699 -40.420 -2.422 1.00 70.44 928 GLU A N 1
ATOM 7474 C CA . GLU A 1 928 ? 12.846 -39.538 -2.685 1.00 70.44 928 GLU A CA 1
ATOM 7475 C C . GLU A 1 928 ? 12.829 -38.271 -1.815 1.00 70.44 928 GLU A C 1
ATOM 7477 O O . GLU A 1 928 ? 13.827 -37.557 -1.752 1.00 70.44 928 GLU A O 1
ATOM 7482 N N . GLY A 1 929 ? 11.715 -38.005 -1.125 1.00 78.25 929 GLY A N 1
ATOM 7483 C CA . GLY A 1 929 ? 11.517 -36.800 -0.323 1.00 78.25 929 GLY A CA 1
ATOM 7484 C C . GLY A 1 929 ? 11.188 -35.558 -1.160 1.00 78.25 929 GLY A C 1
ATOM 7485 O O . GLY A 1 929 ? 11.258 -35.553 -2.386 1.00 78.25 929 GLY A O 1
ATOM 7486 N N . TYR A 1 930 ? 10.803 -34.477 -0.477 1.00 81.75 930 TYR A N 1
ATOM 7487 C CA . TYR A 1 930 ? 10.430 -33.195 -1.097 1.00 81.75 930 TYR A CA 1
ATOM 7488 C C . TYR A 1 930 ? 11.535 -32.146 -1.022 1.00 81.75 930 TYR A C 1
ATOM 7490 O O . TYR A 1 930 ? 11.277 -30.963 -1.205 1.00 81.75 930 TYR A O 1
ATOM 7498 N N . GLU A 1 931 ? 12.764 -32.563 -0.745 1.00 82.12 931 GLU A N 1
ATOM 7499 C CA . GLU A 1 931 ? 13.916 -31.663 -0.680 1.00 82.12 931 GLU A CA 1
ATOM 7500 C C . GLU A 1 931 ? 14.367 -31.226 -2.078 1.00 82.12 931 GLU A C 1
ATOM 7502 O O . GLU A 1 931 ? 15.047 -30.218 -2.228 1.00 82.12 931 GLU A O 1
ATOM 7507 N N . ARG A 1 932 ? 14.002 -31.989 -3.119 1.00 86.56 932 ARG A N 1
ATOM 7508 C CA . ARG A 1 932 ? 14.454 -31.784 -4.497 1.00 86.56 932 ARG A CA 1
ATOM 7509 C C . ARG A 1 932 ? 13.310 -31.958 -5.483 1.00 86.56 932 ARG A C 1
ATOM 7511 O O . ARG A 1 932 ? 12.511 -32.878 -5.347 1.00 86.56 932 ARG A O 1
ATOM 7518 N N . VAL A 1 933 ? 13.268 -31.118 -6.513 1.00 90.12 933 VAL A N 1
ATOM 7519 C CA . VAL A 1 933 ? 12.392 -31.311 -7.679 1.00 90.12 933 VAL A CA 1
ATOM 7520 C C . VAL A 1 933 ? 13.232 -31.487 -8.937 1.00 90.12 933 VAL A C 1
ATOM 7522 O O . VAL A 1 933 ? 14.182 -30.737 -9.169 1.00 90.12 933 VAL A O 1
ATOM 7525 N N . GLN A 1 934 ? 12.896 -32.496 -9.742 1.00 92.12 934 GLN A N 1
ATOM 7526 C CA . GLN A 1 934 ? 13.548 -32.720 -11.031 1.00 92.12 934 GLN A CA 1
ATOM 7527 C C . GLN A 1 934 ? 12.906 -31.826 -12.084 1.00 92.12 934 GLN A C 1
ATOM 7529 O O . GLN A 1 934 ? 11.678 -31.760 -12.189 1.00 92.12 934 GLN A O 1
ATOM 7534 N N . ALA A 1 935 ? 13.730 -31.154 -12.877 1.00 94.25 935 ALA A N 1
ATOM 7535 C CA . ALA A 1 935 ? 13.251 -30.250 -13.904 1.00 94.25 935 ALA A CA 1
ATOM 7536 C C . ALA A 1 935 ? 14.113 -30.277 -15.166 1.00 94.25 935 ALA A C 1
ATOM 7538 O O . ALA A 1 935 ? 15.308 -30.557 -15.120 1.00 94.25 935 ALA A O 1
ATOM 7539 N N . GLU A 1 936 ? 13.505 -29.926 -16.293 1.00 94.56 936 GLU A N 1
ATOM 7540 C CA . GLU A 1 936 ? 14.217 -29.637 -17.532 1.00 94.56 936 GLU A CA 1
ATOM 7541 C C . GLU A 1 936 ? 14.496 -28.138 -17.607 1.00 94.56 936 GLU A C 1
ATOM 7543 O O . GLU A 1 936 ? 13.608 -27.321 -17.877 1.00 94.56 936 GLU A O 1
ATOM 7548 N N . ALA A 1 937 ? 15.745 -27.772 -17.340 1.00 92.88 937 ALA A N 1
ATOM 7549 C CA . ALA A 1 937 ? 16.185 -26.393 -17.410 1.00 92.88 937 ALA A CA 1
ATOM 7550 C C . ALA A 1 937 ? 16.804 -26.095 -18.772 1.00 92.88 937 ALA A C 1
ATOM 7552 O O . ALA A 1 937 ? 17.551 -26.903 -19.323 1.00 92.88 937 ALA A O 1
ATOM 7553 N N . THR A 1 938 ? 16.531 -24.902 -19.282 1.00 91.56 938 THR A N 1
ATOM 7554 C CA . THR A 1 938 ? 17.155 -24.348 -20.476 1.00 91.56 938 THR A CA 1
ATOM 7555 C C . THR A 1 938 ? 17.985 -23.119 -20.134 1.00 91.56 938 THR A C 1
ATOM 7557 O O . THR A 1 938 ? 17.750 -22.435 -19.130 1.00 91.56 938 THR A O 1
ATOM 7560 N N . GLY A 1 939 ? 19.004 -22.866 -20.946 1.00 87.81 939 GLY A N 1
ATOM 7561 C CA . GLY A 1 939 ? 19.829 -21.677 -20.814 1.00 87.81 939 GLY A CA 1
ATOM 7562 C C . GLY A 1 939 ? 19.023 -20.400 -21.043 1.00 87.81 939 GLY A C 1
ATOM 7563 O O . GLY A 1 939 ? 17.986 -20.381 -21.713 1.00 87.81 939 GLY A O 1
ATOM 7564 N N . LEU A 1 940 ? 19.536 -19.315 -20.478 1.00 86.81 940 LEU A N 1
ATOM 7565 C CA . LEU A 1 940 ? 18.970 -17.983 -20.607 1.00 86.81 940 LEU A CA 1
ATOM 7566 C C . LEU A 1 940 ? 19.838 -17.134 -21.527 1.00 86.81 940 LEU A C 1
ATOM 7568 O O . LEU A 1 940 ? 21.061 -17.132 -21.419 1.00 86.81 940 LEU A O 1
ATOM 7572 N N . CYS A 1 941 ? 19.195 -16.366 -22.398 1.00 82.38 941 CYS A N 1
ATOM 7573 C CA . CYS A 1 941 ? 19.834 -15.287 -23.138 1.00 82.38 941 CYS A CA 1
ATOM 7574 C C . CYS A 1 941 ? 19.105 -13.986 -22.794 1.00 82.38 941 CYS A C 1
ATOM 7576 O O . CYS A 1 941 ? 18.183 -13.569 -23.492 1.00 82.38 941 CYS A O 1
ATOM 7578 N N . LEU A 1 942 ? 19.475 -13.397 -21.654 1.00 79.75 942 LEU A N 1
ATOM 7579 C CA . LEU A 1 942 ? 18.906 -12.145 -21.157 1.00 79.75 942 LEU A CA 1
ATOM 7580 C C . LEU A 1 942 ? 19.969 -11.050 -21.213 1.00 79.75 942 LEU A C 1
ATOM 7582 O O . LEU A 1 942 ? 21.081 -11.236 -20.723 1.00 79.75 942 LEU A O 1
ATOM 7586 N N . ASN A 1 943 ? 19.628 -9.899 -21.790 1.00 78.62 943 ASN A N 1
ATOM 7587 C CA . ASN A 1 943 ? 20.431 -8.689 -21.624 1.00 78.62 943 ASN A CA 1
ATOM 7588 C C . ASN A 1 943 ? 20.046 -7.975 -20.310 1.00 78.62 943 ASN A C 1
ATOM 7590 O O . ASN A 1 943 ? 19.042 -8.301 -19.671 1.00 78.62 943 ASN A O 1
ATOM 7594 N N . GLY A 1 944 ? 20.831 -6.973 -19.901 1.00 69.62 944 GLY A N 1
ATOM 7595 C CA . GLY A 1 944 ? 20.598 -6.259 -18.640 1.00 69.62 944 GLY A CA 1
ATOM 7596 C C . GLY A 1 944 ? 19.246 -5.533 -18.549 1.00 69.62 944 GLY A C 1
ATOM 7597 O O . GLY A 1 944 ? 18.721 -5.375 -17.450 1.00 69.62 944 GLY A O 1
ATOM 7598 N N . ALA A 1 945 ? 18.653 -5.123 -19.676 1.00 70.75 945 ALA A N 1
ATOM 7599 C CA . ALA A 1 945 ? 17.336 -4.484 -19.694 1.00 70.75 945 ALA A CA 1
ATOM 7600 C C . ALA A 1 945 ? 16.205 -5.512 -19.518 1.00 70.75 945 ALA A C 1
ATOM 7602 O O . ALA A 1 945 ? 15.313 -5.289 -18.701 1.00 70.75 945 ALA A O 1
ATOM 7603 N N . ASP A 1 946 ? 16.282 -6.659 -20.204 1.00 75.38 946 ASP A N 1
ATOM 7604 C CA . ASP A 1 946 ? 15.322 -7.763 -20.068 1.00 75.38 946 ASP A CA 1
ATOM 7605 C C . ASP A 1 946 ? 15.336 -8.354 -18.661 1.00 75.38 946 ASP A C 1
ATOM 7607 O O . ASP A 1 946 ? 14.276 -8.624 -18.097 1.00 75.38 946 ASP A O 1
ATOM 7611 N N . LEU A 1 947 ? 16.522 -8.489 -18.060 1.00 74.56 947 LEU A N 1
ATOM 7612 C CA . LEU A 1 947 ? 16.652 -8.849 -16.652 1.00 74.56 947 LEU A CA 1
ATOM 7613 C C . LEU A 1 947 ? 15.855 -7.870 -15.775 1.00 74.56 947 LEU A C 1
ATOM 7615 O O . LEU A 1 947 ? 15.031 -8.262 -14.963 1.00 74.56 947 LEU A O 1
ATOM 7619 N N . MET A 1 948 ? 16.048 -6.574 -15.978 1.00 71.31 948 MET A N 1
ATOM 7620 C CA . MET A 1 948 ? 15.462 -5.540 -15.132 1.00 71.31 948 MET A CA 1
ATOM 7621 C C . MET A 1 948 ? 13.958 -5.296 -15.360 1.00 71.31 948 MET A C 1
ATOM 7623 O O . MET A 1 948 ? 13.317 -4.687 -14.502 1.00 71.31 948 MET A O 1
ATOM 7627 N N . GLU A 1 949 ? 13.401 -5.697 -16.504 1.00 79.88 949 GLU A N 1
ATOM 7628 C CA . GLU A 1 949 ? 11.975 -5.556 -16.846 1.00 79.88 949 GLU A CA 1
ATOM 7629 C C . GLU A 1 949 ? 11.174 -6.831 -16.551 1.00 79.88 949 GLU A C 1
ATOM 7631 O O . GLU A 1 949 ? 10.034 -6.758 -16.091 1.00 79.88 949 GLU A O 1
ATOM 7636 N N . ARG A 1 950 ? 11.750 -8.000 -16.848 1.00 85.06 950 ARG A N 1
ATOM 7637 C CA . ARG A 1 950 ? 11.012 -9.269 -16.940 1.00 85.06 950 ARG A CA 1
ATOM 7638 C C . ARG A 1 950 ? 11.302 -10.227 -15.807 1.00 85.06 950 ARG A C 1
ATOM 7640 O O . ARG A 1 950 ? 10.535 -11.176 -15.638 1.00 85.06 950 ARG A O 1
ATOM 7647 N N . VAL A 1 951 ? 12.391 -10.008 -15.075 1.00 88.88 951 VAL A N 1
ATOM 7648 C CA . VAL A 1 951 ? 12.798 -10.840 -13.947 1.00 88.88 951 VAL A CA 1
ATOM 7649 C C . VAL A 1 951 ? 12.400 -10.173 -12.641 1.00 88.88 951 VAL A C 1
ATOM 7651 O O . VAL A 1 951 ? 12.637 -8.989 -12.420 1.00 88.88 951 VAL A O 1
ATOM 7654 N N . VAL A 1 952 ? 11.817 -10.970 -11.754 1.00 91.81 952 VAL A N 1
ATOM 7655 C CA . VAL A 1 952 ? 11.630 -10.615 -10.353 1.00 91.81 952 VAL A CA 1
ATOM 7656 C C . VAL A 1 952 ? 12.519 -11.539 -9.542 1.00 91.81 952 VAL A C 1
ATOM 7658 O O . VAL A 1 952 ? 12.280 -12.746 -9.493 1.00 91.81 952 VAL A O 1
ATOM 7661 N N . LEU A 1 953 ? 13.560 -10.961 -8.948 1.00 91.88 953 LEU A N 1
ATOM 7662 C CA . LEU A 1 953 ? 14.477 -11.679 -8.071 1.00 91.88 953 LEU A CA 1
ATOM 7663 C C . LEU A 1 953 ? 13.853 -11.844 -6.692 1.00 91.88 953 LEU A C 1
ATOM 7665 O O . LEU A 1 953 ? 13.144 -10.952 -6.218 1.00 91.88 953 LEU A O 1
ATOM 7669 N N . ASP A 1 954 ? 14.149 -12.961 -6.040 1.00 92.56 954 ASP A N 1
ATOM 7670 C CA . ASP A 1 954 ? 13.685 -13.212 -4.681 1.00 92.56 954 ASP A CA 1
ATOM 7671 C C . ASP A 1 954 ? 14.483 -12.350 -3.674 1.00 92.56 954 ASP A C 1
ATOM 7673 O O . ASP A 1 954 ? 13.879 -11.637 -2.874 1.00 92.56 954 ASP A O 1
ATOM 7677 N N . VAL A 1 955 ? 15.823 -12.305 -3.774 1.00 88.62 955 VAL A N 1
ATOM 7678 C CA . VAL A 1 955 ? 16.739 -11.582 -2.851 1.00 88.62 955 VAL A CA 1
ATOM 7679 C C . VAL A 1 955 ? 17.634 -10.554 -3.575 1.00 88.62 955 VAL A C 1
ATOM 7681 O O . VAL A 1 955 ? 17.886 -10.697 -4.771 1.00 88.62 955 VAL A O 1
ATOM 7684 N N . GLN A 1 956 ? 18.111 -9.512 -2.873 1.00 78.19 956 GLN A N 1
ATOM 7685 C CA . GLN A 1 956 ? 18.995 -8.463 -3.432 1.00 78.19 956 GLN A CA 1
ATOM 7686 C C . GLN A 1 956 ? 20.432 -8.947 -3.722 1.00 78.19 956 GLN A C 1
ATOM 7688 O O . GLN A 1 956 ? 21.000 -8.577 -4.749 1.00 78.19 956 GLN A O 1
ATOM 7693 N N . ASP A 1 957 ? 20.998 -9.793 -2.855 1.00 59.28 957 ASP A N 1
ATOM 7694 C CA . ASP A 1 957 ? 22.401 -10.239 -2.920 1.00 59.28 957 ASP A CA 1
ATOM 7695 C C . ASP A 1 957 ? 22.593 -11.467 -3.818 1.00 59.28 957 ASP A C 1
ATOM 7697 O O . ASP A 1 957 ? 22.899 -12.576 -3.369 1.00 59.28 957 ASP A O 1
ATOM 7701 N N . VAL A 1 958 ? 22.445 -11.288 -5.129 1.0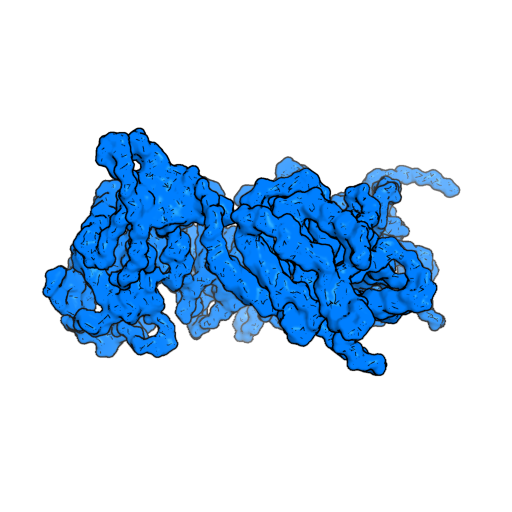0 58.09 958 VAL A N 1
ATOM 7702 C CA . VAL A 1 958 ? 22.970 -12.271 -6.083 1.00 58.09 958 VAL A CA 1
ATOM 7703 C C . VAL A 1 958 ? 24.344 -11.814 -6.575 1.00 58.09 958 VAL A C 1
ATOM 7705 O O . VAL A 1 958 ? 24.488 -11.311 -7.682 1.00 58.09 958 VAL A O 1
ATOM 7708 N N . GLU A 1 959 ? 25.371 -12.005 -5.741 1.00 45.72 959 GLU A N 1
ATOM 7709 C CA . GLU A 1 959 ? 26.784 -11.689 -6.043 1.00 45.72 959 GLU A CA 1
ATOM 7710 C C . GLU A 1 959 ? 27.439 -12.621 -7.096 1.00 45.72 959 GLU A C 1
ATOM 7712 O O . GLU A 1 959 ? 28.618 -12.477 -7.414 1.00 45.72 959 GLU A O 1
ATOM 7717 N N . SER A 1 960 ? 26.708 -13.583 -7.671 1.00 50.44 960 SER A N 1
ATOM 7718 C CA . SER A 1 960 ? 27.223 -14.525 -8.681 1.00 50.44 960 SER A CA 1
ATOM 7719 C C . SER A 1 960 ? 26.838 -14.100 -10.098 1.00 50.44 960 SER A C 1
ATOM 7721 O O . SER A 1 960 ? 25.702 -13.697 -10.349 1.00 50.44 960 SER A O 1
ATOM 7723 N N . SER A 1 961 ? 27.781 -14.209 -11.041 1.00 57.09 961 SER A N 1
ATOM 7724 C CA . SER A 1 961 ? 27.567 -13.852 -12.444 1.00 57.09 961 SER A CA 1
ATOM 7725 C C . SER A 1 961 ? 26.334 -14.558 -13.022 1.00 57.09 961 SER A C 1
ATOM 7727 O O . SER A 1 961 ? 26.183 -15.784 -12.953 1.00 57.09 961 SER A O 1
ATOM 7729 N N . GLN A 1 962 ? 25.446 -13.755 -13.612 1.00 64.25 962 GLN A N 1
ATOM 7730 C CA . GLN A 1 962 ? 24.206 -14.189 -14.270 1.00 64.25 962 GLN A CA 1
ATOM 7731 C C . GLN A 1 962 ? 24.458 -15.216 -15.384 1.00 64.25 962 GLN A C 1
ATOM 7733 O O . GLN A 1 962 ? 23.563 -15.982 -15.723 1.00 64.25 962 GLN A O 1
ATOM 7738 N N . ASP A 1 963 ? 25.694 -15.286 -15.889 1.00 66.69 963 ASP A N 1
ATOM 7739 C CA . ASP A 1 963 ? 26.177 -16.256 -16.880 1.00 66.69 963 ASP A CA 1
ATOM 7740 C C . ASP A 1 963 ? 25.968 -17.721 -16.465 1.00 66.69 963 ASP A C 1
ATOM 7742 O O . ASP A 1 963 ? 25.984 -18.618 -17.305 1.00 66.69 963 ASP A O 1
ATOM 7746 N N . SER A 1 964 ? 25.796 -17.977 -15.167 1.00 75.62 964 SER A N 1
ATOM 7747 C CA . SER A 1 964 ? 25.562 -19.317 -14.622 1.00 75.62 964 SER A CA 1
ATOM 7748 C C . SER A 1 964 ? 24.081 -19.685 -14.482 1.00 75.62 964 SER A C 1
ATOM 7750 O O . SER A 1 964 ? 23.770 -20.844 -14.195 1.00 75.62 964 SER A O 1
ATOM 7752 N N . TRP A 1 965 ? 23.160 -18.731 -14.655 1.00 87.94 965 TRP A N 1
ATOM 7753 C CA . TRP A 1 965 ? 21.738 -18.974 -14.434 1.00 87.94 965 TRP A CA 1
ATOM 7754 C C . TRP A 1 965 ? 21.117 -19.784 -15.568 1.00 87.94 965 TRP A C 1
ATOM 7756 O O . TRP A 1 965 ? 21.494 -19.710 -16.737 1.00 87.94 965 TRP A O 1
ATOM 7766 N N . MET A 1 966 ? 20.082 -20.519 -15.204 1.00 91.19 966 MET A N 1
ATOM 7767 C CA . MET A 1 966 ? 19.183 -21.184 -16.126 1.00 91.19 966 MET A CA 1
ATOM 7768 C C . MET A 1 966 ? 17.745 -20.854 -15.781 1.00 91.19 966 MET A C 1
ATOM 7770 O O . MET A 1 966 ? 17.451 -20.241 -14.754 1.00 91.19 966 MET A O 1
ATOM 7774 N N . CYS A 1 967 ? 16.827 -21.320 -16.616 1.00 93.31 967 CYS A N 1
ATOM 7775 C CA . CYS A 1 967 ? 15.424 -21.295 -16.278 1.00 93.31 967 CYS A CA 1
ATOM 7776 C C . CYS A 1 967 ? 14.731 -22.608 -16.582 1.00 93.31 967 CYS A C 1
ATOM 7778 O O . CYS A 1 967 ? 15.091 -23.326 -17.510 1.00 93.31 967 CYS A O 1
ATOM 7780 N N . VAL A 1 968 ? 13.688 -22.887 -15.819 1.00 95.38 968 VAL A N 1
ATOM 7781 C CA . VAL A 1 968 ? 12.727 -23.928 -16.141 1.00 95.38 968 VAL A CA 1
ATOM 7782 C C . VAL A 1 968 ? 11.500 -23.265 -16.727 1.00 95.38 968 VAL A C 1
ATOM 7784 O O . VAL A 1 968 ? 10.897 -22.390 -16.103 1.00 95.38 968 VAL A O 1
ATOM 7787 N N . LEU A 1 969 ? 11.122 -23.683 -17.929 1.00 94.31 969 LEU A N 1
ATOM 7788 C CA . LEU A 1 969 ? 9.881 -23.242 -18.540 1.00 94.31 969 LEU A CA 1
ATOM 7789 C C . LEU A 1 969 ? 8.693 -23.880 -17.815 1.00 94.31 969 LEU A C 1
ATOM 7791 O O . LEU A 1 969 ? 8.532 -25.093 -17.837 1.00 94.31 969 LEU A O 1
ATOM 7795 N N . ILE A 1 970 ? 7.845 -23.060 -17.201 1.00 94.81 970 ILE A N 1
ATOM 7796 C CA . ILE A 1 970 ? 6.705 -23.527 -16.410 1.00 94.81 970 ILE A CA 1
ATOM 7797 C C . ILE A 1 970 ? 5.428 -23.562 -17.256 1.00 94.81 970 ILE A C 1
ATOM 7799 O O . ILE A 1 970 ? 4.682 -24.541 -17.242 1.00 94.81 970 ILE A O 1
ATOM 7803 N N . GLY A 1 971 ? 5.181 -22.520 -18.049 1.00 91.69 971 GLY A N 1
ATOM 7804 C CA . GLY A 1 971 ? 4.024 -22.466 -18.940 1.00 91.69 971 GLY A CA 1
ATOM 7805 C C . GLY A 1 971 ? 4.139 -21.378 -19.997 1.00 91.69 971 GLY A C 1
ATOM 7806 O O . GLY A 1 971 ? 4.990 -20.496 -19.911 1.00 91.69 971 GLY A O 1
ATOM 7807 N N . LYS A 1 972 ? 3.267 -21.440 -20.999 1.00 91.12 972 LYS A N 1
ATOM 7808 C CA . LYS A 1 972 ? 3.185 -20.497 -22.118 1.00 91.12 972 LYS A CA 1
ATOM 7809 C C . LYS A 1 972 ? 1.786 -19.907 -22.195 1.00 91.12 972 LYS A C 1
ATOM 7811 O O . LYS A 1 972 ? 0.818 -20.637 -22.020 1.00 91.12 972 LYS A O 1
ATOM 7816 N N . ALA A 1 973 ? 1.645 -18.617 -22.468 1.00 86.81 973 ALA A N 1
ATOM 7817 C CA . ALA A 1 973 ? 0.334 -18.035 -22.733 1.00 86.81 973 ALA A CA 1
ATOM 7818 C C . ALA A 1 973 ? -0.321 -18.709 -23.960 1.00 86.81 973 ALA A C 1
ATOM 7820 O O . ALA A 1 973 ? 0.359 -19.077 -24.912 1.00 86.81 973 ALA A O 1
ATOM 7821 N N . LYS A 1 974 ? -1.640 -18.900 -23.966 1.00 81.56 974 LYS A N 1
ATOM 7822 C CA . LYS A 1 974 ? -2.351 -19.355 -25.167 1.00 81.56 974 LYS A CA 1
ATOM 7823 C C . LYS A 1 974 ? -2.561 -18.172 -26.113 1.00 81.56 974 LYS A C 1
ATOM 7825 O O . LYS A 1 974 ? -2.826 -17.071 -25.627 1.00 81.56 974 LYS A O 1
ATOM 7830 N N . PRO A 1 975 ? -2.496 -18.389 -27.435 1.00 64.44 975 PRO A N 1
ATOM 7831 C CA . PRO A 1 975 ? -2.858 -17.357 -28.397 1.00 64.44 975 PRO A CA 1
ATOM 7832 C C . PRO A 1 975 ? -4.324 -16.947 -28.192 1.00 64.44 975 PRO A C 1
ATOM 7834 O O . PRO A 1 975 ? -5.189 -17.796 -27.951 1.00 64.44 975 PRO A O 1
ATOM 7837 N N . SER A 1 976 ? -4.606 -15.644 -28.238 1.00 53.06 976 SER A N 1
ATOM 7838 C CA . SER A 1 976 ? -5.975 -15.125 -28.201 1.00 53.06 976 SER A CA 1
ATOM 7839 C C . SER A 1 976 ? -6.748 -15.600 -29.439 1.00 53.06 976 SER A C 1
ATOM 7841 O O . SER A 1 976 ? -6.180 -15.806 -30.509 1.00 53.06 976 SER A O 1
ATOM 7843 N N . SER A 1 977 ? -8.068 -15.774 -29.312 1.00 44.78 977 SER A N 1
ATOM 7844 C CA . SER A 1 977 ? -8.956 -16.162 -30.424 1.00 44.78 977 SER A CA 1
ATOM 7845 C C . SER A 1 977 ? -8.997 -15.145 -31.575 1.00 44.78 977 SER A C 1
ATOM 7847 O O . SER A 1 977 ? -9.526 -15.457 -32.639 1.00 44.78 977 SER A O 1
ATOM 7849 N N . ASP A 1 978 ? -8.398 -13.971 -31.378 1.00 42.09 978 ASP A N 1
ATOM 7850 C CA . ASP A 1 978 ? -8.252 -12.900 -32.358 1.00 42.09 978 ASP A CA 1
ATOM 7851 C C . ASP A 1 978 ? -6.862 -12.948 -33.021 1.00 42.09 978 ASP A C 1
ATOM 7853 O O . ASP A 1 978 ? -6.106 -11.993 -32.940 1.00 42.09 978 ASP A O 1
ATOM 7857 N N . GLY A 1 979 ? -6.503 -14.081 -33.635 1.00 39.25 979 GLY A N 1
ATOM 7858 C CA . GLY A 1 979 ? -5.592 -14.206 -34.791 1.00 39.25 979 GLY A CA 1
ATOM 7859 C C . GLY A 1 979 ? -4.176 -13.587 -34.810 1.00 39.25 979 GLY A C 1
ATOM 7860 O O . GLY A 1 979 ? -3.492 -13.789 -35.811 1.00 39.25 979 GLY A O 1
ATOM 7861 N N . GLU A 1 980 ? -3.703 -12.871 -33.791 1.00 39.00 980 GLU A N 1
ATOM 7862 C CA . GLU A 1 980 ? -2.379 -12.231 -33.765 1.00 39.00 980 GLU A CA 1
ATOM 7863 C C . GLU A 1 980 ? -1.396 -13.013 -32.875 1.00 39.00 980 GLU A C 1
ATOM 7865 O O . GLU A 1 980 ? -1.465 -12.979 -31.647 1.00 39.00 980 GLU A O 1
ATOM 7870 N N . GLU A 1 981 ? -0.437 -13.716 -33.492 1.00 39.66 981 GLU A N 1
ATOM 7871 C CA . GLU A 1 981 ? 0.713 -14.343 -32.815 1.00 39.66 981 GLU A CA 1
ATOM 7872 C C . GLU A 1 981 ? 1.769 -13.292 -32.399 1.00 39.66 981 GLU A C 1
ATOM 7874 O O . GLU A 1 981 ? 2.931 -13.355 -32.806 1.00 39.66 981 GLU A O 1
ATOM 7879 N N . VAL A 1 982 ? 1.400 -12.301 -31.581 1.00 45.06 982 VAL A N 1
ATOM 7880 C CA . VAL A 1 982 ? 2.398 -11.436 -30.929 1.00 45.06 982 VAL A CA 1
ATOM 7881 C C . VAL A 1 982 ? 2.979 -12.188 -29.732 1.00 45.06 982 VAL A C 1
ATOM 7883 O O . VAL A 1 982 ? 2.323 -12.361 -28.708 1.00 45.06 982 VAL A O 1
ATOM 7886 N N . GLY A 1 983 ? 4.217 -12.665 -29.904 1.00 55.69 983 GLY A N 1
ATOM 7887 C CA . GLY A 1 983 ? 5.156 -13.100 -28.865 1.00 55.69 983 GLY A CA 1
ATOM 7888 C C . GLY A 1 983 ? 4.542 -13.782 -27.644 1.00 55.69 983 GLY A C 1
ATOM 7889 O O . GLY A 1 983 ? 4.445 -13.174 -26.581 1.00 55.69 983 GLY A O 1
ATOM 7890 N N . THR A 1 984 ? 4.187 -15.061 -27.767 1.00 71.00 984 THR A N 1
ATOM 7891 C CA . THR A 1 984 ? 3.659 -15.858 -26.657 1.00 71.00 984 THR A CA 1
ATOM 7892 C C . THR A 1 984 ? 4.527 -15.728 -25.400 1.00 71.00 984 THR A C 1
ATOM 7894 O O . THR A 1 984 ? 5.693 -16.134 -25.397 1.00 71.00 984 THR A O 1
ATOM 7897 N N . ALA A 1 985 ? 3.969 -15.177 -24.319 1.00 86.12 985 ALA A N 1
ATOM 7898 C CA . ALA A 1 985 ? 4.667 -15.049 -23.043 1.00 86.12 985 ALA A CA 1
ATOM 7899 C C . ALA A 1 985 ? 4.985 -16.433 -22.453 1.00 86.12 985 ALA A C 1
ATOM 7901 O O . ALA A 1 985 ? 4.127 -17.312 -22.414 1.00 86.12 985 ALA A O 1
ATOM 7902 N N . HIS A 1 986 ? 6.218 -16.622 -21.995 1.00 91.75 986 HIS A N 1
ATOM 7903 C CA . HIS A 1 986 ? 6.721 -17.826 -21.342 1.00 91.75 986 HIS A CA 1
ATOM 7904 C C . HIS A 1 986 ? 6.961 -17.513 -19.864 1.00 91.75 986 HIS A C 1
ATOM 7906 O O . HIS A 1 986 ? 7.811 -16.693 -19.521 1.00 91.75 986 HIS A O 1
ATOM 7912 N N . TYR A 1 987 ? 6.216 -18.162 -18.982 1.00 94.00 987 TYR A N 1
ATOM 7913 C CA . TYR A 1 987 ? 6.403 -18.058 -17.541 1.00 94.00 987 TYR A CA 1
ATOM 7914 C C . TYR A 1 987 ? 7.484 -19.046 -17.122 1.00 94.00 987 TYR A C 1
ATOM 7916 O O . TYR A 1 987 ? 7.358 -20.245 -17.390 1.00 94.00 987 TYR A O 1
ATOM 7924 N N . VAL A 1 988 ? 8.550 -18.557 -16.491 1.00 94.56 988 VAL A N 1
ATOM 7925 C CA . VAL A 1 988 ? 9.711 -19.380 -16.140 1.00 94.56 988 VAL A CA 1
ATOM 7926 C C . VAL A 1 988 ? 10.125 -19.208 -14.683 1.00 94.56 988 VAL A C 1
ATOM 7928 O O . VAL A 1 988 ? 9.962 -18.136 -14.094 1.00 94.56 988 VAL A O 1
ATOM 7931 N N . LEU A 1 989 ? 10.709 -20.267 -14.130 1.00 95.69 989 LEU A N 1
ATOM 7932 C CA . LEU A 1 989 ? 11.405 -20.275 -12.849 1.00 95.69 989 LEU A CA 1
ATOM 7933 C C . LEU A 1 989 ? 12.904 -20.094 -13.104 1.00 95.69 989 LEU A C 1
ATOM 7935 O O . LEU A 1 989 ? 13.470 -20.852 -13.886 1.00 95.69 989 LEU A O 1
ATOM 7939 N N . LEU A 1 990 ? 13.547 -19.115 -12.473 1.00 93.88 990 LEU A N 1
ATOM 7940 C CA . LEU A 1 990 ? 14.986 -18.877 -12.609 1.00 93.88 990 LEU A CA 1
ATOM 7941 C C . LEU A 1 990 ? 15.759 -19.628 -11.534 1.00 93.88 990 LEU A C 1
ATOM 7943 O O . LEU A 1 990 ? 15.384 -19.593 -10.359 1.00 93.88 990 LEU A O 1
ATOM 7947 N N . ILE A 1 991 ? 16.856 -20.263 -11.936 1.00 93.06 991 ILE A N 1
ATOM 7948 C CA . ILE A 1 991 ? 17.684 -21.097 -11.069 1.00 93.06 991 ILE A CA 1
ATOM 7949 C C . ILE A 1 991 ? 19.178 -20.863 -11.323 1.00 93.06 991 ILE A C 1
ATOM 7951 O O . ILE A 1 991 ? 19.572 -20.487 -12.426 1.00 93.06 991 ILE A O 1
ATOM 7955 N N . ARG A 1 992 ? 20.026 -21.128 -10.328 1.00 89.25 992 ARG A N 1
ATOM 7956 C CA . ARG A 1 992 ? 21.494 -21.058 -10.439 1.00 89.25 992 ARG A CA 1
ATOM 7957 C C . ARG A 1 992 ? 22.160 -22.274 -9.785 1.00 89.25 992 ARG A C 1
ATOM 7959 O O . ARG A 1 992 ? 21.573 -22.827 -8.858 1.00 89.25 992 ARG A O 1
ATOM 7966 N N . PRO A 1 993 ? 23.351 -22.697 -10.238 1.00 87.75 993 PRO A N 1
ATOM 7967 C CA . PRO A 1 993 ? 24.043 -23.845 -9.663 1.00 87.75 993 PRO A CA 1
ATOM 7968 C C . PRO A 1 993 ? 24.562 -23.539 -8.255 1.00 87.75 993 PRO A C 1
ATOM 7970 O O . PRO A 1 993 ? 25.038 -22.432 -7.986 1.00 87.75 993 PRO A O 1
ATOM 7973 N N . ILE A 1 994 ? 24.532 -24.536 -7.373 1.00 82.69 994 ILE A N 1
ATOM 7974 C CA . ILE A 1 994 ? 25.123 -24.432 -6.034 1.00 82.69 994 ILE A CA 1
ATOM 7975 C C . ILE A 1 994 ? 26.598 -24.825 -6.115 1.00 82.69 994 ILE A C 1
ATOM 7977 O O . ILE A 1 994 ? 26.946 -25.927 -6.525 1.00 82.69 994 ILE A O 1
ATOM 7981 N N . SER A 1 995 ? 27.489 -23.905 -5.740 1.00 64.38 995 SER A N 1
ATOM 7982 C CA . SER A 1 995 ? 28.937 -24.150 -5.725 1.00 64.38 995 SER A CA 1
ATOM 7983 C C . SER A 1 995 ? 29.383 -24.690 -4.363 1.00 64.38 995 SER A C 1
ATOM 7985 O O . SER A 1 995 ? 30.034 -23.986 -3.593 1.00 64.38 995 SER A O 1
ATOM 7987 N N . THR A 1 996 ? 29.014 -25.929 -4.040 1.00 57.09 996 THR A N 1
ATOM 7988 C CA . THR A 1 996 ? 29.441 -26.633 -2.817 1.00 57.09 996 THR A CA 1
ATOM 7989 C C . THR A 1 996 ? 30.522 -27.675 -3.141 1.00 57.09 996 THR A C 1
ATOM 7991 O O . THR A 1 996 ? 30.365 -28.468 -4.072 1.00 57.09 996 THR A O 1
ATOM 7994 N N . PRO A 1 997 ? 31.652 -27.716 -2.404 1.00 45.88 997 PRO A N 1
ATOM 7995 C CA . PRO A 1 997 ? 32.684 -28.725 -2.625 1.00 45.88 997 PRO A CA 1
ATOM 7996 C C . PRO A 1 997 ? 32.140 -30.138 -2.362 1.00 45.88 997 PRO A C 1
ATOM 7998 O O . PRO A 1 997 ? 31.828 -30.477 -1.223 1.00 45.88 997 PRO A O 1
ATOM 8001 N N . GLY A 1 998 ? 32.064 -30.970 -3.405 1.00 54.09 998 GLY A N 1
ATOM 8002 C CA . GLY A 1 998 ? 31.674 -32.383 -3.301 1.00 54.09 998 GLY A CA 1
ATOM 8003 C C . GLY A 1 998 ? 30.242 -32.720 -3.731 1.00 54.09 998 GLY A C 1
ATOM 8004 O O . GLY A 1 998 ? 29.902 -33.901 -3.742 1.00 54.09 998 GLY A O 1
ATOM 8005 N N . GLU A 1 999 ? 29.425 -31.739 -4.126 1.00 55.44 999 GLU A N 1
ATOM 8006 C CA . GLU A 1 999 ? 28.100 -31.996 -4.703 1.00 55.44 999 GLU A CA 1
ATOM 8007 C C . GLU A 1 999 ? 28.139 -32.118 -6.244 1.00 55.44 999 GLU A C 1
ATOM 8009 O O . GLU A 1 999 ? 28.978 -31.490 -6.896 1.00 55.44 999 GLU A O 1
ATOM 8014 N N . PRO A 1 1000 ? 27.271 -32.953 -6.853 1.00 60.03 1000 PRO A N 1
ATOM 8015 C CA . PRO A 1 1000 ? 27.203 -33.105 -8.306 1.00 60.03 1000 PRO A CA 1
ATOM 8016 C C . PRO A 1 1000 ? 26.823 -31.790 -9.009 1.00 60.03 1000 PRO A C 1
ATOM 8018 O O . PRO A 1 1000 ? 26.007 -31.024 -8.504 1.00 60.03 1000 PRO A O 1
ATOM 8021 N N . SER A 1 1001 ? 27.361 -31.561 -10.215 1.00 66.25 1001 SER A N 1
ATOM 8022 C CA . SER A 1 1001 ? 27.225 -30.321 -11.016 1.00 66.25 1001 SER A CA 1
ATOM 8023 C C . SER A 1 1001 ? 25.800 -29.944 -11.444 1.00 66.25 1001 SER A C 1
ATOM 8025 O O . SER A 1 1001 ? 25.599 -28.922 -12.106 1.00 66.25 1001 SER A O 1
ATOM 8027 N N . ASP A 1 1002 ? 24.822 -30.777 -11.097 1.00 79.00 1002 ASP A N 1
ATOM 8028 C CA . ASP A 1 1002 ? 23.459 -30.731 -11.617 1.00 79.00 1002 ASP A CA 1
ATOM 8029 C C . ASP A 1 1002 ? 22.444 -30.272 -10.548 1.00 79.00 1002 ASP A C 1
ATOM 8031 O O . ASP A 1 1002 ? 21.234 -30.362 -10.765 1.00 79.00 1002 ASP A O 1
ATOM 8035 N N . ILE A 1 1003 ? 22.929 -29.768 -9.401 1.00 88.25 1003 ILE A N 1
ATOM 8036 C CA . ILE A 1 1003 ? 22.122 -29.220 -8.298 1.00 88.25 1003 ILE A CA 1
ATOM 8037 C C . ILE A 1 1003 ? 22.021 -27.691 -8.394 1.00 88.25 1003 ILE A C 1
ATOM 8039 O O . ILE A 1 1003 ? 23.026 -26.988 -8.525 1.00 88.25 1003 ILE A O 1
ATOM 8043 N N . TYR A 1 1004 ? 20.794 -27.178 -8.301 1.00 91.44 1004 TYR A N 1
ATOM 8044 C CA . TYR A 1 1004 ? 20.458 -25.768 -8.480 1.00 91.44 1004 TYR A CA 1
ATOM 8045 C C . TYR A 1 1004 ? 19.583 -25.247 -7.344 1.00 91.44 1004 TYR A C 1
ATOM 8047 O O . TYR A 1 1004 ? 18.815 -25.994 -6.753 1.00 91.44 1004 TYR A O 1
ATOM 8055 N N . GLU A 1 1005 ? 19.629 -23.943 -7.102 1.00 91.06 1005 GLU A N 1
ATOM 8056 C CA . GLU A 1 1005 ? 18.658 -23.235 -6.269 1.00 91.06 1005 GLU A CA 1
ATOM 8057 C C . GLU A 1 1005 ? 17.891 -22.186 -7.075 1.00 91.06 1005 GLU A C 1
ATOM 8059 O O . GLU A 1 1005 ? 18.387 -21.650 -8.069 1.00 91.06 1005 GLU A O 1
ATOM 8064 N N . ARG A 1 1006 ? 16.675 -21.877 -6.629 1.00 93.06 1006 ARG A N 1
ATOM 8065 C CA . ARG A 1 1006 ? 15.818 -20.823 -7.156 1.00 93.06 1006 ARG A CA 1
ATOM 8066 C C . ARG A 1 1006 ? 16.392 -19.440 -6.847 1.00 93.06 1006 ARG A C 1
ATOM 8068 O O . ARG A 1 1006 ? 16.870 -19.164 -5.749 1.00 93.06 1006 ARG A O 1
ATOM 8075 N N . VAL A 1 1007 ? 16.270 -18.556 -7.832 1.00 91.12 1007 VAL A N 1
ATOM 8076 C CA . VAL A 1 1007 ? 16.685 -17.148 -7.746 1.00 91.12 1007 VAL A CA 1
ATOM 8077 C C . VAL A 1 1007 ? 15.505 -16.187 -7.923 1.00 91.12 1007 VAL A C 1
ATOM 8079 O O . VAL A 1 1007 ? 15.550 -15.050 -7.452 1.00 91.12 1007 VAL A O 1
ATOM 8082 N N . GLY A 1 1008 ? 14.454 -16.619 -8.619 1.00 93.38 1008 GLY A N 1
ATOM 8083 C CA . GLY A 1 1008 ? 13.278 -15.800 -8.880 1.00 93.38 1008 GLY A CA 1
ATOM 8084 C C . GLY A 1 1008 ? 12.391 -16.383 -9.969 1.00 93.38 1008 GLY A C 1
ATOM 8085 O O . GLY A 1 1008 ? 12.507 -17.553 -10.337 1.00 93.38 1008 GLY A O 1
ATOM 8086 N N . VAL A 1 1009 ? 11.520 -15.549 -10.527 1.00 95.06 1009 VAL A N 1
ATOM 8087 C CA . VAL A 1 1009 ? 10.665 -15.900 -11.673 1.00 95.06 1009 VAL A CA 1
ATOM 8088 C C . VAL A 1 1009 ? 10.744 -14.832 -12.747 1.00 95.06 1009 VAL A C 1
ATOM 8090 O O . VAL A 1 1009 ? 11.101 -13.683 -12.479 1.00 95.06 1009 VAL A O 1
ATOM 8093 N N . ALA A 1 1010 ? 10.379 -15.198 -13.971 1.00 92.38 1010 ALA A N 1
ATOM 8094 C CA . ALA A 1 1010 ? 10.351 -14.253 -15.072 1.00 92.38 1010 ALA A CA 1
ATOM 8095 C C . ALA A 1 1010 ? 9.225 -14.516 -16.071 1.00 92.38 1010 ALA A C 1
ATOM 8097 O O . ALA A 1 1010 ? 8.743 -15.640 -16.217 1.00 92.38 1010 ALA A O 1
ATOM 8098 N N . THR A 1 1011 ? 8.825 -13.458 -16.780 1.00 92.44 1011 THR A N 1
ATOM 8099 C CA . THR A 1 1011 ? 7.924 -13.545 -17.940 1.00 92.44 1011 THR A CA 1
ATOM 8100 C C . THR A 1 1011 ? 8.711 -13.237 -19.212 1.00 92.44 1011 THR A C 1
ATOM 8102 O O . THR A 1 1011 ? 8.941 -12.081 -19.578 1.00 92.44 1011 THR A O 1
ATOM 8105 N N . LEU A 1 1012 ? 9.174 -14.296 -19.868 1.00 91.12 1012 LEU A N 1
ATOM 8106 C CA . LEU A 1 1012 ? 10.101 -14.254 -20.993 1.00 91.12 1012 LEU A CA 1
ATOM 8107 C C . LEU A 1 1012 ? 9.395 -14.445 -22.340 1.00 91.12 1012 LEU A C 1
ATOM 8109 O O . LEU A 1 1012 ? 8.219 -14.783 -22.406 1.00 91.12 1012 LEU A O 1
ATOM 8113 N N . LEU A 1 1013 ? 10.127 -14.225 -23.428 1.00 89.19 1013 LEU A N 1
ATOM 8114 C CA . LEU A 1 1013 ? 9.720 -14.583 -24.785 1.00 89.19 1013 LEU A CA 1
ATOM 8115 C C . LEU A 1 1013 ? 10.493 -15.836 -25.212 1.00 89.19 1013 LEU A C 1
ATOM 8117 O O . LEU A 1 1013 ? 11.551 -16.126 -24.653 1.00 89.19 1013 LEU A O 1
ATOM 8121 N N . ALA A 1 1014 ? 10.010 -16.554 -26.229 1.00 84.00 1014 ALA A N 1
ATOM 8122 C CA . ALA A 1 1014 ? 10.704 -17.736 -26.755 1.00 84.00 1014 ALA A CA 1
ATOM 8123 C C . ALA A 1 1014 ? 12.161 -17.441 -27.168 1.00 84.00 1014 ALA A C 1
ATOM 8125 O O . ALA A 1 1014 ? 13.018 -18.308 -27.053 1.00 84.00 1014 ALA A O 1
ATOM 8126 N N . SER A 1 1015 ? 12.450 -16.207 -27.602 1.00 84.88 1015 SER A N 1
ATOM 8127 C CA . SER A 1 1015 ? 13.789 -15.728 -27.971 1.00 84.88 1015 SER A CA 1
ATOM 8128 C C . SER A 1 1015 ? 14.777 -15.637 -26.804 1.00 84.88 1015 SER A C 1
ATOM 8130 O O . SER A 1 1015 ? 15.980 -15.609 -27.044 1.00 84.88 1015 SER A O 1
ATOM 8132 N N . HIS A 1 1016 ? 14.297 -15.582 -25.560 1.00 89.00 1016 HIS A N 1
ATOM 8133 C CA . HIS A 1 1016 ? 15.144 -15.510 -24.362 1.00 89.00 1016 HIS A CA 1
ATOM 8134 C C . HIS A 1 1016 ? 15.574 -16.890 -23.853 1.00 89.00 1016 HIS A C 1
ATOM 8136 O O . HIS A 1 1016 ? 16.392 -16.980 -22.937 1.00 89.00 1016 HIS A O 1
ATOM 8142 N N . LEU A 1 1017 ? 15.002 -17.954 -24.418 1.00 86.56 1017 LEU A N 1
ATOM 8143 C CA . LEU A 1 1017 ? 15.283 -19.337 -24.062 1.00 86.56 1017 LEU A CA 1
ATOM 8144 C C . LEU A 1 1017 ? 16.262 -19.914 -25.080 1.00 86.56 1017 LEU A C 1
ATOM 8146 O O . LEU A 1 1017 ? 16.086 -19.739 -26.288 1.00 86.56 1017 LEU A O 1
ATOM 8150 N N . THR A 1 1018 ? 17.291 -20.618 -24.617 1.00 85.56 1018 THR A N 1
ATOM 8151 C CA . THR A 1 1018 ? 18.144 -21.383 -25.530 1.00 85.56 1018 THR A CA 1
ATOM 8152 C C . THR A 1 1018 ? 17.475 -22.711 -25.905 1.00 85.56 1018 THR A C 1
ATOM 8154 O O . THR A 1 1018 ? 16.467 -23.123 -25.324 1.00 85.56 1018 THR A O 1
ATOM 8157 N N . SER A 1 1019 ? 18.015 -23.392 -26.917 1.00 75.12 1019 SER A N 1
ATOM 8158 C CA . SER A 1 1019 ? 17.598 -24.753 -27.281 1.00 75.12 1019 SER A CA 1
ATOM 8159 C C . SER A 1 1019 ? 18.196 -25.832 -26.376 1.00 75.12 1019 SER A C 1
ATOM 8161 O O . SER A 1 1019 ? 17.834 -26.999 -26.503 1.00 75.12 1019 SER A O 1
ATOM 8163 N N . ASP A 1 1020 ? 19.139 -25.458 -25.511 1.00 78.94 1020 ASP A N 1
ATOM 8164 C CA . ASP A 1 1020 ? 19.946 -26.396 -24.741 1.00 78.94 1020 ASP A CA 1
ATOM 8165 C C . ASP A 1 1020 ? 19.235 -26.734 -23.436 1.00 78.94 1020 ASP A C 1
ATOM 8167 O O . ASP A 1 1020 ? 19.334 -26.013 -22.444 1.00 78.94 1020 ASP A O 1
ATOM 8171 N N . THR A 1 1021 ? 18.513 -27.849 -23.450 1.00 85.06 1021 THR A N 1
ATOM 8172 C CA . THR A 1 1021 ? 17.835 -28.399 -22.278 1.00 85.06 1021 THR A CA 1
ATOM 8173 C C . THR A 1 1021 ? 18.722 -29.410 -21.562 1.00 85.06 1021 THR A C 1
ATOM 8175 O O . THR A 1 1021 ? 19.296 -30.299 -22.195 1.00 85.06 1021 THR A O 1
ATOM 8178 N N . ARG A 1 1022 ? 18.784 -29.332 -20.234 1.00 89.12 1022 ARG A N 1
ATOM 8179 C CA . ARG A 1 1022 ? 19.383 -30.366 -19.381 1.00 89.12 1022 ARG A CA 1
ATOM 8180 C C . ARG A 1 1022 ? 18.478 -30.689 -18.203 1.00 89.12 1022 ARG A C 1
ATOM 8182 O O . ARG A 1 1022 ? 17.769 -29.819 -17.699 1.00 89.12 1022 ARG A O 1
ATOM 8189 N N . SER A 1 1023 ? 18.544 -31.939 -17.761 1.00 91.06 1023 SER A N 1
ATOM 8190 C CA . SER A 1 1023 ? 17.918 -32.356 -16.510 1.00 91.06 1023 SER A CA 1
ATOM 8191 C C . SER A 1 1023 ? 18.699 -31.757 -15.348 1.00 91.06 1023 SER A C 1
ATOM 8193 O O . SER A 1 1023 ? 19.924 -31.862 -15.305 1.00 91.06 1023 SER A O 1
ATOM 8195 N N . VAL A 1 1024 ? 17.991 -31.126 -14.421 1.00 92.12 1024 VAL A N 1
ATOM 8196 C CA . VAL A 1 1024 ? 18.558 -30.521 -13.218 1.00 92.12 1024 VAL A CA 1
ATOM 8197 C C . VAL A 1 1024 ? 17.732 -30.898 -11.999 1.00 92.12 1024 VAL A C 1
ATOM 8199 O O . VAL A 1 1024 ? 16.531 -31.156 -12.095 1.00 92.12 1024 VAL A O 1
ATOM 8202 N N . SER A 1 1025 ? 18.377 -30.871 -10.840 1.00 90.94 1025 SER A N 1
ATOM 8203 C CA . SER A 1 1025 ? 17.731 -31.041 -9.546 1.00 90.94 1025 SER A CA 1
ATOM 8204 C C . SER A 1 1025 ? 17.700 -29.698 -8.822 1.00 90.94 1025 SER A C 1
ATOM 8206 O O . SER A 1 1025 ? 18.756 -29.154 -8.510 1.00 90.94 1025 SER A O 1
ATOM 8208 N N . ILE A 1 1026 ? 16.514 -29.169 -8.525 1.00 91.62 1026 ILE A N 1
ATOM 8209 C CA . ILE A 1 1026 ? 16.362 -27.905 -7.790 1.00 91.62 1026 ILE A CA 1
ATOM 8210 C C . ILE A 1 1026 ? 16.116 -28.222 -6.315 1.00 91.62 1026 ILE A C 1
ATOM 8212 O O . ILE A 1 1026 ? 15.148 -28.923 -6.005 1.00 91.62 1026 ILE A O 1
ATOM 8216 N N . VAL A 1 1027 ? 16.991 -27.732 -5.435 1.00 87.94 1027 VAL A N 1
ATOM 8217 C CA . VAL A 1 1027 ? 16.886 -27.838 -3.967 1.00 87.94 1027 VAL A CA 1
ATOM 8218 C C . VAL A 1 1027 ? 16.244 -26.618 -3.338 1.00 87.94 1027 VAL A C 1
ATOM 8220 O O . VAL A 1 1027 ? 15.926 -25.639 -4.046 1.00 87.94 1027 VAL A O 1
#

Secondary structure (DSSP, 8-state):
--------TTSHHHHHHHHHHHHTTT--SS--HHHHHHHT-HHHHHHHHHH-GGGTTS-HHHHHHHHHHHHH-HHHHHHHHHHT-GGGHHHHHHTT--GGG-SEEEEEETTEEEEEEESSSS--SPPTT--BSS-TTTSB-HHHHHHHHHHGGGG----EETT--EEEE-TTPPP-EE--S----EEETTEEEEEEEE-GGGEES--SSPEEEEEEEE--TT--HHHHHHHHHHHHHHHHHHHHT--TTB----EEEEETTEEEEEEE--TT-BHHHHHHSS-PPPHHHHHHHHHHHHHHHHHHHHHHHHTT-------GGGEEEE--TTS-SS-EEEE---S-HHHHHHHHHHHHHHT---GGGTHHHHTPPP-TT---TT------THHHHHHHHHHHHHHHHHHHHHHHHHHHHHHHHHHSSS--SSSEE--TTS--EE-HHHHHIIIIITHHHHHH-HHHHHHHHHHHHHTS-S-TTTSPPHHHHHHHHHHHHHHHTTSPPPEEEETTEEEETTTTEEEEEEEE-TTTTTT-TTSEES-SSPPPTT-HHHHHHHHHHHHHHHHH-GGGTTTTT-----BPPSEEEE--STT---BEEEE--STT---B--EEEEE-----BTBS----EETTTHHHHHH-B-TTTS-HHHHHHHHHHHHTT--EEE-HHHHSEET-HHHHHHHHHTHHHHHHHSSEEEE-TT-SSTTS-SSPPPPPPPEEEEE-TTSPEEEEEE----HIIIIITSTTTTBHHHHHHHHH-SEEEEE-SS-EEEEETTEEEETT-PEE--HHHHHHT-TTTTTTGGGS-SS-HHHHHHHHHHHHHTSB-SSGGGGTTTTHHHHHHHHHHHTS-EETTEEGGGHHHHH-EEESSTTB-EE---SSGGGSPPTTSGGGEES-EEE----TTSEEE---EEPPPTTT-SS-EEEEEEEE---HHHHHHHEEESBS---S-GGG-EEEEEEEEPPPSSS------EEEEEEEE---TTS-TTEEEEEEEEEE-GGGEEEEEEEEEE-

Organism: NCBI:txid1191159

Radius of gyration: 36.81 Å; Cα contacts (8 Å, |Δi|>4): 1746; chains: 1; bounding box: 93×102×111 Å